Protein 3IV6 (pdb70)

Structure (mmCIF, N/CA/C/O backbone):
data_3IV6
#
_entry.id   3IV6
#
_cell.length_a   179.883
_cell.length_b   179.883
_cell.length_c   83.826
_cell.angle_alpha   90.00
_cell.angle_beta   90.00
_cell.angle_gamma   90.00
#
_symmetry.space_group_name_H-M   'P 41 21 2'
#
loop_
_entity.id
_entity.type
_entity.pdbx_description
1 polymer 'Putative Zn-dependent Alcohol Dehydrogenase'
2 non-polymer S-ADENOSYLMETHIONINE
3 non-polymer 'CHLORIDE ION'
4 water water
#
loop_
_atom_site.group_PDB
_atom_site.id
_atom_site.type_symbol
_atom_site.label_atom_id
_atom_site.label_alt_id
_atom_site.label_comp_id
_atom_site.label_asym_id
_atom_site.label_entity_id
_atom_site.label_seq_id
_atom_site.pdbx_PDB_ins_code
_atom_site.Cartn_x
_atom_site.Cartn_y
_atom_site.Cartn_z
_atom_site.occupancy
_atom_site.B_iso_or_equiv
_atom_site.auth_seq_id
_atom_site.auth_comp_id
_atom_site.auth_asym_id
_atom_site.auth_atom_id
_atom_site.pdbx_PDB_model_num
ATOM 1 N N . ALA A 1 3 ? 30.247 32.301 4.161 1.00 76.88 0 ALA A N 1
ATOM 2 C CA . ALA A 1 3 ? 30.496 33.227 5.264 1.00 86.61 0 ALA A CA 1
ATOM 3 C C . ALA A 1 3 ? 31.095 34.561 4.796 1.00 99.52 0 ALA A C 1
ATOM 4 O O . ALA A 1 3 ? 31.888 35.186 5.506 1.00 94.45 0 ALA A O 1
ATOM 14 N N . THR A 1 5 ? 28.785 36.513 4.025 1.00 90.78 2 THR A N 1
ATOM 15 C CA . THR A 1 5 ? 27.613 37.154 4.593 1.00 87.32 2 THR A CA 1
ATOM 16 C C . THR A 1 5 ? 27.964 37.843 5.934 1.00 85.32 2 THR A C 1
ATOM 17 O O . THR A 1 5 ? 27.151 38.572 6.522 1.00 79.84 2 THR A O 1
ATOM 21 N N . ILE A 1 6 ? 29.187 37.606 6.405 1.00 82.24 3 ILE A N 1
ATOM 22 C CA . ILE A 1 6 ? 29.712 38.270 7.599 1.00 88.17 3 ILE A CA 1
ATOM 23 C C . ILE A 1 6 ? 30.216 39.674 7.241 1.00 80.55 3 ILE A C 1
ATOM 24 O O . ILE A 1 6 ? 29.976 40.649 7.976 1.00 68.00 3 ILE A O 1
ATOM 29 N N . THR A 1 7 ? 30.908 39.756 6.102 1.00 73.40 4 THR A N 1
ATOM 30 C CA . THR A 1 7 ? 31.385 41.024 5.548 1.00 73.51 4 THR A CA 1
ATOM 31 C C . THR A 1 7 ? 30.271 41.851 4.850 1.00 64.77 4 THR A C 1
ATOM 32 O O . THR A 1 7 ? 30.355 43.086 4.766 1.00 55.76 4 THR A O 1
ATOM 36 N N . ASN A 1 8 ? 29.240 41.156 4.362 1.00 59.74 5 ASN A N 1
ATOM 37 C CA . ASN A 1 8 ? 28.112 41.790 3.687 1.00 52.06 5 ASN A CA 1
ATOM 38 C C . ASN A 1 8 ? 26.750 41.223 4.060 1.00 46.00 5 ASN A C 1
ATOM 39 O O . ASN A 1 8 ? 26.239 40.326 3.422 1.00 44.93 5 ASN A O 1
ATOM 44 N N . SER A 1 9 ? 26.149 41.791 5.087 1.00 49.74 6 SER A N 1
ATOM 45 C CA . SER A 1 9 ? 24.877 41.307 5.603 1.00 47.51 6 SER A CA 1
ATOM 46 C C . SER A 1 9 ? 23.704 41.579 4.678 1.00 40.55 6 SER A C 1
ATOM 47 O O . SER A 1 9 ? 22.581 41.159 4.971 1.00 42.16 6 SER A O 1
ATOM 50 N N . LYS A 1 10 ? 23.936 42.310 3.590 1.00 36.62 7 LYS A N 1
ATOM 51 C CA . LYS A 1 10 ? 22.868 42.528 2.611 1.00 33.13 7 LYS A CA 1
ATOM 52 C C . LYS A 1 10 ? 22.483 41.209 1.951 1.00 35.19 7 LYS A C 1
ATOM 53 O O . LYS A 1 10 ? 21.315 41.015 1.604 1.00 34.04 7 LYS A O 1
ATOM 59 N N . ALA A 1 11 ? 23.436 40.289 1.810 1.00 31.08 8 ALA A N 1
ATOM 60 C CA . ALA A 1 11 ? 23.098 39.007 1.213 1.00 37.04 8 ALA A CA 1
ATOM 61 C C . ALA A 1 11 ? 21.940 38.327 1.970 1.00 45.70 8 ALA A C 1
ATOM 62 O O . ALA A 1 11 ? 21.111 37.647 1.364 1.00 49.72 8 ALA A O 1
ATOM 64 N N . GLU A 1 12 ? 21.855 38.548 3.280 1.00 42.48 9 GLU A N 1
ATOM 65 C CA . GLU A 1 12 ? 20.716 38.055 4.066 1.00 48.30 9 GLU A CA 1
ATOM 66 C C . GLU A 1 12 ? 19.361 38.495 3.510 1.00 45.43 9 GLU A C 1
ATOM 67 O O . GLU A 1 12 ? 18.384 37.756 3.592 1.00 46.97 9 GLU A O 1
ATOM 73 N N . ALA A 1 13 ? 19.299 39.691 2.944 1.00 42.09 10 ALA A N 1
ATOM 74 C CA . ALA A 1 13 ? 18.056 40.175 2.371 1.00 40.96 10 ALA A CA 1
ATOM 75 C C . ALA A 1 13 ? 17.602 39.283 1.214 1.00 39.84 10 ALA A C 1
ATOM 76 O O . ALA A 1 13 ? 16.423 39.175 0.924 1.00 40.14 10 ALA A O 1
ATOM 78 N N . TRP A 1 14 ? 18.524 38.631 0.537 1.00 36.67 11 TRP A N 1
ATOM 79 C CA . TRP A 1 14 ? 18.079 37.909 -0.650 1.00 40.54 11 TRP A CA 1
ATOM 80 C C . TRP A 1 14 ? 17.856 36.393 -0.435 1.00 42.51 11 TRP A C 1
ATOM 81 O O . TRP A 1 14 ? 17.226 35.717 -1.255 1.00 45.93 11 TRP A O 1
ATOM 92 N N . GLU A 1 15 ? 18.351 35.894 0.692 1.00 42.47 12 GLU A N 1
ATOM 93 C CA . GLU A 1 15 ? 17.964 34.599 1.235 1.00 46.65 12 GLU A CA 1
ATOM 94 C C . GLU A 1 15 ? 16.465 34.529 1.473 1.00 44.14 12 GLU A C 1
ATOM 95 O O . GLU A 1 15 ? 15.857 33.462 1.381 1.00 47.08 12 GLU A O 1
ATOM 101 N N . LEU A 1 16 ? 15.890 35.686 1.773 1.00 43.00 13 LEU A N 1
ATOM 102 C CA . LEU A 1 16 ? 14.464 35.856 1.971 1.00 43.95 13 LEU A CA 1
ATOM 103 C C . LEU A 1 16 ? 13.624 35.722 0.709 1.00 45.93 13 LEU A C 1
ATOM 104 O O . LEU A 1 16 ? 12.461 35.314 0.786 1.00 50.49 13 LEU A O 1
ATOM 109 N N . ILE A 1 17 ? 14.202 36.085 -0.436 1.00 41.98 14 ILE A N 1
ATOM 110 C CA . ILE A 1 17 ? 13.426 36.267 -1.654 1.00 43.68 14 ILE A CA 1
ATOM 111 C C . ILE A 1 17 ? 13.536 35.093 -2.613 1.00 45.40 14 ILE A C 1
ATOM 112 O O . ILE A 1 17 ? 12.530 34.469 -2.967 1.00 47.35 14 ILE A O 1
ATOM 117 N N . GLY A 1 18 ? 14.750 34.765 -3.025 1.00 43.76 15 GLY A N 1
ATOM 118 C CA . GLY A 1 18 ? 14.917 33.687 -3.983 1.00 40.37 15 GLY A CA 1
ATOM 119 C C . GLY A 1 18 ? 14.058 33.882 -5.216 1.00 38.61 15 GLY A C 1
ATOM 120 O O . GLY A 1 18 ? 13.677 34.988 -5.568 1.00 34.83 15 GLY A O 1
ATOM 121 N N . ASN A 1 19 ? 13.750 32.785 -5.882 1.00 38.85 16 ASN A N 1
ATOM 122 C CA . ASN A 1 19 ? 12.952 32.836 -7.083 1.00 30.88 16 ASN A CA 1
ATOM 123 C C . ASN A 1 19 ? 11.656 33.667 -7.028 1.00 32.45 16 ASN A C 1
ATOM 124 O O . ASN A 1 19 ? 11.059 33.947 -8.050 1.00 36.07 16 ASN A O 1
ATOM 129 N N . GLN A 1 20 ? 11.207 34.068 -5.854 1.00 37.44 17 GLN A N 1
ATOM 130 C CA . GLN A 1 20 ? 10.007 34.896 -5.782 1.00 39.92 17 GLN A CA 1
ATOM 131 C C . GLN A 1 20 ? 10.182 36.180 -6.582 1.00 36.82 17 GLN A C 1
ATOM 132 O O . GLN A 1 20 ? 9.220 36.730 -7.123 1.00 37.71 17 GLN A O 1
ATOM 138 N N . PHE A 1 21 ? 11.415 36.656 -6.660 1.00 35.23 18 PHE A N 1
ATOM 139 C CA . PHE A 1 21 ? 11.664 37.896 -7.357 1.00 35.02 18 PHE A CA 1
ATOM 140 C C . PHE A 1 21 ? 11.201 37.908 -8.817 1.00 35.96 18 PHE A C 1
ATOM 141 O O . PHE A 1 21 ? 10.652 38.903 -9.302 1.00 38.39 18 PHE A O 1
ATOM 149 N N . TRP A 1 22 ? 11.409 36.812 -9.525 1.00 32.23 19 TRP A N 1
ATOM 150 C CA . TRP A 1 22 ? 10.985 36.778 -10.912 1.00 30.76 19 TRP A CA 1
ATOM 151 C C . TRP A 1 22 ? 9.712 35.961 -11.168 1.00 35.74 19 TRP A C 1
ATOM 152 O O . TRP A 1 22 ? 9.298 35.795 -12.322 1.00 42.80 19 TRP A O 1
ATOM 163 N N . THR A 1 23 ? 9.106 35.425 -10.114 1.00 34.24 20 THR A N 1
ATOM 164 C CA . THR A 1 23 ? 7.907 34.603 -10.266 1.00 36.51 20 THR A CA 1
ATOM 165 C C . THR A 1 23 ? 6.684 35.366 -9.823 1.00 37.19 20 THR A C 1
ATOM 166 O O . THR A 1 23 ? 5.606 35.210 -10.391 1.00 34.86 20 THR A O 1
ATOM 170 N N . ILE A 1 24 ? 6.844 36.167 -8.779 1.00 38.62 21 ILE A N 1
ATOM 171 C CA . ILE A 1 24 ? 5.706 36.890 -8.252 1.00 36.15 21 ILE A CA 1
ATOM 172 C C . ILE A 1 24 ? 6.090 38.311 -7.908 1.00 31.72 21 ILE A C 1
ATOM 173 O O . ILE A 1 24 ? 5.250 39.102 -7.500 1.00 35.02 21 ILE A O 1
ATOM 178 N N . GLY A 1 25 ? 7.357 38.645 -8.129 1.00 25.87 22 GLY A N 1
ATOM 179 C CA . GLY A 1 25 ? 7.809 40.023 -7.978 1.00 29.67 22 GLY A CA 1
ATOM 180 C C . GLY A 1 25 ? 7.194 41.046 -8.923 1.00 28.80 22 GLY A C 1
ATOM 181 O O . GLY A 1 25 ? 6.589 40.674 -9.930 1.00 25.92 22 GLY A O 1
ATOM 182 N N . ARG A 1 26 ? 7.349 42.337 -8.612 1.00 26.75 23 ARG A N 1
ATOM 183 C CA . ARG A 1 26 ? 6.862 43.410 -9.502 1.00 26.34 23 ARG A CA 1
ATOM 184 C C . ARG A 1 26 ? 7.415 43.215 -10.907 1.00 28.18 23 ARG A C 1
ATOM 185 O O . ARG A 1 26 ? 8.639 43.126 -11.095 1.00 31.13 23 ARG A O 1
ATOM 193 N N . VAL A 1 27 ? 6.530 43.141 -11.900 1.00 29.88 24 VAL A N 1
ATOM 194 C CA . VAL A 1 27 ? 6.953 42.813 -13.253 1.00 30.07 24 VAL A CA 1
ATOM 195 C C . VAL A 1 27 ? 7.955 43.851 -13.758 1.00 34.53 24 VAL A C 1
ATOM 196 O O . VAL A 1 27 ? 8.951 43.490 -14.406 1.00 35.91 24 VAL A O 1
ATOM 200 N N . ALA A 1 28 ? 7.729 45.128 -13.433 1.00 32.89 25 ALA A N 1
ATOM 201 C CA . ALA A 1 28 ? 8.585 46.206 -13.963 1.00 32.89 25 ALA A CA 1
ATOM 202 C C . ALA A 1 28 ? 9.933 46.299 -13.249 1.00 31.64 25 ALA A C 1
ATOM 203 O O . ALA A 1 28 ? 10.730 47.185 -13.517 1.00 33.77 25 ALA A O 1
ATOM 205 N N . ALA A 1 29 ? 10.187 45.400 -12.319 1.00 27.51 26 ALA A N 1
ATOM 206 C CA . ALA A 1 29 ? 11.405 45.508 -11.542 1.00 29.03 26 ALA A CA 1
ATOM 207 C C . ALA A 1 29 ? 12.494 44.670 -12.216 1.00 26.72 26 ALA A C 1
ATOM 208 O O . ALA A 1 29 ? 13.629 44.626 -11.763 1.00 29.02 26 ALA A O 1
ATOM 210 N N . ARG A 1 30 ? 12.127 43.986 -13.291 1.00 28.23 27 ARG A N 1
ATOM 211 C CA . ARG A 1 30 ? 13.105 43.290 -14.114 1.00 31.25 27 ARG A CA 1
ATOM 212 C C . ARG A 1 30 ? 13.050 43.822 -15.531 1.00 28.92 27 ARG A C 1
ATOM 213 O O . ARG A 1 30 ? 12.077 44.466 -15.908 1.00 32.01 27 ARG A O 1
ATOM 221 N N . PRO A 1 31 ? 14.088 43.558 -16.332 1.00 30.31 28 PRO A N 1
ATOM 222 C CA . PRO A 1 31 ? 13.965 44.051 -17.713 1.00 28.77 28 PRO A CA 1
ATOM 223 C C . PRO A 1 31 ? 12.818 43.387 -18.454 1.00 21.09 28 PRO A C 1
ATOM 224 O O . PRO A 1 31 ? 12.539 42.232 -18.243 1.00 26.08 28 PRO A O 1
ATOM 228 N N . SER A 1 32 ? 12.135 44.137 -19.301 1.00 24.46 29 SER A N 1
ATOM 229 C CA . SER A 1 32 ? 11.204 43.552 -20.292 1.00 30.11 29 SER A CA 1
ATOM 230 C C . SER A 1 32 ? 11.904 42.730 -21.416 1.00 28.67 29 SER A C 1
ATOM 231 O O . SER A 1 32 ? 13.145 42.681 -21.512 1.00 26.31 29 SER A O 1
ATOM 234 N N . ASP A 1 33 ? 11.124 42.093 -22.280 1.00 27.24 30 ASP A N 1
ATOM 235 C CA . ASP A 1 33 ? 11.736 41.434 -23.438 1.00 32.07 30 ASP A CA 1
ATOM 236 C C . ASP A 1 33 ? 12.626 42.418 -24.234 1.00 32.85 30 ASP A C 1
ATOM 237 O O . ASP A 1 33 ? 13.817 42.156 -24.454 1.00 26.81 30 ASP A O 1
ATOM 242 N N . ARG A 1 34 ? 12.062 43.560 -24.620 1.00 26.66 31 ARG A N 1
ATOM 243 C CA . ARG A 1 34 ? 12.804 44.524 -25.394 1.00 26.99 31 ARG A CA 1
ATOM 244 C C . ARG A 1 34 ? 14.129 44.896 -24.763 1.00 31.53 31 ARG A C 1
ATOM 245 O O . ARG A 1 34 ? 15.169 45.073 -25.469 1.00 29.86 31 ARG A O 1
ATOM 253 N N . GLU A 1 35 ? 14.073 45.062 -23.436 1.00 29.35 32 GLU A N 1
ATOM 254 C CA . GLU A 1 35 ? 15.230 45.517 -22.679 1.00 26.96 32 GLU A CA 1
ATOM 255 C C . GLU A 1 35 ? 16.312 44.433 -22.542 1.00 24.82 32 GLU A C 1
ATOM 256 O O . GLU A 1 35 ? 17.503 44.740 -22.583 1.00 21.75 32 GLU A O 1
ATOM 262 N N . ASN A 1 36 ? 15.892 43.177 -22.375 1.00 21.49 33 ASN A N 1
ATOM 263 C CA . ASN A 1 36 ? 16.814 42.061 -22.464 1.00 22.41 33 ASN A CA 1
ATOM 264 C C . ASN A 1 36 ? 17.611 42.153 -23.771 1.00 28.53 33 ASN A C 1
ATOM 265 O O . ASN A 1 36 ? 18.839 42.078 -23.773 1.00 25.67 33 ASN A O 1
ATOM 270 N N . ASP A 1 37 ? 16.896 42.366 -24.875 1.00 29.18 34 ASP A N 1
ATOM 271 C CA . ASP A 1 37 ? 17.498 42.577 -26.178 1.00 23.17 34 ASP A CA 1
ATOM 272 C C . ASP A 1 37 ? 18.500 43.749 -26.252 1.00 24.87 34 ASP A C 1
ATOM 273 O O . ASP A 1 37 ? 19.583 43.619 -26.826 1.00 28.47 34 ASP A O 1
ATOM 278 N N . ILE A 1 38 ? 18.155 44.889 -25.680 1.00 20.26 35 ILE A N 1
ATOM 279 C CA . ILE A 1 38 ? 19.072 46.015 -25.683 1.00 23.07 35 ILE A CA 1
ATOM 280 C C . ILE A 1 38 ? 20.358 45.743 -24.895 1.00 22.88 35 ILE A C 1
ATOM 281 O O . ILE A 1 38 ? 21.433 46.204 -25.264 1.00 25.44 35 ILE A O 1
ATOM 286 N N . PHE A 1 39 ? 20.226 45.002 -23.800 1.00 23.89 36 PHE A N 1
ATOM 287 C CA . PHE A 1 39 ? 21.335 44.590 -22.938 1.00 22.70 36 PHE A CA 1
ATOM 288 C C . PHE A 1 39 ? 22.308 43.715 -23.727 1.00 24.29 36 PHE A C 1
ATOM 289 O O . PHE A 1 39 ? 23.467 43.559 -23.363 1.00 24.65 36 PHE A O 1
ATOM 297 N N . LEU A 1 40 ? 21.822 43.159 -24.824 1.00 25.16 37 LEU A N 1
ATOM 298 C CA . LEU A 1 40 ? 22.509 42.077 -25.488 1.00 28.75 37 LEU A CA 1
ATOM 299 C C . LEU A 1 40 ? 22.940 42.415 -26.902 1.00 25.68 37 LEU A C 1
ATOM 300 O O . LEU A 1 40 ? 23.484 41.573 -27.591 1.00 27.11 37 LEU A O 1
ATOM 305 N N . GLU A 1 41 ? 22.684 43.634 -27.333 1.00 23.98 38 GLU A N 1
ATOM 306 C CA . GLU A 1 41 ? 23.008 44.012 -28.695 1.00 26.29 38 GLU A CA 1
ATOM 307 C C . GLU A 1 41 ? 24.483 43.912 -29.010 1.00 27.80 38 GLU A C 1
ATOM 308 O O . GLU A 1 41 ? 25.304 44.343 -28.230 1.00 29.99 38 GLU A O 1
ATOM 314 N N . ASN A 1 42 ? 24.802 43.374 -30.182 1.00 28.08 39 ASN A N 1
ATOM 315 C CA . ASN A 1 42 ? 26.182 43.278 -30.625 1.00 30.55 39 ASN A CA 1
ATOM 316 C C . ASN A 1 42 ? 26.935 42.250 -29.829 1.00 32.56 39 ASN A C 1
ATOM 317 O O . ASN A 1 42 ? 28.150 42.148 -29.972 1.00 33.57 39 ASN A O 1
ATOM 322 N N . ILE A 1 43 ? 26.226 41.525 -28.960 1.00 27.76 40 ILE A N 1
ATOM 323 C CA . ILE A 1 43 ? 26.793 40.350 -28.312 1.00 27.86 40 ILE A CA 1
ATOM 324 C C . ILE A 1 43 ? 26.452 39.109 -29.142 1.00 31.07 40 ILE A C 1
ATOM 325 O O . ILE A 1 43 ? 25.290 38.877 -29.506 1.00 29.64 40 ILE A O 1
ATOM 330 N N . VAL A 1 44 ? 27.482 38.321 -29.461 1.00 32.57 41 VAL A N 1
ATOM 331 C CA . VAL A 1 44 ? 27.363 37.313 -30.528 1.00 35.90 41 VAL A CA 1
ATOM 332 C C . VAL A 1 44 ? 27.697 35.938 -29.985 1.00 30.64 41 VAL A C 1
ATOM 333 O O . VAL A 1 44 ? 28.293 35.845 -28.928 1.00 30.72 41 VAL A O 1
ATOM 337 N N . PRO A 1 45 ? 27.291 34.867 -30.684 1.00 31.97 42 PRO A N 1
ATOM 338 C CA . PRO A 1 45 ? 27.603 33.554 -30.091 1.00 30.30 42 PRO A CA 1
ATOM 339 C C . PRO A 1 45 ? 29.105 33.370 -29.844 1.00 28.14 42 PRO A C 1
ATOM 340 O O . PRO A 1 45 ? 29.935 33.736 -30.632 1.00 26.20 42 PRO A O 1
ATOM 344 N N . GLY A 1 46 ? 29.464 32.839 -28.694 1.00 36.24 43 GLY A N 1
ATOM 345 C CA . GLY A 1 46 ? 30.869 32.666 -28.407 1.00 34.54 43 GLY A CA 1
ATOM 346 C C . GLY A 1 46 ? 31.420 33.701 -27.474 1.00 32.96 43 GLY A C 1
ATOM 347 O O . GLY A 1 46 ? 32.481 33.492 -26.899 1.00 40.98 43 GLY A O 1
ATOM 348 N N . SER A 1 47 ? 30.699 34.809 -27.327 1.00 32.32 44 SER A N 1
ATOM 349 C CA . SER A 1 47 ? 31.121 35.902 -26.455 1.00 37.81 44 SER A CA 1
ATOM 350 C C . SER A 1 47 ? 31.114 35.418 -25.017 1.00 33.15 44 SER A C 1
ATOM 351 O O . SER A 1 47 ? 30.251 34.609 -24.657 1.00 28.93 44 SER A O 1
ATOM 354 N N . THR A 1 48 ? 32.082 35.872 -24.214 1.00 27.37 45 THR A N 1
ATOM 355 C CA . THR A 1 48 ? 31.994 35.662 -22.759 1.00 28.33 45 THR A CA 1
ATOM 356 C C . THR A 1 48 ? 31.283 36.803 -22.028 1.00 28.08 45 THR A C 1
ATOM 357 O O . THR A 1 48 ? 31.724 37.966 -22.079 1.00 26.36 45 THR A O 1
ATOM 361 N N . VAL A 1 49 ? 30.200 36.440 -21.335 1.00 24.00 46 VAL A N 1
ATOM 362 C CA . VAL A 1 49 ? 29.323 37.397 -20.677 1.00 23.65 46 VAL A CA 1
ATOM 363 C C . VAL A 1 49 ? 29.200 37.076 -19.199 1.00 21.28 46 VAL A C 1
ATOM 364 O O . VAL A 1 49 ? 28.910 35.952 -18.833 1.00 19.94 46 VAL A O 1
ATOM 368 N N . ALA A 1 50 ? 29.381 38.072 -18.347 1.00 22.80 47 ALA A N 1
ATOM 369 C CA . ALA A 1 50 ? 29.116 37.910 -16.914 1.00 17.34 47 ALA A CA 1
ATOM 370 C C . ALA A 1 50 ? 27.883 38.704 -16.567 1.00 22.06 47 ALA A C 1
ATOM 371 O O . ALA A 1 50 ? 27.846 39.911 -16.807 1.00 22.30 47 ALA A O 1
ATOM 373 N N . VAL A 1 51 ? 26.879 38.038 -16.006 1.00 23.21 48 VAL A N 1
ATOM 374 C CA . VAL A 1 51 ? 25.758 38.729 -15.378 1.00 20.09 48 VAL A CA 1
ATOM 375 C C . VAL A 1 51 ? 25.924 38.785 -13.863 1.00 21.01 48 VAL A C 1
ATOM 376 O O . VAL A 1 51 ? 25.985 37.752 -13.197 1.00 21.74 48 VAL A O 1
ATOM 380 N N . ILE A 1 52 ? 25.997 39.998 -13.325 1.00 21.38 49 ILE A N 1
ATOM 381 C CA . ILE A 1 52 ? 25.894 40.206 -11.886 1.00 19.32 49 ILE A CA 1
ATOM 382 C C . ILE A 1 52 ? 24.438 40.323 -11.449 1.00 23.14 49 ILE A C 1
ATOM 383 O O . ILE A 1 52 ? 23.710 41.202 -11.910 1.00 23.43 49 ILE A O 1
ATOM 388 N N . GLY A 1 53 ? 24.020 39.432 -10.556 1.00 23.76 50 GLY A N 1
ATOM 389 C CA . GLY A 1 53 ? 22.634 39.371 -10.131 1.00 24.27 50 GLY A CA 1
ATOM 390 C C . GLY A 1 53 ? 21.918 38.143 -10.658 1.00 25.71 50 GLY A C 1
ATOM 391 O O . GLY A 1 53 ? 21.358 38.161 -11.754 1.00 30.63 50 GLY A O 1
ATOM 392 N N . ALA A 1 54 ? 21.938 37.070 -9.874 1.00 27.89 51 ALA A N 1
ATOM 393 C CA . ALA A 1 54 ? 21.315 35.815 -10.276 1.00 25.18 51 ALA A CA 1
ATOM 394 C C . ALA A 1 54 ? 19.797 35.948 -10.338 1.00 27.23 51 ALA A C 1
ATOM 395 O O . ALA A 1 54 ? 19.097 35.009 -10.717 1.00 26.94 51 ALA A O 1
ATOM 397 N N . SER A 1 55 ? 19.295 37.120 -9.964 1.00 28.20 52 SER A N 1
ATOM 398 C CA . SER A 1 55 ? 17.858 37.366 -9.943 1.00 27.91 52 SER A CA 1
ATOM 399 C C . SER A 1 55 ? 17.325 37.645 -11.344 1.00 26.44 52 SER A C 1
ATOM 400 O O . SER A 1 55 ? 16.139 37.464 -11.616 1.00 28.74 52 SER A O 1
ATOM 403 N N . THR A 1 56 ? 18.211 38.088 -12.231 1.00 24.56 53 THR A N 1
ATOM 404 C CA . THR A 1 56 ? 17.819 38.447 -13.600 1.00 25.58 53 THR A CA 1
ATOM 405 C C . THR A 1 56 ? 17.744 37.218 -14.517 1.00 26.54 53 THR A C 1
ATOM 406 O O . THR A 1 56 ? 18.460 37.095 -15.536 1.00 18.96 53 THR A O 1
ATOM 410 N N . ARG A 1 57 ? 16.803 36.348 -14.159 1.00 24.33 54 ARG A N 1
ATOM 411 C CA . ARG A 1 57 ? 16.673 35.042 -14.766 1.00 28.22 54 ARG A CA 1
ATOM 412 C C . ARG A 1 57 ? 16.362 35.029 -16.269 1.00 31.06 54 ARG A C 1
ATOM 413 O O . ARG A 1 57 ? 16.809 34.123 -16.970 1.00 31.40 54 ARG A O 1
ATOM 421 N N . PHE A 1 58 ? 15.610 36.014 -16.761 1.00 25.66 55 PHE A N 1
ATOM 422 C CA . PHE A 1 58 ? 15.197 35.993 -18.166 1.00 27.85 55 PHE A CA 1
ATOM 423 C C . PHE A 1 58 ? 16.251 36.630 -19.059 1.00 28.99 55 PHE A C 1
ATOM 424 O O . PHE A 1 58 ? 16.481 36.171 -20.174 1.00 25.98 55 PHE A O 1
ATOM 432 N N . LEU A 1 59 ? 16.918 37.660 -18.541 1.00 27.91 56 LEU A N 1
ATOM 433 C CA . LEU A 1 59 ? 18.103 38.193 -19.196 1.00 21.60 56 LEU A CA 1
ATOM 434 C C . LEU A 1 59 ? 19.179 37.117 -19.346 1.00 23.72 56 LEU A C 1
ATOM 435 O O . LEU A 1 59 ? 19.775 36.952 -20.392 1.00 24.09 56 LEU A O 1
ATOM 440 N N . ILE A 1 60 ? 19.418 36.358 -18.295 1.00 28.94 57 ILE A N 1
ATOM 441 C CA . ILE A 1 60 ? 20.435 35.333 -18.381 1.00 25.77 57 ILE A CA 1
ATOM 442 C C . ILE A 1 60 ? 20.043 34.300 -19.432 1.00 25.65 57 ILE A C 1
ATOM 443 O O . ILE A 1 60 ? 20.883 33.806 -20.171 1.00 29.08 57 ILE A O 1
ATOM 448 N N . GLU A 1 61 ? 18.753 34.006 -19.530 1.00 26.85 58 GLU A N 1
ATOM 449 C CA . GLU A 1 61 ? 18.278 32.943 -20.417 1.00 27.84 58 GLU A CA 1
ATOM 450 C C . GLU A 1 61 ? 18.352 33.351 -21.904 1.00 30.45 58 GLU A C 1
ATOM 451 O O . GLU A 1 61 ? 18.627 32.510 -22.756 1.00 33.49 58 GLU A O 1
ATOM 457 N N . LYS A 1 62 ? 18.121 34.631 -22.213 1.00 27.22 59 LYS A N 1
ATOM 458 C CA . LYS A 1 62 ? 18.314 35.141 -23.566 1.00 30.75 59 LYS A CA 1
ATOM 459 C C . LYS A 1 62 ? 19.798 35.172 -23.948 1.00 35.14 59 LYS A C 1
ATOM 460 O O . LYS A 1 62 ? 20.157 34.931 -25.104 1.00 33.99 59 LYS A O 1
ATOM 466 N N . ALA A 1 63 ? 20.654 35.458 -22.972 1.00 30.70 60 ALA A N 1
ATOM 467 C CA . ALA A 1 63 ? 22.097 35.403 -23.162 1.00 25.75 60 ALA A CA 1
ATOM 468 C C . ALA A 1 63 ? 22.537 34.035 -23.588 1.00 28.19 60 ALA A C 1
ATOM 469 O O . ALA A 1 63 ? 23.357 33.916 -24.495 1.00 26.57 60 ALA A O 1
ATOM 471 N N . LEU A 1 64 ? 22.059 33.000 -22.896 1.00 28.43 61 LEU A N 1
ATOM 472 C CA . LEU A 1 64 ? 22.436 31.632 -23.264 1.00 29.53 61 LEU A CA 1
ATOM 473 C C . LEU A 1 64 ? 21.855 31.274 -24.633 1.00 32.46 61 LEU A C 1
ATOM 474 O O . LEU A 1 64 ? 22.520 30.656 -25.452 1.00 35.71 61 LEU A O 1
ATOM 479 N N . GLU A 1 65 ? 20.623 31.681 -24.899 1.00 32.83 62 GLU A N 1
ATOM 480 C CA . GLU A 1 65 ? 19.987 31.336 -26.169 1.00 36.49 62 GLU A CA 1
ATOM 481 C C . GLU A 1 65 ? 20.723 31.991 -27.379 1.00 32.17 62 GLU A C 1
ATOM 482 O O . GLU A 1 65 ? 20.814 31.419 -28.438 1.00 28.58 62 GLU A O 1
ATOM 488 N N . ARG A 1 66 ? 21.263 33.187 -27.167 1.00 30.67 63 ARG A N 1
ATOM 489 C CA . ARG A 1 66 ? 22.074 33.932 -28.106 1.00 21.00 63 ARG A CA 1
ATOM 490 C C . ARG A 1 66 ? 23.402 33.235 -28.461 1.00 28.85 63 ARG A C 1
ATOM 491 O O . ARG A 1 66 ? 24.015 33.538 -29.498 1.00 30.16 63 ARG A O 1
ATOM 499 N N . GLY A 1 67 ? 23.843 32.307 -27.616 1.00 29.72 64 GLY A N 1
ATOM 500 C CA . GLY A 1 67 ? 25.064 31.550 -27.855 1.00 31.37 64 GLY A CA 1
ATOM 501 C C . GLY A 1 67 ? 26.293 32.002 -27.072 1.00 32.15 64 GLY A C 1
ATOM 502 O O . GLY A 1 67 ? 27.423 31.590 -27.360 1.00 30.57 64 GLY A O 1
ATOM 503 N N . ALA A 1 68 ? 26.079 32.868 -26.090 1.00 31.07 65 ALA A N 1
ATOM 504 C CA . ALA A 1 68 ? 27.163 33.426 -25.298 1.00 28.11 65 ALA A CA 1
ATOM 505 C C . ALA A 1 68 ? 27.485 32.431 -24.231 1.00 27.37 65 ALA A C 1
ATOM 506 O O . ALA A 1 68 ? 26.630 31.644 -23.871 1.00 28.97 65 ALA A O 1
ATOM 508 N N . SER A 1 69 ? 28.730 32.476 -23.752 1.00 29.32 66 SER A N 1
ATOM 509 C CA . SER A 1 69 ? 29.220 31.667 -22.645 1.00 29.46 66 SER A CA 1
ATOM 510 C C . SER A 1 69 ? 29.048 32.490 -21.388 1.00 29.56 66 SER A C 1
ATOM 511 O O . SER A 1 69 ? 29.855 33.383 -21.127 1.00 28.85 66 SER A O 1
ATOM 514 N N . VAL A 1 70 ? 27.983 32.192 -20.636 1.00 24.31 67 VAL A N 1
ATOM 515 C CA . VAL A 1 70 ? 27.539 33.001 -19.495 1.00 21.80 67 VAL A CA 1
ATOM 516 C C . VAL A 1 70 ? 27.948 32.484 -18.144 1.00 22.16 67 VAL A C 1
ATOM 517 O O . VAL A 1 70 ? 27.772 31.326 -17.829 1.00 22.99 67 VAL A O 1
ATOM 521 N N . THR A 1 71 ? 28.482 33.378 -17.341 1.00 23.89 68 THR A N 1
ATOM 522 C CA . THR A 1 71 ? 28.779 33.129 -15.941 1.00 26.32 68 THR A CA 1
ATOM 523 C C . THR A 1 71 ? 27.901 34.094 -15.144 1.00 24.76 68 THR A C 1
ATOM 524 O O . THR A 1 71 ? 27.843 35.271 -15.473 1.00 24.32 68 THR A O 1
ATOM 528 N N . VAL A 1 72 ? 27.223 33.611 -14.109 1.00 25.64 69 VAL A N 1
ATOM 529 C CA . VAL A 1 72 ? 26.454 34.490 -13.235 1.00 26.21 69 VAL A CA 1
ATOM 530 C C . VAL A 1 72 ? 27.134 34.627 -11.886 1.00 28.98 69 VAL A C 1
ATOM 531 O O . VAL A 1 72 ? 27.588 33.636 -11.327 1.00 29.82 69 VAL A O 1
ATOM 535 N N . PHE A 1 73 ? 27.194 35.855 -11.374 1.00 30.16 70 PHE A N 1
ATOM 536 C CA . PHE A 1 73 ? 27.728 36.147 -10.050 1.00 25.32 70 PHE A CA 1
ATOM 537 C C . PHE A 1 73 ? 26.632 36.686 -9.155 1.00 24.08 70 PHE A C 1
ATOM 538 O O . PHE A 1 73 ? 25.819 37.501 -9.574 1.00 21.93 70 PHE A O 1
ATOM 546 N N . ASP A 1 74 ? 26.608 36.228 -7.915 1.00 28.03 71 ASP A N 1
ATOM 547 C CA . ASP A 1 74 ? 25.642 36.717 -6.942 1.00 28.25 71 ASP A CA 1
ATOM 548 C C . ASP A 1 74 ? 26.170 36.483 -5.531 1.00 29.36 71 ASP A C 1
ATOM 549 O O . ASP A 1 74 ? 26.875 35.489 -5.274 1.00 27.35 71 ASP A O 1
ATOM 554 N N . PHE A 1 75 ? 25.840 37.391 -4.613 1.00 29.73 72 PHE A N 1
ATOM 555 C CA . PHE A 1 75 ? 26.356 37.258 -3.250 1.00 31.69 72 PHE A CA 1
ATOM 556 C C . PHE A 1 75 ? 25.449 36.485 -2.288 1.00 29.70 72 PHE A C 1
ATOM 557 O O . PHE A 1 75 ? 25.690 36.455 -1.088 1.00 41.68 72 PHE A O 1
ATOM 565 N N . SER A 1 76 ? 24.428 35.850 -2.832 1.00 26.48 73 SER A N 1
ATOM 566 C CA . SER A 1 76 ? 23.432 35.109 -2.055 1.00 34.48 73 SER A CA 1
ATOM 567 C C . SER A 1 76 ? 23.320 33.628 -2.456 1.00 35.60 73 SER A C 1
ATOM 568 O O . SER A 1 76 ? 23.204 33.295 -3.628 1.00 36.51 73 SER A O 1
ATOM 571 N N . GLN A 1 77 ? 23.357 32.727 -1.490 1.00 38.37 74 GLN A N 1
ATOM 572 C CA . GLN A 1 77 ? 23.357 31.323 -1.860 1.00 41.69 74 GLN A CA 1
ATOM 573 C C . GLN A 1 77 ? 22.021 30.841 -2.415 1.00 43.90 74 GLN A C 1
ATOM 574 O O . GLN A 1 77 ? 21.997 29.989 -3.296 1.00 38.08 74 GLN A O 1
ATOM 580 N N . ARG A 1 78 ? 20.916 31.365 -1.883 1.00 42.77 75 ARG A N 1
ATOM 581 C CA . ARG A 1 78 ? 19.598 30.916 -2.300 1.00 42.52 75 ARG A CA 1
ATOM 582 C C . ARG A 1 78 ? 19.317 31.349 -3.738 1.00 43.36 75 ARG A C 1
ATOM 583 O O . ARG A 1 78 ? 18.723 30.604 -4.537 1.00 39.94 75 ARG A O 1
ATOM 599 N N . CYS A 1 80 ? 21.603 31.973 -6.152 1.00 31.45 77 CYS A N 1
ATOM 600 C CA . CYS A 1 80 ? 22.320 30.989 -6.976 1.00 33.12 77 CYS A CA 1
ATOM 601 C C . CYS A 1 80 ? 21.595 29.656 -7.097 1.00 34.85 77 CYS A C 1
ATOM 602 O O . CYS A 1 80 ? 21.561 29.055 -8.170 1.00 35.79 77 CYS A O 1
ATOM 605 N N . ASP A 1 81 ? 21.006 29.196 -6.003 1.00 39.04 78 ASP A N 1
ATOM 606 C CA . ASP A 1 81 ? 20.480 27.836 -5.971 1.00 42.48 78 ASP A CA 1
ATOM 607 C C . ASP A 1 81 ? 19.189 27.745 -6.759 1.00 38.58 78 ASP A C 1
ATOM 608 O O . ASP A 1 81 ? 19.023 26.826 -7.570 1.00 39.27 78 ASP A O 1
ATOM 613 N N . ASP A 1 82 ? 18.307 28.720 -6.541 1.00 36.72 79 ASP A N 1
ATOM 614 C CA . ASP A 1 82 ? 17.019 28.803 -7.239 1.00 40.66 79 ASP A CA 1
ATOM 615 C C . ASP A 1 82 ? 17.199 29.037 -8.739 1.00 42.75 79 ASP A C 1
ATOM 616 O O . ASP A 1 82 ? 16.402 28.563 -9.574 1.00 35.21 79 ASP A O 1
ATOM 621 N N . LEU A 1 83 ? 18.263 29.771 -9.073 1.00 41.59 80 LEU A N 1
ATOM 622 C CA . LEU A 1 83 ? 18.585 30.060 -10.463 1.00 33.68 80 LEU A CA 1
ATOM 623 C C . LEU A 1 83 ? 19.090 28.781 -11.132 1.00 38.00 80 LEU A C 1
ATOM 624 O O . LEU A 1 83 ? 18.625 28.417 -12.215 1.00 41.25 80 LEU A O 1
ATOM 629 N N . ALA A 1 84 ? 20.031 28.096 -10.481 1.00 39.42 81 ALA A N 1
ATOM 630 C CA . ALA A 1 84 ? 20.551 26.820 -10.971 1.00 36.14 81 ALA A CA 1
ATOM 631 C C . ALA A 1 84 ? 19.447 25.785 -11.104 1.00 38.37 81 ALA A C 1
ATOM 632 O O . ALA A 1 84 ? 19.523 24.881 -11.926 1.00 39.56 81 ALA A O 1
ATOM 634 N N . GLU A 1 85 ? 18.420 25.901 -10.282 1.00 40.06 82 GLU A N 1
ATOM 635 C CA . GLU A 1 85 ? 17.273 25.015 -10.432 1.00 47.18 82 GLU A CA 1
ATOM 636 C C . GLU A 1 85 ? 16.457 25.308 -11.715 1.00 44.31 82 GLU A C 1
ATOM 637 O O . GLU A 1 85 ? 16.182 24.404 -12.506 1.00 38.35 82 GLU A O 1
ATOM 643 N N . ALA A 1 86 ? 16.095 26.575 -11.907 1.00 39.83 83 ALA A N 1
ATOM 644 C CA . ALA A 1 86 ? 15.389 27.028 -13.091 1.00 36.63 83 ALA A CA 1
ATOM 645 C C . ALA A 1 86 ? 16.152 26.785 -14.401 1.00 45.46 83 ALA A C 1
ATOM 646 O O . ALA A 1 86 ? 15.554 26.779 -15.479 1.00 46.17 83 ALA A O 1
ATOM 648 N N . LEU A 1 87 ? 17.463 26.586 -14.320 1.00 45.47 84 LEU A N 1
ATOM 649 C CA . LEU A 1 87 ? 18.279 26.357 -15.518 1.00 51.99 84 LEU A CA 1
ATOM 650 C C . LEU A 1 87 ? 19.045 25.044 -15.458 1.00 56.38 84 LEU A C 1
ATOM 651 O O . LEU A 1 87 ? 20.216 24.994 -15.828 1.00 57.04 84 LEU A O 1
ATOM 656 N N . ALA A 1 88 ? 18.402 23.986 -14.979 1.00 56.55 85 ALA A N 1
ATOM 657 C CA . ALA A 1 88 ? 19.147 22.779 -14.656 1.00 61.25 85 ALA A CA 1
ATOM 658 C C . ALA A 1 88 ? 19.568 22.051 -15.937 1.00 65.00 85 ALA A C 1
ATOM 659 O O . ALA A 1 88 ? 20.553 21.301 -15.972 1.00 69.43 85 ALA A O 1
ATOM 661 N N . ASP A 1 89 ? 18.830 22.305 -17.004 1.00 60.06 86 ASP A N 1
ATOM 662 C CA . ASP A 1 89 ? 19.115 21.655 -18.269 1.00 67.65 86 ASP A CA 1
ATOM 663 C C . ASP A 1 89 ? 20.143 22.434 -19.087 1.00 65.33 86 ASP A C 1
ATOM 664 O O . ASP A 1 89 ? 20.807 21.861 -19.956 1.00 67.72 86 ASP A O 1
ATOM 669 N N . ARG A 1 90 ? 20.281 23.731 -18.810 1.00 60.70 87 ARG A N 1
ATOM 670 C CA . ARG A 1 90 ? 21.237 24.558 -19.550 1.00 51.91 87 ARG A CA 1
ATOM 671 C C . ARG A 1 90 ? 22.673 24.460 -19.035 1.00 48.44 87 ARG A C 1
ATOM 672 O O . ARG A 1 90 ? 22.928 24.082 -17.890 1.00 55.74 87 ARG A O 1
ATOM 680 N N . CYS A 1 91 ? 23.611 24.780 -19.910 1.00 40.26 88 CYS A N 1
ATOM 681 C CA . CYS A 1 91 ? 25.020 24.841 -19.549 1.00 41.45 88 CYS A CA 1
ATOM 682 C C . CYS A 1 91 ? 25.449 26.285 -19.188 1.00 36.08 88 CYS A C 1
ATOM 683 O O . CYS A 1 91 ? 25.573 27.163 -20.046 1.00 37.86 88 CYS A O 1
ATOM 686 N N . VAL A 1 92 ? 25.671 26.526 -17.911 1.00 29.62 89 VAL A N 1
ATOM 687 C CA . VAL A 1 92 ? 25.938 27.863 -17.428 1.00 30.03 89 VAL A CA 1
ATOM 688 C C . VAL A 1 92 ? 26.659 27.744 -16.098 1.00 28.05 89 VAL A C 1
ATOM 689 O O . VAL A 1 92 ? 26.415 26.818 -15.338 1.00 32.86 89 VAL A O 1
ATOM 693 N N . THR A 1 93 ? 27.530 28.699 -15.827 1.00 25.86 90 THR A N 1
ATOM 694 C CA . THR A 1 93 ? 28.329 28.735 -14.622 1.00 28.42 90 THR A CA 1
ATOM 695 C C . THR A 1 93 ? 27.741 29.737 -13.651 1.00 31.50 90 THR A C 1
ATOM 696 O O . THR A 1 93 ? 27.508 30.897 -14.010 1.00 29.01 90 THR A O 1
ATOM 700 N N . ILE A 1 94 ? 27.521 29.306 -12.412 1.00 30.82 91 ILE A N 1
ATOM 701 C CA . ILE A 1 94 ? 26.910 30.182 -11.412 1.00 34.56 91 ILE A CA 1
ATOM 702 C C . ILE A 1 94 ? 27.777 30.208 -10.180 1.00 35.96 91 ILE A C 1
ATOM 703 O O . ILE A 1 94 ? 27.945 29.183 -9.538 1.00 41.57 91 ILE A O 1
ATOM 708 N N . ASP A 1 95 ? 28.325 31.367 -9.839 1.00 37.20 92 ASP A N 1
ATOM 709 C CA . ASP A 1 95 ? 29.290 31.443 -8.747 1.00 40.16 92 ASP A CA 1
ATOM 710 C C . ASP A 1 95 ? 28.843 32.363 -7.649 1.00 37.32 92 ASP A C 1
ATOM 711 O O . ASP A 1 95 ? 28.164 33.337 -7.887 1.00 37.55 92 ASP A O 1
ATOM 716 N N . LEU A 1 96 ? 29.249 32.059 -6.433 1.00 41.42 93 LEU A N 1
ATOM 717 C CA . LEU A 1 96 ? 28.962 32.938 -5.320 1.00 39.38 93 LEU A CA 1
ATOM 718 C C . LEU A 1 96 ? 30.042 34.029 -5.251 1.00 38.77 93 LEU A C 1
ATOM 719 O O . LEU A 1 96 ? 31.202 33.731 -5.006 1.00 45.03 93 LEU A O 1
ATOM 724 N N . LEU A 1 97 ? 29.673 35.290 -5.484 1.00 33.37 94 LEU A N 1
ATOM 725 C CA . LEU A 1 97 ? 30.663 36.374 -5.469 1.00 35.49 94 LEU A CA 1
ATOM 726 C C . LEU A 1 97 ? 30.051 37.719 -5.071 1.00 33.45 94 LEU A C 1
ATOM 727 O O . LEU A 1 97 ? 28.893 37.994 -5.359 1.00 30.11 94 LEU A O 1
ATOM 732 N N . ASP A 1 98 ? 30.835 38.559 -4.410 1.00 28.69 95 ASP A N 1
ATOM 733 C CA . ASP A 1 98 ? 30.329 39.852 -4.009 1.00 28.52 95 ASP A CA 1
ATOM 734 C C . ASP A 1 98 ? 31.003 40.973 -4.811 1.00 31.53 95 ASP A C 1
ATOM 735 O O . ASP A 1 98 ? 32.133 41.353 -4.528 1.00 29.63 95 ASP A O 1
ATOM 740 N N . ILE A 1 99 ? 30.293 41.520 -5.790 1.00 22.35 96 ILE A N 1
ATOM 741 C CA . ILE A 1 99 ? 30.890 42.510 -6.652 1.00 22.99 96 ILE A CA 1
ATOM 742 C C . ILE A 1 99 ? 31.503 43.735 -5.968 1.00 24.07 96 ILE A C 1
ATOM 743 O O . ILE A 1 99 ? 32.265 44.453 -6.597 1.00 28.72 96 ILE A O 1
ATOM 748 N N . THR A 1 100 ? 31.203 43.987 -4.698 1.00 28.50 97 THR A N 1
ATOM 749 C CA . THR A 1 100 ? 31.856 45.102 -3.978 1.00 31.05 97 THR A CA 1
ATOM 750 C C . THR A 1 100 ? 33.137 44.662 -3.253 1.00 36.14 97 THR A C 1
ATOM 751 O O . THR A 1 100 ? 33.843 45.468 -2.638 1.00 39.02 97 THR A O 1
ATOM 755 N N . ALA A 1 101 ? 33.397 43.363 -3.302 1.00 32.82 98 ALA A N 1
ATOM 756 C CA . ALA A 1 101 ? 34.620 42.798 -2.780 1.00 35.77 98 ALA A CA 1
ATOM 757 C C . ALA A 1 101 ? 35.647 42.765 -3.914 1.00 38.43 98 ALA A C 1
ATOM 758 O O . ALA A 1 101 ? 35.299 42.848 -5.104 1.00 29.40 98 ALA A O 1
ATOM 760 N N . GLU A 1 102 ? 36.914 42.644 -3.542 1.00 37.36 99 GLU A N 1
ATOM 761 C CA . GLU A 1 102 ? 37.945 42.660 -4.546 1.00 44.54 99 GLU A CA 1
ATOM 762 C C . GLU A 1 102 ? 37.846 41.396 -5.387 1.00 40.99 99 GLU A C 1
ATOM 763 O O . GLU A 1 102 ? 37.672 40.298 -4.862 1.00 39.21 99 GLU A O 1
ATOM 769 N N . ILE A 1 103 ? 37.955 41.575 -6.697 1.00 32.28 100 ILE A N 1
ATOM 770 C CA . ILE A 1 103 ? 37.848 40.468 -7.629 1.00 37.26 100 ILE A CA 1
ATOM 771 C C . ILE A 1 103 ? 39.003 39.419 -7.512 1.00 37.66 100 ILE A C 1
ATOM 772 O O . ILE A 1 103 ? 40.185 39.769 -7.424 1.00 37.98 100 ILE A O 1
ATOM 777 N N . PRO A 1 104 ? 38.666 38.127 -7.496 1.00 31.31 101 PRO A N 1
ATOM 778 C CA . PRO A 1 104 ? 39.740 37.125 -7.575 1.00 37.36 101 PRO A CA 1
ATOM 779 C C . PRO A 1 104 ? 40.575 37.290 -8.865 1.00 43.94 101 PRO A C 1
ATOM 780 O O . PRO A 1 104 ? 39.987 37.424 -9.951 1.00 43.60 101 PRO A O 1
ATOM 784 N N . LYS A 1 105 ? 41.906 37.278 -8.753 1.00 44.04 102 LYS A N 1
ATOM 785 C CA . LYS A 1 105 ? 42.789 37.500 -9.902 1.00 43.07 102 LYS A CA 1
ATOM 786 C C . LYS A 1 105 ? 42.500 36.555 -11.081 1.00 43.13 102 LYS A C 1
ATOM 787 O O . LYS A 1 105 ? 42.645 36.917 -12.253 1.00 38.37 102 LYS A O 1
ATOM 793 N N . GLU A 1 106 ? 42.075 35.342 -10.770 1.00 44.69 103 GLU A N 1
ATOM 794 C CA . GLU A 1 106 ? 41.801 34.362 -11.812 1.00 47.36 103 GLU A CA 1
ATOM 795 C C . GLU A 1 106 ? 40.645 34.782 -12.699 1.00 37.72 103 GLU A C 1
ATOM 796 O O . GLU A 1 106 ? 40.295 34.068 -13.611 1.00 45.85 103 GLU A O 1
ATOM 802 N N . LEU A 1 107 ? 40.073 35.956 -12.450 1.00 38.19 104 LEU A N 1
ATOM 803 C CA . LEU A 1 107 ? 38.907 36.439 -13.207 1.00 33.09 104 LEU A CA 1
ATOM 804 C C . LEU A 1 107 ? 39.104 37.803 -13.887 1.00 29.84 104 LEU A C 1
ATOM 805 O O . LEU A 1 107 ? 38.246 38.257 -14.637 1.00 28.07 104 LEU A O 1
ATOM 810 N N . ALA A 1 108 ? 40.210 38.469 -13.599 1.00 28.80 105 ALA A N 1
ATOM 811 C CA . ALA A 1 108 ? 40.489 39.762 -14.201 1.00 32.10 105 ALA A CA 1
ATOM 812 C C . ALA A 1 108 ? 40.519 39.652 -15.723 1.00 34.00 105 ALA A C 1
ATOM 813 O O . ALA A 1 108 ? 41.075 38.707 -16.248 1.00 38.68 105 ALA A O 1
ATOM 815 N N . GLY A 1 109 ? 39.898 40.604 -16.418 1.00 31.88 106 GLY A N 1
ATOM 816 C CA . GLY A 1 109 ? 39.872 40.628 -17.872 1.00 29.75 106 GLY A CA 1
ATOM 817 C C . GLY A 1 109 ? 39.384 39.354 -18.553 1.00 34.21 106 GLY A C 1
ATOM 818 O O . GLY A 1 109 ? 39.695 39.066 -19.721 1.00 37.02 106 GLY A O 1
ATOM 819 N N . HIS A 1 110 ? 38.576 38.597 -17.838 1.00 28.89 107 HIS A N 1
ATOM 820 C CA . HIS A 1 110 ? 38.140 37.306 -18.323 1.00 31.98 107 HIS A CA 1
ATOM 821 C C . HIS A 1 110 ? 36.852 37.363 -19.146 1.00 32.37 107 HIS A C 1
ATOM 822 O O . HIS A 1 110 ? 36.513 36.411 -19.837 1.00 38.05 107 HIS A O 1
ATOM 829 N N . PHE A 1 111 ? 36.118 38.468 -19.069 1.00 32.16 108 PHE A N 1
ATOM 830 C CA . PHE A 1 111 ? 34.837 38.563 -19.787 1.00 33.09 108 PHE A CA 1
ATOM 831 C C . PHE A 1 111 ? 34.814 39.645 -20.868 1.00 26.01 108 PHE A C 1
ATOM 832 O O . PHE A 1 111 ? 35.410 40.699 -20.680 1.00 24.17 108 PHE A O 1
ATOM 840 N N . ASP A 1 112 ? 34.142 39.383 -21.993 1.00 21.71 109 ASP A N 1
ATOM 841 C CA . ASP A 1 112 ? 33.941 40.439 -22.997 1.00 29.86 109 ASP A CA 1
ATOM 842 C C . ASP A 1 112 ? 32.904 41.486 -22.530 1.00 30.37 109 ASP A C 1
ATOM 843 O O . ASP A 1 112 ? 33.040 42.693 -22.811 1.00 27.06 109 ASP A O 1
ATOM 848 N N . PHE A 1 113 ? 31.871 41.001 -21.832 1.00 25.27 110 PHE A N 1
ATOM 849 C CA . PHE A 1 113 ? 30.779 41.836 -21.343 1.00 26.35 110 PHE A CA 1
ATOM 850 C C . PHE A 1 113 ? 30.395 41.551 -19.903 1.00 24.40 110 PHE A C 1
ATOM 851 O O . PHE A 1 113 ? 30.326 40.398 -19.478 1.00 22.43 110 PHE A O 1
ATOM 859 N N . VAL A 1 114 ? 30.153 42.621 -19.149 1.00 22.61 111 VAL A N 1
ATOM 860 C CA . VAL A 1 114 ? 29.541 42.476 -17.834 1.00 19.25 111 VAL A CA 1
ATOM 861 C C . VAL A 1 114 ? 28.229 43.231 -17.872 1.00 18.56 111 VAL A C 1
ATOM 862 O O . VAL A 1 114 ? 28.190 44.437 -18.151 1.00 22.84 111 VAL A O 1
ATOM 866 N N . LEU A 1 115 ? 27.147 42.507 -17.639 1.00 16.66 112 LEU A N 1
ATOM 867 C CA . LEU A 1 115 ? 25.807 43.100 -17.585 1.00 18.34 112 LEU A CA 1
ATOM 868 C C . LEU A 1 115 ? 25.210 43.108 -16.153 1.00 17.35 112 LEU A C 1
ATOM 869 O O . LEU A 1 115 ? 25.409 42.173 -15.369 1.00 14.34 112 LEU A O 1
ATOM 874 N N . ASN A 1 116 ? 24.507 44.183 -15.804 1.00 19.59 113 ASN A N 1
ATOM 875 C CA . ASN A 1 116 ? 23.582 44.128 -14.669 1.00 19.54 113 ASN A CA 1
ATOM 876 C C . ASN A 1 116 ? 22.454 45.143 -14.767 1.00 21.50 113 ASN A C 1
ATOM 877 O O . ASN A 1 116 ? 22.649 46.250 -15.303 1.00 24.59 113 ASN A O 1
ATOM 882 N N . ASP A 1 117 ? 21.276 44.748 -14.284 1.00 20.91 114 ASP A N 1
ATOM 883 C CA . ASP A 1 117 ? 20.096 45.604 -14.330 1.00 24.72 114 ASP A CA 1
ATOM 884 C C . ASP A 1 117 ? 19.707 46.153 -12.965 1.00 25.50 114 ASP A C 1
ATOM 885 O O . ASP A 1 117 ? 19.147 45.426 -12.150 1.00 28.45 114 ASP A O 1
ATOM 890 N N . ARG A 1 118 ? 19.984 47.434 -12.736 1.00 20.71 115 ARG A N 1
ATOM 891 C CA . ARG A 1 118 ? 19.538 48.137 -11.535 1.00 18.24 115 ARG A CA 1
ATOM 892 C C . ARG A 1 118 ? 20.162 47.592 -10.241 1.00 24.78 115 ARG A C 1
ATOM 893 O O . ARG A 1 118 ? 19.588 47.680 -9.142 1.00 31.57 115 ARG A O 1
ATOM 901 N N . LEU A 1 119 ? 21.371 47.067 -10.378 1.00 22.66 11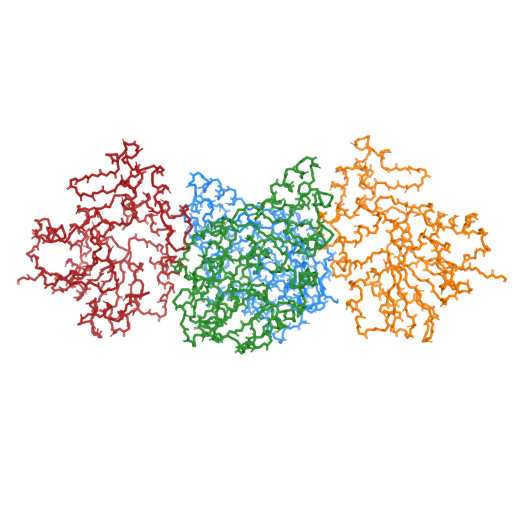6 LEU A N 1
ATOM 902 C CA . LEU A 1 119 ? 22.118 46.506 -9.264 1.00 17.84 116 LEU A CA 1
ATOM 903 C C . LEU A 1 119 ? 22.758 47.630 -8.458 1.00 22.18 116 LEU A C 1
ATOM 904 O O . LEU A 1 119 ? 22.957 47.531 -7.268 1.00 26.72 116 LEU A O 1
ATOM 909 N N . ILE A 1 120 ? 23.068 48.720 -9.134 1.00 22.75 117 ILE A N 1
ATOM 910 C CA . ILE A 1 120 ? 23.732 49.851 -8.524 1.00 20.75 117 ILE A CA 1
ATOM 911 C C . ILE A 1 120 ? 22.777 50.520 -7.543 1.00 20.68 117 ILE A C 1
ATOM 912 O O . ILE A 1 120 ? 23.197 51.204 -6.619 1.00 21.21 117 ILE A O 1
ATOM 917 N N . ASN A 1 121 ? 21.483 50.297 -7.742 1.00 20.38 118 ASN A N 1
ATOM 918 C CA . ASN A 1 121 ? 20.474 50.907 -6.901 1.00 22.15 118 ASN A CA 1
ATOM 919 C C . ASN A 1 121 ? 20.483 50.196 -5.524 1.00 28.95 118 ASN A C 1
ATOM 920 O O . ASN A 1 121 ? 19.956 50.711 -4.533 1.00 26.62 118 ASN A O 1
ATOM 925 N N . ARG A 1 122 ? 21.096 49.010 -5.484 1.00 23.08 119 ARG A N 1
ATOM 926 C CA . ARG A 1 122 ? 21.228 48.245 -4.269 1.00 20.84 119 ARG A CA 1
ATOM 927 C C . ARG A 1 122 ? 22.466 48.625 -3.486 1.00 22.79 119 ARG A C 1
ATOM 928 O O . ARG A 1 122 ? 22.806 47.947 -2.505 1.00 23.50 119 ARG A O 1
ATOM 936 N N . PHE A 1 123 ? 23.124 49.708 -3.908 1.00 20.48 120 PHE A N 1
ATOM 937 C CA . PHE A 1 123 ? 24.317 50.197 -3.231 1.00 21.25 120 PHE A CA 1
ATOM 938 C C . PHE A 1 123 ? 24.198 51.577 -2.597 1.00 23.71 120 PHE A C 1
ATOM 939 O O . PHE A 1 123 ? 23.352 52.407 -2.955 1.00 21.82 120 PHE A O 1
ATOM 947 N N . THR A 1 124 ? 25.078 51.804 -1.627 1.00 25.61 121 THR A N 1
ATOM 948 C CA . THR A 1 124 ? 25.426 53.147 -1.194 1.00 24.58 121 THR A CA 1
ATOM 949 C C . THR A 1 124 ? 26.426 53.665 -2.214 1.00 28.72 121 THR A C 1
ATOM 950 O O . THR A 1 124 ? 26.864 52.921 -3.094 1.00 28.95 121 THR A O 1
ATOM 954 N N . THR A 1 125 ? 26.795 54.931 -2.103 1.00 31.31 122 THR A N 1
ATOM 955 C CA . THR A 1 125 ? 27.732 55.514 -3.046 1.00 27.65 122 THR A CA 1
ATOM 956 C C . THR A 1 125 ? 29.131 54.872 -3.004 1.00 32.51 122 THR A C 1
ATOM 957 O O . THR A 1 125 ? 29.648 54.493 -4.044 1.00 34.99 122 THR A O 1
ATOM 961 N N . GLU A 1 126 ? 29.753 54.759 -1.832 1.00 30.37 123 GLU A N 1
ATOM 962 C CA . GLU A 1 126 ? 31.032 54.065 -1.756 1.00 30.97 123 GLU A CA 1
ATOM 963 C C . GLU A 1 126 ? 30.942 52.570 -2.121 1.00 30.84 123 GLU A C 1
ATOM 964 O O . GLU A 1 126 ? 31.901 51.989 -2.636 1.00 34.00 123 GLU A O 1
ATOM 970 N N . GLU A 1 127 ? 29.818 51.930 -1.841 1.00 25.14 124 GLU A N 1
ATOM 971 C CA . GLU A 1 127 ? 29.630 50.571 -2.301 1.00 28.03 124 GLU A CA 1
ATOM 972 C C . GLU A 1 127 ? 29.571 50.533 -3.861 1.00 29.33 124 GLU A C 1
ATOM 973 O O . GLU A 1 127 ? 30.227 49.707 -4.515 1.00 27.22 124 GLU A O 1
ATOM 979 N N . ALA A 1 128 ? 28.783 51.425 -4.452 1.00 24.44 125 ALA A N 1
ATOM 980 C CA . ALA A 1 128 ? 28.695 51.490 -5.906 1.00 24.33 125 ALA A CA 1
ATOM 981 C C . ALA A 1 128 ? 30.035 51.780 -6.570 1.00 27.95 125 ALA A C 1
ATOM 982 O O . ALA A 1 128 ? 30.327 51.225 -7.637 1.00 27.63 125 ALA A O 1
ATOM 984 N N . ARG A 1 129 ? 30.857 52.631 -5.960 1.00 26.47 126 ARG A N 1
ATOM 985 C CA . ARG A 1 129 ? 32.205 52.868 -6.499 1.00 29.04 126 ARG A CA 1
ATOM 986 C C . ARG A 1 129 ? 32.990 51.554 -6.550 1.00 28.94 126 ARG A C 1
ATOM 987 O O . ARG A 1 129 ? 33.429 51.141 -7.602 1.00 30.56 126 ARG A O 1
ATOM 995 N N . ARG A 1 130 ? 33.132 50.879 -5.413 1.00 27.94 127 ARG A N 1
ATOM 996 C CA . ARG A 1 130 ? 33.768 49.563 -5.395 1.00 28.97 127 ARG A CA 1
ATOM 997 C C . ARG A 1 130 ? 33.188 48.580 -6.442 1.00 28.48 127 ARG A C 1
ATOM 998 O O . ARG A 1 130 ? 33.925 47.854 -7.113 1.00 30.43 127 ARG A O 1
ATOM 1006 N N . ALA A 1 131 ? 31.868 48.551 -6.567 1.00 25.19 128 ALA A N 1
ATOM 1007 C CA . ALA A 1 131 ? 31.230 47.686 -7.548 1.00 26.84 128 ALA A CA 1
ATOM 1008 C C . ALA A 1 131 ? 31.712 47.975 -8.971 1.00 28.91 128 ALA A C 1
ATOM 1009 O O . ALA A 1 131 ? 32.132 47.060 -9.671 1.00 30.17 128 ALA A O 1
ATOM 1011 N N . CYS A 1 132 ? 31.661 49.236 -9.390 1.00 25.88 129 CYS A N 1
ATOM 1012 C CA . CYS A 1 132 ? 32.036 49.599 -10.764 1.00 26.20 129 CYS A CA 1
ATOM 1013 C C . CYS A 1 132 ? 33.447 49.173 -11.080 1.00 27.09 129 CYS A C 1
ATOM 1014 O O . CYS A 1 132 ? 33.672 48.557 -12.098 1.00 28.34 129 CYS A O 1
ATOM 1017 N N . LEU A 1 133 ? 34.387 49.474 -10.186 1.00 31.26 130 LEU A N 1
ATOM 1018 C CA . LEU A 1 133 ? 35.739 48.894 -10.219 1.00 32.38 130 LEU A CA 1
ATOM 1019 C C . LEU A 1 133 ? 35.739 47.353 -10.430 1.00 32.45 130 LEU A C 1
ATOM 1020 O O . LEU A 1 133 ? 36.440 46.841 -11.289 1.00 33.28 130 LEU A O 1
ATOM 1025 N N . GLY A 1 134 ? 34.936 46.629 -9.660 1.00 30.01 131 GLY A N 1
ATOM 1026 C CA . GLY A 1 134 ? 34.800 45.213 -9.860 1.00 27.02 131 GLY A CA 1
ATOM 1027 C C . GLY A 1 134 ? 34.330 44.832 -11.259 1.00 26.88 131 GLY A C 1
ATOM 1028 O O . GLY A 1 134 ? 34.792 43.854 -11.836 1.00 30.09 131 GLY A O 1
ATOM 1037 N N . LEU A 1 136 ? 34.683 46.532 -14.019 1.00 25.81 133 LEU A N 1
ATOM 1038 C CA . LEU A 1 136 ? 35.791 46.890 -14.879 1.00 26.53 133 LEU A CA 1
ATOM 1039 C C . LEU A 1 136 ? 36.924 45.875 -14.768 1.00 29.41 133 LEU A C 1
ATOM 1040 O O . LEU A 1 136 ? 37.567 45.497 -15.751 1.00 33.08 133 LEU A O 1
ATOM 1045 N N . SER A 1 137 ? 37.149 45.426 -13.549 1.00 29.92 134 SER A N 1
ATOM 1046 C CA . SER A 1 137 ? 38.143 44.422 -13.278 1.00 29.13 134 SER A CA 1
ATOM 1047 C C . SER A 1 137 ? 37.809 43.111 -13.992 1.00 28.49 134 SER A C 1
ATOM 1048 O O . SER A 1 137 ? 38.701 42.445 -14.507 1.00 29.40 134 SER A O 1
ATOM 1051 N N . LEU A 1 138 ? 36.529 42.756 -14.015 1.00 23.82 135 LEU A N 1
ATOM 1052 C CA . LEU A 1 138 ? 36.085 41.532 -14.672 1.00 25.08 135 LEU A CA 1
ATOM 1053 C C . LEU A 1 138 ? 36.335 41.592 -16.175 1.00 26.65 135 LEU A C 1
ATOM 1054 O O . LEU A 1 138 ? 36.811 40.627 -16.774 1.00 24.84 135 LEU A O 1
ATOM 1059 N N . VAL A 1 139 ? 36.011 42.731 -16.779 1.00 24.08 136 VAL A N 1
ATOM 1060 C CA . VAL A 1 139 ? 35.911 42.826 -18.231 1.00 28.27 136 VAL A CA 1
ATOM 1061 C C . VAL A 1 139 ? 37.275 43.087 -18.862 1.00 33.47 136 VAL A C 1
ATOM 1062 O O . VAL A 1 139 ? 37.446 42.946 -20.073 1.00 36.07 136 VAL A O 1
ATOM 1066 N N . GLY A 1 140 ? 38.241 43.467 -18.033 1.00 34.27 137 GLY A N 1
ATOM 1067 C CA . GLY A 1 140 ? 39.490 44.022 -18.522 1.00 32.78 137 GLY A CA 1
ATOM 1068 C C . GLY A 1 140 ? 39.275 45.133 -19.531 1.00 38.88 137 GLY A C 1
ATOM 1069 O O . GLY A 1 140 ? 39.004 46.275 -19.163 1.00 50.36 137 GLY A O 1
ATOM 1070 N N . SER A 1 141 ? 39.399 44.795 -20.810 1.00 31.36 138 SER A N 1
ATOM 1071 C CA . SER A 1 141 ? 39.215 45.767 -21.881 1.00 40.97 138 SER A CA 1
ATOM 1072 C C . SER A 1 141 ? 37.861 45.591 -22.560 1.00 40.10 138 SER A C 1
ATOM 1073 O O . SER A 1 141 ? 37.641 46.086 -23.665 1.00 40.00 138 SER A O 1
ATOM 1076 N N . GLY A 1 142 ? 36.957 44.882 -21.892 1.00 38.66 139 GLY A N 1
ATOM 1077 C CA . GLY A 1 142 ? 35.634 44.631 -22.431 1.00 34.82 139 GLY A CA 1
ATOM 1078 C C . GLY A 1 142 ? 34.667 45.764 -22.148 1.00 32.24 139 GLY A C 1
ATOM 1079 O O . GLY A 1 142 ? 35.078 46.869 -21.793 1.00 25.72 139 GLY A O 1
ATOM 1080 N N . THR A 1 143 ? 33.377 45.488 -22.305 1.00 33.63 140 THR A N 1
ATOM 1081 C CA . THR A 1 143 ? 32.344 46.495 -22.080 1.00 30.85 140 THR A CA 1
ATOM 1082 C C . THR A 1 143 ? 31.491 46.151 -20.860 1.00 24.23 140 THR A C 1
ATOM 1083 O O . THR A 1 143 ? 31.177 44.986 -20.621 1.00 23.82 140 THR A O 1
ATOM 1087 N N . VAL A 1 144 ? 31.154 47.158 -20.066 1.00 21.69 141 VAL A N 1
ATOM 1088 C CA . VAL A 1 144 ? 30.223 46.977 -18.955 1.00 21.54 141 VAL A CA 1
ATOM 1089 C C . VAL A 1 144 ? 28.949 47.675 -19.354 1.00 21.66 141 VAL A C 1
ATOM 1090 O O . VAL A 1 144 ? 28.980 48.824 -19.802 1.00 22.83 141 VAL A O 1
ATOM 1094 N N . ARG A 1 145 ? 27.830 46.971 -19.216 1.00 19.34 142 ARG A N 1
ATOM 1095 C CA . ARG A 1 145 ? 26.523 47.584 -19.410 1.00 19.79 142 ARG A CA 1
ATOM 1096 C C . ARG A 1 145 ? 25.748 47.494 -18.114 1.00 21.46 142 ARG A C 1
ATOM 1097 O O . ARG A 1 145 ? 25.425 46.407 -17.605 1.00 19.42 142 ARG A O 1
ATOM 1105 N N . ALA A 1 146 ? 25.493 48.657 -17.540 1.00 24.03 143 ALA A N 1
ATOM 1106 C CA . ALA A 1 146 ? 24.837 48.722 -16.218 1.00 24.56 143 ALA A CA 1
ATOM 1107 C C . ALA A 1 146 ? 23.680 49.726 -16.203 1.00 19.44 143 ALA A C 1
ATOM 1108 O O . ALA A 1 146 ? 23.886 50.909 -16.428 1.00 18.87 143 ALA A O 1
ATOM 1110 N N . SER A 1 147 ? 22.461 49.260 -15.974 1.00 17.56 144 SER A N 1
ATOM 1111 C CA . SER A 1 147 ? 21.343 50.191 -15.958 1.00 18.83 144 SER A CA 1
ATOM 1112 C C . SER A 1 147 ? 21.116 50.678 -14.535 1.00 24.27 144 SER A C 1
ATOM 1113 O O . SER A 1 147 ? 21.360 49.950 -13.598 1.00 23.66 144 SER A O 1
ATOM 1116 N N . VAL A 1 148 ? 20.661 51.911 -14.377 1.00 24.64 145 VAL A N 1
ATOM 1117 C CA . VAL A 1 148 ? 20.393 52.453 -13.074 1.00 19.78 145 VAL A CA 1
ATOM 1118 C C . VAL A 1 148 ? 19.041 53.140 -13.061 1.00 22.38 145 VAL A C 1
ATOM 1119 O O . VAL A 1 148 ? 18.754 53.925 -13.927 1.00 24.53 145 VAL A O 1
ATOM 1123 N N . LYS A 1 149 ? 18.200 52.836 -12.083 1.00 23.34 146 LYS A N 1
ATOM 1124 C CA . LYS A 1 149 ? 16.936 53.551 -11.916 1.00 27.33 146 LYS A CA 1
ATOM 1125 C C . LYS A 1 149 ? 17.204 54.933 -11.333 1.00 26.99 146 LYS A C 1
ATOM 1126 O O . LYS A 1 149 ? 17.896 55.026 -10.358 1.00 28.11 146 LYS A O 1
ATOM 1132 N N . LEU A 1 150 ? 16.626 55.990 -11.902 1.00 26.65 147 LEU A N 1
ATOM 1133 C CA . LEU A 1 150 ? 16.991 57.340 -11.515 1.00 24.27 147 LEU A CA 1
ATOM 1134 C C . LEU A 1 150 ? 15.878 58.082 -10.795 1.00 29.50 147 LEU A C 1
ATOM 1135 O O . LEU A 1 150 ? 14.693 57.916 -11.096 1.00 27.81 147 LEU A O 1
ATOM 1140 N N . GLY A 1 151 ? 16.295 58.889 -9.821 1.00 33.51 148 GLY A N 1
ATOM 1141 C CA . GLY A 1 151 ? 15.399 59.653 -8.975 1.00 36.63 148 GLY A CA 1
ATOM 1142 C C . GLY A 1 151 ? 14.830 58.765 -7.905 1.00 31.50 148 GLY A C 1
ATOM 1143 O O . GLY A 1 151 ? 15.377 57.714 -7.644 1.00 31.42 148 GLY A O 1
ATOM 1144 N N . PHE A 1 152 ? 13.708 59.158 -7.319 1.00 35.92 149 PHE A N 1
ATOM 1145 C CA . PHE A 1 152 ? 13.130 58.397 -6.200 1.00 34.16 149 PHE A CA 1
ATOM 1146 C C . PHE A 1 152 ? 12.250 57.264 -6.649 1.00 32.83 149 PHE A C 1
ATOM 1147 O O . PHE A 1 152 ? 11.602 57.338 -7.705 1.00 29.80 149 PHE A O 1
ATOM 1155 N N . TYR A 1 153 ? 12.228 56.222 -5.826 1.00 30.97 150 TYR A N 1
ATOM 1156 C CA . TYR A 1 153 ? 11.232 55.160 -5.937 1.00 32.74 150 TYR A CA 1
ATOM 1157 C C . TYR A 1 153 ? 9.857 55.621 -5.388 1.00 41.92 150 TYR A C 1
ATOM 1158 O O . TYR A 1 153 ? 9.773 56.580 -4.621 1.00 44.57 150 TYR A O 1
ATOM 1167 N N . ASP A 1 154 ? 8.773 54.963 -5.779 1.00 41.60 151 ASP A N 1
ATOM 1168 C CA . ASP A 1 154 ? 7.469 55.341 -5.245 1.00 36.50 151 ASP A CA 1
ATOM 1169 C C . ASP A 1 154 ? 7.503 55.270 -3.728 1.00 40.49 151 ASP A C 1
ATOM 1170 O O . ASP A 1 154 ? 7.065 56.190 -3.036 1.00 45.16 151 ASP A O 1
ATOM 1175 N N . ILE A 1 155 ? 8.056 54.187 -3.205 1.00 36.85 152 ILE A N 1
ATOM 1176 C CA . ILE A 1 155 ? 8.221 54.068 -1.773 1.00 39.73 152 ILE A CA 1
ATOM 1177 C C . ILE A 1 155 ? 9.017 55.220 -1.157 1.00 41.52 152 ILE A C 1
ATOM 1178 O O . ILE A 1 155 ? 8.891 55.501 0.032 1.00 41.15 152 ILE A O 1
ATOM 1183 N N . ASP A 1 156 ? 9.848 55.881 -1.940 1.00 37.69 153 ASP A N 1
ATOM 1184 C CA . ASP A 1 156 ? 10.675 56.924 -1.358 1.00 40.61 153 ASP A CA 1
ATOM 1185 C C . ASP A 1 156 ? 9.761 58.070 -1.013 1.00 44.85 153 ASP A C 1
ATOM 1186 O O . ASP A 1 156 ? 9.869 58.663 0.062 1.00 47.76 153 ASP A O 1
ATOM 1191 N N . LEU A 1 157 ? 8.863 58.378 -1.944 1.00 44.03 154 LEU A N 1
ATOM 1192 C CA . LEU A 1 157 ? 7.873 59.431 -1.760 1.00 45.27 154 LEU A CA 1
ATOM 1193 C C . LEU A 1 157 ? 6.981 59.202 -0.475 1.00 48.18 154 LEU A C 1
ATOM 1194 O O . LEU A 1 157 ? 6.737 60.118 0.300 1.00 46.96 154 LEU A O 1
ATOM 1199 N N . LYS A 1 158 ? 6.524 57.982 -0.229 1.00 43.31 155 LYS A N 1
ATOM 1200 C CA . LYS A 1 158 ? 5.863 57.711 1.027 1.00 48.66 155 LYS A CA 1
ATOM 1201 C C . LYS A 1 158 ? 6.844 57.871 2.200 1.00 49.23 155 LYS A C 1
ATOM 1202 O O . LYS A 1 158 ? 6.461 58.365 3.255 1.00 48.79 155 LYS A O 1
ATOM 1208 N N . LEU A 1 159 ? 8.100 57.465 2.021 1.00 43.92 156 LEU A N 1
ATOM 1209 C CA . LEU A 1 159 ? 9.097 57.596 3.085 1.00 44.84 156 LEU A CA 1
ATOM 1210 C C . LEU A 1 159 ? 9.341 59.052 3.515 1.00 52.06 156 LEU A C 1
ATOM 1211 O O . LEU A 1 159 ? 9.356 59.361 4.715 1.00 52.03 156 LEU A O 1
ATOM 1216 N N . ILE A 1 160 ? 9.559 59.934 2.546 1.00 49.02 157 ILE A N 1
ATOM 1217 C CA . ILE A 1 160 ? 9.671 61.361 2.835 1.00 55.65 157 ILE A CA 1
ATOM 1218 C C . ILE A 1 160 ? 8.414 61.862 3.593 1.00 60.66 157 ILE A C 1
ATOM 1219 O O . ILE A 1 160 ? 8.524 62.483 4.649 1.00 67.83 157 ILE A O 1
ATOM 1224 N N . GLU A 1 161 ? 7.230 61.581 3.052 1.00 57.84 158 GLU A N 1
ATOM 1225 C CA . GLU A 1 161 ? 5.973 62.105 3.587 1.00 62.93 158 GLU A CA 1
ATOM 1226 C C . GLU A 1 161 ? 5.785 61.662 5.027 1.00 65.52 158 GLU A C 1
ATOM 1227 O O . GLU A 1 161 ? 5.738 62.499 5.930 1.00 65.59 158 GLU A O 1
ATOM 1233 N N . TYR A 1 162 ? 5.708 60.344 5.225 1.00 63.64 159 TYR A N 1
ATOM 1234 C CA . TYR A 1 162 ? 5.358 59.723 6.507 1.00 65.52 159 TYR A CA 1
ATOM 1235 C C . TYR A 1 162 ? 6.477 59.810 7.571 1.00 67.59 159 TYR A C 1
ATOM 1236 O O . TYR A 1 162 ? 6.298 59.440 8.742 1.00 68.44 159 TYR A O 1
ATOM 1245 N N . GLY A 1 163 ? 7.629 60.309 7.150 1.00 63.93 160 GLY A N 1
ATOM 1246 C CA . GLY A 1 163 ? 8.760 60.476 8.037 1.00 65.26 160 GLY A CA 1
ATOM 1247 C C . GLY A 1 163 ? 8.967 61.932 8.398 1.00 65.33 160 GLY A C 1
ATOM 1248 O O . GLY A 1 163 ? 9.642 62.240 9.375 1.00 62.58 160 GLY A O 1
ATOM 1249 N N . GLU A 1 164 ? 8.395 62.814 7.584 1.00 66.11 161 GLU A N 1
ATOM 1250 C CA . GLU A 1 164 ? 8.311 64.236 7.862 1.00 69.78 161 GLU A CA 1
ATOM 1251 C C . GLU A 1 164 ? 7.248 64.490 8.946 1.00 73.97 161 GLU A C 1
ATOM 1252 O O . GLU A 1 164 ? 7.502 65.136 9.971 1.00 68.45 161 GLU A O 1
ATOM 1258 N N . GLN A 1 165 ? 6.048 63.979 8.700 1.00 71.51 162 GLN A N 1
ATOM 1259 C CA . GLN A 1 165 ? 4.957 64.089 9.648 1.00 77.99 162 GLN A CA 1
ATOM 1260 C C . GLN A 1 165 ? 5.386 63.556 11.004 1.00 72.95 162 GLN A C 1
ATOM 1261 O O . GLN A 1 165 ? 4.861 63.952 12.036 1.00 76.05 162 GLN A O 1
ATOM 1267 N N . SER A 1 166 ? 6.337 62.639 10.985 1.00 67.51 163 SER A N 1
ATOM 1268 C CA . SER A 1 166 ? 6.829 62.017 12.197 1.00 68.36 163 SER A CA 1
ATOM 1269 C C . SER A 1 166 ? 8.065 62.775 12.729 1.00 67.55 163 SER A C 1
ATOM 1270 O O . SER A 1 166 ? 8.494 62.614 13.873 1.00 62.44 163 SER A O 1
ATOM 1273 N N . GLY A 1 167 ? 8.629 63.618 11.878 1.00 64.91 164 GLY A N 1
ATOM 1274 C CA . GLY A 1 167 ? 9.845 64.331 12.199 1.00 64.80 164 GLY A CA 1
ATOM 1275 C C . GLY A 1 167 ? 11.044 63.429 12.412 1.00 64.42 164 GLY A C 1
ATOM 1276 O O . GLY A 1 167 ? 12.024 63.829 13.034 1.00 65.99 164 GLY A O 1
ATOM 1277 N N . THR A 1 168 ? 10.976 62.211 11.892 1.00 60.64 165 THR A N 1
ATOM 1278 C CA . THR A 1 168 ? 12.092 61.277 12.013 1.00 60.17 165 THR A CA 1
ATOM 1279 C C . THR A 1 168 ? 12.960 61.253 10.775 1.00 59.09 165 THR A C 1
ATOM 1280 O O . THR A 1 168 ? 13.952 60.527 10.744 1.00 60.09 165 THR A O 1
ATOM 1284 N N . LEU A 1 169 ? 12.580 62.034 9.760 1.00 61.06 166 LEU A N 1
ATOM 1285 C CA . LEU A 1 169 ? 13.130 61.878 8.418 1.00 50.50 166 LEU A CA 1
ATOM 1286 C C . LEU A 1 169 ? 14.648 61.920 8.400 1.00 54.30 166 LEU A C 1
ATOM 1287 O O . LEU A 1 169 ? 15.288 61.069 7.766 1.00 54.77 166 LEU A O 1
ATOM 1292 N N . ALA A 1 170 ? 15.230 62.895 9.096 1.00 50.36 167 ALA A N 1
ATOM 1293 C CA . ALA A 1 170 ? 16.690 62.999 9.176 1.00 47.10 167 ALA A CA 1
ATOM 1294 C C . ALA A 1 170 ? 17.380 61.771 9.778 1.00 46.90 167 ALA A C 1
ATOM 1295 O O . ALA A 1 170 ? 18.550 61.535 9.529 1.00 47.27 167 ALA A O 1
ATOM 1297 N N . LYS A 1 171 ? 16.652 60.993 10.565 1.00 46.26 168 LYS A N 1
ATOM 1298 C CA . LYS A 1 171 ? 17.217 59.815 11.228 1.00 53.38 168 LYS A CA 1
ATOM 1299 C C . LYS A 1 171 ? 17.563 58.658 10.264 1.00 50.18 168 LYS A C 1
ATOM 1300 O O . LYS A 1 171 ? 18.435 57.841 10.558 1.00 48.87 168 LYS A O 1
ATOM 1306 N N . PHE A 1 172 ? 16.875 58.597 9.125 1.00 47.61 169 PHE A N 1
ATOM 1307 C CA . PHE A 1 172 ? 17.046 57.509 8.164 1.00 43.20 169 PHE A CA 1
ATOM 1308 C C . PHE A 1 172 ? 17.221 57.977 6.706 1.00 48.13 169 PHE A C 1
ATOM 1309 O O . PHE A 1 172 ? 17.333 57.157 5.789 1.00 40.67 169 PHE A O 1
ATOM 1317 N N . PHE A 1 173 ? 17.242 59.286 6.486 1.00 46.29 170 PHE A N 1
ATOM 1318 C CA . PHE A 1 173 ? 17.516 59.781 5.157 1.00 40.53 170 PHE A CA 1
ATOM 1319 C C . PHE A 1 173 ? 18.507 60.952 5.137 1.00 45.43 170 PHE A C 1
ATOM 1320 O O . PHE A 1 173 ? 18.278 62.003 5.747 1.00 53.61 170 PHE A O 1
ATOM 1328 N N . ASP A 1 174 ? 19.614 60.757 4.429 1.00 42.41 171 ASP A N 1
ATOM 1329 C CA . ASP A 1 174 ? 20.701 61.731 4.354 1.00 43.31 171 ASP A CA 1
ATOM 1330 C C . ASP A 1 174 ? 20.607 62.460 3.022 1.00 43.59 171 ASP A C 1
ATOM 1331 O O . ASP A 1 174 ? 20.878 61.895 1.975 1.00 48.06 171 ASP A O 1
ATOM 1336 N N . PRO A 1 175 ? 20.206 63.723 3.057 1.00 44.74 172 PRO A N 1
ATOM 1337 C CA . PRO A 1 175 ? 19.949 64.489 1.834 1.00 44.54 172 PRO A CA 1
ATOM 1338 C C . PRO A 1 175 ? 21.219 64.873 1.098 1.00 47.11 172 PRO A C 1
ATOM 1339 O O . PRO A 1 175 ? 21.112 65.164 -0.088 1.00 56.24 172 PRO A O 1
ATOM 1343 N N . SER A 1 176 ? 22.372 64.871 1.772 1.00 46.90 173 SER A N 1
ATOM 1344 C CA . SER A 1 176 ? 23.662 65.179 1.147 1.00 49.71 173 SER A CA 1
ATOM 1345 C C . SER A 1 176 ? 23.885 64.391 -0.152 1.00 49.95 173 SER A C 1
ATOM 1346 O O . SER A 1 176 ? 24.273 64.979 -1.179 1.00 51.79 173 SER A O 1
ATOM 1349 N N . ASP A 1 177 ? 23.647 63.075 -0.094 1.00 40.66 174 ASP A N 1
ATOM 1350 C CA . ASP A 1 177 ? 23.708 62.220 -1.288 1.00 43.63 174 ASP A CA 1
ATOM 1351 C C . ASP A 1 177 ? 22.478 61.335 -1.485 1.00 43.63 174 ASP A C 1
ATOM 1352 O O . ASP A 1 177 ? 22.521 60.389 -2.284 1.00 39.58 174 ASP A O 1
ATOM 1357 N N . LYS A 1 178 ? 21.405 61.619 -0.749 1.00 36.50 175 LYS A N 1
ATOM 1358 C CA . LYS A 1 178 ? 20.159 60.886 -0.910 1.00 35.66 175 LYS A CA 1
ATOM 1359 C C . LYS A 1 178 ? 20.258 59.377 -0.561 1.00 35.97 175 LYS A C 1
ATOM 1360 O O . LYS A 1 178 ? 19.844 58.508 -1.334 1.00 29.19 175 LYS A O 1
ATOM 1366 N N . THR A 1 179 ? 20.781 59.076 0.618 1.00 31.68 176 THR A N 1
ATOM 1367 C CA . THR A 1 179 ? 20.829 57.695 1.044 1.00 32.67 176 THR A CA 1
ATOM 1368 C C . THR A 1 179 ? 19.750 57.410 2.063 1.00 34.23 176 THR A C 1
ATOM 1369 O O . THR A 1 179 ? 19.610 58.139 3.025 1.00 35.88 176 THR A O 1
ATOM 1373 N N . PHE A 1 180 ? 18.994 56.339 1.850 1.00 34.64 177 PHE A N 1
ATOM 1374 C CA . PHE A 1 180 ? 18.018 55.877 2.819 1.00 33.08 177 PHE A CA 1
ATOM 1375 C C . PHE A 1 180 ? 18.547 54.735 3.684 1.00 36.24 177 PHE A C 1
ATOM 1376 O O . PHE A 1 180 ? 19.243 53.849 3.187 1.00 34.64 177 PHE A O 1
ATOM 1384 N N . HIS A 1 181 ? 18.242 54.778 4.985 1.00 38.71 178 HIS A N 1
ATOM 1385 C CA . HIS A 1 181 ? 18.431 53.616 5.869 1.00 41.10 178 HIS A CA 1
ATOM 1386 C C . HIS A 1 181 ? 17.098 53.040 6.317 1.00 40.99 178 HIS A C 1
ATOM 1387 O O . HIS A 1 181 ? 16.470 53.584 7.216 1.00 47.65 178 HIS A O 1
ATOM 1394 N N . PHE A 1 182 ? 16.641 51.959 5.708 1.00 33.90 179 PHE A N 1
ATOM 1395 C CA . PHE A 1 182 ? 15.244 51.576 5.931 1.00 41.86 179 PHE A CA 1
ATOM 1396 C C . PHE A 1 182 ? 14.943 51.072 7.359 1.00 47.45 179 PHE A C 1
ATOM 1397 O O . PHE A 1 182 ? 13.948 51.457 7.988 1.00 50.64 179 PHE A O 1
ATOM 1405 N N . ARG A 1 183 ? 15.817 50.198 7.847 1.00 47.64 180 ARG A N 1
ATOM 1406 C CA . ARG A 1 183 ? 15.726 49.611 9.172 1.00 48.75 180 ARG A CA 1
ATOM 1407 C C . ARG A 1 183 ? 15.794 50.663 10.271 1.00 50.58 180 ARG A C 1
ATOM 1408 O O . ARG A 1 183 ? 15.826 50.321 11.442 1.00 63.23 180 ARG A O 1
ATOM 1416 N N . GLU A 1 184 ? 15.815 51.933 9.881 1.00 47.74 181 GLU A N 1
ATOM 1417 C CA . GLU A 1 184 ? 16.018 53.023 10.828 1.00 51.34 181 GLU A CA 1
ATOM 1418 C C . GLU A 1 184 ? 14.934 54.086 10.686 1.00 47.93 181 GLU A C 1
ATOM 1419 O O . GLU A 1 184 ? 14.890 55.048 11.452 1.00 55.11 181 GLU A O 1
ATOM 1425 N N . ALA A 1 185 ? 14.061 53.905 9.700 1.00 48.68 182 ALA A N 1
ATOM 1426 C CA . ALA A 1 185 ? 12.768 54.580 9.688 1.00 50.52 182 ALA A CA 1
ATOM 1427 C C . ALA A 1 185 ? 11.774 53.882 10.611 1.00 60.00 182 ALA A C 1
ATOM 1428 O O . ALA A 1 185 ? 10.711 54.424 10.916 1.00 53.49 182 ALA A O 1
ATOM 1430 N N . GLY A 1 186 ? 12.126 52.679 11.051 1.00 68.47 183 GLY A N 1
ATOM 1431 C CA . GLY A 1 186 ? 11.240 51.879 11.876 1.00 62.25 183 GLY A CA 1
ATOM 1432 C C . GLY A 1 186 ? 9.806 51.907 11.383 1.00 62.95 183 GLY A C 1
ATOM 1433 O O . GLY A 1 186 ? 9.498 51.384 10.312 1.00 66.32 183 GLY A O 1
ATOM 1434 N N . ASP A 1 187 ? 8.927 52.520 12.169 1.00 70.73 184 ASP A N 1
ATOM 1435 C CA . ASP A 1 187 ? 7.490 52.350 11.990 1.00 74.74 184 ASP A CA 1
ATOM 1436 C C . ASP A 1 187 ? 7.018 52.986 10.687 1.00 66.67 184 ASP A C 1
ATOM 1437 O O . ASP A 1 187 ? 5.976 52.615 10.146 1.00 66.54 184 ASP A O 1
ATOM 1442 N N . VAL A 1 188 ? 7.790 53.947 10.189 1.00 64.08 185 VAL A N 1
ATOM 1443 C CA . VAL A 1 188 ? 7.457 54.630 8.945 1.00 66.40 185 VAL A CA 1
ATOM 1444 C C . VAL A 1 188 ? 7.558 53.684 7.753 1.00 57.83 185 VAL A C 1
ATOM 1445 O O . VAL A 1 188 ? 6.776 53.777 6.806 1.00 60.33 185 VAL A O 1
ATOM 1449 N N . LEU A 1 189 ? 8.525 52.774 7.806 1.00 56.87 186 LEU A N 1
ATOM 1450 C CA . LEU A 1 189 ? 8.720 51.800 6.738 1.00 54.32 186 LEU A CA 1
ATOM 1451 C C . LEU A 1 189 ? 7.436 51.027 6.457 1.00 57.21 186 LEU A C 1
ATOM 1452 O O . LEU A 1 189 ? 6.953 50.999 5.325 1.00 53.27 186 LEU A O 1
ATOM 1457 N N . ASP A 1 190 ? 6.888 50.401 7.494 1.00 59.46 187 ASP A N 1
ATOM 1458 C CA . ASP A 1 190 ? 5.647 49.647 7.365 1.00 61.23 187 ASP A CA 1
ATOM 1459 C C . ASP A 1 190 ? 4.596 50.443 6.599 1.00 61.11 187 ASP A C 1
ATOM 1460 O O . ASP A 1 190 ? 3.912 49.908 5.727 1.00 61.80 187 ASP A O 1
ATOM 1465 N N . ARG A 1 191 ? 4.472 51.724 6.931 1.00 56.12 188 ARG A N 1
ATOM 1466 C CA . ARG A 1 191 ? 3.388 52.549 6.412 1.00 59.67 188 ARG A CA 1
ATOM 1467 C C . ARG A 1 191 ? 3.607 52.887 4.942 1.00 59.01 188 ARG A C 1
ATOM 1468 O O . ARG A 1 191 ? 2.660 53.198 4.218 1.00 58.71 188 ARG A O 1
ATOM 1476 N N . ALA A 1 192 ? 4.861 52.826 4.506 1.00 58.53 189 ALA A N 1
ATOM 1477 C CA . ALA A 1 192 ? 5.247 53.359 3.205 1.00 54.51 189 ALA A CA 1
ATOM 1478 C C . ALA A 1 192 ? 5.327 52.253 2.158 1.00 50.99 189 ALA A C 1
ATOM 1479 O O . ALA A 1 192 ? 5.347 52.523 0.957 1.00 50.60 189 ALA A O 1
ATOM 1481 N N . LEU A 1 193 ? 5.373 51.008 2.621 1.00 52.24 190 LEU A N 1
ATOM 1482 C CA . LEU A 1 193 ? 5.527 49.864 1.730 1.00 47.16 190 LEU A CA 1
ATOM 1483 C C . LEU A 1 193 ? 4.521 49.917 0.585 1.00 51.99 190 LEU A C 1
ATOM 1484 O O . LEU A 1 193 ? 3.335 50.169 0.799 1.00 52.16 190 LEU A O 1
ATOM 1489 N N . VAL A 1 194 ? 5.002 49.679 -0.631 1.00 54.85 191 VAL A N 1
ATOM 1490 C CA . VAL A 1 194 ? 4.137 49.640 -1.803 1.00 52.88 191 VAL A CA 1
ATOM 1491 C C . VAL A 1 194 ? 4.173 48.270 -2.471 1.00 51.73 191 VAL A C 1
ATOM 1492 O O . VAL A 1 194 ? 5.037 47.445 -2.171 1.00 46.61 191 VAL A O 1
ATOM 1496 N N . PRO A 1 195 ? 3.230 48.033 -3.377 1.00 52.97 192 PRO A N 1
ATOM 1497 C CA . PRO A 1 195 ? 3.063 46.710 -3.987 1.00 43.75 192 PRO A CA 1
ATOM 1498 C C . PRO A 1 195 ? 4.260 46.330 -4.852 1.00 42.30 192 PRO A C 1
ATOM 1499 O O . PRO A 1 195 ? 4.616 47.068 -5.771 1.00 43.54 192 PRO A O 1
ATOM 1503 N N . HIS A 1 196 ? 4.872 45.188 -4.555 1.00 40.26 193 HIS A N 1
ATOM 1504 C CA . HIS A 1 196 ? 5.935 44.658 -5.381 1.00 33.15 193 HIS A CA 1
ATOM 1505 C C . HIS A 1 196 ? 5.425 43.337 -5.927 1.00 38.55 193 HIS A C 1
ATOM 1506 O O . HIS A 1 196 ? 5.744 42.257 -5.416 1.00 35.66 193 HIS A O 1
ATOM 1513 N N . GLY A 1 197 ? 4.607 43.421 -6.967 1.00 37.94 194 GLY A N 1
ATOM 1514 C CA . GLY A 1 197 ? 3.994 42.217 -7.463 1.00 36.60 194 GLY A CA 1
ATOM 1515 C C . GLY A 1 197 ? 3.049 41.629 -6.437 1.00 39.60 194 GLY A C 1
ATOM 1516 O O . GLY A 1 197 ? 2.132 42.299 -5.997 1.00 43.46 194 GLY A O 1
ATOM 1517 N N . LEU A 1 198 ? 3.252 40.376 -6.073 1.00 35.13 195 LEU A N 1
ATOM 1518 C CA . LEU A 1 198 ? 2.360 39.737 -5.128 1.00 38.31 195 LEU A CA 1
ATOM 1519 C C . LEU A 1 198 ? 3.075 39.217 -3.881 1.00 42.91 195 LEU A C 1
ATOM 1520 O O . LEU A 1 198 ? 2.525 38.366 -3.156 1.00 48.35 195 LEU A O 1
ATOM 1525 N N . ILE A 1 199 ? 4.287 39.709 -3.629 1.00 41.27 196 ILE A N 1
ATOM 1526 C CA . ILE A 1 199 ? 4.974 39.382 -2.382 1.00 45.19 196 ILE A CA 1
ATOM 1527 C C . ILE A 1 199 ? 4.287 40.117 -1.213 1.00 47.15 196 ILE A C 1
ATOM 1528 O O . ILE A 1 199 ? 3.946 41.322 -1.320 1.00 37.72 196 ILE A O 1
ATOM 1533 N N . ASP A 1 200 ? 4.085 39.389 -0.109 1.00 49.42 197 ASP A N 1
ATOM 1534 C CA . ASP A 1 200 ? 3.320 39.909 1.049 1.00 57.47 197 ASP A CA 1
ATOM 1535 C C . ASP A 1 200 ? 4.082 40.897 1.949 1.00 56.30 197 ASP A C 1
ATOM 1536 O O . ASP A 1 200 ? 5.322 40.974 1.906 1.00 53.21 197 ASP A O 1
ATOM 1541 N N . LYS A 1 201 ? 3.343 41.634 2.779 1.00 54.23 198 LYS A N 1
ATOM 1542 C CA . LYS A 1 201 ? 3.961 42.687 3.592 1.00 54.48 198 LYS A CA 1
ATOM 1543 C C . LYS A 1 201 ? 5.055 42.190 4.528 1.00 52.35 198 LYS A C 1
ATOM 1544 O O . LYS A 1 201 ? 6.099 42.799 4.615 1.00 51.99 198 LYS A O 1
ATOM 1550 N N . PRO A 1 202 ? 4.827 41.076 5.231 1.00 60.09 199 PRO A N 1
ATOM 1551 C CA . PRO A 1 202 ? 5.910 40.603 6.114 1.00 59.67 199 PRO A CA 1
ATOM 1552 C C . PRO A 1 202 ? 7.228 40.396 5.378 1.00 52.11 199 PRO A C 1
ATOM 1553 O O . PRO A 1 202 ? 8.320 40.694 5.917 1.00 48.49 199 PRO A O 1
ATOM 1557 N N . THR A 1 203 ? 7.121 39.869 4.158 1.00 50.05 200 THR A N 1
ATOM 1558 C CA . THR A 1 203 ? 8.315 39.545 3.412 1.00 47.50 200 THR A CA 1
ATOM 1559 C C . THR A 1 203 ? 8.960 40.835 2.903 1.00 42.93 200 THR A C 1
ATOM 1560 O O . THR A 1 203 ? 10.186 40.964 2.920 1.00 43.67 200 THR A O 1
ATOM 1564 N N . LEU A 1 204 ? 8.154 41.822 2.545 1.00 40.35 201 LEU A N 1
ATOM 1565 C CA . LEU A 1 204 ? 8.726 43.066 2.055 1.00 45.89 201 LEU A CA 1
ATOM 1566 C C . LEU A 1 204 ? 9.513 43.767 3.146 1.00 45.20 201 LEU A C 1
ATOM 1567 O O . LEU A 1 204 ? 10.728 44.007 3.002 1.00 40.80 201 LEU A O 1
ATOM 1572 N N . LEU A 1 205 ? 8.803 44.072 4.232 1.00 48.18 202 LEU A N 1
ATOM 1573 C CA . LEU A 1 205 ? 9.340 44.748 5.397 1.00 42.90 202 LEU A CA 1
ATOM 1574 C C . LEU A 1 205 ? 10.673 44.167 5.741 1.00 40.27 202 LEU A C 1
ATOM 1575 O O . LEU A 1 205 ? 11.640 44.902 5.924 1.00 40.03 202 LEU A O 1
ATOM 1580 N N . GLU A 1 206 ? 10.747 42.844 5.831 1.00 38.70 203 GLU A N 1
ATOM 1581 C CA . GLU A 1 206 ? 11.998 42.226 6.253 1.00 37.70 203 GLU A CA 1
ATOM 1582 C C . GLU A 1 206 ? 13.108 42.411 5.221 1.00 42.67 203 GLU A C 1
ATOM 1583 O O . GLU A 1 206 ? 14.240 42.779 5.558 1.00 39.18 203 GLU A O 1
ATOM 1589 N N . TRP A 1 207 ? 12.770 42.165 3.955 1.00 44.23 204 TRP A N 1
ATOM 1590 C CA . TRP A 1 207 ? 13.646 42.453 2.826 1.00 36.83 204 TRP A CA 1
ATOM 1591 C C . TRP A 1 207 ? 14.199 43.882 2.865 1.00 36.28 204 TRP A C 1
ATOM 1592 O O . TRP A 1 207 ? 15.390 44.116 2.686 1.00 33.69 204 TRP A O 1
ATOM 1603 N N . TYR A 1 208 ? 13.319 44.845 3.091 1.00 33.34 205 TYR A N 1
ATOM 1604 C CA . TYR A 1 208 ? 13.759 46.227 3.199 1.00 36.21 205 TYR A CA 1
ATOM 1605 C C . TYR A 1 208 ? 14.708 46.447 4.377 1.00 40.16 205 TYR A C 1
ATOM 1606 O O . TYR A 1 208 ? 15.728 47.102 4.224 1.00 39.47 205 TYR A O 1
ATOM 1615 N N . ARG A 1 209 ? 14.360 45.897 5.536 1.00 39.79 206 ARG A N 1
ATOM 1616 C CA . ARG A 1 209 ? 15.154 46.089 6.744 1.00 42.48 206 ARG A CA 1
ATOM 1617 C C . ARG A 1 209 ? 16.537 45.464 6.599 1.00 38.66 206 ARG A C 1
ATOM 1618 O O . ARG A 1 209 ? 17.525 45.995 7.107 1.00 37.27 206 ARG A O 1
ATOM 1626 N N . ARG A 1 210 ? 16.600 44.334 5.903 1.00 38.06 207 ARG A N 1
ATOM 1627 C CA . ARG A 1 210 ? 17.857 43.617 5.717 1.00 38.79 207 ARG A CA 1
ATOM 1628 C C . ARG A 1 210 ? 18.698 44.256 4.617 1.00 36.83 207 ARG A C 1
ATOM 1629 O O . ARG A 1 210 ? 19.872 43.926 4.450 1.00 41.51 207 ARG A O 1
ATOM 1637 N N . ARG A 1 211 ? 18.090 45.171 3.870 1.00 33.24 208 ARG A N 1
ATOM 1638 C CA . ARG A 1 211 ? 18.706 45.706 2.662 1.00 40.42 208 ARG A CA 1
ATOM 1639 C C . ARG A 1 211 ? 19.698 46.816 2.993 1.00 37.58 208 ARG A C 1
ATOM 1640 O O . ARG A 1 211 ? 20.534 47.182 2.167 1.00 33.14 208 ARG A O 1
ATOM 1648 N N . GLY A 1 212 ? 19.599 47.348 4.207 1.00 34.00 209 GLY A N 1
ATOM 1649 C CA . GLY A 1 212 ? 20.601 48.263 4.723 1.00 29.98 209 GLY A CA 1
ATOM 1650 C C . GLY A 1 212 ? 20.392 49.684 4.239 1.00 31.73 209 GLY A C 1
ATOM 1651 O O . GLY A 1 212 ? 19.262 50.169 4.173 1.00 30.88 209 GLY A O 1
ATOM 1652 N N . LYS A 1 213 ? 21.488 50.355 3.898 1.00 35.52 210 LYS A N 1
ATOM 1653 C CA . LYS A 1 213 ? 21.418 51.665 3.262 1.00 33.44 210 LYS A CA 1
ATOM 1654 C C . LYS A 1 213 ? 21.347 51.537 1.744 1.00 26.94 210 LYS A C 1
ATOM 1655 O O . LYS A 1 213 ? 21.933 50.625 1.160 1.00 28.82 210 LYS A O 1
ATOM 1661 N N . GLU A 1 214 ? 20.625 52.456 1.111 1.00 25.98 211 GLU A N 1
ATOM 1662 C CA . GLU A 1 214 ? 20.615 52.556 -0.365 1.00 27.94 211 GLU A CA 1
ATOM 1663 C C . GLU A 1 214 ? 20.656 54.017 -0.836 1.00 29.23 211 GLU A C 1
ATOM 1664 O O . GLU A 1 214 ? 19.957 54.874 -0.307 1.00 30.95 211 GLU A O 1
ATOM 1670 N N . THR A 1 215 ? 21.511 54.304 -1.806 1.00 24.03 212 THR A N 1
ATOM 1671 C CA . THR A 1 215 ? 21.628 55.660 -2.320 1.00 26.07 212 THR A CA 1
ATOM 1672 C C . THR A 1 215 ? 20.761 55.874 -3.572 1.00 29.72 212 THR A C 1
ATOM 1673 O O . THR A 1 215 ? 20.636 54.977 -4.388 1.00 29.17 212 THR A O 1
ATOM 1677 N N . ARG A 1 216 ? 20.132 57.042 -3.714 1.00 29.19 213 ARG A N 1
ATOM 1678 C CA . ARG A 1 216 ? 19.357 57.305 -4.927 1.00 27.26 213 ARG A CA 1
ATOM 1679 C C . ARG A 1 216 ? 20.215 58.122 -5.866 1.00 30.11 213 ARG A C 1
ATOM 1680 O O . ARG A 1 216 ? 20.993 58.963 -5.427 1.00 31.92 213 ARG A O 1
ATOM 1688 N N . PHE A 1 217 ? 20.097 57.839 -7.159 1.00 31.95 214 PHE A N 1
ATOM 1689 C CA . PHE A 1 217 ? 20.945 58.499 -8.137 1.00 38.68 214 PHE A CA 1
ATOM 1690 C C . PHE A 1 217 ? 20.120 59.251 -9.144 1.00 34.97 214 PHE A C 1
ATOM 1691 O O . PHE A 1 217 ? 19.044 58.810 -9.526 1.00 30.70 214 PHE A O 1
ATOM 1699 N N . ASP A 1 218 ? 20.648 60.400 -9.543 1.00 41.88 215 ASP A N 1
ATOM 1700 C CA . ASP A 1 218 ? 20.218 61.136 -10.729 1.00 44.03 215 ASP A CA 1
ATOM 1701 C C . ASP A 1 218 ? 21.281 60.840 -11.763 1.00 39.89 215 ASP A C 1
ATOM 1702 O O . ASP A 1 218 ? 22.341 60.319 -11.429 1.00 35.99 215 ASP A O 1
ATOM 1707 N N . ASP A 1 219 ? 21.002 61.191 -13.011 1.00 39.17 216 ASP A N 1
ATOM 1708 C CA . ASP A 1 219 ? 21.970 61.050 -14.070 1.00 33.46 216 ASP A CA 1
ATOM 1709 C C . ASP A 1 219 ? 23.303 61.686 -13.695 1.00 33.70 216 ASP A C 1
ATOM 1710 O O . ASP A 1 219 ? 24.345 61.080 -13.879 1.00 37.84 216 ASP A O 1
ATOM 1715 N N . GLU A 1 220 ? 23.287 62.888 -13.144 1.00 38.94 217 GLU A N 1
ATOM 1716 C CA . GLU A 1 220 ? 24.542 63.501 -12.695 1.00 39.93 217 GLU A CA 1
ATOM 1717 C C . GLU A 1 220 ? 25.234 62.682 -11.627 1.00 38.58 217 GLU A C 1
ATOM 1718 O O . GLU A 1 220 ? 26.460 62.730 -11.490 1.00 37.19 217 GLU A O 1
ATOM 1724 N N . ASP A 1 221 ? 24.459 61.914 -10.875 1.00 37.56 218 ASP A N 1
ATOM 1725 C CA . ASP A 1 221 ? 25.050 61.139 -9.788 1.00 35.62 218 ASP A CA 1
ATOM 1726 C C . ASP A 1 221 ? 25.803 59.907 -10.324 1.00 30.92 218 ASP A C 1
ATOM 1727 O O . ASP A 1 221 ? 26.872 59.518 -9.806 1.00 26.16 218 ASP A O 1
ATOM 1732 N N . VAL A 1 222 ? 25.270 59.318 -11.392 1.00 29.99 219 VAL A N 1
ATOM 1733 C CA . VAL A 1 222 ? 25.909 58.163 -12.008 1.00 25.70 219 VAL A CA 1
ATOM 1734 C C . VAL A 1 222 ? 27.174 58.611 -12.730 1.00 26.97 219 VAL A C 1
ATOM 1735 O O . VAL A 1 222 ? 28.191 57.947 -12.705 1.00 26.04 219 VAL A O 1
ATOM 1739 N N . ARG A 1 223 ? 27.121 59.774 -13.349 1.00 28.33 220 ARG A N 1
ATOM 1740 C CA . ARG A 1 223 ? 28.294 60.290 -14.007 1.00 32.79 220 ARG A CA 1
ATOM 1741 C C . ARG A 1 223 ? 29.399 60.614 -13.015 1.00 35.15 220 ARG A C 1
ATOM 1742 O O . ARG A 1 223 ? 30.582 60.341 -13.276 1.00 34.52 220 ARG A O 1
ATOM 1750 N N . ALA A 1 224 ? 29.014 61.182 -11.873 1.00 36.95 221 ALA A N 1
ATOM 1751 C CA . ALA A 1 224 ? 29.975 61.517 -10.806 1.00 34.37 221 ALA A CA 1
ATOM 1752 C C . ALA A 1 224 ? 30.639 60.271 -10.223 1.00 34.51 221 ALA A C 1
ATOM 1753 O O . ALA A 1 224 ? 31.806 60.280 -9.849 1.00 35.56 221 ALA A O 1
ATOM 1755 N N . LEU A 1 225 ? 29.860 59.210 -10.127 1.00 32.13 222 LEU A N 1
ATOM 1756 C CA . LEU A 1 225 ? 30.347 57.934 -9.636 1.00 37.51 222 LEU A CA 1
ATOM 1757 C C . LEU A 1 225 ? 31.407 57.313 -10.546 1.00 37.71 222 LEU A C 1
ATOM 1758 O O . LEU A 1 225 ? 32.454 56.869 -10.077 1.00 43.51 222 LEU A O 1
ATOM 1763 N N . LEU A 1 226 ? 31.111 57.284 -11.839 1.00 32.38 223 LEU A N 1
ATOM 1764 C CA . LEU A 1 226 ? 31.990 56.739 -12.869 1.00 30.84 223 LEU A CA 1
ATOM 1765 C C . LEU A 1 226 ? 33.304 57.477 -13.048 1.00 33.77 223 LEU A C 1
ATOM 1766 O O . LEU A 1 226 ? 34.287 56.859 -13.458 1.00 33.52 223 LEU A O 1
ATOM 1771 N N . SER A 1 227 ? 33.313 58.779 -12.732 1.00 37.10 224 SER A N 1
ATOM 1772 C CA . SER A 1 227 ? 34.501 59.647 -12.831 1.00 32.36 224 SER A CA 1
ATOM 1773 C C . SER A 1 227 ? 35.241 59.803 -11.518 1.00 35.95 224 SER A C 1
ATOM 1774 O O . SER A 1 227 ? 36.236 60.524 -11.437 1.00 41.70 224 SER A O 1
ATOM 1777 N N . HIS A 1 228 ? 34.734 59.159 -10.477 1.00 38.86 225 HIS A N 1
ATOM 1778 C CA . HIS A 1 228 ? 35.322 59.247 -9.144 1.00 36.82 225 HIS A CA 1
ATOM 1779 C C . HIS A 1 228 ? 36.697 58.586 -9.103 1.00 38.66 225 HIS A C 1
ATOM 1780 O O . HIS A 1 228 ? 36.922 57.528 -9.716 1.00 37.08 225 HIS A O 1
ATOM 1787 N N . ASP A 1 229 ? 37.608 59.211 -8.364 1.00 44.58 226 ASP A N 1
ATOM 1788 C CA . ASP A 1 229 ? 38.975 58.696 -8.176 1.00 50.35 226 ASP A CA 1
ATOM 1789 C C . ASP A 1 229 ? 39.059 57.205 -7.824 1.00 45.68 226 ASP A C 1
ATOM 1790 O O . ASP A 1 229 ? 40.001 56.541 -8.225 1.00 45.94 226 ASP A O 1
ATOM 1795 N N . VAL A 1 230 ? 38.090 56.684 -7.076 1.00 41.47 227 VAL A N 1
ATOM 1796 C CA . VAL A 1 230 ? 38.138 55.286 -6.666 1.00 35.86 227 VAL A CA 1
ATOM 1797 C C . VAL A 1 230 ? 37.951 54.357 -7.861 1.00 41.35 227 VAL A C 1
ATOM 1798 O O . VAL A 1 230 ? 38.572 53.273 -7.937 1.00 38.06 227 VAL A O 1
ATOM 1802 N N . VAL A 1 231 ? 37.104 54.793 -8.797 1.00 41.15 228 VAL A N 1
ATOM 1803 C CA . VAL A 1 231 ? 36.796 53.992 -9.977 1.00 41.95 228 VAL A CA 1
ATOM 1804 C C . VAL A 1 231 ? 37.822 54.191 -11.087 1.00 41.93 228 VAL A C 1
ATOM 1805 O O . VAL A 1 231 ? 37.931 53.375 -11.995 1.00 41.60 228 VAL A O 1
ATOM 1809 N N . ASN A 1 232 ? 38.581 55.273 -11.011 1.00 43.10 229 ASN A N 1
ATOM 1810 C CA . ASN A 1 232 ? 39.604 55.522 -12.012 1.00 50.15 229 ASN A CA 1
ATOM 1811 C C . ASN A 1 232 ? 40.993 55.271 -11.465 1.00 53.09 229 ASN A C 1
ATOM 1812 O O . ASN A 1 232 ? 42.017 55.600 -12.087 1.00 50.91 229 ASN A O 1
ATOM 1817 N N . ALA A 1 233 ? 41.003 54.646 -10.299 1.00 50.62 230 ALA A N 1
ATOM 1818 C CA . ALA A 1 233 ? 42.233 54.397 -9.582 1.00 57.61 230 ALA A CA 1
ATOM 1819 C C . ALA A 1 233 ? 43.123 53.468 -10.390 1.00 63.48 230 ALA A C 1
ATOM 1820 O O . ALA A 1 233 ? 44.340 53.446 -10.187 1.00 66.47 230 ALA A O 1
ATOM 1822 N N . ARG A 1 234 ? 42.536 52.701 -11.306 1.00 55.49 231 ARG A N 1
ATOM 1823 C CA . ARG A 1 234 ? 43.343 51.746 -12.058 1.00 50.85 231 ARG A CA 1
ATOM 1824 C C . ARG A 1 234 ? 43.225 51.940 -13.568 1.00 49.70 231 ARG A C 1
ATOM 1825 O O . ARG A 1 234 ? 43.179 50.981 -14.324 1.00 50.53 231 ARG A O 1
ATOM 1833 N N . GLY A 1 235 ? 43.222 53.194 -14.008 1.00 49.07 232 GLY A N 1
ATOM 1834 C CA . GLY A 1 235 ? 43.083 53.485 -15.422 1.00 43.50 232 GLY A CA 1
ATOM 1835 C C . GLY A 1 235 ? 41.840 54.312 -15.609 1.00 52.04 232 GLY A C 1
ATOM 1836 O O . GLY A 1 235 ? 40.936 54.260 -14.781 1.00 53.03 232 GLY A O 1
ATOM 1837 N N . TYR A 1 236 ? 41.775 55.090 -16.676 1.00 51.68 233 TYR A N 1
ATOM 1838 C CA . TYR A 1 236 ? 40.656 56.003 -16.800 1.00 49.75 233 TYR A CA 1
ATOM 1839 C C . TYR A 1 236 ? 39.483 55.420 -17.573 1.00 47.66 233 TYR A C 1
ATOM 1840 O O . TYR A 1 236 ? 39.649 54.745 -18.606 1.00 49.00 233 TYR A O 1
ATOM 1849 N N . VAL A 1 237 ? 38.295 55.703 -17.045 1.00 40.52 234 VAL A N 1
ATOM 1850 C CA . VAL A 1 237 ? 37.025 55.152 -17.516 1.00 30.94 234 VAL A CA 1
ATOM 1851 C C . VAL A 1 237 ? 36.361 56.021 -18.568 1.00 31.83 234 VAL A C 1
ATOM 1852 O O . VAL A 1 237 ? 36.473 57.241 -18.545 1.00 33.32 234 VAL A O 1
ATOM 1856 N N . THR A 1 238 ? 35.643 55.393 -19.486 1.00 34.11 235 THR A N 1
ATOM 1857 C CA . THR A 1 238 ? 35.078 56.099 -20.626 1.00 32.52 235 THR A CA 1
ATOM 1858 C C . THR A 1 238 ? 33.596 55.786 -20.723 1.00 36.44 235 THR A C 1
ATOM 1859 O O . THR A 1 238 ? 33.211 54.642 -20.874 1.00 40.18 235 THR A O 1
ATOM 1863 N N . LEU A 1 239 ? 32.739 56.787 -20.662 1.00 35.46 236 LEU A N 1
ATOM 1864 C CA . LEU A 1 239 ? 31.335 56.481 -20.869 1.00 34.35 236 LEU A CA 1
ATOM 1865 C C . LEU A 1 239 ? 30.987 56.523 -22.374 1.00 39.92 236 LEU A C 1
ATOM 1866 O O . LEU A 1 239 ? 30.870 57.600 -22.977 1.00 40.58 236 LEU A O 1
ATOM 1871 N N . GLU A 1 240 ? 30.842 55.342 -22.962 1.00 33.36 237 GLU A N 1
ATOM 1872 C CA . GLU A 1 240 ? 30.574 55.195 -24.379 1.00 31.63 237 GLU A CA 1
ATOM 1873 C C . GLU A 1 240 ? 29.164 55.566 -24.750 1.00 37.03 237 GLU A C 1
ATOM 1874 O O . GLU A 1 240 ? 28.919 56.130 -25.818 1.00 44.23 237 GLU A O 1
ATOM 1880 N N . LYS A 1 241 ? 28.214 55.251 -23.888 1.00 35.86 238 LYS A N 1
ATOM 1881 C CA . LYS A 1 241 ? 26.850 55.703 -24.136 1.00 35.21 238 LYS A CA 1
ATOM 1882 C C . LYS A 1 241 ? 25.930 55.528 -22.963 1.00 32.87 238 LYS A C 1
ATOM 1883 O O . LYS A 1 241 ? 26.290 54.915 -21.957 1.00 36.61 238 LYS A O 1
ATOM 1889 N N . ALA A 1 242 ? 24.738 56.083 -23.106 1.00 33.96 239 ALA A N 1
ATOM 1890 C CA . ALA A 1 242 ? 23.778 56.124 -22.023 1.00 33.56 239 ALA A CA 1
ATOM 1891 C C . ALA A 1 242 ? 22.403 56.219 -22.638 1.00 30.40 239 ALA A C 1
ATOM 1892 O O . ALA A 1 242 ? 22.077 57.212 -23.243 1.00 37.12 239 ALA A O 1
ATOM 1894 N N . VAL A 1 243 ? 21.589 55.196 -22.479 1.00 25.05 240 VAL A N 1
ATOM 1895 C CA . VAL A 1 243 ? 20.297 55.213 -23.129 1.00 32.84 240 VAL A CA 1
ATOM 1896 C C . VAL A 1 243 ? 19.091 55.060 -22.178 1.00 34.63 240 VAL A C 1
ATOM 1897 O O . VAL A 1 243 ? 19.075 54.181 -21.335 1.00 32.15 240 VAL A O 1
ATOM 1901 N N . GLU A 1 244 ? 18.099 55.930 -22.339 1.00 32.95 241 GLU A N 1
ATOM 1902 C CA . GLU A 1 244 ? 16.877 55.853 -21.547 1.00 39.75 241 GLU A CA 1
ATOM 1903 C C . GLU A 1 244 ? 16.002 54.687 -21.995 1.00 37.24 241 GLU A C 1
ATOM 1904 O O . GLU A 1 244 ? 15.571 54.630 -23.147 1.00 35.56 241 GLU A O 1
ATOM 1910 N N . LEU A 1 245 ? 15.743 53.761 -21.078 1.00 33.76 242 LEU A N 1
ATOM 1911 C CA . LEU A 1 245 ? 15.130 52.486 -21.430 1.00 33.43 242 LEU A CA 1
ATOM 1912 C C . LEU A 1 245 ? 13.625 52.634 -21.630 1.00 35.15 242 LEU A C 1
ATOM 1913 O O . LEU A 1 245 ? 12.978 53.445 -20.969 1.00 37.68 242 LEU A O 1
ATOM 1918 N N . PRO A 1 246 ? 13.075 51.844 -22.547 1.00 32.47 243 PRO A N 1
ATOM 1919 C CA . PRO A 1 246 ? 11.694 52.037 -23.002 1.00 32.80 243 PRO A CA 1
ATOM 1920 C C . PRO A 1 246 ? 10.688 51.756 -21.891 1.00 30.03 243 PRO A C 1
ATOM 1921 O O . PRO A 1 246 ? 9.832 52.595 -21.608 1.00 35.40 243 PRO A O 1
ATOM 1925 N N . ASP A 1 247 ? 10.794 50.585 -21.272 1.00 30.45 244 ASP A N 1
ATOM 1926 C CA . ASP A 1 247 ? 9.734 50.074 -20.412 1.00 32.82 244 ASP A CA 1
ATOM 1927 C C . ASP A 1 247 ? 9.965 50.466 -18.957 1.00 39.71 244 ASP A C 1
ATOM 1928 O O . ASP A 1 247 ? 9.069 50.989 -18.295 1.00 45.42 244 ASP A O 1
ATOM 1933 N N . ALA A 1 248 ? 11.173 50.210 -18.465 1.00 39.13 245 ALA A N 1
ATOM 1934 C CA . ALA A 1 248 ? 11.483 50.405 -17.054 1.00 33.60 245 ALA A CA 1
ATOM 1935 C C . ALA A 1 248 ? 11.307 51.865 -16.648 1.00 32.67 245 ALA A C 1
ATOM 1936 O O . ALA A 1 248 ? 11.198 52.747 -17.499 1.00 32.05 245 ALA A O 1
ATOM 1938 N N . PRO A 1 249 ? 11.279 52.111 -15.342 1.00 43.08 246 PRO A N 1
ATOM 1939 C CA . PRO A 1 249 ? 10.854 53.411 -14.812 1.00 42.08 246 PRO A CA 1
ATOM 1940 C C . PRO A 1 249 ? 12.012 54.400 -14.740 1.00 38.04 246 PRO A C 1
ATOM 1941 O O . PRO A 1 249 ? 12.873 54.278 -13.868 1.00 42.71 246 PRO A O 1
ATOM 1945 N N . ASN A 1 250 ? 12.028 55.367 -15.652 1.00 34.01 247 ASN A N 1
ATOM 1946 C CA . ASN A 1 250 ? 13.093 56.362 -15.694 1.00 34.49 247 ASN A CA 1
ATOM 1947 C C . ASN A 1 250 ? 14.473 55.738 -15.518 1.00 33.25 247 ASN A C 1
ATOM 1948 O O . ASN A 1 250 ? 15.263 56.179 -14.683 1.00 30.73 247 ASN A O 1
ATOM 1953 N N . THR A 1 251 ? 14.757 54.708 -16.309 1.00 31.38 248 THR A N 1
ATOM 1954 C CA . THR A 1 251 ? 15.931 53.873 -16.088 1.00 28.66 248 THR A CA 1
ATOM 1955 C C . THR A 1 251 ? 16.941 54.030 -17.220 1.00 28.80 248 THR A C 1
ATOM 1956 O O . THR A 1 251 ? 16.666 53.670 -18.364 1.00 30.91 248 THR A O 1
ATOM 1968 N N . LEU A 1 253 ? 20.456 53.138 -19.091 1.00 29.82 250 LEU A N 1
ATOM 1969 C CA . LEU A 1 253 ? 21.480 52.113 -19.256 1.00 24.43 250 LEU A CA 1
ATOM 1970 C C . LEU A 1 253 ? 22.805 52.724 -19.700 1.00 23.30 250 LEU A C 1
ATOM 1971 O O . LEU A 1 253 ? 22.851 53.514 -20.642 1.00 26.18 250 LEU A O 1
ATOM 1976 N N . TYR A 1 254 ? 23.881 52.352 -19.014 1.00 24.14 251 TYR A N 1
ATOM 1977 C CA . TYR A 1 254 ? 25.181 53.002 -19.208 1.00 28.31 251 TYR A CA 1
ATOM 1978 C C . TYR A 1 254 ? 26.170 51.985 -19.651 1.00 28.28 251 TYR A C 1
ATOM 1979 O O . TYR A 1 254 ? 26.343 50.971 -18.967 1.00 29.50 251 TYR A O 1
ATOM 1988 N N . GLN A 1 255 ? 26.840 52.281 -20.765 1.00 29.34 252 GLN A N 1
ATOM 1989 C CA . GLN A 1 255 ? 27.859 51.406 -21.333 1.00 25.82 252 GLN A CA 1
ATOM 1990 C C . GLN A 1 255 ? 29.193 52.108 -21.170 1.00 25.92 252 GLN A C 1
ATOM 1991 O O . GLN A 1 255 ? 29.375 53.245 -21.607 1.00 28.06 252 GLN A O 1
ATOM 1997 N N . PHE A 1 256 ? 30.118 51.445 -20.498 1.00 22.82 253 PHE A N 1
ATOM 1998 C CA . PHE A 1 256 ? 31.412 52.047 -20.192 1.00 22.01 253 PHE A CA 1
ATOM 1999 C C . PHE A 1 256 ? 32.556 51.031 -20.163 1.00 26.80 253 PHE A C 1
ATOM 2000 O O . PHE A 1 256 ? 32.358 49.809 -20.125 1.00 27.43 253 PHE A O 1
ATOM 2008 N N . SER A 1 257 ? 33.768 51.548 -20.156 1.00 29.71 254 SER A N 1
ATOM 2009 C CA . SER A 1 257 ? 34.931 50.691 -20.268 1.00 34.05 254 SER A CA 1
ATOM 2010 C C . SER A 1 257 ? 36.133 51.497 -19.829 1.00 32.96 254 SER A C 1
ATOM 2011 O O . SER A 1 257 ? 35.995 52.706 -19.619 1.00 33.65 254 SER A O 1
ATOM 2014 N N . ARG A 1 258 ? 37.280 50.836 -19.647 1.00 27.56 255 ARG A N 1
ATOM 2015 C CA . ARG A 1 258 ? 38.521 51.554 -19.461 1.00 38.57 255 ARG A CA 1
ATOM 2016 C C . ARG A 1 258 ? 39.561 50.842 -20.285 1.00 45.17 255 ARG A C 1
ATOM 2017 O O . ARG A 1 258 ? 39.756 49.643 -20.119 1.00 51.07 255 ARG A O 1
ATOM 2025 N N . ARG A 1 259 ? 40.218 51.562 -21.186 1.00 47.71 256 ARG A N 1
ATOM 2026 C CA . ARG A 1 259 ? 41.262 50.939 -21.998 1.00 63.88 256 ARG A CA 1
ATOM 2027 C C . ARG A 1 259 ? 42.447 51.878 -22.112 1.00 66.99 256 ARG A C 1
ATOM 2028 O O . ARG A 1 259 ? 42.309 53.065 -21.822 1.00 69.19 256 ARG A O 1
ATOM 2036 N N . THR B 1 5 ? 52.405 87.829 -20.390 1.00 67.43 2 THR B N 1
ATOM 2037 C CA . THR B 1 5 ? 51.134 87.337 -19.816 1.00 81.53 2 THR B CA 1
ATOM 2038 C C . THR B 1 5 ? 50.036 87.021 -20.872 1.00 69.27 2 THR B C 1
ATOM 2039 O O . THR B 1 5 ? 49.943 87.657 -21.916 1.00 63.04 2 THR B O 1
ATOM 2043 N N . ILE B 1 6 ? 49.214 86.023 -20.565 1.00 66.50 3 ILE B N 1
ATOM 2044 C CA . ILE B 1 6 ? 48.116 85.637 -21.444 1.00 59.46 3 ILE B CA 1
ATOM 2045 C C . ILE B 1 6 ? 46.877 86.487 -21.184 1.00 60.67 3 ILE B C 1
ATOM 2046 O O . ILE B 1 6 ? 46.109 86.215 -20.261 1.00 59.77 3 ILE B O 1
ATOM 2051 N N . THR B 1 7 ? 46.688 87.516 -22.003 1.00 60.51 4 THR B N 1
ATOM 2052 C CA . THR B 1 7 ? 45.481 88.331 -21.944 1.00 59.80 4 THR B CA 1
ATOM 2053 C C . THR B 1 7 ? 44.421 87.818 -22.912 1.00 61.22 4 THR B C 1
ATOM 2054 O O . THR B 1 7 ? 44.151 88.441 -23.939 1.00 67.03 4 THR B O 1
ATOM 2058 N N . ASN B 1 8 ? 43.823 86.679 -22.578 1.00 55.74 5 ASN B N 1
ATOM 2059 C CA . ASN B 1 8 ? 42.846 86.041 -23.453 1.00 48.66 5 ASN B CA 1
ATOM 2060 C C . ASN B 1 8 ? 41.796 85.260 -22.670 1.00 44.83 5 ASN B C 1
ATOM 2061 O O . ASN B 1 8 ? 42.097 84.232 -22.064 1.00 53.80 5 ASN B O 1
ATOM 2066 N N . SER B 1 9 ? 40.563 85.755 -22.688 1.00 40.77 6 SER B N 1
ATOM 2067 C CA . SER B 1 9 ? 39.558 85.345 -21.714 1.00 50.35 6 SER B CA 1
ATOM 2068 C C . SER B 1 9 ? 39.139 83.895 -21.932 1.00 50.11 6 SER B C 1
ATOM 2069 O O . SER B 1 9 ? 38.484 83.294 -21.081 1.00 48.03 6 SER B O 1
ATOM 2072 N N . LYS B 1 10 ? 39.521 83.340 -23.077 1.00 45.43 7 LYS B N 1
ATOM 2073 C CA . LYS B 1 10 ? 39.158 81.971 -23.423 1.00 42.87 7 LYS B CA 1
ATOM 2074 C C . LYS B 1 10 ? 39.975 80.964 -22.622 1.00 38.46 7 LYS B C 1
ATOM 2075 O O . LYS B 1 10 ? 39.500 79.872 -22.310 1.00 33.07 7 LYS B O 1
ATOM 2081 N N . ALA B 1 11 ? 41.207 81.338 -22.291 1.00 35.19 8 ALA B N 1
ATOM 2082 C CA . ALA B 1 11 ? 42.098 80.462 -21.539 1.00 39.81 8 ALA B CA 1
ATOM 2083 C C . ALA B 1 11 ? 41.534 80.075 -20.155 1.00 48.87 8 ALA B C 1
ATOM 2084 O O . ALA B 1 11 ? 41.905 79.041 -19.583 1.00 47.29 8 ALA B O 1
ATOM 2086 N N . GLU B 1 12 ? 40.633 80.910 -19.639 1.00 48.32 9 GLU B N 1
ATOM 2087 C CA . GLU B 1 12 ? 40.031 80.702 -18.347 1.00 43.88 9 GLU B CA 1
ATOM 2088 C C . GLU B 1 12 ? 38.954 79.663 -18.455 1.00 47.15 9 GLU B C 1
ATOM 2089 O O . GLU B 1 12 ? 38.431 79.226 -17.444 1.00 54.36 9 GLU B O 1
ATOM 2095 N N . ALA B 1 13 ? 38.616 79.252 -19.670 1.00 43.57 10 ALA B N 1
ATOM 2096 C CA . ALA B 1 13 ? 37.692 78.134 -19.837 1.00 45.80 10 ALA B CA 1
ATOM 2097 C C . ALA B 1 13 ? 38.432 76.791 -19.658 1.00 47.76 10 ALA B C 1
ATOM 2098 O O . ALA B 1 13 ? 37.921 75.830 -19.068 1.00 43.69 10 ALA B O 1
ATOM 2100 N N . TRP B 1 14 ? 39.647 76.738 -20.178 1.00 40.09 11 TRP B N 1
ATOM 2101 C CA . TRP B 1 14 ? 40.432 75.532 -20.083 1.00 42.72 11 TRP B CA 1
ATOM 2102 C C . TRP B 1 14 ? 41.021 75.372 -18.691 1.00 44.58 11 TRP B C 1
ATOM 2103 O O . TRP B 1 14 ? 41.499 74.313 -18.344 1.00 48.53 11 TRP B O 1
ATOM 2114 N N . GLU B 1 15 ? 40.933 76.415 -17.877 1.00 47.26 12 GLU B N 1
ATOM 2115 C CA . GLU B 1 15 ? 41.325 76.321 -16.470 1.00 49.30 12 GLU B CA 1
ATOM 2116 C C . GLU B 1 15 ? 40.322 75.541 -15.616 1.00 50.31 12 GLU B C 1
ATOM 2117 O O . GLU B 1 15 ? 40.708 74.977 -14.598 1.00 54.19 12 GLU B O 1
ATOM 2123 N N . LEU B 1 16 ? 39.059 75.504 -16.045 1.00 44.03 13 LEU B N 1
ATOM 2124 C CA . LEU B 1 16 ? 38.034 74.682 -15.423 1.00 43.03 13 LEU B CA 1
ATOM 2125 C C . LEU B 1 16 ? 38.265 73.202 -15.636 1.00 51.38 13 LEU B C 1
ATOM 2126 O O . LEU B 1 16 ? 38.061 72.387 -14.745 1.00 56.15 13 LEU B O 1
ATOM 2131 N N . ILE B 1 17 ? 38.650 72.870 -16.860 1.00 53.34 14 ILE B N 1
ATOM 2132 C CA . ILE B 1 17 ? 38.700 71.510 -17.355 1.00 47.47 14 ILE B CA 1
ATOM 2133 C C . ILE B 1 17 ? 39.968 70.803 -16.920 1.00 49.30 14 ILE B C 1
ATOM 2134 O O . ILE B 1 17 ? 39.925 69.746 -16.290 1.00 54.26 14 ILE B O 1
ATOM 2139 N N . GLY B 1 18 ? 41.103 71.388 -17.267 1.00 44.68 15 GLY B N 1
ATOM 2140 C CA . GLY B 1 18 ? 42.368 70.763 -16.965 1.00 48.23 15 GLY B CA 1
ATOM 2141 C C . GLY B 1 18 ? 42.447 69.415 -17.655 1.00 52.76 15 GLY B C 1
ATOM 2142 O O . GLY B 1 18 ? 41.841 69.236 -18.702 1.00 54.27 15 GLY B O 1
ATOM 2143 N N . ASN B 1 19 ? 43.172 68.461 -17.066 1.00 57.32 16 ASN B N 1
ATOM 2144 C CA . ASN B 1 19 ? 43.346 67.120 -17.654 1.00 52.56 16 ASN B CA 1
ATOM 2145 C C . ASN B 1 19 ? 42.090 66.263 -17.803 1.00 54.10 16 ASN B C 1
ATOM 2146 O O . ASN B 1 19 ? 42.128 65.257 -18.523 1.00 54.96 16 ASN B O 1
ATOM 2151 N N . GLN B 1 20 ? 40.991 66.646 -17.151 1.00 48.65 17 GLN B N 1
ATOM 2152 C CA . GLN B 1 20 ? 39.723 65.955 -17.359 1.00 49.80 17 GLN B CA 1
ATOM 2153 C C . GLN B 1 20 ? 39.362 65.816 -18.844 1.00 54.94 17 GLN B C 1
ATOM 2154 O O . GLN B 1 20 ? 38.527 64.989 -19.216 1.00 51.92 17 GLN B O 1
ATOM 2160 N N . PHE B 1 21 ? 39.988 66.617 -19.703 1.00 54.01 18 PHE B N 1
ATOM 2161 C CA . PHE B 1 21 ? 39.648 66.571 -21.114 1.00 53.83 18 PHE B CA 1
ATOM 2162 C C . PHE B 1 21 ? 40.008 65.210 -21.735 1.00 58.91 18 PHE B C 1
ATOM 2163 O O . PHE B 1 21 ? 39.364 64.752 -22.694 1.00 58.99 18 PHE B O 1
ATOM 2171 N N . TRP B 1 22 ? 41.027 64.565 -21.167 1.00 57.69 19 TRP B N 1
ATOM 2172 C CA . TRP B 1 22 ? 41.626 63.369 -21.754 1.00 53.36 19 TRP B CA 1
ATOM 2173 C C . TRP B 1 22 ? 41.636 62.192 -20.759 1.00 60.57 19 TRP B C 1
ATOM 2174 O O . TRP B 1 22 ? 42.033 61.066 -21.094 1.00 63.36 19 TRP B O 1
ATOM 2185 N N . THR B 1 23 ? 41.180 62.460 -19.536 1.00 59.42 20 THR B N 1
ATOM 2186 C CA . THR B 1 23 ? 40.941 61.409 -18.545 1.00 55.64 20 THR B CA 1
ATOM 2187 C C . THR B 1 23 ? 39.491 60.901 -18.560 1.00 55.69 20 THR B C 1
ATOM 2188 O O . THR B 1 23 ? 39.265 59.702 -18.659 1.00 66.20 20 THR B O 1
ATOM 2192 N N . ILE B 1 24 ? 38.508 61.793 -18.491 1.00 55.58 21 ILE B N 1
ATOM 2193 C CA . ILE B 1 24 ? 37.112 61.359 -18.498 1.00 55.24 21 ILE B CA 1
ATOM 2194 C C . ILE B 1 24 ? 36.255 62.031 -19.587 1.00 57.42 21 ILE B C 1
ATOM 2195 O O . ILE B 1 24 ? 35.028 61.946 -19.538 1.00 61.38 21 ILE B O 1
ATOM 2200 N N . GLY B 1 25 ? 36.900 62.675 -20.565 1.00 53.73 22 GLY B N 1
ATOM 2201 C CA . GLY B 1 25 ? 36.214 63.339 -21.671 1.00 52.61 22 GLY B CA 1
ATOM 2202 C C . GLY B 1 25 ? 35.586 62.470 -22.763 1.00 62.34 22 GLY B C 1
ATOM 2203 O O . GLY B 1 25 ? 36.041 61.363 -23.103 1.00 55.19 22 GLY B O 1
ATOM 2204 N N . ARG B 1 30 ? 40.526 57.862 -28.619 1.00 89.87 27 ARG B N 1
ATOM 2205 C CA . ARG B 1 30 ? 41.102 56.771 -29.400 1.00 102.23 27 ARG B CA 1
ATOM 2206 C C . ARG B 1 30 ? 41.097 57.099 -30.892 1.00 111.64 27 ARG B C 1
ATOM 2207 O O . ARG B 1 30 ? 40.100 56.853 -31.573 1.00 113.78 27 ARG B O 1
ATOM 2215 N N . PRO B 1 31 ? 42.192 57.685 -31.407 1.00 103.56 28 PRO B N 1
ATOM 2216 C CA . PRO B 1 31 ? 42.284 57.754 -32.870 1.00 86.10 28 PRO B CA 1
ATOM 2217 C C . PRO B 1 31 ? 42.925 56.468 -33.405 1.00 85.42 28 PRO B C 1
ATOM 2218 O O . PRO B 1 31 ? 43.775 55.862 -32.734 1.00 77.62 28 PRO B O 1
ATOM 2222 N N . SER B 1 32 ? 42.503 56.033 -34.587 1.00 84.73 29 SER B N 1
ATOM 2223 C CA . SER B 1 32 ? 43.044 54.799 -35.164 1.00 83.83 29 SER B CA 1
ATOM 2224 C C . SER B 1 32 ? 44.486 54.974 -35.621 1.00 76.86 29 SER B C 1
ATOM 2225 O O . SER B 1 32 ? 44.967 56.102 -35.831 1.00 60.34 29 SER B O 1
ATOM 2228 N N . ASP B 1 33 ? 45.161 53.836 -35.759 1.00 84.21 30 ASP B N 1
ATOM 2229 C CA . ASP B 1 33 ? 46.557 5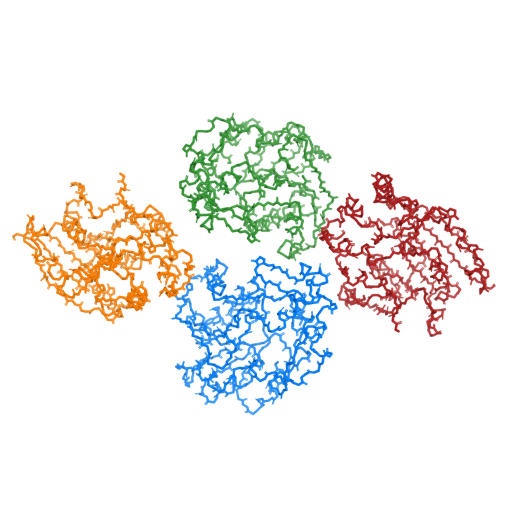3.786 -36.177 1.00 82.79 30 ASP B CA 1
ATOM 2230 C C . ASP B 1 33 ? 46.778 54.464 -37.534 1.00 74.51 30 ASP B C 1
ATOM 2231 O O . ASP B 1 33 ? 47.903 54.824 -37.875 1.00 72.27 30 ASP B O 1
ATOM 2236 N N . ARG B 1 34 ? 45.705 54.642 -38.301 1.00 70.11 31 ARG B N 1
ATOM 2237 C CA . ARG B 1 34 ? 45.790 55.410 -39.533 1.00 64.94 31 ARG B CA 1
ATOM 2238 C C . ARG B 1 34 ? 45.356 56.860 -39.344 1.00 64.09 31 ARG B C 1
ATOM 2239 O O . ARG B 1 34 ? 45.599 57.681 -40.226 1.00 60.05 31 ARG B O 1
ATOM 2247 N N . GLU B 1 35 ? 44.723 57.186 -38.211 1.00 65.56 32 GLU B N 1
ATOM 2248 C CA . GLU B 1 35 ? 44.326 58.576 -37.966 1.00 61.14 32 GLU B CA 1
ATOM 2249 C C . GLU B 1 35 ? 45.515 59.371 -37.434 1.00 57.56 32 GLU B C 1
ATOM 2250 O O . GLU B 1 35 ? 45.875 60.416 -37.979 1.00 53.28 32 GLU B O 1
ATOM 2256 N N A ASN B 1 36 ? 46.127 58.863 -36.368 0.63 58.17 33 ASN B N 1
ATOM 2257 N N B ASN B 1 36 ? 46.137 58.873 -36.376 0.37 58.13 33 ASN B N 1
ATOM 2258 C CA A ASN B 1 36 ? 47.309 59.505 -35.822 0.63 52.03 33 ASN B CA 1
ATOM 2259 C CA B ASN B 1 36 ? 47.321 59.522 -35.845 0.37 52.10 33 ASN B CA 1
ATOM 2260 C C A ASN B 1 36 ? 48.461 59.397 -36.840 0.63 50.97 33 ASN B C 1
ATOM 2261 C C B ASN B 1 36 ? 48.475 59.394 -36.840 0.37 50.92 33 ASN B C 1
ATOM 2262 O O A ASN B 1 36 ? 49.406 60.176 -36.803 0.63 49.50 33 ASN B O 1
ATOM 2263 O O B ASN B 1 36 ? 49.459 60.126 -36.761 0.37 49.45 33 ASN B O 1
ATOM 2272 N N . ASP B 1 37 ? 48.335 58.477 -37.790 1.00 46.50 34 ASP B N 1
ATOM 2273 C CA . ASP B 1 37 ? 49.313 58.324 -38.862 1.00 49.70 34 ASP B CA 1
ATOM 2274 C C . ASP B 1 37 ? 49.241 59.431 -39.913 1.00 51.41 34 ASP B C 1
ATOM 2275 O O . ASP B 1 37 ? 50.250 59.809 -40.519 1.00 50.45 34 ASP B O 1
ATOM 2280 N N . ILE B 1 38 ? 48.030 59.904 -40.180 1.00 47.51 35 ILE B N 1
ATOM 2281 C CA . ILE B 1 38 ? 47.841 60.981 -41.142 1.00 37.05 35 ILE B CA 1
ATOM 2282 C C . ILE B 1 38 ? 48.462 62.252 -40.584 1.00 33.87 35 ILE B C 1
ATOM 2283 O O . ILE B 1 38 ? 49.105 62.992 -41.335 1.00 27.65 35 ILE B O 1
ATOM 2288 N N . PHE B 1 39 ? 48.283 62.486 -39.272 1.00 29.40 36 PHE B N 1
ATOM 2289 C CA . PHE B 1 39 ? 48.882 63.642 -38.588 1.00 27.05 36 PHE B CA 1
ATOM 2290 C C . PHE B 1 39 ? 50.421 63.602 -38.518 1.00 29.53 36 PHE B C 1
ATOM 2291 O O . PHE B 1 39 ? 51.089 64.632 -38.514 1.00 27.10 36 PHE B O 1
ATOM 2299 N N . LEU B 1 40 ? 50.973 62.395 -38.454 1.00 30.68 37 LEU B N 1
ATOM 2300 C CA . LEU B 1 40 ? 52.381 62.210 -38.157 1.00 26.36 37 LEU B CA 1
ATOM 2301 C C . LEU B 1 40 ? 53.129 61.694 -39.375 1.00 31.65 37 LEU B C 1
ATOM 2302 O O . LEU B 1 40 ? 54.240 61.206 -39.269 1.00 30.77 37 LEU B O 1
ATOM 2307 N N . GLU B 1 41 ? 52.526 61.803 -40.551 1.00 34.16 38 GLU B N 1
ATOM 2308 C CA . GLU B 1 41 ? 53.217 61.358 -41.740 1.00 31.70 38 GLU B CA 1
ATOM 2309 C C . GLU B 1 41 ? 54.527 62.108 -41.941 1.00 27.08 38 GLU B C 1
ATOM 2310 O O . GLU B 1 41 ? 54.579 63.323 -41.840 1.00 30.93 38 GLU B O 1
ATOM 2316 N N . ASN B 1 42 ? 55.589 61.367 -42.220 1.00 25.96 39 ASN B N 1
ATOM 2317 C CA . ASN B 1 42 ? 56.890 61.956 -42.502 1.00 28.76 39 ASN B CA 1
ATOM 2318 C C . ASN B 1 42 ? 57.624 62.492 -41.298 1.00 28.06 39 ASN B C 1
ATOM 2319 O O . ASN B 1 42 ? 58.747 62.973 -41.411 1.00 29.07 39 ASN B O 1
ATOM 2324 N N . ILE B 1 43 ? 56.984 62.422 -40.142 1.00 29.39 40 ILE B N 1
ATOM 2325 C CA . ILE B 1 43 ? 57.626 62.808 -38.900 1.00 28.65 40 ILE B CA 1
ATOM 2326 C C . ILE B 1 43 ? 58.494 61.656 -38.365 1.00 29.84 40 ILE B C 1
ATOM 2327 O O . ILE B 1 43 ? 58.017 60.525 -38.190 1.00 34.77 40 ILE B O 1
ATOM 2332 N N . VAL B 1 44 ? 59.765 61.951 -38.112 1.00 23.67 41 VAL B N 1
ATOM 2333 C CA . VAL B 1 44 ? 60.724 60.909 -37.784 1.00 31.96 41 VAL B CA 1
ATOM 2334 C C . VAL B 1 44 ? 61.654 61.304 -36.636 1.00 35.48 41 VAL B C 1
ATOM 2335 O O . VAL B 1 44 ? 61.585 62.436 -36.155 1.00 36.79 41 VAL B O 1
ATOM 2339 N N . PRO B 1 45 ? 62.515 60.372 -36.178 1.00 33.52 42 PRO B N 1
ATOM 2340 C CA . PRO B 1 45 ? 63.413 60.831 -35.111 1.00 36.34 42 PRO B CA 1
ATOM 2341 C C . PRO B 1 45 ? 64.215 62.070 -35.570 1.00 42.04 42 PRO B C 1
ATOM 2342 O O . PRO B 1 45 ? 64.756 62.081 -36.693 1.00 42.66 42 PRO B O 1
ATOM 2346 N N . GLY B 1 46 ? 64.262 63.104 -34.727 1.00 40.26 43 GLY B N 1
ATOM 2347 C CA . GLY B 1 46 ? 64.949 64.333 -35.077 1.00 41.28 43 GLY B CA 1
ATOM 2348 C C . GLY B 1 46 ? 64.006 65.477 -35.424 1.00 47.60 43 GLY B C 1
ATOM 2349 O O . GLY B 1 46 ? 64.326 66.650 -35.159 1.00 47.97 43 GLY B O 1
ATOM 2350 N N . SER B 1 47 ? 62.850 65.141 -36.009 1.00 34.44 44 SER B N 1
ATOM 2351 C CA . SER B 1 47 ? 61.886 66.132 -36.477 1.00 32.64 44 SER B CA 1
ATOM 2352 C C . SER B 1 47 ? 61.502 67.061 -35.362 1.00 36.44 44 SER B C 1
ATOM 2353 O O . SER B 1 47 ? 61.182 66.601 -34.279 1.00 41.08 44 SER B O 1
ATOM 2356 N N . THR B 1 48 ? 61.521 68.366 -35.596 1.00 32.94 45 THR B N 1
ATOM 2357 C CA . THR B 1 48 ? 61.003 69.235 -34.564 1.00 32.49 45 THR B CA 1
ATOM 2358 C C . THR B 1 48 ? 59.520 69.416 -34.814 1.00 35.93 45 THR B C 1
ATOM 2359 O O . THR B 1 48 ? 59.101 69.753 -35.915 1.00 37.19 45 THR B O 1
ATOM 2363 N N . VAL B 1 49 ? 58.723 69.144 -33.793 1.00 30.42 46 VAL B N 1
ATOM 2364 C CA . VAL B 1 49 ? 57.292 69.146 -33.947 1.00 26.30 46 VAL B CA 1
ATOM 2365 C C . VAL B 1 49 ? 56.708 70.035 -32.861 1.00 31.65 46 VAL B C 1
ATOM 2366 O O . VAL B 1 49 ? 57.044 69.915 -31.693 1.00 33.25 46 VAL B O 1
ATOM 2370 N N . ALA B 1 50 ? 55.834 70.937 -33.256 1.00 24.72 47 ALA B N 1
ATOM 2371 C CA . ALA B 1 50 ? 55.168 71.767 -32.319 1.00 19.59 47 ALA B CA 1
ATOM 2372 C C . ALA B 1 50 ? 53.705 71.407 -32.308 1.00 22.50 47 ALA B C 1
ATOM 2373 O O . ALA B 1 50 ? 53.068 71.495 -33.329 1.00 27.75 47 ALA B O 1
ATOM 2375 N N . VAL B 1 51 ? 53.156 70.990 -31.168 1.00 23.15 48 VAL B N 1
ATOM 2376 C CA . VAL B 1 51 ? 51.725 70.747 -31.116 1.00 18.08 48 VAL B CA 1
ATOM 2377 C C . VAL B 1 51 ? 51.064 71.863 -30.350 1.00 24.59 48 VAL B C 1
ATOM 2378 O O . VAL B 1 51 ? 51.487 72.187 -29.265 1.00 27.83 48 VAL B O 1
ATOM 2382 N N . ILE B 1 52 ? 50.052 72.482 -30.951 1.00 27.23 49 ILE B N 1
ATOM 2383 C CA . ILE B 1 52 ? 49.307 73.563 -30.329 1.00 22.66 49 ILE B CA 1
ATOM 2384 C C . ILE B 1 52 ? 48.070 72.956 -29.719 1.00 22.59 49 ILE B C 1
ATOM 2385 O O . ILE B 1 52 ? 47.272 72.326 -30.407 1.00 20.05 49 ILE B O 1
ATOM 2390 N N . GLY B 1 53 ? 47.919 73.145 -28.420 1.00 23.98 50 GLY B N 1
ATOM 2391 C CA . GLY B 1 53 ? 46.799 72.556 -27.712 1.00 27.97 50 GLY B CA 1
ATOM 2392 C C . GLY B 1 53 ? 47.225 71.330 -26.935 1.00 28.99 50 GLY B C 1
ATOM 2393 O O . GLY B 1 53 ? 47.386 70.232 -27.502 1.00 27.13 50 GLY B O 1
ATOM 2394 N N . ALA B 1 54 ? 47.427 71.540 -25.629 1.00 34.25 51 ALA B N 1
ATOM 2395 C CA . ALA B 1 54 ? 47.895 70.485 -24.719 1.00 32.17 51 ALA B CA 1
ATOM 2396 C C . ALA B 1 54 ? 46.840 69.403 -24.470 1.00 32.25 51 ALA B C 1
ATOM 2397 O O . ALA B 1 54 ? 47.155 68.352 -23.972 1.00 36.29 51 ALA B O 1
ATOM 2399 N N . SER B 1 55 ? 45.594 69.657 -24.829 1.00 31.50 52 SER B N 1
ATOM 2400 C CA . SER B 1 55 ? 44.538 68.707 -24.551 1.00 31.50 52 SER B CA 1
ATOM 2401 C C . SER B 1 55 ? 44.625 67.497 -25.477 1.00 34.68 52 SER B C 1
ATOM 2402 O O . SER B 1 55 ? 43.980 66.474 -25.227 1.00 42.07 52 SER B O 1
ATOM 2405 N N . THR B 1 56 ? 45.413 67.620 -26.544 1.00 31.68 53 THR B N 1
ATOM 2406 C CA . THR B 1 56 ? 45.578 66.552 -27.522 1.00 28.61 53 THR B CA 1
ATOM 2407 C C . THR B 1 56 ? 46.637 65.602 -27.033 1.00 28.02 53 THR B C 1
ATOM 2408 O O . THR B 1 56 ? 47.591 65.331 -27.766 1.00 28.75 53 THR B O 1
ATOM 2412 N N . ARG B 1 57 ? 46.500 65.094 -25.814 1.00 29.96 54 ARG B N 1
ATOM 2413 C CA . ARG B 1 57 ? 47.645 64.423 -25.197 1.00 32.81 54 ARG B CA 1
ATOM 2414 C C . ARG B 1 57 ? 48.073 63.075 -25.867 1.00 31.00 54 ARG B C 1
ATOM 2415 O O . ARG B 1 57 ? 49.246 62.691 -25.841 1.00 26.64 54 ARG B O 1
ATOM 2423 N N . PHE B 1 58 ? 47.141 62.408 -26.535 1.00 27.07 55 PHE B N 1
ATOM 2424 C CA . PHE B 1 58 ? 47.467 61.146 -27.184 1.00 30.84 55 PHE B CA 1
ATOM 2425 C C . PHE B 1 58 ? 48.246 61.359 -28.456 1.00 28.81 55 PHE B C 1
ATOM 2426 O O . PHE B 1 58 ? 49.216 60.664 -28.716 1.00 29.62 55 PHE B O 1
ATOM 2434 N N . LEU B 1 59 ? 47.888 62.396 -29.191 1.00 24.42 56 LEU B N 1
ATOM 2435 C CA . LEU B 1 59 ? 48.623 62.728 -30.385 1.00 27.51 56 LEU B CA 1
ATOM 2436 C C . LEU B 1 59 ? 50.053 63.140 -30.052 1.00 29.72 56 LEU B C 1
ATOM 2437 O O . LEU B 1 59 ? 50.988 62.911 -30.846 1.00 28.34 56 LEU B O 1
ATOM 2442 N N . ILE B 1 60 ? 50.199 63.759 -28.877 1.00 25.63 57 ILE B N 1
ATOM 2443 C CA . ILE B 1 60 ? 51.483 64.207 -28.367 1.00 24.65 57 ILE B CA 1
ATOM 2444 C C . ILE B 1 60 ? 52.355 63.019 -27.952 1.00 26.02 57 ILE B C 1
ATOM 2445 O O . ILE B 1 60 ? 53.545 62.969 -28.250 1.00 22.49 57 ILE B O 1
ATOM 2450 N N . GLU B 1 61 ? 51.730 62.024 -27.328 1.00 31.04 58 GLU B N 1
ATOM 2451 C CA . GLU B 1 61 ? 52.426 60.792 -26.968 1.00 30.37 58 GLU B CA 1
ATOM 2452 C C . GLU B 1 61 ? 52.874 60.097 -28.240 1.00 33.35 58 GLU B C 1
ATOM 2453 O O . GLU B 1 61 ? 54.042 59.849 -28.427 1.00 37.42 58 GLU B O 1
ATOM 2459 N N . LYS B 1 62 ? 51.939 59.798 -29.128 1.00 36.85 59 LYS B N 1
ATOM 2460 C CA . LYS B 1 62 ? 52.248 59.258 -30.447 1.00 33.28 59 LYS B CA 1
ATOM 2461 C C . LYS B 1 62 ? 53.426 59.949 -31.176 1.00 33.35 59 LYS B C 1
ATOM 2462 O O . LYS B 1 62 ? 54.218 59.269 -31.822 1.00 32.63 59 LYS B O 1
ATOM 2468 N N . ALA B 1 63 ? 53.548 61.278 -31.086 1.00 28.78 60 ALA B N 1
ATOM 2469 C CA . ALA B 1 63 ? 54.659 61.980 -31.754 1.00 27.67 60 ALA B CA 1
ATOM 2470 C C . ALA B 1 63 ? 55.954 61.758 -31.020 1.00 31.25 60 ALA B C 1
ATOM 2471 O O . ALA B 1 63 ? 56.997 61.565 -31.622 1.00 35.28 60 ALA B O 1
ATOM 2473 N N . LEU B 1 64 ? 55.893 61.825 -29.703 1.00 30.30 61 LEU B N 1
ATOM 2474 C CA . LEU B 1 64 ? 57.045 61.504 -28.879 1.00 31.26 61 LEU B CA 1
ATOM 2475 C C . LEU B 1 64 ? 57.552 60.090 -29.120 1.00 39.97 61 LEU B C 1
ATOM 2476 O O . LEU B 1 64 ? 58.758 59.830 -28.982 1.00 45.10 61 LEU B O 1
ATOM 2481 N N . GLU B 1 65 ? 56.661 59.164 -29.468 1.00 35.80 62 GLU B N 1
ATOM 2482 C CA . GLU B 1 65 ? 57.133 57.813 -29.670 1.00 41.83 62 GLU B CA 1
ATOM 2483 C C . GLU B 1 65 ? 57.656 57.576 -31.103 1.00 41.84 62 GLU B C 1
ATOM 2484 O O . GLU B 1 65 ? 58.350 56.595 -31.391 1.00 42.80 62 GLU B O 1
ATOM 2490 N N . ARG B 1 66 ? 57.383 58.529 -31.976 1.00 36.63 63 ARG B N 1
ATOM 2491 C CA . ARG B 1 66 ? 58.003 58.537 -33.288 1.00 38.63 63 ARG B CA 1
ATOM 2492 C C . ARG B 1 66 ? 59.480 58.941 -33.161 1.00 40.16 63 ARG B C 1
ATOM 2493 O O . ARG B 1 66 ? 60.254 58.781 -34.100 1.00 42.41 63 ARG B O 1
ATOM 2501 N N . GLY B 1 67 ? 59.857 59.479 -32.002 1.00 38.60 64 GLY B N 1
ATOM 2502 C CA . GLY B 1 67 ? 61.213 59.940 -31.757 1.00 35.04 64 GLY B CA 1
ATOM 2503 C C . GLY B 1 67 ? 61.390 61.433 -32.002 1.00 37.34 64 GLY B C 1
ATOM 2504 O O . GLY B 1 67 ? 62.520 61.932 -32.080 1.00 37.47 64 GLY B O 1
ATOM 2505 N N . ALA B 1 68 ? 60.275 62.154 -32.120 1.00 34.00 65 ALA B N 1
ATOM 2506 C CA . ALA B 1 68 ? 60.315 63.561 -32.485 1.00 33.37 65 ALA B CA 1
ATOM 2507 C C . ALA B 1 68 ? 60.689 64.413 -31.286 1.00 42.08 65 ALA B C 1
ATOM 2508 O O . ALA B 1 68 ? 60.455 63.993 -30.156 1.00 44.41 65 ALA B O 1
ATOM 2510 N N . SER B 1 69 ? 61.248 65.604 -31.541 1.00 40.99 66 SER B N 1
ATOM 2511 C CA . SER B 1 69 ? 61.437 66.634 -30.520 1.00 33.76 66 SER B CA 1
ATOM 2512 C C . SER B 1 69 ? 60.212 67.506 -30.435 1.00 36.30 66 SER B C 1
ATOM 2513 O O . SER B 1 69 ? 60.036 68.458 -31.190 1.00 37.35 66 SER B O 1
ATOM 2516 N N . VAL B 1 70 ? 59.358 67.163 -29.490 1.00 37.58 67 VAL B N 1
ATOM 2517 C CA . VAL B 1 70 ? 58.087 67.811 -29.352 1.00 34.17 67 VAL B CA 1
ATOM 2518 C C . VAL B 1 70 ? 58.125 68.998 -28.382 1.00 36.49 67 VAL B C 1
ATOM 2519 O O . VAL B 1 70 ? 58.780 68.954 -27.363 1.00 39.40 67 VAL B O 1
ATOM 2523 N N . THR B 1 71 ? 57.442 70.076 -28.742 1.00 33.98 68 THR B N 1
ATOM 2524 C CA . THR B 1 71 ? 57.233 71.205 -27.863 1.00 31.04 68 THR B CA 1
ATOM 2525 C C . THR B 1 71 ? 55.751 71.406 -27.974 1.00 30.92 68 THR B C 1
ATOM 2526 O O . THR B 1 71 ? 55.177 71.237 -29.043 1.00 29.30 68 THR B O 1
ATOM 2530 N N . VAL B 1 72 ? 55.126 71.748 -26.862 1.00 28.82 69 VAL B N 1
ATOM 2531 C CA . VAL B 1 72 ? 53.708 71.949 -26.828 1.00 24.21 69 VAL B CA 1
ATOM 2532 C C . VAL B 1 72 ? 53.411 73.382 -26.377 1.00 33.27 69 VAL B C 1
ATOM 2533 O O . VAL B 1 72 ? 53.856 73.826 -25.332 1.00 33.21 69 VAL B O 1
ATOM 2537 N N . PHE B 1 73 ? 52.622 74.094 -27.172 1.00 32.17 70 PHE B N 1
ATOM 2538 C CA . PHE B 1 73 ? 52.144 75.421 -26.831 1.00 26.29 70 PHE B CA 1
ATOM 2539 C C . PHE B 1 73 ? 50.666 75.395 -26.458 1.00 27.88 70 PHE B C 1
ATOM 2540 O O . PHE B 1 73 ? 49.841 74.806 -27.165 1.00 29.14 70 PHE B O 1
ATOM 2548 N N . ASP B 1 74 ? 50.341 76.001 -25.327 1.00 25.81 71 ASP B N 1
ATOM 2549 C CA . ASP B 1 74 ? 48.973 76.119 -24.889 1.00 22.18 71 ASP B CA 1
ATOM 2550 C C . ASP B 1 74 ? 48.917 77.390 -24.081 1.00 27.44 71 ASP B C 1
ATOM 2551 O O . ASP B 1 74 ? 49.922 77.807 -23.512 1.00 31.06 71 ASP B O 1
ATOM 2556 N N . PHE B 1 75 ? 47.766 78.043 -24.066 1.00 24.71 72 PHE B N 1
ATOM 2557 C CA . PHE B 1 75 ? 47.654 79.327 -23.382 1.00 34.72 72 PHE B CA 1
ATOM 2558 C C . PHE B 1 75 ? 47.074 79.222 -21.940 1.00 35.66 72 PHE B C 1
ATOM 2559 O O . PHE B 1 75 ? 46.923 80.219 -21.251 1.00 33.11 72 PHE B O 1
ATOM 2567 N N . SER B 1 76 ? 46.722 78.001 -21.531 1.00 35.42 73 SER B N 1
ATOM 2568 C CA . SER B 1 76 ? 46.208 77.702 -20.200 1.00 31.64 73 SER B CA 1
ATOM 2569 C C . SER B 1 76 ? 47.305 77.078 -19.338 1.00 37.90 73 SER B C 1
ATOM 2570 O O . SER B 1 76 ? 47.954 76.068 -19.726 1.00 29.78 73 SER B O 1
ATOM 2573 N N . GLN B 1 77 ? 47.555 77.736 -18.204 1.00 39.92 74 GLN B N 1
ATOM 2574 C CA . GLN B 1 77 ? 48.576 77.293 -17.266 1.00 43.55 74 GLN B CA 1
ATOM 2575 C C . GLN B 1 77 ? 48.184 75.940 -16.659 1.00 38.10 74 GLN B C 1
ATOM 2576 O O . GLN B 1 77 ? 49.024 75.042 -16.588 1.00 33.52 74 GLN B O 1
ATOM 2582 N N . ARG B 1 78 ? 46.911 75.807 -16.267 1.00 31.41 75 ARG B N 1
ATOM 2583 C CA . ARG B 1 78 ? 46.358 74.517 -15.878 1.00 36.92 75 ARG B CA 1
ATOM 2584 C C . ARG B 1 78 ? 46.592 73.462 -16.958 1.00 37.91 75 ARG B C 1
ATOM 2585 O O . ARG B 1 78 ? 47.053 72.393 -16.645 1.00 40.16 75 ARG B O 1
ATOM 2601 N N . CYS B 1 80 ? 48.937 73.290 -19.197 1.00 33.64 77 CYS B N 1
ATOM 2602 C CA . CYS B 1 80 ? 50.386 73.011 -19.226 1.00 36.25 77 CYS B CA 1
ATOM 2603 C C . CYS B 1 80 ? 50.885 72.247 -18.020 1.00 41.46 77 CYS B C 1
ATOM 2604 O O . CYS B 1 80 ? 51.747 71.390 -18.165 1.00 42.11 77 CYS B O 1
ATOM 2607 N N . ASP B 1 81 ? 50.374 72.596 -16.833 1.00 43.31 78 ASP B N 1
ATOM 2608 C CA . ASP B 1 81 ? 50.728 71.927 -15.575 1.00 44.41 78 ASP B CA 1
ATOM 2609 C C . ASP B 1 81 ? 50.311 70.458 -15.622 1.00 43.35 78 ASP B C 1
ATOM 2610 O O . ASP B 1 81 ? 51.133 69.547 -15.432 1.00 40.47 78 ASP B O 1
ATOM 2615 N N . ASP B 1 82 ? 49.031 70.249 -15.910 1.00 39.06 79 ASP B N 1
ATOM 2616 C CA . ASP B 1 82 ? 48.467 68.913 -15.982 1.00 41.20 79 ASP B CA 1
ATOM 2617 C C . ASP B 1 82 ? 49.136 68.046 -17.030 1.00 38.86 79 ASP B C 1
ATOM 2618 O O . ASP B 1 82 ? 49.352 66.869 -16.778 1.00 41.47 79 ASP B O 1
ATOM 2623 N N . LEU B 1 83 ? 49.513 68.619 -18.175 1.00 37.50 80 LEU B N 1
ATOM 2624 C CA . LEU B 1 83 ? 50.226 67.849 -19.199 1.00 36.28 80 LEU B CA 1
ATOM 2625 C C . LEU B 1 83 ? 51.652 67.524 -18.761 1.00 38.79 80 LEU B C 1
ATOM 2626 O O . LEU B 1 83 ? 52.158 66.409 -18.964 1.00 38.77 80 LEU B O 1
ATOM 2631 N N . ALA B 1 84 ? 52.298 68.524 -18.181 1.00 39.66 81 ALA B N 1
ATOM 2632 C CA . ALA B 1 84 ? 53.607 68.365 -17.558 1.00 41.90 81 ALA B CA 1
ATOM 2633 C C . ALA B 1 84 ? 53.628 67.204 -16.556 1.00 44.36 81 ALA B C 1
ATOM 2634 O O . ALA B 1 84 ? 54.555 66.398 -16.560 1.00 44.96 81 ALA B O 1
ATOM 2636 N N . GLU B 1 85 ? 52.605 67.118 -15.707 1.00 45.69 82 GLU B N 1
ATOM 2637 C CA . GLU B 1 85 ? 52.469 65.989 -14.788 1.00 46.31 82 GLU B CA 1
ATOM 2638 C C . GLU B 1 85 ? 52.379 64.674 -15.538 1.00 41.31 82 GLU B C 1
ATOM 2639 O O . GLU B 1 85 ? 53.078 63.740 -15.227 1.00 47.19 82 GLU B O 1
ATOM 2645 N N . ALA B 1 86 ? 51.529 64.593 -16.542 1.00 40.05 83 ALA B N 1
ATOM 2646 C CA . ALA B 1 86 ? 51.282 63.316 -17.182 1.00 37.85 83 ALA B CA 1
ATOM 2647 C C . ALA B 1 86 ? 52.490 62.814 -17.974 1.00 41.55 83 ALA B C 1
ATOM 2648 O O . ALA B 1 86 ? 52.676 61.603 -18.147 1.00 42.59 83 ALA B O 1
ATOM 2650 N N . LEU B 1 87 ? 53.316 63.741 -18.441 1.00 39.57 84 LEU B N 1
ATOM 2651 C CA . LEU B 1 87 ? 54.495 63.380 -19.217 1.00 41.39 84 LEU B CA 1
ATOM 2652 C C . LEU B 1 87 ? 55.723 63.853 -18.515 1.00 44.49 84 LEU B C 1
ATOM 2653 O O . LEU B 1 87 ? 56.690 64.293 -19.155 1.00 40.59 84 LEU B O 1
ATOM 2658 N N . ALA B 1 88 ? 55.669 63.796 -17.189 1.00 47.78 85 ALA B N 1
ATOM 2659 C CA . ALA B 1 88 ? 56.788 64.231 -16.352 1.00 50.25 85 ALA B CA 1
ATOM 2660 C C . ALA B 1 88 ? 58.132 63.551 -16.698 1.00 50.64 85 ALA B C 1
ATOM 2661 O O . ALA B 1 88 ? 59.192 64.189 -16.633 1.00 47.67 85 ALA B O 1
ATOM 2663 N N . ASP B 1 89 ? 58.060 62.270 -17.080 1.00 52.84 86 ASP B N 1
ATOM 2664 C CA . ASP B 1 89 ? 59.222 61.435 -17.398 1.00 50.91 86 ASP B CA 1
ATOM 2665 C C . ASP B 1 89 ? 59.631 61.502 -18.875 1.00 52.95 86 ASP B C 1
ATOM 2666 O O . ASP B 1 89 ? 60.637 60.908 -19.274 1.00 54.86 86 ASP B O 1
ATOM 2671 N N . ARG B 1 90 ? 58.846 62.204 -19.690 1.00 51.69 87 ARG B N 1
ATOM 2672 C CA . ARG B 1 90 ? 59.184 62.377 -21.103 1.00 55.57 87 ARG B CA 1
ATOM 2673 C C . ARG B 1 90 ? 59.950 63.689 -21.369 1.00 61.34 87 ARG B C 1
ATOM 2674 O O . ARG B 1 90 ? 60.019 64.585 -20.505 1.00 61.13 87 ARG B O 1
ATOM 2682 N N . CYS B 1 91 ? 60.541 63.815 -22.549 1.00 53.75 88 CYS B N 1
ATOM 2683 C CA . CYS B 1 91 ? 61.466 64.929 -22.717 1.00 61.34 88 CYS B CA 1
ATOM 2684 C C . CYS B 1 91 ? 60.827 66.122 -23.414 1.00 56.92 88 CYS B C 1
ATOM 2685 O O . CYS B 1 91 ? 61.419 66.749 -24.280 1.00 71.98 88 CYS B O 1
ATOM 2688 N N . VAL B 1 92 ? 59.622 66.458 -22.997 1.00 47.49 89 VAL B N 1
ATOM 2689 C CA . VAL B 1 92 ? 58.795 67.389 -23.732 1.00 40.57 89 VAL B CA 1
ATOM 2690 C C . VAL B 1 92 ? 58.983 68.806 -23.221 1.00 39.05 89 VAL B C 1
ATOM 2691 O O . VAL B 1 92 ? 58.924 69.032 -22.034 1.00 48.25 89 VAL B O 1
ATOM 2695 N N . THR B 1 93 ? 59.194 69.773 -24.107 1.00 39.18 90 THR B N 1
ATOM 2696 C CA . THR B 1 93 ? 59.107 71.183 -23.719 1.00 34.23 90 THR B CA 1
ATOM 2697 C C . THR B 1 93 ? 57.673 71.665 -23.710 1.00 35.77 90 THR B C 1
ATOM 2698 O O . THR B 1 93 ? 56.896 71.343 -24.597 1.00 36.71 90 THR B O 1
ATOM 2702 N N . ILE B 1 94 ? 57.307 72.440 -22.704 1.00 39.03 91 ILE B N 1
ATOM 2703 C CA . ILE B 1 94 ? 55.931 72.897 -22.612 1.00 33.47 91 ILE B CA 1
ATOM 2704 C C . ILE B 1 94 ? 55.863 74.378 -22.257 1.00 40.43 91 ILE B C 1
ATOM 2705 O O . ILE B 1 94 ? 56.222 74.794 -21.156 1.00 45.11 91 ILE B O 1
ATOM 2710 N N . ASP B 1 95 ? 55.394 75.178 -23.209 1.00 38.79 92 ASP B N 1
ATOM 2711 C CA . ASP B 1 95 ? 55.435 76.630 -23.078 1.00 37.49 92 ASP B CA 1
ATOM 2712 C C . ASP B 1 95 ? 54.033 77.227 -23.124 1.00 35.64 92 ASP B C 1
ATOM 2713 O O . ASP B 1 95 ? 53.192 76.803 -23.917 1.00 32.63 92 ASP B O 1
ATOM 2718 N N . LEU B 1 96 ? 53.787 78.213 -22.267 1.00 42.99 93 LEU B N 1
ATOM 2719 C CA . LEU B 1 96 ? 52.623 79.080 -22.411 1.00 43.05 93 LEU B CA 1
ATOM 2720 C C . LEU B 1 96 ? 52.734 79.950 -23.658 1.00 42.21 93 LEU B C 1
ATOM 2721 O O . LEU B 1 96 ? 53.722 80.660 -23.845 1.00 39.72 93 LEU B O 1
ATOM 2726 N N . LEU B 1 97 ? 51.714 79.890 -24.508 1.00 34.49 94 LEU B N 1
ATOM 2727 C CA . LEU B 1 97 ? 51.708 80.651 -25.752 1.00 37.78 94 LEU B CA 1
ATOM 2728 C C . LEU B 1 97 ? 50.291 80.812 -26.292 1.00 33.17 94 LEU B C 1
ATOM 2729 O O . LEU B 1 97 ? 49.534 79.845 -26.374 1.00 37.49 94 LEU B O 1
ATOM 2734 N N . ASP B 1 98 ? 49.939 82.039 -26.660 1.00 32.78 95 ASP B N 1
ATOM 2735 C CA . ASP B 1 98 ? 48.751 82.286 -27.469 1.00 34.59 95 ASP B CA 1
ATOM 2736 C C . ASP B 1 98 ? 49.098 82.351 -28.952 1.00 40.83 95 ASP B C 1
ATOM 2737 O O . ASP B 1 98 ? 49.678 83.331 -29.422 1.00 49.73 95 ASP B O 1
ATOM 2742 N N . ILE B 1 99 ? 48.739 81.303 -29.686 1.00 37.86 96 ILE B N 1
ATOM 2743 C CA . ILE B 1 99 ? 48.945 81.271 -31.129 1.00 41.36 96 ILE B CA 1
ATOM 2744 C C . ILE B 1 99 ? 48.160 82.379 -31.823 1.00 43.56 96 ILE B C 1
ATOM 2745 O O . ILE B 1 99 ? 48.484 82.774 -32.943 1.00 42.94 96 ILE B O 1
ATOM 2750 N N . THR B 1 100 ? 47.128 82.877 -31.150 1.00 38.41 97 THR B N 1
ATOM 2751 C CA . THR B 1 100 ? 46.347 83.996 -31.663 1.00 35.83 97 THR B CA 1
ATOM 2752 C C . THR B 1 100 ? 47.101 85.312 -31.510 1.00 41.22 97 THR B C 1
ATOM 2753 O O . THR B 1 100 ? 46.625 86.365 -31.934 1.00 43.69 97 THR B O 1
ATOM 2757 N N . ALA B 1 101 ? 48.281 85.245 -30.902 1.00 38.62 98 ALA B N 1
ATOM 2758 C CA . ALA B 1 101 ? 49.082 86.419 -30.673 1.00 39.57 98 ALA B CA 1
ATOM 2759 C C . ALA B 1 101 ? 50.316 86.323 -31.502 1.00 51.27 98 ALA B C 1
ATOM 2760 O O . ALA B 1 101 ? 50.535 85.340 -32.188 1.00 54.49 98 ALA B O 1
ATOM 2762 N N . GLU B 1 102 ? 51.140 87.352 -31.443 1.00 62.02 99 GLU B N 1
ATOM 2763 C CA . GLU B 1 102 ? 52.368 87.318 -32.206 1.00 61.75 99 GLU B CA 1
ATOM 2764 C C . GLU B 1 102 ? 53.351 86.325 -31.616 1.00 62.00 99 GLU B C 1
ATOM 2765 O O . GLU B 1 102 ? 53.388 86.108 -30.408 1.00 65.73 99 GLU B O 1
ATOM 2771 N N . ILE B 1 103 ? 54.143 85.730 -32.494 1.00 51.38 100 ILE B N 1
ATOM 2772 C CA . ILE B 1 103 ? 55.101 84.713 -32.137 1.00 51.72 100 ILE B CA 1
ATOM 2773 C C . ILE B 1 103 ? 56.468 85.348 -31.918 1.00 57.46 100 ILE B C 1
ATOM 2774 O O . ILE B 1 103 ? 57.045 85.912 -32.828 1.00 64.76 100 ILE B O 1
ATOM 2779 N N . PRO B 1 104 ? 56.996 85.252 -30.699 1.00 64.28 101 PRO B N 1
ATOM 2780 C CA . PRO B 1 104 ? 58.342 85.680 -30.304 1.00 65.76 101 PRO B CA 1
ATOM 2781 C C . PRO B 1 104 ? 59.351 85.392 -31.391 1.00 74.18 101 PRO B C 1
ATOM 2782 O O . PRO B 1 104 ? 59.301 84.322 -31.967 1.00 75.91 101 PRO B O 1
ATOM 2786 N N . LYS B 1 105 ? 60.263 86.306 -31.672 1.00 78.47 102 LYS B N 1
ATOM 2787 C CA . LYS B 1 105 ? 61.102 86.112 -32.835 1.00 78.49 102 LYS B CA 1
ATOM 2788 C C . LYS B 1 105 ? 62.044 84.956 -32.545 1.00 77.78 102 LYS B C 1
ATOM 2789 O O . LYS B 1 105 ? 62.677 84.406 -33.443 1.00 85.40 102 LYS B O 1
ATOM 2795 N N . GLU B 1 106 ? 62.102 84.563 -31.283 1.00 76.96 103 GLU B N 1
ATOM 2796 C CA . GLU B 1 106 ? 62.986 83.477 -30.854 1.00 81.66 103 GLU B CA 1
ATOM 2797 C C . GLU B 1 106 ? 62.483 82.055 -31.194 1.00 74.52 103 GLU B C 1
ATOM 2798 O O . GLU B 1 106 ? 63.189 81.063 -31.002 1.00 70.38 103 GLU B O 1
ATOM 2804 N N . LEU B 1 107 ? 61.245 81.967 -31.672 1.00 73.48 104 LEU B N 1
ATOM 2805 C CA . LEU B 1 107 ? 60.617 80.696 -32.050 1.00 68.75 104 LEU B CA 1
ATOM 2806 C C . LEU B 1 107 ? 60.372 80.581 -33.553 1.00 60.02 104 LEU B C 1
ATOM 2807 O O . LEU B 1 107 ? 60.102 79.493 -34.053 1.00 56.00 104 LEU B O 1
ATOM 2812 N N . ALA B 1 108 ? 60.470 81.701 -34.261 1.00 62.72 105 ALA B N 1
ATOM 2813 C CA . ALA B 1 108 ? 60.127 81.746 -35.671 1.00 53.89 105 ALA B CA 1
ATOM 2814 C C . ALA B 1 108 ? 61.011 80.813 -36.487 1.00 52.03 105 A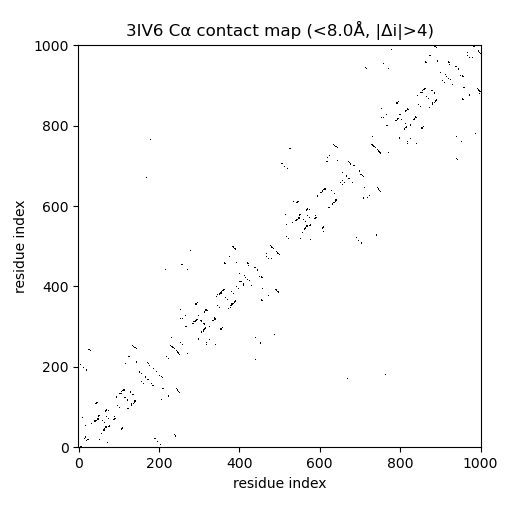LA B C 1
ATOM 2815 O O . ALA B 1 108 ? 62.241 80.912 -36.449 1.00 53.49 105 ALA B O 1
ATOM 2817 N N . GLY B 1 109 ? 60.372 79.889 -37.201 1.00 43.59 106 GLY B N 1
ATOM 2818 C CA . GLY B 1 109 ? 61.079 78.912 -38.011 1.00 46.80 106 GLY B CA 1
ATOM 2819 C C . GLY B 1 109 ? 61.949 77.920 -37.261 1.00 53.70 106 GLY B C 1
ATOM 2820 O O . GLY B 1 109 ? 63.009 77.544 -37.749 1.00 58.40 106 GLY B O 1
ATOM 2821 N N . HIS B 1 110 ? 61.507 77.491 -36.077 1.00 54.59 107 HIS B N 1
ATOM 2822 C CA . HIS B 1 110 ? 62.286 76.564 -35.233 1.00 52.85 107 HIS B CA 1
ATOM 2823 C C . HIS B 1 110 ? 61.714 75.147 -35.263 1.00 49.31 107 HIS B C 1
ATOM 2824 O O . HIS B 1 110 ? 62.263 74.244 -34.628 1.00 48.35 107 HIS B O 1
ATOM 2831 N N . PHE B 1 111 ? 60.638 74.966 -36.034 1.00 45.72 108 PHE B N 1
ATOM 2832 C CA . PHE B 1 111 ? 59.925 73.700 -36.143 1.00 39.98 108 PHE B CA 1
ATOM 2833 C C . PHE B 1 111 ? 59.765 73.190 -37.560 1.00 38.66 108 PHE B C 1
ATOM 2834 O O . PHE B 1 111 ? 59.493 73.957 -38.459 1.00 45.24 108 PHE B O 1
ATOM 2842 N N . ASP B 1 112 ? 59.917 71.887 -37.748 1.00 34.91 109 ASP B N 1
ATOM 2843 C CA . ASP B 1 112 ? 59.667 71.266 -39.036 1.00 33.18 109 ASP B CA 1
ATOM 2844 C C . ASP B 1 112 ? 58.175 71.051 -39.269 1.00 33.51 109 ASP B C 1
ATOM 2845 O O . ASP B 1 112 ? 57.745 70.972 -40.416 1.00 31.22 109 ASP B O 1
ATOM 2850 N N . PHE B 1 113 ? 57.401 70.958 -38.184 1.00 27.70 110 PHE B N 1
ATOM 2851 C CA . PHE B 1 113 ? 55.975 70.674 -38.259 1.00 19.48 110 PHE B CA 1
ATOM 2852 C C . PHE B 1 113 ? 55.219 71.446 -37.212 1.00 23.78 110 PHE B C 1
ATOM 2853 O O . PHE B 1 113 ? 55.683 71.595 -36.106 1.00 27.42 110 PHE B O 1
ATOM 2861 N N . VAL B 1 114 ? 54.036 71.931 -37.558 1.00 21.14 111 VAL B N 1
ATOM 2862 C CA . VAL B 1 114 ? 53.076 72.322 -36.551 1.00 18.70 111 VAL B CA 1
ATOM 2863 C C . VAL B 1 114 ? 51.812 71.495 -36.730 1.00 20.33 111 VAL B C 1
ATOM 2864 O O . VAL B 1 114 ? 51.278 71.383 -37.843 1.00 22.89 111 VAL B O 1
ATOM 2868 N N . LEU B 1 115 ? 51.365 70.898 -35.628 1.00 13.77 112 LEU B N 1
ATOM 2869 C CA . LEU B 1 115 ? 50.161 70.097 -35.587 1.00 13.63 112 LEU B CA 1
ATOM 2870 C C . LEU B 1 115 ? 49.121 70.653 -34.610 1.00 17.49 112 LEU B C 1
ATOM 2871 O O . LEU B 1 115 ? 49.473 71.226 -33.591 1.00 20.05 112 LEU B O 1
ATOM 2876 N N . ASN B 1 116 ? 47.845 70.493 -34.936 1.00 12.24 113 ASN B N 1
ATOM 2877 C CA . ASN B 1 116 ? 46.757 70.744 -34.004 1.00 14.50 113 ASN B CA 1
ATOM 2878 C C . ASN B 1 116 ? 45.496 70.063 -34.499 1.00 21.12 113 ASN B C 1
ATOM 2879 O O . ASN B 1 116 ? 45.277 69.971 -35.709 1.00 22.62 113 ASN B O 1
ATOM 2884 N N . ASP B 1 117 ? 44.686 69.568 -33.568 1.00 20.97 114 ASP B N 1
ATOM 2885 C CA . ASP B 1 117 ? 43.515 68.757 -33.883 1.00 25.45 114 ASP B CA 1
ATOM 2886 C C . ASP B 1 117 ? 42.244 69.468 -33.419 1.00 31.41 114 ASP B C 1
ATOM 2887 O O . ASP B 1 117 ? 41.934 69.485 -32.243 1.00 35.51 114 ASP B O 1
ATOM 2892 N N . ARG B 1 118 ? 41.510 70.055 -34.348 1.00 29.55 115 ARG B N 1
ATOM 2893 C CA . ARG B 1 118 ? 40.339 70.841 -34.004 1.00 26.21 115 ARG B CA 1
ATOM 2894 C C . ARG B 1 118 ? 40.600 72.007 -33.056 1.00 24.23 115 ARG B C 1
ATOM 2895 O O . ARG B 1 118 ? 39.701 72.463 -32.368 1.00 24.60 115 ARG B O 1
ATOM 2903 N N . LEU B 1 119 ? 41.825 72.517 -33.053 1.00 22.49 116 LEU B N 1
ATOM 2904 C CA . LEU B 1 119 ? 42.097 73.806 -32.433 1.00 21.30 116 LEU B CA 1
ATOM 2905 C C . LEU B 1 119 ? 41.305 74.939 -33.062 1.00 32.04 116 LEU B C 1
ATOM 2906 O O . LEU B 1 119 ? 40.700 75.742 -32.345 1.00 34.90 116 LEU B O 1
ATOM 2911 N N . ILE B 1 120 ? 41.325 74.998 -34.407 1.00 27.38 117 ILE B N 1
ATOM 2912 C CA . ILE B 1 120 ? 40.649 76.034 -35.182 1.00 24.64 117 ILE B CA 1
ATOM 2913 C C . ILE B 1 120 ? 39.129 76.156 -34.931 1.00 31.19 117 ILE B C 1
ATOM 2914 O O . ILE B 1 120 ? 38.570 77.221 -35.161 1.00 31.10 117 ILE B O 1
ATOM 2919 N N . ASN B 1 121 ? 38.456 75.097 -34.467 1.00 30.28 118 ASN B N 1
ATOM 2920 C CA . ASN B 1 121 ? 37.030 75.191 -34.104 1.00 29.87 118 ASN B CA 1
ATOM 2921 C C . ASN B 1 121 ? 36.806 76.022 -32.827 1.00 34.94 118 ASN B C 1
ATOM 2922 O O . ASN B 1 121 ? 35.718 76.511 -32.572 1.00 35.48 118 ASN B O 1
ATOM 2927 N N . ARG B 1 122 ? 37.861 76.166 -32.034 1.00 30.55 119 ARG B N 1
ATOM 2928 C CA . ARG B 1 122 ? 37.887 77.027 -30.860 1.00 34.89 119 ARG B CA 1
ATOM 2929 C C . ARG B 1 122 ? 38.146 78.518 -31.215 1.00 40.08 119 ARG B C 1
ATOM 2930 O O . ARG B 1 122 ? 38.452 79.350 -30.354 1.00 41.02 119 ARG B O 1
ATOM 2938 N N . PHE B 1 123 ? 38.056 78.847 -32.492 1.00 40.48 120 PHE B N 1
ATOM 2939 C CA . PHE B 1 123 ? 38.330 80.183 -32.946 1.00 34.85 120 PHE B CA 1
ATOM 2940 C C . PHE B 1 123 ? 37.127 80.882 -33.583 1.00 39.63 120 PHE B C 1
ATOM 2941 O O . PHE B 1 123 ? 36.129 80.280 -33.957 1.00 41.87 120 PHE B O 1
ATOM 2949 N N . THR B 1 124 ? 37.211 82.192 -33.689 1.00 46.84 121 THR B N 1
ATOM 2950 C CA . THR B 1 124 ? 36.332 82.873 -34.627 1.00 50.03 121 THR B CA 1
ATOM 2951 C C . THR B 1 124 ? 37.171 83.068 -35.864 1.00 48.98 121 THR B C 1
ATOM 2952 O O . THR B 1 124 ? 38.411 82.904 -35.847 1.00 43.89 121 THR B O 1
ATOM 2956 N N . THR B 1 125 ? 36.465 83.398 -36.935 1.00 45.43 122 THR B N 1
ATOM 2957 C CA . THR B 1 125 ? 37.075 83.729 -38.196 1.00 44.86 122 THR B CA 1
ATOM 2958 C C . THR B 1 125 ? 38.264 84.704 -38.000 1.00 47.73 122 THR B C 1
ATOM 2959 O O . THR B 1 125 ? 39.379 84.414 -38.458 1.00 45.90 122 THR B O 1
ATOM 2963 N N . GLU B 1 126 ? 38.066 85.827 -37.300 1.00 44.82 123 GLU B N 1
ATOM 2964 C CA . GLU B 1 126 ? 39.166 86.786 -37.182 1.00 46.20 123 GLU B CA 1
ATOM 2965 C C . GLU B 1 126 ? 40.363 86.142 -36.515 1.00 48.45 123 GLU B C 1
ATOM 2966 O O . GLU B 1 126 ? 41.499 86.393 -36.905 1.00 51.48 123 GLU B O 1
ATOM 2972 N N . GLU B 1 127 ? 40.128 85.295 -35.513 1.00 48.54 124 GLU B N 1
ATOM 2973 C CA . GLU B 1 127 ? 41.264 84.698 -34.809 1.00 45.54 124 GLU B CA 1
ATOM 2974 C C . GLU B 1 127 ? 41.887 83.530 -35.546 1.00 42.49 124 GLU B C 1
ATOM 2975 O O . GLU B 1 127 ? 43.117 83.382 -35.559 1.00 41.03 124 GLU B O 1
ATOM 2981 N N . ALA B 1 128 ? 41.045 82.729 -36.190 1.00 41.16 125 ALA B N 1
ATOM 2982 C CA . ALA B 1 128 ? 41.533 81.654 -37.050 1.00 37.94 125 ALA B CA 1
ATOM 2983 C C . ALA B 1 128 ? 42.636 82.173 -37.968 1.00 41.61 125 ALA B C 1
ATOM 2984 O O . ALA B 1 128 ? 43.718 81.558 -38.107 1.00 34.76 125 ALA B O 1
ATOM 2986 N N . ARG B 1 129 ? 42.385 83.337 -38.561 1.00 44.72 126 ARG B N 1
ATOM 2987 C CA . ARG B 1 129 ? 43.404 83.974 -39.380 1.00 43.41 126 ARG B CA 1
ATOM 2988 C C . ARG B 1 129 ? 44.692 84.243 -38.627 1.00 38.81 126 ARG B C 1
ATOM 2989 O O . ARG B 1 129 ? 45.751 83.825 -39.079 1.00 38.14 126 ARG B O 1
ATOM 2997 N N . ARG B 1 130 ? 44.619 84.959 -37.499 1.00 44.51 127 ARG B N 1
ATOM 2998 C CA . ARG B 1 130 ? 45.816 85.192 -36.659 1.00 47.17 127 ARG B CA 1
ATOM 2999 C C . ARG B 1 130 ? 46.514 83.860 -36.315 1.00 38.64 127 ARG B C 1
ATOM 3000 O O . ARG B 1 130 ? 47.729 83.709 -36.520 1.00 36.52 127 ARG B O 1
ATOM 3008 N N . ALA B 1 131 ? 45.723 82.881 -35.857 1.00 36.33 128 ALA B N 1
ATOM 3009 C CA . ALA B 1 131 ? 46.249 81.524 -35.571 1.00 38.39 128 ALA B CA 1
ATOM 3010 C C . ALA B 1 131 ? 47.110 80.957 -36.696 1.00 36.96 128 ALA B C 1
ATOM 3011 O O . ALA B 1 131 ? 48.306 80.724 -36.484 1.00 34.83 128 ALA B O 1
ATOM 3013 N N . CYS B 1 132 ? 46.508 80.750 -37.873 1.00 28.02 129 CYS B N 1
ATOM 3014 C CA . CYS B 1 132 ? 47.242 80.329 -39.060 1.00 26.83 129 CYS B CA 1
ATOM 3015 C C . CYS B 1 132 ? 48.541 81.082 -39.289 1.00 32.87 129 CYS B C 1
ATOM 3016 O O . CYS B 1 132 ? 49.577 80.484 -39.583 1.00 37.90 129 CYS B O 1
ATOM 3019 N N . LEU B 1 133 ? 48.513 82.397 -39.177 1.00 33.12 130 LEU B N 1
ATOM 3020 C CA . LEU B 1 133 ? 49.772 83.134 -39.233 1.00 39.86 130 LEU B CA 1
ATOM 3021 C C . LEU B 1 133 ? 50.779 82.744 -38.114 1.00 38.55 130 LEU B C 1
ATOM 3022 O O . LEU B 1 133 ? 52.005 82.718 -38.342 1.00 35.75 130 LEU B O 1
ATOM 3027 N N . GLY B 1 134 ? 50.270 82.457 -36.910 1.00 30.80 131 GLY B N 1
ATOM 3028 C CA . GLY B 1 134 ? 51.142 81.963 -35.861 1.00 32.44 131 GLY B CA 1
ATOM 3029 C C . GLY B 1 134 ? 51.849 80.677 -36.272 1.00 36.96 131 GLY B C 1
ATOM 3030 O O . GLY B 1 134 ? 53.081 80.525 -36.111 1.00 33.63 131 GLY B O 1
ATOM 3039 N N . LEU B 1 136 ? 52.325 79.366 -39.257 1.00 31.65 133 LEU B N 1
ATOM 3040 C CA . LEU B 1 136 ? 53.336 79.523 -40.311 1.00 31.77 133 LEU B CA 1
ATOM 3041 C C . LEU B 1 136 ? 54.618 80.145 -39.795 1.00 34.47 133 LEU B C 1
ATOM 3042 O O . LEU B 1 136 ? 55.720 79.735 -40.167 1.00 34.70 133 LEU B O 1
ATOM 3047 N N . SER B 1 137 ? 54.464 81.142 -38.928 1.00 40.14 134 SER B N 1
ATOM 3048 C CA . SER B 1 137 ? 55.604 81.795 -38.293 1.00 39.03 134 SER B CA 1
ATOM 3049 C C . SER B 1 137 ? 56.473 80.784 -37.567 1.00 41.33 134 SER B C 1
ATOM 3050 O O . SER B 1 137 ? 57.703 80.822 -37.690 1.00 45.10 134 SER B O 1
ATOM 3053 N N . LEU B 1 138 ? 55.823 79.878 -36.820 1.00 37.25 135 LEU B N 1
ATOM 3054 C CA . LEU B 1 138 ? 56.488 78.769 -36.103 1.00 34.75 135 LEU B CA 1
ATOM 3055 C C . LEU B 1 138 ? 57.314 77.803 -36.951 1.00 39.93 135 LEU B C 1
ATOM 3056 O O . LEU B 1 138 ? 58.408 77.408 -36.534 1.00 40.17 135 LEU B O 1
ATOM 3061 N N . VAL B 1 139 ? 56.776 77.412 -38.119 1.00 38.75 136 VAL B N 1
ATOM 3062 C CA . VAL B 1 139 ? 57.424 76.435 -38.997 1.00 34.75 136 VAL B CA 1
ATOM 3063 C C . VAL B 1 139 ? 58.461 77.002 -39.933 1.00 39.47 136 VAL B C 1
ATOM 3064 O O . VAL B 1 139 ? 59.398 76.291 -40.327 1.00 42.89 136 VAL B O 1
ATOM 3068 N N . GLY B 1 140 ? 58.298 78.265 -40.326 1.00 43.46 137 GLY B N 1
ATOM 3069 C CA . GLY B 1 140 ? 59.097 78.794 -41.433 1.00 41.93 137 GLY B CA 1
ATOM 3070 C C . GLY B 1 140 ? 58.790 78.077 -42.747 1.00 38.83 137 GLY B C 1
ATOM 3071 O O . GLY B 1 140 ? 57.716 78.250 -43.316 1.00 35.23 137 GLY B O 1
ATOM 3072 N N . SER B 1 141 ? 59.716 77.244 -43.200 1.00 36.77 138 SER B N 1
ATOM 3073 C CA . SER B 1 141 ? 59.558 76.543 -44.469 1.00 41.09 138 SER B CA 1
ATOM 3074 C C . SER B 1 141 ? 59.062 75.087 -44.284 1.00 45.12 138 SER B C 1
ATOM 3075 O O . SER B 1 141 ? 59.166 74.254 -45.188 1.00 40.41 138 SER B O 1
ATOM 3078 N N . GLY B 1 142 ? 58.532 74.773 -43.106 1.00 45.04 139 GLY B N 1
ATOM 3079 C CA . GLY B 1 142 ? 58.040 73.432 -42.852 1.00 36.35 139 GLY B CA 1
ATOM 3080 C C . GLY B 1 142 ? 56.544 73.317 -43.062 1.00 33.68 139 GLY B C 1
ATOM 3081 O O . GLY B 1 142 ? 55.910 74.189 -43.603 1.00 39.74 139 GLY B O 1
ATOM 3082 N N . THR B 1 143 ? 55.971 72.233 -42.583 1.00 35.05 140 THR B N 1
ATOM 3083 C CA . THR B 1 143 ? 54.576 71.889 -42.815 1.00 27.96 140 THR B CA 1
ATOM 3084 C C . THR B 1 143 ? 53.657 72.149 -41.626 1.00 26.55 140 THR B C 1
ATOM 3085 O O . THR B 1 143 ? 54.024 71.826 -40.509 1.00 27.65 140 THR B O 1
ATOM 3089 N N . VAL B 1 144 ? 52.476 72.726 -41.866 1.00 21.79 141 VAL B N 1
ATOM 3090 C CA . VAL B 1 144 ? 51.463 72.849 -40.846 1.00 15.63 141 VAL B CA 1
ATOM 3091 C C . VAL B 1 144 ? 50.372 71.843 -41.138 1.00 21.39 141 VAL B C 1
ATOM 3092 O O . VAL B 1 144 ? 49.922 71.768 -42.252 1.00 25.55 141 VAL B O 1
ATOM 3096 N N . ARG B 1 145 ? 49.919 71.084 -40.138 1.00 19.88 142 ARG B N 1
ATOM 3097 C CA . ARG B 1 145 ? 48.700 70.304 -40.289 1.00 13.80 142 ARG B CA 1
ATOM 3098 C C . ARG B 1 145 ? 47.637 70.636 -39.241 1.00 19.52 142 ARG B C 1
ATOM 3099 O O . ARG B 1 145 ? 47.869 70.470 -38.044 1.00 24.98 142 ARG B O 1
ATOM 3107 N N . ALA B 1 146 ? 46.448 71.025 -39.701 1.00 16.06 143 ALA B N 1
ATOM 3108 C CA . ALA B 1 146 ? 45.379 71.418 -38.824 1.00 18.39 143 ALA B CA 1
ATOM 3109 C C . ALA B 1 146 ? 44.059 70.769 -39.239 1.00 23.60 143 ALA B C 1
ATOM 3110 O O . ALA B 1 146 ? 43.697 70.768 -40.400 1.00 23.60 143 ALA B O 1
ATOM 3112 N N . SER B 1 147 ? 43.355 70.165 -38.295 1.00 24.25 144 SER B N 1
ATOM 3113 C CA . SER B 1 147 ? 42.086 69.546 -38.627 1.00 23.74 144 SER B CA 1
ATOM 3114 C C . SER B 1 147 ? 40.977 70.393 -38.129 1.00 24.70 144 SER B C 1
ATOM 3115 O O . SER B 1 147 ? 41.108 71.100 -37.121 1.00 23.60 144 SER B O 1
ATOM 3118 N N . VAL B 1 148 ? 39.867 70.299 -38.831 1.00 23.19 145 VAL B N 1
ATOM 3119 C CA . VAL B 1 148 ? 38.714 71.082 -38.503 1.00 23.52 145 VAL B CA 1
ATOM 3120 C C . VAL B 1 148 ? 37.504 70.203 -38.554 1.00 28.36 145 VAL B C 1
ATOM 3121 O O . VAL B 1 148 ? 37.334 69.443 -39.513 1.00 35.40 145 VAL B O 1
ATOM 3125 N N . LYS B 1 149 ? 36.689 70.268 -37.505 1.00 27.41 146 LYS B N 1
ATOM 3126 C CA . LYS B 1 149 ? 35.332 69.740 -37.587 1.00 34.47 146 LYS B CA 1
ATOM 3127 C C . LYS B 1 149 ? 34.552 70.655 -38.512 1.00 33.94 146 LYS B C 1
ATOM 3128 O O . LYS B 1 149 ? 34.605 71.870 -38.351 1.00 32.89 146 LYS B O 1
ATOM 3134 N N . LEU B 1 150 ? 33.844 70.074 -39.484 1.00 35.85 147 LEU B N 1
ATOM 3135 C CA . LEU B 1 150 ? 33.057 70.869 -40.432 1.00 34.40 147 LEU B CA 1
ATOM 3136 C C . LEU B 1 150 ? 31.556 70.812 -40.138 1.00 37.62 147 LEU B C 1
ATOM 3137 O O . LEU B 1 150 ? 31.005 69.789 -39.689 1.00 34.78 147 LEU B O 1
ATOM 3142 N N . GLY B 1 151 ? 30.902 71.927 -40.419 1.00 37.37 148 GLY B N 1
ATOM 3143 C CA . GLY B 1 151 ? 29.487 72.026 -40.188 1.00 43.74 148 GLY B CA 1
ATOM 3144 C C . GLY B 1 151 ? 29.153 72.342 -38.740 1.00 56.31 148 GLY B C 1
ATOM 3145 O O . GLY B 1 151 ? 29.960 72.885 -37.973 1.00 50.92 148 GLY B O 1
ATOM 3146 N N . PHE B 1 152 ? 27.925 71.995 -38.382 1.00 61.29 149 PHE B N 1
ATOM 3147 C CA . PHE B 1 152 ? 27.376 72.264 -37.083 1.00 52.70 149 PHE B CA 1
ATOM 3148 C C . PHE B 1 152 ? 27.588 71.060 -36.223 1.00 51.98 149 PHE B C 1
ATOM 3149 O O . PHE B 1 152 ? 27.461 69.929 -36.694 1.00 50.88 149 PHE B O 1
ATOM 3157 N N . TYR B 1 153 ? 27.890 71.320 -34.956 1.00 52.20 150 TYR B N 1
ATOM 3158 C CA . TYR B 1 153 ? 27.838 70.310 -33.901 1.00 53.43 150 TYR B CA 1
ATOM 3159 C C . TYR B 1 153 ? 26.390 69.945 -33.540 1.00 55.04 150 TYR B C 1
ATOM 3160 O O . TYR B 1 153 ? 25.458 70.717 -33.792 1.00 56.85 150 TYR B O 1
ATOM 3169 N N . ASP B 1 154 ? 26.207 68.778 -32.934 1.00 53.73 151 ASP B N 1
ATOM 3170 C CA . ASP B 1 154 ? 24.877 68.340 -32.560 1.00 57.06 151 ASP B CA 1
ATOM 3171 C C . ASP B 1 154 ? 24.194 69.354 -31.666 1.00 61.07 151 ASP B C 1
ATOM 3172 O O . ASP B 1 154 ? 23.000 69.625 -31.804 1.00 68.21 151 ASP B O 1
ATOM 3177 N N . ILE B 1 155 ? 24.955 69.923 -30.748 1.00 52.98 152 ILE B N 1
ATOM 3178 C CA . ILE B 1 155 ? 24.402 70.887 -29.834 1.00 52.68 152 ILE B CA 1
ATOM 3179 C C . ILE B 1 155 ? 24.006 72.168 -30.570 1.00 59.38 152 ILE B C 1
ATOM 3180 O O . ILE B 1 155 ? 23.119 72.906 -30.133 1.00 64.98 152 ILE B O 1
ATOM 3185 N N . ASP B 1 156 ? 24.673 72.453 -31.680 1.00 58.92 153 ASP B N 1
ATOM 3186 C CA . ASP B 1 156 ? 24.366 73.665 -32.427 1.00 56.75 153 ASP B CA 1
ATOM 3187 C C . ASP B 1 156 ? 22.969 73.559 -33.013 1.00 56.98 153 ASP B C 1
ATOM 3188 O O . ASP B 1 156 ? 22.293 74.553 -33.237 1.00 62.13 153 ASP B O 1
ATOM 3193 N N . LEU B 1 157 ? 22.536 72.346 -33.278 1.00 53.73 154 LEU B N 1
ATOM 3194 C CA . LEU B 1 157 ? 21.215 72.184 -33.821 1.00 61.78 154 LEU B CA 1
ATOM 3195 C C . LEU B 1 157 ? 20.188 72.556 -32.755 1.00 65.04 154 LEU B C 1
ATOM 3196 O O . LEU B 1 157 ? 19.272 73.335 -32.999 1.00 60.38 154 LEU B O 1
ATOM 3201 N N . LYS B 1 158 ? 20.353 71.987 -31.565 1.00 70.37 155 LYS B N 1
ATOM 3202 C CA . LYS B 1 158 ? 19.487 72.302 -30.435 1.00 68.86 155 LYS B CA 1
ATOM 3203 C C . LYS B 1 158 ? 19.507 73.810 -30.124 1.00 69.22 155 LYS B C 1
ATOM 3204 O O . LYS B 1 158 ? 18.466 74.434 -30.011 1.00 71.60 155 LYS B O 1
ATOM 3210 N N . LEU B 1 159 ? 20.690 74.400 -30.025 1.00 67.16 156 LEU B N 1
ATOM 3211 C CA . LEU B 1 159 ? 20.824 75.844 -29.826 1.00 66.25 156 LEU B CA 1
ATOM 3212 C C . LEU B 1 159 ? 20.017 76.709 -30.792 1.00 75.39 156 LEU B C 1
ATOM 3213 O O . LEU B 1 159 ? 19.749 77.890 -30.508 1.00 80.42 156 LEU B O 1
ATOM 3218 N N . ILE B 1 160 ? 19.688 76.153 -31.956 1.00 73.71 157 ILE B N 1
ATOM 3219 C CA . ILE B 1 160 ? 18.928 76.898 -32.952 1.00 76.86 157 ILE B CA 1
ATOM 3220 C C . ILE B 1 160 ? 17.447 76.469 -32.892 1.00 79.47 157 ILE B C 1
ATOM 3221 O O . ILE B 1 160 ? 16.538 77.280 -33.087 1.00 82.54 157 ILE B O 1
ATOM 3226 N N . GLU B 1 161 ? 17.211 75.200 -32.580 1.00 75.89 158 GLU B N 1
ATOM 3227 C CA . GLU B 1 161 ? 15.853 74.720 -32.400 1.00 74.78 158 GLU B CA 1
ATOM 3228 C C . GLU B 1 161 ? 15.170 75.427 -31.239 1.00 86.64 158 GLU B C 1
ATOM 3229 O O . GLU B 1 161 ? 13.941 75.544 -31.227 1.00 88.91 158 GLU B O 1
ATOM 3235 N N . TYR B 1 162 ? 15.956 75.885 -30.259 1.00 86.29 159 TYR B N 1
ATOM 3236 C CA . TYR B 1 162 ? 15.403 76.548 -29.078 1.00 79.89 159 TYR B CA 1
ATOM 3237 C C . TYR B 1 162 ? 15.714 78.027 -29.115 1.00 82.75 159 TYR B C 1
ATOM 3238 O O . TYR B 1 162 ? 15.334 78.767 -28.219 1.00 89.76 159 TYR B O 1
ATOM 3247 N N . GLY B 1 163 ? 16.397 78.462 -30.164 1.00 89.18 160 GLY B N 1
ATOM 3248 C CA . GLY B 1 163 ? 16.716 79.874 -30.335 1.00 97.47 160 GLY B CA 1
ATOM 3249 C C . GLY B 1 163 ? 15.696 80.579 -31.214 1.00 98.65 160 GLY B C 1
ATOM 3250 O O . GLY B 1 163 ? 15.419 81.767 -31.048 1.00 92.15 160 GLY B O 1
ATOM 3251 N N . GLU B 1 164 ? 15.133 79.834 -32.160 1.00 98.47 161 GLU B N 1
ATOM 3252 C CA . GLU B 1 164 ? 13.987 80.307 -32.926 1.00 101.05 161 GLU B CA 1
ATOM 3253 C C . GLU B 1 164 ? 12.678 79.999 -32.207 1.00 106.35 161 GLU B C 1
ATOM 3254 O O . GLU B 1 164 ? 11.633 80.564 -32.529 1.00 107.84 161 GLU B O 1
ATOM 3260 N N . GLN B 1 165 ? 12.743 79.100 -31.231 1.00 102.94 162 GLN B N 1
ATOM 3261 C CA . GLN B 1 165 ? 11.570 78.736 -30.445 1.00 102.14 162 GLN B CA 1
ATOM 3262 C C . GLN B 1 165 ? 11.348 79.717 -29.299 1.00 103.68 162 GLN B C 1
ATOM 3263 O O . GLN B 1 165 ? 10.435 79.547 -28.491 1.00 110.30 162 GLN B O 1
ATOM 3269 N N . SER B 1 166 ? 12.189 80.744 -29.234 1.00 91.71 163 SER B N 1
ATOM 3270 C CA . SER B 1 166 ? 12.086 81.755 -28.188 1.00 91.88 163 SER B CA 1
ATOM 3271 C C . SER B 1 166 ? 12.550 83.117 -28.691 1.00 95.05 163 SER B C 1
ATOM 3272 O O . SER B 1 166 ? 12.950 83.976 -27.904 1.00 80.80 163 SER B O 1
ATOM 3275 N N . GLY B 1 167 ? 12.495 83.309 -30.005 1.00 97.88 164 GLY B N 1
ATOM 3276 C CA . GLY B 1 167 ? 12.911 84.559 -30.611 1.00 94.20 164 GLY B CA 1
ATOM 3277 C C . GLY B 1 167 ? 14.184 85.106 -29.998 1.00 100.29 164 GLY B C 1
ATOM 3278 O O . GLY B 1 167 ? 14.320 86.314 -29.799 1.00 87.55 164 GLY B O 1
ATOM 3279 N N . THR B 1 168 ? 15.121 84.213 -29.696 1.00 107.15 165 THR B N 1
ATOM 3280 C CA . THR B 1 168 ? 16.378 84.603 -29.061 1.00 101.42 165 THR B CA 1
ATOM 3281 C C . THR B 1 168 ? 17.543 84.474 -30.047 1.00 91.70 165 THR B C 1
ATOM 3282 O O . THR B 1 168 ? 18.551 85.178 -29.919 1.00 78.98 165 THR B O 1
ATOM 3286 N N . LEU B 1 169 ? 17.379 83.592 -31.038 1.00 90.88 166 LEU B N 1
ATOM 3287 C CA . LEU B 1 169 ? 18.486 83.165 -31.901 1.00 87.04 166 LEU B CA 1
ATOM 3288 C C . LEU B 1 169 ? 19.456 84.245 -32.354 1.00 79.64 166 LEU B C 1
ATOM 3289 O O . LEU B 1 169 ? 20.650 83.983 -32.474 1.00 80.84 166 LEU B O 1
ATOM 3294 N N . ALA B 1 170 ? 18.955 85.444 -32.618 1.00 81.38 167 ALA B N 1
ATOM 3295 C CA . ALA B 1 170 ? 19.818 86.506 -33.137 1.00 79.84 167 ALA B CA 1
ATOM 3296 C C . ALA B 1 170 ? 20.711 87.030 -32.052 1.00 76.93 167 ALA B C 1
ATOM 3297 O O . ALA B 1 170 ? 21.694 87.713 -32.329 1.00 73.06 167 ALA B O 1
ATOM 3299 N N . LYS B 1 171 ? 20.354 86.722 -30.808 1.00 83.35 168 LYS B N 1
ATOM 3300 C CA . LYS B 1 171 ? 21.033 87.320 -29.650 1.00 91.71 168 LYS B CA 1
ATOM 3301 C C . LYS B 1 171 ? 22.494 86.833 -29.544 1.00 85.97 168 LYS B C 1
ATOM 3302 O O . LYS B 1 171 ? 23.407 87.583 -29.155 1.00 64.16 168 LYS B O 1
ATOM 3308 N N . PHE B 1 172 ? 22.684 85.574 -29.942 1.00 84.75 169 PHE B N 1
ATOM 3309 C CA . PHE B 1 172 ? 23.965 84.881 -29.857 1.00 76.42 169 PHE B CA 1
ATOM 3310 C C . PHE B 1 172 ? 24.505 84.311 -31.187 1.00 73.02 169 PHE B C 1
ATOM 3311 O O . PHE B 1 172 ? 25.706 84.351 -31.441 1.00 60.26 169 PHE B O 1
ATOM 3319 N N . PHE B 1 173 ? 23.607 83.773 -32.014 1.00 76.70 170 PHE B N 1
ATOM 3320 C CA . PHE B 1 173 ? 23.954 83.220 -33.333 1.00 73.71 170 PHE B CA 1
ATOM 3321 C C . PHE B 1 173 ? 23.972 84.219 -34.495 1.00 69.35 170 PHE B C 1
ATOM 3322 O O . PHE B 1 173 ? 22.921 84.663 -34.915 1.00 74.28 170 PHE B O 1
ATOM 3330 N N . ASP B 1 174 ? 25.145 84.534 -35.035 1.00 63.13 171 ASP B N 1
ATOM 3331 C CA . ASP B 1 174 ? 25.259 85.397 -36.224 1.00 70.49 171 ASP B CA 1
ATOM 3332 C C . ASP B 1 174 ? 25.299 84.659 -37.585 1.00 68.63 171 ASP B C 1
ATOM 3333 O O . ASP B 1 174 ? 26.361 84.197 -37.964 1.00 66.53 171 ASP B O 1
ATOM 3338 N N . PRO B 1 175 ? 24.180 84.595 -38.350 1.00 76.25 172 PRO B N 1
ATOM 3339 C CA . PRO B 1 175 ? 24.160 83.681 -39.519 1.00 75.50 172 PRO B CA 1
ATOM 3340 C C . PRO B 1 175 ? 25.097 84.056 -40.689 1.00 67.47 172 PRO B C 1
ATOM 3341 O O . PRO B 1 175 ? 25.274 83.265 -41.618 1.00 64.51 172 PRO B O 1
ATOM 3345 N N . SER B 1 176 ? 25.710 85.231 -40.610 1.00 65.16 173 SER B N 1
ATOM 3346 C CA . SER B 1 176 ? 26.594 85.755 -41.646 1.00 63.57 173 SER B CA 1
ATOM 3347 C C . SER B 1 176 ? 27.977 85.140 -41.604 1.00 64.23 173 SER B C 1
ATOM 3348 O O . SER B 1 176 ? 28.828 85.394 -42.455 1.00 65.48 173 SER B O 1
ATOM 3351 N N . ASP B 1 177 ? 28.212 84.351 -40.573 1.00 67.87 174 ASP B N 1
ATOM 3352 C CA . ASP B 1 177 ? 29.550 83.884 -40.247 1.00 61.87 174 ASP B CA 1
ATOM 3353 C C . ASP B 1 177 ? 29.416 82.481 -39.693 1.00 60.00 174 ASP B C 1
ATOM 3354 O O . ASP B 1 177 ? 30.387 81.767 -39.559 1.00 62.70 174 ASP B O 1
ATOM 3359 N N . LYS B 1 178 ? 28.182 82.084 -39.423 1.00 58.09 175 LYS B N 1
ATOM 3360 C CA . LYS B 1 178 ? 27.898 80.947 -38.568 1.00 56.59 175 LYS B CA 1
ATOM 3361 C C . LYS B 1 178 ? 28.661 81.037 -37.221 1.00 55.74 175 LYS B C 1
ATOM 3362 O O . LYS B 1 178 ? 29.227 80.052 -36.773 1.00 53.02 175 LYS B O 1
ATOM 3368 N N . THR B 1 179 ? 28.682 82.210 -36.584 1.00 54.60 176 THR B N 1
ATOM 3369 C CA . THR B 1 179 ? 29.333 82.354 -35.284 1.00 54.55 176 THR B CA 1
ATOM 3370 C C . THR B 1 179 ? 28.376 82.254 -34.079 1.00 58.60 176 THR B C 1
ATOM 3371 O O . THR B 1 179 ? 27.313 82.870 -34.078 1.00 64.54 176 THR B O 1
ATOM 3375 N N . PHE B 1 180 ? 28.769 81.479 -33.073 1.00 52.59 177 PHE B N 1
ATOM 3376 C CA . PHE B 1 180 ? 28.008 81.390 -31.833 1.00 51.48 177 PHE B CA 1
ATOM 3377 C C . PHE B 1 180 ? 28.664 82.206 -30.723 1.00 53.51 177 PHE B C 1
ATOM 3378 O O . PHE B 1 180 ? 29.884 82.183 -30.563 1.00 44.23 177 PHE B O 1
ATOM 3386 N N . HIS B 1 181 ? 27.847 82.924 -29.961 1.00 64.41 178 HIS B N 1
ATOM 3387 C CA . HIS B 1 181 ? 28.258 83.423 -28.654 1.00 68.20 178 HIS B CA 1
ATOM 3388 C C . HIS B 1 181 ? 27.495 82.727 -27.533 1.00 55.42 178 HIS B C 1
ATOM 3389 O O . HIS B 1 181 ? 26.341 83.056 -27.257 1.00 57.96 178 HIS B O 1
ATOM 3396 N N . PHE B 1 182 ? 28.147 81.764 -26.889 1.00 57.67 179 PHE B N 1
ATOM 3397 C CA . PHE B 1 182 ? 27.460 80.841 -25.994 1.00 60.72 179 PHE B CA 1
ATOM 3398 C C . PHE B 1 182 ? 26.955 81.556 -24.745 1.00 60.76 179 PHE B C 1
ATOM 3399 O O . PHE B 1 182 ? 25.839 81.312 -24.287 1.00 54.49 179 PHE B O 1
ATOM 3407 N N . ARG B 1 183 ? 27.783 82.441 -24.200 1.00 62.21 180 ARG B N 1
ATOM 3408 C CA . ARG B 1 183 ? 27.389 83.258 -23.059 1.00 61.66 180 ARG B CA 1
ATOM 3409 C C . ARG B 1 183 ? 26.002 83.858 -23.263 1.00 69.07 180 ARG B C 1
ATOM 3410 O O . ARG B 1 183 ? 25.132 83.743 -22.400 1.00 67.91 180 ARG B O 1
ATOM 3418 N N . GLU B 1 184 ? 25.803 84.499 -24.410 1.00 69.00 181 GLU B N 1
ATOM 3419 C CA . GLU B 1 184 ? 24.670 85.398 -24.599 1.00 60.06 181 GLU B CA 1
ATOM 3420 C C . GLU B 1 184 ? 23.418 84.629 -25.007 1.00 53.39 181 GLU B C 1
ATOM 3421 O O . GLU B 1 184 ? 22.432 85.219 -25.448 1.00 60.04 181 GLU B O 1
ATOM 3427 N N . ALA B 1 185 ? 23.465 83.309 -24.857 1.00 49.85 182 ALA B N 1
ATOM 3428 C CA . ALA B 1 185 ? 22.355 82.452 -25.257 1.00 54.75 182 ALA B CA 1
ATOM 3429 C C . ALA B 1 185 ? 21.437 82.151 -24.077 1.00 64.48 182 ALA B C 1
ATOM 3430 O O . ALA B 1 185 ? 20.248 81.887 -24.255 1.00 71.20 182 ALA B O 1
ATOM 3432 N N . GLY B 1 186 ? 21.997 82.192 -22.873 1.00 64.75 183 GLY B N 1
ATOM 3433 C CA . GLY B 1 186 ? 21.204 82.114 -21.660 1.00 68.15 183 GLY B CA 1
ATOM 3434 C C . GLY B 1 186 ? 20.838 80.688 -21.297 1.00 72.30 183 GLY B C 1
ATOM 3435 O O . GLY B 1 186 ? 21.697 79.807 -21.262 1.00 75.25 183 GLY B O 1
ATOM 3436 N N . ASP B 1 187 ? 19.557 80.462 -21.026 1.00 73.51 184 ASP B N 1
ATOM 3437 C CA . ASP B 1 187 ? 19.093 79.165 -20.527 1.00 78.25 184 ASP B CA 1
ATOM 3438 C C . ASP B 1 187 ? 18.821 78.220 -21.672 1.00 83.41 184 ASP B C 1
ATOM 3439 O O . ASP B 1 187 ? 18.346 77.074 -21.475 1.00 71.77 184 ASP B O 1
ATOM 3444 N N . VAL B 1 188 ? 19.077 78.721 -22.880 1.00 86.24 185 VAL B N 1
ATOM 3445 C CA . VAL B 1 188 ? 18.860 77.912 -24.069 1.00 88.46 185 VAL B CA 1
ATOM 3446 C C . VAL B 1 188 ? 19.967 76.901 -23.999 1.00 75.78 185 VAL B C 1
ATOM 3447 O O . VAL B 1 188 ? 19.737 75.689 -24.071 1.00 72.22 185 VAL B O 1
ATOM 3451 N N . LEU B 1 189 ? 21.161 77.445 -23.785 1.00 71.90 186 LEU B N 1
ATOM 3452 C CA . LEU B 1 189 ? 22.338 76.677 -23.422 1.00 73.29 186 LEU B CA 1
ATOM 3453 C C . LEU B 1 189 ? 22.056 75.543 -22.425 1.00 69.98 186 LEU B C 1
ATOM 3454 O O . LEU B 1 189 ? 22.370 74.390 -22.692 1.00 72.01 186 LEU B O 1
ATOM 3459 N N . ASP B 1 190 ? 21.447 75.861 -21.292 1.00 69.01 187 ASP B N 1
ATOM 3460 C CA . ASP B 1 190 ? 21.167 74.849 -20.279 1.00 73.38 187 ASP B CA 1
ATOM 3461 C C . ASP B 1 190 ? 20.309 73.722 -20.821 1.00 74.44 187 ASP B C 1
ATOM 3462 O O . ASP B 1 190 ? 20.589 72.552 -20.568 1.00 69.89 187 ASP B O 1
ATOM 3467 N N . ARG B 1 191 ? 19.266 74.076 -21.565 1.00 81.43 188 ARG B N 1
ATOM 3468 C CA . ARG B 1 191 ? 18.357 73.086 -22.130 1.00 90.45 188 ARG B CA 1
ATOM 3469 C C . ARG B 1 191 ? 18.998 72.357 -23.306 1.00 81.72 188 ARG B C 1
ATOM 3470 O O . ARG B 1 191 ? 18.725 71.180 -23.542 1.00 70.48 188 ARG B O 1
ATOM 3478 N N . ALA B 1 192 ? 19.850 73.064 -24.041 1.00 73.90 189 ALA B N 1
ATOM 3479 C CA . ALA B 1 192 ? 20.361 72.567 -25.313 1.00 71.85 189 ALA B CA 1
ATOM 3480 C C . ALA B 1 192 ? 21.420 71.490 -25.099 1.00 75.69 189 ALA B C 1
ATOM 3481 O O . ALA B 1 192 ? 21.619 70.624 -25.951 1.00 69.87 189 ALA B O 1
ATOM 3483 N N . LEU B 1 193 ? 22.095 71.551 -23.956 1.00 78.08 190 LEU B N 1
ATOM 3484 C CA . LEU B 1 193 ? 23.336 70.810 -23.759 1.00 73.23 190 LEU B CA 1
ATOM 3485 C C . LEU B 1 193 ? 23.067 69.318 -23.601 1.00 80.96 190 LEU B C 1
ATOM 3486 O O . LEU B 1 193 ? 22.033 68.916 -23.069 1.00 84.21 190 LEU B O 1
ATOM 3491 N N . VAL B 1 194 ? 24.006 68.500 -24.068 1.00 85.99 191 VAL B N 1
ATOM 3492 C CA . VAL B 1 194 ? 23.983 67.069 -23.790 1.00 88.20 191 VAL B CA 1
ATOM 3493 C C . VAL B 1 194 ? 25.311 66.599 -23.206 1.00 94.72 191 VAL B C 1
ATOM 3494 O O . VAL B 1 194 ? 26.359 67.189 -23.469 1.00 93.24 191 VAL B O 1
ATOM 3498 N N . PRO B 1 195 ? 25.259 65.534 -22.413 1.00 92.87 192 PRO B N 1
ATOM 3499 C CA . PRO B 1 195 ? 26.372 65.178 -21.527 1.00 82.27 192 PRO B CA 1
ATOM 3500 C C . PRO B 1 195 ? 27.638 64.852 -22.312 1.00 80.15 192 PRO B C 1
ATOM 3501 O O . PRO B 1 195 ? 27.651 63.904 -23.096 1.00 73.33 192 PRO B O 1
ATOM 3505 N N . HIS B 1 196 ? 28.690 65.636 -22.098 1.00 91.34 193 HIS B N 1
ATOM 3506 C CA . HIS B 1 196 ? 29.973 65.391 -22.746 1.00 86.58 193 HIS B CA 1
ATOM 3507 C C . HIS B 1 196 ? 30.819 64.410 -21.941 1.00 83.68 193 HIS B C 1
ATOM 3508 O O . HIS B 1 196 ? 31.759 64.807 -21.252 1.00 76.32 193 HIS B O 1
ATOM 3515 N N . GLY B 1 197 ? 30.480 63.129 -22.033 1.00 75.06 194 GLY B N 1
ATOM 3516 C CA . GLY B 1 197 ? 31.180 62.099 -21.289 1.00 59.20 194 GLY B CA 1
ATOM 3517 C C . GLY B 1 197 ? 30.861 62.135 -19.807 1.00 60.37 194 GLY B C 1
ATOM 3518 O O . GLY B 1 197 ? 29.695 62.091 -19.412 1.00 59.63 194 GLY B O 1
ATOM 3519 N N . LEU B 1 198 ? 31.901 62.215 -18.984 1.00 53.74 195 LEU B N 1
ATOM 3520 C CA . LEU B 1 198 ? 31.741 62.136 -17.537 1.00 53.94 195 LEU B CA 1
ATOM 3521 C C . LEU B 1 198 ? 31.972 63.441 -16.770 1.00 54.92 195 LEU B C 1
ATOM 3522 O O . LEU B 1 198 ? 31.828 63.475 -15.540 1.00 58.59 195 LEU B O 1
ATOM 3527 N N . ILE B 1 199 ? 32.344 64.499 -17.482 1.00 53.59 196 ILE B N 1
ATOM 3528 C CA . ILE B 1 199 ? 32.516 65.814 -16.878 1.00 51.47 196 ILE B CA 1
ATOM 3529 C C . ILE B 1 199 ? 31.173 66.381 -16.469 1.00 48.08 196 ILE B C 1
ATOM 3530 O O . ILE B 1 199 ? 30.188 66.245 -17.205 1.00 45.37 196 ILE B O 1
ATOM 3535 N N . ASP B 1 200 ? 31.120 66.987 -15.281 1.00 46.35 197 ASP B N 1
ATOM 3536 C CA . ASP B 1 200 ? 29.823 67.405 -14.731 1.00 47.41 197 ASP B CA 1
ATOM 3537 C C . ASP B 1 200 ? 29.199 68.574 -15.511 1.00 48.53 197 ASP B C 1
ATOM 3538 O O . ASP B 1 200 ? 29.917 69.426 -16.059 1.00 44.77 197 ASP B O 1
ATOM 3543 N N . LYS B 1 201 ? 27.866 68.579 -15.579 1.00 49.42 198 LYS B N 1
ATOM 3544 C CA . LYS B 1 201 ? 27.116 69.547 -16.380 1.00 51.34 198 LYS B CA 1
ATOM 3545 C C . LYS B 1 201 ? 27.478 70.984 -16.015 1.00 48.81 198 LYS B C 1
ATOM 3546 O O . LYS B 1 201 ? 27.885 71.763 -16.874 1.00 48.42 198 LYS B O 1
ATOM 3552 N N . PRO B 1 202 ? 27.366 71.326 -14.732 1.00 48.15 199 PRO B N 1
ATOM 3553 C CA . PRO B 1 202 ? 27.775 72.653 -14.275 1.00 49.18 199 PRO B CA 1
ATOM 3554 C C . PRO B 1 202 ? 29.135 73.066 -14.833 1.00 45.69 199 PRO B C 1
ATOM 3555 O O . PRO B 1 202 ? 29.263 74.204 -15.264 1.00 44.53 199 PRO B O 1
ATOM 3559 N N . THR B 1 203 ? 30.133 72.184 -14.827 1.00 45.03 200 THR B N 1
ATOM 3560 C CA . THR B 1 203 ? 31.420 72.552 -15.416 1.00 42.14 200 THR B CA 1
ATOM 3561 C C . THR B 1 203 ? 31.401 72.668 -16.949 1.00 40.56 200 THR B C 1
ATOM 3562 O O . THR B 1 203 ? 32.129 73.466 -17.508 1.00 38.87 200 THR B O 1
ATOM 3566 N N . LEU B 1 204 ? 30.574 71.875 -17.619 1.00 40.59 201 LEU B N 1
ATOM 3567 C CA . LEU B 1 204 ? 30.421 71.998 -19.061 1.00 40.73 201 LEU B CA 1
ATOM 3568 C C . LEU B 1 204 ? 29.815 73.335 -19.402 1.00 44.34 201 LEU B C 1
ATOM 3569 O O . LEU B 1 204 ? 30.378 74.072 -20.207 1.00 40.10 201 LEU B O 1
ATOM 3574 N N . LEU B 1 205 ? 28.668 73.634 -18.783 1.00 46.57 202 LEU B N 1
ATOM 3575 C CA . LEU B 1 205 ? 28.004 74.922 -18.937 1.00 42.20 202 LEU B CA 1
ATOM 3576 C C . LEU B 1 205 ? 28.940 76.081 -18.708 1.00 38.95 202 LEU B C 1
ATOM 3577 O O . LEU B 1 205 ? 29.060 76.954 -19.536 1.00 44.03 202 LEU B O 1
ATOM 3582 N N . GLU B 1 206 ? 29.644 76.096 -17.603 1.00 37.82 203 GLU B N 1
ATOM 3583 C CA . GLU B 1 206 ? 30.572 77.188 -17.410 1.00 40.63 203 GLU B CA 1
ATOM 3584 C C . GLU B 1 206 ? 31.679 77.218 -18.475 1.00 39.24 203 GLU B C 1
ATOM 3585 O O . GLU B 1 206 ? 32.230 78.266 -18.785 1.00 39.94 203 GLU B O 1
ATOM 3591 N N . TRP B 1 207 ? 32.026 76.055 -19.010 1.00 39.89 204 TRP B N 1
ATOM 3592 C CA . TRP B 1 207 ? 33.144 75.917 -19.949 1.00 37.19 204 TRP B CA 1
ATOM 3593 C C . TRP B 1 207 ? 32.799 76.585 -21.284 1.00 40.03 204 TRP B C 1
ATOM 3594 O O . TRP B 1 207 ? 33.562 77.406 -21.823 1.00 36.13 204 TRP B O 1
ATOM 3605 N N . TYR B 1 208 ? 31.631 76.210 -21.783 1.00 34.24 205 TYR B N 1
ATOM 3606 C CA . TYR B 1 208 ? 31.015 76.851 -22.907 1.00 40.99 205 TYR B CA 1
ATOM 3607 C C . TYR B 1 208 ? 31.042 78.367 -22.811 1.00 46.44 205 TYR B C 1
ATOM 3608 O O . TYR B 1 208 ? 31.604 79.045 -23.681 1.00 46.53 205 TYR B O 1
ATOM 3617 N N . ARG B 1 209 ? 30.436 78.896 -21.755 1.00 48.12 206 ARG B N 1
ATOM 3618 C CA . ARG B 1 209 ? 30.289 80.337 -21.581 1.00 47.35 206 ARG B CA 1
ATOM 3619 C C . ARG B 1 209 ? 31.633 81.065 -21.601 1.00 44.22 206 ARG B C 1
ATOM 3620 O O . ARG B 1 209 ? 31.723 82.186 -22.079 1.00 53.48 206 ARG B O 1
ATOM 3628 N N . ARG B 1 210 ? 32.679 80.438 -21.081 1.00 42.80 207 ARG B N 1
ATOM 3629 C CA . ARG B 1 210 ? 33.981 81.092 -21.016 1.00 44.11 207 ARG B CA 1
ATOM 3630 C C . ARG B 1 210 ? 34.727 80.917 -22.329 1.00 42.30 207 ARG B C 1
ATOM 3631 O O . ARG B 1 210 ? 35.742 81.580 -22.589 1.00 44.26 207 ARG B O 1
ATOM 3639 N N . ARG B 1 211 ? 34.217 80.006 -23.148 1.00 42.07 208 ARG B N 1
ATOM 3640 C CA . ARG B 1 211 ? 34.753 79.795 -24.490 1.00 48.08 208 ARG B CA 1
ATOM 3641 C C . ARG B 1 211 ? 34.424 80.987 -25.383 1.00 55.98 208 ARG B C 1
ATOM 3642 O O . ARG B 1 211 ? 35.148 81.278 -26.347 1.00 50.66 208 ARG B O 1
ATOM 3650 N N . GLY B 1 212 ? 33.354 81.689 -25.009 1.00 55.15 209 GLY B N 1
ATOM 3651 C CA . GLY B 1 212 ? 32.956 82.914 -25.660 1.00 49.35 209 GLY B CA 1
ATOM 3652 C C . GLY B 1 212 ? 32.441 82.669 -27.060 1.00 53.01 209 GLY B C 1
ATOM 3653 O O . GLY B 1 212 ? 31.431 81.984 -27.293 1.00 46.95 209 GLY B O 1
ATOM 3654 N N . LYS B 1 213 ? 33.171 83.246 -28.001 1.00 53.95 210 LYS B N 1
ATOM 3655 C CA . LYS B 1 213 ? 32.764 83.281 -29.398 1.00 54.27 210 LYS B CA 1
ATOM 3656 C C . LYS B 1 213 ? 33.414 82.153 -30.228 1.00 44.02 210 LYS B C 1
ATOM 3657 O O . LYS B 1 213 ? 34.637 82.072 -30.309 1.00 41.79 210 LYS B O 1
ATOM 3663 N N . GLU B 1 214 ? 32.596 81.305 -30.855 1.00 46.24 211 GLU B N 1
ATOM 3664 C CA . GLU B 1 214 ? 33.099 80.295 -31.821 1.00 47.76 211 GLU B CA 1
ATOM 3665 C C . GLU B 1 214 ? 32.459 80.282 -33.226 1.00 46.86 211 GLU B C 1
ATOM 3666 O O . GLU B 1 214 ? 31.232 80.246 -33.371 1.00 44.55 211 GLU B O 1
ATOM 3672 N N . THR B 1 215 ? 33.311 80.294 -34.250 1.00 48.06 212 THR B N 1
ATOM 3673 C CA . THR B 1 215 ? 32.870 80.246 -35.651 1.00 46.72 212 THR B CA 1
ATOM 3674 C C . THR B 1 215 ? 32.736 78.799 -36.137 1.00 43.82 212 THR B C 1
ATOM 3675 O O . THR B 1 215 ? 33.683 78.032 -36.009 1.00 39.10 212 THR B O 1
ATOM 3679 N N . ARG B 1 216 ? 31.565 78.414 -36.638 1.00 38.63 213 ARG B N 1
ATOM 3680 C CA . ARG B 1 216 ? 31.426 77.143 -37.342 1.00 42.05 213 ARG B CA 1
ATOM 3681 C C . ARG B 1 216 ? 31.993 77.210 -38.792 1.00 43.26 213 ARG B C 1
ATOM 3682 O O . ARG B 1 216 ? 31.952 78.264 -39.437 1.00 50.54 213 ARG B O 1
ATOM 3690 N N . PHE B 1 217 ? 32.547 76.101 -39.290 1.00 43.70 214 PHE B N 1
ATOM 3691 C CA . PHE B 1 217 ? 33.211 76.080 -40.606 1.00 40.66 214 PHE B CA 1
ATOM 3692 C C . PHE B 1 217 ? 32.738 74.968 -41.519 1.00 41.74 214 PHE B C 1
ATOM 3693 O O . PHE B 1 217 ? 32.393 73.863 -41.061 1.00 36.86 214 PHE B O 1
ATOM 3701 N N . ASP B 1 218 ? 32.783 75.277 -42.816 1.00 41.13 215 ASP B N 1
ATOM 3702 C CA . ASP B 1 218 ? 32.558 74.319 -43.889 1.00 40.36 215 ASP B CA 1
ATOM 3703 C C . ASP B 1 218 ? 33.833 74.218 -44.672 1.00 39.54 215 ASP B C 1
ATOM 3704 O O . ASP B 1 218 ? 34.676 75.111 -44.605 1.00 40.50 215 ASP B O 1
ATOM 3709 N N . ASP B 1 219 ? 33.976 73.145 -45.441 1.00 38.77 216 ASP B N 1
ATOM 3710 C CA . ASP B 1 219 ? 35.142 73.015 -46.299 1.00 34.46 216 ASP B CA 1
ATOM 3711 C C . ASP B 1 219 ? 35.488 74.337 -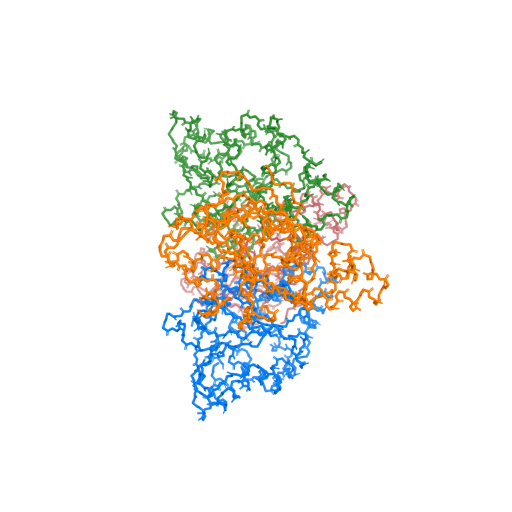47.004 1.00 35.19 216 ASP B C 1
ATOM 3712 O O . ASP B 1 219 ? 36.639 74.741 -47.029 1.00 38.18 216 ASP B O 1
ATOM 3717 N N . GLU B 1 220 ? 34.498 75.026 -47.560 1.00 37.69 217 GLU B N 1
ATOM 3718 C CA . GLU B 1 220 ? 34.766 76.257 -48.323 1.00 46.15 217 GLU B CA 1
ATOM 3719 C C . GLU B 1 220 ? 35.261 77.401 -47.414 1.00 36.14 217 GLU B C 1
ATOM 3720 O O . GLU B 1 220 ? 36.124 78.209 -47.787 1.00 32.54 217 GLU B O 1
ATOM 3726 N N . ASP B 1 221 ? 34.720 77.428 -46.202 1.00 37.52 218 ASP B N 1
ATOM 3727 C CA . ASP B 1 221 ? 35.103 78.397 -45.168 1.00 35.99 218 ASP B CA 1
ATOM 3728 C C . ASP B 1 221 ? 36.549 78.238 -44.739 1.00 31.78 218 ASP B C 1
ATOM 3729 O O . ASP B 1 221 ? 37.285 79.217 -44.617 1.00 29.17 218 ASP B O 1
ATOM 3734 N N . VAL B 1 222 ? 36.945 76.986 -44.522 1.00 27.86 219 VAL B N 1
ATOM 3735 C CA . VAL B 1 222 ? 38.329 76.684 -44.230 1.00 30.00 219 VAL B CA 1
ATOM 3736 C C . VAL B 1 222 ? 39.273 77.002 -45.385 1.00 33.18 219 VAL B C 1
ATOM 3737 O O . VAL B 1 222 ? 40.356 77.535 -45.156 1.00 35.28 219 VAL B O 1
ATOM 3741 N N . ARG B 1 223 ? 38.873 76.686 -46.621 1.00 32.75 220 ARG B N 1
ATOM 3742 C CA . ARG B 1 223 ? 39.705 77.009 -47.802 1.00 35.49 220 ARG B CA 1
ATOM 3743 C C . ARG B 1 223 ? 39.793 78.503 -48.007 1.00 34.90 220 ARG B C 1
ATOM 3744 O O . ARG B 1 223 ? 40.860 79.023 -48.343 1.00 35.52 220 ARG B O 1
ATOM 3752 N N . ALA B 1 224 ? 38.666 79.175 -47.787 1.00 35.01 221 ALA B N 1
ATOM 3753 C CA . ALA B 1 224 ? 38.571 80.634 -47.845 1.00 37.94 221 ALA B CA 1
ATOM 3754 C C . ALA B 1 224 ? 39.523 81.327 -46.846 1.00 45.76 221 ALA B C 1
ATOM 3755 O O . ALA B 1 224 ? 40.112 82.383 -47.133 1.00 46.00 221 ALA B O 1
ATOM 3757 N N . LEU B 1 225 ? 39.667 80.700 -45.680 1.00 42.11 222 LEU B N 1
ATOM 3758 C CA . LEU B 1 225 ? 40.566 81.128 -44.631 1.00 32.41 222 LEU B CA 1
ATOM 3759 C C . LEU B 1 225 ? 42.013 81.042 -45.045 1.00 34.52 222 LEU B C 1
ATOM 3760 O O . LEU B 1 225 ? 42.801 81.928 -44.774 1.00 38.08 222 LEU B O 1
ATOM 3765 N N . LEU B 1 226 ? 42.396 79.950 -45.683 1.00 37.37 223 LEU B N 1
ATOM 3766 C CA . LEU B 1 226 ? 43.785 79.807 -46.100 1.00 35.02 223 LEU B CA 1
ATOM 3767 C C . LEU B 1 226 ? 44.088 80.609 -47.344 1.00 40.44 223 LEU B C 1
ATOM 3768 O O . LEU B 1 226 ? 45.260 80.905 -47.651 1.00 41.60 223 LEU B O 1
ATOM 3773 N N . SER B 1 227 ? 43.036 80.950 -48.082 1.00 40.70 224 SER B N 1
ATOM 3774 C CA . SER B 1 227 ? 43.239 81.778 -49.268 1.00 47.40 224 SER B CA 1
ATOM 3775 C C . SER B 1 227 ? 43.090 83.251 -48.920 1.00 46.06 224 SER B C 1
ATOM 3776 O O . SER B 1 227 ? 43.490 84.107 -49.703 1.00 47.13 224 SER B O 1
ATOM 3779 N N . HIS B 1 228 ? 42.559 83.527 -47.724 1.00 45.12 225 HIS B N 1
ATOM 3780 C CA . HIS B 1 228 ? 42.371 84.898 -47.255 1.00 46.87 225 HIS B CA 1
ATOM 3781 C C . HIS B 1 228 ? 43.615 85.760 -47.305 1.00 46.89 225 HIS B C 1
ATOM 3782 O O . HIS B 1 228 ? 44.726 85.262 -47.157 1.00 45.28 225 HIS B O 1
ATOM 3789 N N . ASP B 1 229 ? 43.398 87.063 -47.495 1.00 49.23 226 ASP B N 1
ATOM 3790 C CA . ASP B 1 229 ? 44.470 88.037 -47.758 1.00 57.34 226 ASP B CA 1
ATOM 3791 C C . ASP B 1 229 ? 45.328 88.334 -46.544 1.00 57.39 226 ASP B C 1
ATOM 3792 O O . ASP B 1 229 ? 46.537 88.594 -46.672 1.00 55.75 226 ASP B O 1
ATOM 3797 N N . VAL B 1 230 ? 44.691 88.311 -45.375 1.00 49.20 227 VAL B N 1
ATOM 3798 C CA . VAL B 1 230 ? 45.415 88.452 -44.130 1.00 51.72 227 VAL B CA 1
ATOM 3799 C C . VAL B 1 230 ? 46.474 87.355 -43.976 1.00 53.68 227 VAL B C 1
ATOM 3800 O O . VAL B 1 230 ? 47.639 87.637 -43.684 1.00 55.89 227 VAL B O 1
ATOM 3804 N N . VAL B 1 231 ? 46.042 86.113 -44.191 1.00 44.83 228 VAL B N 1
ATOM 3805 C CA . VAL B 1 231 ? 46.851 84.917 -44.075 1.00 35.17 228 VAL B CA 1
ATOM 3806 C C . VAL B 1 231 ? 47.991 84.903 -45.078 1.00 42.52 228 VAL B C 1
ATOM 3807 O O . VAL B 1 231 ? 49.092 84.355 -44.846 1.00 42.03 228 VAL B O 1
ATOM 3811 N N . ASN B 1 232 ? 47.729 85.524 -46.218 1.00 49.83 229 ASN B N 1
ATOM 3812 C CA . ASN B 1 232 ? 48.707 85.555 -47.294 1.00 46.51 229 ASN B CA 1
ATOM 3813 C C . ASN B 1 232 ? 49.579 86.803 -47.257 1.00 49.29 229 ASN B C 1
ATOM 3814 O O . ASN B 1 232 ? 50.552 86.951 -48.007 1.00 44.20 229 ASN B O 1
ATOM 3819 N N . ALA B 1 233 ? 49.240 87.678 -46.320 1.00 51.58 230 ALA B N 1
ATOM 3820 C CA . ALA B 1 233 ? 49.917 88.950 -46.181 1.00 50.20 230 ALA B CA 1
ATOM 3821 C C . ALA B 1 233 ? 51.426 88.860 -46.017 1.00 46.16 230 ALA B C 1
ATOM 3822 O O . ALA B 1 233 ? 52.098 89.812 -46.322 1.00 57.37 230 ALA B O 1
ATOM 3824 N N . ARG B 1 234 ? 51.971 87.729 -45.583 1.00 48.56 231 ARG B N 1
ATOM 3825 C CA . ARG B 1 234 ? 53.408 87.673 -45.277 1.00 55.90 231 ARG B CA 1
ATOM 3826 C C . ARG B 1 234 ? 54.126 86.613 -46.090 1.00 54.79 231 ARG B C 1
ATOM 3827 O O . ARG B 1 234 ? 55.212 86.148 -45.748 1.00 58.00 231 ARG B O 1
ATOM 3835 N N . GLY B 1 235 ? 53.512 86.238 -47.191 1.00 55.63 232 GLY B N 1
ATOM 3836 C CA . GLY B 1 235 ? 54.018 85.154 -48.008 1.00 49.85 232 GLY B CA 1
ATOM 3837 C C . GLY B 1 235 ? 52.817 84.437 -48.590 1.00 50.14 232 GLY B C 1
ATOM 3838 O O . GLY B 1 235 ? 51.716 84.485 -48.029 1.00 47.81 232 GLY B O 1
ATOM 3839 N N . TYR B 1 236 ? 53.015 83.787 -49.726 1.00 43.54 233 TYR B N 1
ATOM 3840 C CA . TYR B 1 236 ? 51.932 83.043 -50.336 1.00 42.77 233 TYR B CA 1
ATOM 3841 C C . TYR B 1 236 ? 51.743 81.655 -49.664 1.00 42.36 233 TYR B C 1
ATOM 3842 O O . TYR B 1 236 ? 52.682 80.854 -49.534 1.00 41.85 233 TYR B O 1
ATOM 3851 N N . VAL B 1 237 ? 50.516 81.361 -49.276 1.00 36.63 234 VAL B N 1
ATOM 3852 C CA . VAL B 1 237 ? 50.242 80.132 -48.567 1.00 41.73 234 VAL B CA 1
ATOM 3853 C C . VAL B 1 237 ? 49.705 79.022 -49.497 1.00 38.51 234 VAL B C 1
ATOM 3854 O O . VAL B 1 237 ? 48.667 79.202 -50.137 1.00 42.02 234 VAL B O 1
ATOM 3858 N N . THR B 1 238 ? 50.405 77.885 -49.569 1.00 30.28 235 THR B N 1
ATOM 3859 C CA . THR B 1 238 ? 49.927 76.785 -50.390 1.00 30.92 235 THR B CA 1
ATOM 3860 C C . THR B 1 238 ? 49.110 75.767 -49.602 1.00 29.28 235 THR B C 1
ATOM 3861 O O . THR B 1 238 ? 49.617 75.150 -48.672 1.00 30.55 235 THR B O 1
ATOM 3865 N N . LEU B 1 239 ? 47.857 75.564 -49.988 1.00 25.40 236 LEU B N 1
ATOM 3866 C CA . LEU B 1 239 ? 47.105 74.391 -49.537 1.00 22.59 236 LEU B CA 1
ATOM 3867 C C . LEU B 1 239 ? 47.566 73.077 -50.255 1.00 28.20 236 LEU B C 1
ATOM 3868 O O . LEU B 1 239 ? 47.286 72.834 -51.434 1.00 33.02 236 LEU B O 1
ATOM 3873 N N . GLU B 1 240 ? 48.299 72.232 -49.557 1.00 27.58 237 GLU B N 1
ATOM 3874 C CA . GLU B 1 240 ? 48.842 71.032 -50.165 1.00 24.35 237 GLU B CA 1
ATOM 3875 C C . GLU B 1 240 ? 47.945 69.783 -50.053 1.00 21.99 237 GLU B C 1
ATOM 3876 O O . GLU B 1 240 ? 47.931 68.938 -50.948 1.00 23.79 237 GLU B O 1
ATOM 3882 N N . LYS B 1 241 ? 47.236 69.646 -48.937 1.00 25.28 238 LYS B N 1
ATOM 3883 C CA . LYS B 1 241 ? 46.310 68.520 -48.711 1.00 28.29 238 LYS B CA 1
ATOM 3884 C C . LYS B 1 241 ? 44.998 68.901 -48.023 1.00 23.37 238 LYS B C 1
ATOM 3885 O O . LYS B 1 241 ? 44.940 69.762 -47.150 1.00 23.13 238 LYS B O 1
ATOM 3891 N N . ALA B 1 242 ? 43.963 68.181 -48.398 1.00 20.76 239 ALA B N 1
ATOM 3892 C CA . ALA B 1 242 ? 42.699 68.192 -47.691 1.00 25.94 239 ALA B CA 1
ATOM 3893 C C . ALA B 1 242 ? 42.210 66.740 -47.721 1.00 30.16 239 ALA B C 1
ATOM 3894 O O . ALA B 1 242 ? 41.573 66.308 -48.696 1.00 30.07 239 ALA B O 1
ATOM 3896 N N . VAL B 1 243 ? 42.518 66.016 -46.644 1.00 26.17 240 VAL B N 1
ATOM 3897 C CA . VAL B 1 243 ? 42.197 64.611 -46.459 1.00 26.56 240 VAL B CA 1
ATOM 3898 C C . VAL B 1 243 ? 41.065 64.447 -45.468 1.00 30.39 240 VAL B C 1
ATOM 3899 O O . VAL B 1 243 ? 41.037 65.080 -44.414 1.00 33.64 240 VAL B O 1
ATOM 3903 N N . GLU B 1 244 ? 40.119 63.584 -45.778 1.00 31.67 241 GLU B N 1
ATOM 3904 C CA . GLU B 1 244 ? 39.062 63.365 -44.828 1.00 39.63 241 GLU B CA 1
ATOM 3905 C C . GLU B 1 244 ? 39.516 62.345 -43.797 1.00 41.17 241 GLU B C 1
ATOM 3906 O O . GLU B 1 244 ? 40.058 61.295 -44.154 1.00 45.45 241 GLU B O 1
ATOM 3912 N N . LEU B 1 245 ? 39.313 62.657 -42.519 1.00 42.88 242 LEU B N 1
ATOM 3913 C CA . LEU B 1 245 ? 39.681 61.743 -41.433 1.00 42.61 242 LEU B CA 1
ATOM 3914 C C . LEU B 1 245 ? 38.615 60.681 -41.170 1.00 47.40 242 LEU B C 1
ATOM 3915 O O . LEU B 1 245 ? 37.403 60.988 -41.133 1.00 48.58 242 LEU B O 1
ATOM 3920 N N . PRO B 1 246 ? 39.073 59.429 -40.957 1.00 55.21 243 PRO B N 1
ATOM 3921 C CA . PRO B 1 246 ? 38.313 58.161 -40.866 1.00 64.23 243 PRO B CA 1
ATOM 3922 C C . PRO B 1 246 ? 37.304 58.093 -39.719 1.00 61.72 243 PRO B C 1
ATOM 3923 O O . PRO B 1 246 ? 36.104 57.858 -39.917 1.00 63.17 243 PRO B O 1
ATOM 3927 N N . ASP B 1 247 ? 37.815 58.293 -38.514 1.00 62.80 244 ASP B N 1
ATOM 3928 C CA . ASP B 1 247 ? 37.034 58.062 -37.309 1.00 75.81 244 ASP B CA 1
ATOM 3929 C C . ASP B 1 247 ? 36.240 59.291 -36.925 1.00 72.90 244 ASP B C 1
ATOM 3930 O O . ASP B 1 247 ? 35.015 59.237 -36.809 1.00 73.02 244 ASP B O 1
ATOM 3935 N N . ALA B 1 248 ? 36.944 60.402 -36.743 1.00 72.65 245 ALA B N 1
ATOM 3936 C CA . ALA B 1 248 ? 36.276 61.673 -36.501 1.00 80.36 245 ALA B CA 1
ATOM 3937 C C . ALA B 1 248 ? 35.146 61.923 -37.518 1.00 76.06 245 ALA B C 1
ATOM 3938 O O . ALA B 1 248 ? 35.327 61.793 -38.740 1.00 73.34 245 ALA B O 1
ATOM 3940 N N . PRO B 1 249 ? 33.968 62.277 -36.999 1.00 77.66 246 PRO B N 1
ATOM 3941 C CA . PRO B 1 249 ? 32.729 62.483 -37.759 1.00 79.00 246 PRO B CA 1
ATOM 3942 C C . PRO B 1 249 ? 32.749 63.811 -38.532 1.00 71.73 246 PRO B C 1
ATOM 3943 O O . PRO B 1 249 ? 32.712 64.904 -37.930 1.00 64.03 246 PRO B O 1
ATOM 3947 N N . ASN B 1 250 ? 32.799 63.711 -39.857 1.00 63.39 247 ASN B N 1
ATOM 3948 C CA . ASN B 1 250 ? 32.833 64.903 -40.682 1.00 58.84 247 ASN B CA 1
ATOM 3949 C C . ASN B 1 250 ? 33.954 65.873 -40.252 1.00 53.96 247 ASN B C 1
ATOM 3950 O O . ASN B 1 250 ? 33.694 67.045 -39.963 1.00 46.76 247 ASN B O 1
ATOM 3955 N N . THR B 1 251 ? 35.195 65.362 -40.212 1.00 55.83 248 THR B N 1
ATOM 3956 C CA . THR B 1 251 ? 36.417 66.151 -39.935 1.00 46.24 248 THR B CA 1
ATOM 3957 C C . THR B 1 251 ? 37.465 66.095 -41.063 1.00 40.37 248 THR B C 1
ATOM 3958 O O . THR B 1 251 ? 37.766 65.036 -41.601 1.00 43.14 248 THR B O 1
ATOM 3970 N N . LEU B 1 253 ? 41.420 67.128 -42.514 1.00 31.97 250 LEU B N 1
ATOM 3971 C CA . LEU B 1 253 ? 42.753 67.568 -42.132 1.00 28.23 250 LEU B CA 1
ATOM 3972 C C . LEU B 1 253 ? 43.373 68.449 -43.237 1.00 28.46 250 LEU B C 1
ATOM 3973 O O . LEU B 1 253 ? 43.416 68.057 -44.399 1.00 24.29 250 LEU B O 1
ATOM 3978 N N . TYR B 1 254 ? 43.833 69.647 -42.880 1.00 27.90 251 TYR B N 1
ATOM 3979 C CA . TYR B 1 254 ? 44.421 70.557 -43.867 1.00 24.09 251 TYR B CA 1
ATOM 3980 C C . TYR B 1 254 ? 45.932 70.707 -43.751 1.00 21.69 251 TYR B C 1
ATOM 3981 O O . TYR B 1 254 ? 46.435 71.121 -42.722 1.00 21.82 251 TYR B O 1
ATOM 3990 N N . GLN B 1 255 ? 46.667 70.377 -44.804 1.00 16.67 252 GLN B N 1
ATOM 3991 C CA . GLN B 1 255 ? 48.098 70.623 -44.760 1.00 15.68 252 GLN B CA 1
ATOM 3992 C C . GLN B 1 255 ? 48.481 71.845 -45.607 1.00 23.22 252 GLN B C 1
ATOM 3993 O O . GLN B 1 255 ? 48.146 71.952 -46.778 1.00 23.27 252 GLN B O 1
ATOM 3999 N N . PHE B 1 256 ? 49.156 72.802 -44.997 1.00 23.28 253 PHE B N 1
ATOM 4000 C CA . PHE B 1 256 ? 49.527 73.978 -45.755 1.00 27.10 253 PHE B CA 1
ATOM 4001 C C . PHE B 1 256 ? 50.934 74.445 -45.455 1.00 30.11 253 PHE B C 1
ATOM 4002 O O . PHE B 1 256 ? 51.519 74.036 -44.451 1.00 28.82 253 PHE B O 1
ATOM 4010 N N . SER B 1 257 ? 51.496 75.264 -46.347 1.00 29.73 254 SER B N 1
ATOM 4011 C CA . SER B 1 257 ? 52.854 75.771 -46.150 1.00 32.51 254 SER B CA 1
ATOM 4012 C C . SER B 1 257 ? 53.056 77.194 -46.659 1.00 37.91 254 SER B C 1
ATOM 4013 O O . SER B 1 257 ? 52.107 77.861 -47.086 1.00 37.15 254 SER B O 1
ATOM 4016 N N . ARG B 1 258 ? 54.299 77.655 -46.579 1.00 42.33 255 ARG B N 1
ATOM 4017 C CA . ARG B 1 258 ? 54.667 78.972 -47.058 1.00 37.45 255 ARG B CA 1
ATOM 4018 C C . ARG B 1 258 ? 56.148 79.031 -47.400 1.00 44.14 255 ARG B C 1
ATOM 4019 O O . ARG B 1 258 ? 56.978 79.481 -46.611 1.00 43.77 255 ARG B O 1
ATOM 4027 N N . ARG B 1 259 ? 56.488 78.534 -48.579 1.00 51.11 256 ARG B N 1
ATOM 4028 C CA . ARG B 1 259 ? 57.843 78.672 -49.058 1.00 54.36 256 ARG B CA 1
ATOM 4029 C C . ARG B 1 259 ? 57.928 79.832 -50.048 1.00 61.63 256 ARG B C 1
ATOM 4030 O O . ARG B 1 259 ? 56.920 80.545 -50.268 1.00 56.93 256 ARG B O 1
ATOM 4038 N N . ALA B 1 260 ? 59.129 80.029 -50.608 1.00 68.26 257 ALA B N 1
ATOM 4039 C CA . ALA B 1 260 ? 59.373 81.042 -51.641 1.00 72.28 257 ALA B CA 1
ATOM 4040 C C . ALA B 1 260 ? 60.059 80.412 -52.847 1.00 73.22 257 ALA B C 1
ATOM 4041 O O . ALA B 1 260 ? 60.048 79.190 -53.013 1.00 71.24 257 ALA B O 1
ATOM 4043 N N . ILE C 1 6 ? 52.825 62.432 -1.725 1.00 80.06 3 ILE C N 1
ATOM 4044 C CA . ILE C 1 6 ? 52.093 63.701 -1.619 1.00 94.45 3 ILE C CA 1
ATOM 4045 C C . ILE C 1 6 ? 51.472 64.242 -2.957 1.00 88.99 3 ILE C C 1
ATOM 4046 O O . ILE C 1 6 ? 51.876 65.301 -3.465 1.00 86.07 3 ILE C O 1
ATOM 4051 N N . THR C 1 7 ? 50.494 63.508 -3.512 1.00 88.06 4 THR C N 1
ATOM 4052 C CA . THR C 1 7 ? 49.670 63.979 -4.647 1.00 83.13 4 THR C CA 1
ATOM 4053 C C . THR C 1 7 ? 48.381 64.632 -4.124 1.00 75.10 4 THR C C 1
ATOM 4054 O O . THR C 1 7 ? 47.274 64.087 -4.277 1.00 73.91 4 THR C O 1
ATOM 4058 N N . ASN C 1 8 ? 48.539 65.792 -3.495 1.00 59.40 5 ASN C N 1
ATOM 4059 C CA . ASN C 1 8 ? 47.421 66.525 -2.905 1.00 44.56 5 ASN C CA 1
ATOM 4060 C C . ASN C 1 8 ? 47.690 67.974 -3.229 1.00 39.68 5 ASN C C 1
ATOM 4061 O O . ASN C 1 8 ? 48.683 68.561 -2.774 1.00 35.55 5 ASN C O 1
ATOM 4066 N N . SER C 1 9 ? 46.806 68.548 -4.036 1.00 38.24 6 SER C N 1
ATOM 4067 C CA . SER C 1 9 ? 47.044 69.869 -4.592 1.00 36.79 6 SER C CA 1
ATOM 4068 C C . SER C 1 9 ? 46.950 70.991 -3.543 1.00 34.02 6 SER C C 1
ATOM 4069 O O . SER C 1 9 ? 47.546 72.047 -3.717 1.00 32.57 6 SER C O 1
ATOM 4072 N N . LYS C 1 10 ? 46.217 70.742 -2.453 1.00 31.25 7 LYS C N 1
ATOM 4073 C CA . LYS C 1 10 ? 46.088 71.715 -1.353 1.00 29.73 7 LYS C CA 1
ATOM 4074 C C . LYS C 1 10 ? 47.404 72.021 -0.696 1.00 31.54 7 LYS C C 1
ATOM 4075 O O . LYS C 1 10 ? 47.541 73.078 -0.102 1.00 31.64 7 LYS C O 1
ATOM 4081 N N . ALA C 1 11 ? 48.367 71.102 -0.802 1.00 32.17 8 ALA C N 1
ATOM 4082 C CA . ALA C 1 11 ? 49.678 71.291 -0.192 1.00 28.06 8 ALA C CA 1
ATOM 4083 C C . ALA C 1 11 ? 50.347 72.485 -0.834 1.00 33.04 8 ALA C C 1
ATOM 4084 O O . ALA C 1 11 ? 51.101 73.213 -0.198 1.00 33.25 8 ALA C O 1
ATOM 4086 N N . GLU C 1 12 ? 50.061 72.669 -2.118 1.00 37.03 9 GLU C N 1
ATOM 4087 C CA . GLU C 1 12 ? 50.492 73.843 -2.874 1.00 37.49 9 GLU C CA 1
ATOM 4088 C C . GLU C 1 12 ? 50.007 75.177 -2.260 1.00 38.50 9 GLU C C 1
ATOM 4089 O O . GLU C 1 12 ? 50.736 76.171 -2.316 1.00 40.69 9 GLU C O 1
ATOM 4095 N N . ALA C 1 13 ? 48.812 75.205 -1.656 1.00 30.52 10 ALA C N 1
ATOM 4096 C CA . ALA C 1 13 ? 48.382 76.402 -0.925 1.00 33.60 10 ALA C CA 1
ATOM 4097 C C . ALA C 1 13 ? 49.413 76.860 0.124 1.00 36.73 10 ALA C C 1
ATOM 4098 O O . ALA C 1 13 ? 49.750 78.057 0.221 1.00 36.63 10 ALA C O 1
ATOM 4100 N N . TRP C 1 14 ? 49.943 75.897 0.877 1.00 33.78 11 TRP C N 1
ATOM 4101 C CA . TRP C 1 14 ? 50.781 76.208 2.031 1.00 31.32 11 TRP C CA 1
ATOM 4102 C C . TRP C 1 14 ? 52.245 76.516 1.718 1.00 37.06 11 TRP C C 1
ATOM 4103 O O . TRP C 1 14 ? 52.953 77.063 2.551 1.00 40.52 11 TRP C O 1
ATOM 4114 N N . GLU C 1 15 ? 52.683 76.202 0.503 1.00 39.02 12 GLU C N 1
ATOM 4115 C CA . GLU C 1 15 ? 54.012 76.588 0.052 1.00 40.03 12 GLU C CA 1
ATOM 4116 C C . GLU C 1 15 ? 54.135 78.099 -0.020 1.00 38.15 12 GLU C C 1
ATOM 4117 O O . GLU C 1 15 ? 55.230 78.637 0.060 1.00 42.07 12 GLU C O 1
ATOM 4123 N N . LEU C 1 16 ? 53.005 78.782 -0.141 1.00 35.98 13 LEU C N 1
ATOM 4124 C CA . LEU C 1 16 ? 52.977 80.242 -0.112 1.00 34.01 13 LEU C CA 1
ATOM 4125 C C . LEU C 1 16 ? 53.181 80.850 1.258 1.00 38.12 13 LEU C C 1
ATOM 4126 O O . LEU C 1 16 ? 53.598 81.989 1.373 1.00 45.83 13 LEU C O 1
ATOM 4131 N N . ILE C 1 17 ? 52.864 80.097 2.298 1.00 34.59 14 ILE C N 1
ATOM 4132 C CA . ILE C 1 17 ? 52.708 80.668 3.604 1.00 32.76 14 ILE C CA 1
ATOM 4133 C C . ILE C 1 17 ? 53.935 80.448 4.461 1.00 37.20 14 ILE C C 1
ATOM 4134 O O . ILE C 1 17 ? 54.595 81.399 4.898 1.00 37.75 14 ILE C O 1
ATOM 4139 N N . GLY C 1 18 ? 54.259 79.189 4.697 1.00 33.72 15 GLY C N 1
ATOM 4140 C CA . GLY C 1 18 ? 55.417 78.870 5.515 1.00 36.54 15 GLY C CA 1
ATOM 4141 C C . GLY C 1 18 ? 55.335 79.525 6.883 1.00 34.97 15 GLY C C 1
ATOM 4142 O O . GLY C 1 18 ? 54.255 79.634 7.473 1.00 32.30 15 GLY C O 1
ATOM 4143 N N . ASN C 1 19 ? 56.481 79.975 7.382 1.00 36.05 16 ASN C N 1
ATOM 4144 C CA . ASN C 1 19 ? 56.538 80.600 8.695 1.00 36.18 16 ASN C CA 1
ATOM 4145 C C . ASN C 1 19 ? 55.683 81.840 8.843 1.00 36.55 16 ASN C C 1
ATOM 4146 O O . ASN C 1 19 ? 55.499 82.335 9.938 1.00 38.43 16 ASN C O 1
ATOM 4151 N N . GLN C 1 20 ? 55.122 82.323 7.753 1.00 33.59 17 GLN C N 1
ATOM 4152 C CA . GLN C 1 20 ? 54.373 83.544 7.849 1.00 32.07 17 GLN C CA 1
ATOM 4153 C C . GLN C 1 20 ? 53.184 83.331 8.725 1.00 33.09 17 GLN C C 1
ATOM 4154 O O . GLN C 1 20 ? 52.680 84.282 9.321 1.00 38.75 17 GLN C O 1
ATOM 4160 N N . PHE C 1 21 ? 52.714 82.090 8.795 1.00 30.30 18 PHE C N 1
ATOM 4161 C CA . PHE C 1 21 ? 51.456 81.805 9.485 1.00 27.37 18 PHE C CA 1
ATOM 4162 C C . PHE C 1 21 ? 51.480 82.158 10.959 1.00 34.25 18 PHE C C 1
ATOM 4163 O O . PHE C 1 21 ? 50.523 82.712 11.495 1.00 32.88 18 PHE C O 1
ATOM 4171 N N . TRP C 1 22 ? 52.564 81.786 11.623 1.00 35.33 19 TRP C N 1
ATOM 4172 C CA . TRP C 1 22 ? 52.660 82.021 13.043 1.00 37.87 19 TRP C CA 1
ATOM 4173 C C . TRP C 1 22 ? 53.484 83.244 13.356 1.00 38.78 19 TRP C C 1
ATOM 4174 O O . TRP C 1 22 ? 53.574 83.656 14.505 1.00 46.43 19 TRP C O 1
ATOM 4185 N N . THR C 1 23 ? 54.082 83.816 12.322 1.00 37.77 20 THR C N 1
ATOM 4186 C CA . THR C 1 23 ? 54.960 84.974 12.459 1.00 42.71 20 THR C CA 1
ATOM 4187 C C . THR C 1 23 ? 54.204 86.299 12.245 1.00 42.76 20 THR C C 1
ATOM 4188 O O . THR C 1 23 ? 54.359 87.251 13.032 1.00 32.92 20 THR C O 1
ATOM 4192 N N . ILE C 1 24 ? 53.370 86.335 11.202 1.00 38.53 21 ILE C N 1
ATOM 4193 C CA . ILE C 1 24 ? 52.654 87.550 10.862 1.00 34.46 21 ILE C CA 1
ATOM 4194 C C . ILE C 1 24 ? 51.166 87.320 10.604 1.00 34.74 21 ILE C C 1
ATOM 4195 O O . ILE C 1 24 ? 50.462 88.250 10.241 1.00 33.21 21 ILE C O 1
ATOM 4200 N N . GLY C 1 25 ? 50.691 86.084 10.792 1.00 32.81 22 GLY C N 1
ATOM 4201 C CA . GLY C 1 25 ? 49.298 85.746 10.564 1.00 27.27 22 GLY C CA 1
ATOM 4202 C C . GLY C 1 25 ? 48.379 86.241 11.665 1.00 29.54 22 GLY C C 1
ATOM 4203 O O . GLY C 1 25 ? 48.834 86.636 12.740 1.00 28.82 22 GLY C O 1
ATOM 4204 N N . ARG C 1 26 ? 47.074 86.193 11.405 1.00 32.02 23 ARG C N 1
ATOM 4205 C CA . ARG C 1 26 ? 46.063 86.572 12.396 1.00 31.51 23 ARG C CA 1
ATOM 4206 C C . ARG C 1 26 ? 46.340 85.813 13.645 1.00 31.15 23 ARG C C 1
ATOM 4207 O O . ARG C 1 26 ? 46.452 84.598 13.646 1.00 34.53 23 ARG C O 1
ATOM 4215 N N . VAL C 1 27 ? 46.431 86.528 14.733 1.00 32.17 24 VAL C N 1
ATOM 4216 C CA . VAL C 1 27 ? 46.758 85.903 15.989 1.00 30.49 24 VAL C CA 1
ATOM 4217 C C . VAL C 1 27 ? 45.656 85.012 16.530 1.00 27.11 24 VAL C C 1
ATOM 4218 O O . VAL C 1 27 ? 45.934 84.005 17.150 1.00 32.18 24 VAL C O 1
ATOM 4222 N N . ALA C 1 28 ? 44.407 85.363 16.263 1.00 31.53 25 ALA C N 1
ATOM 4223 C CA . ALA C 1 28 ? 43.260 84.525 16.637 1.00 33.81 25 ALA C CA 1
ATOM 4224 C C . ALA C 1 28 ? 43.162 83.232 15.827 1.00 30.36 25 ALA C C 1
ATOM 4225 O O . ALA C 1 28 ? 42.343 82.371 16.113 1.00 29.91 25 ALA C O 1
ATOM 4227 N N . ALA C 1 29 ? 43.980 83.117 14.798 1.00 31.86 26 ALA C N 1
ATOM 4228 C CA . ALA C 1 29 ? 43.904 82.003 13.885 1.00 31.62 26 ALA C CA 1
ATOM 4229 C C . ALA C 1 29 ? 44.712 80.817 14.416 1.00 30.79 26 ALA C C 1
ATOM 4230 O O . ALA C 1 29 ? 44.630 79.715 13.892 1.00 31.97 26 ALA C O 1
ATOM 4232 N N . ARG C 1 30 ? 45.499 81.051 15.457 1.00 27.47 27 ARG C N 1
ATOM 4233 C CA . ARG C 1 30 ? 46.165 79.959 16.164 1.00 28.33 27 ARG C CA 1
ATOM 4234 C C . ARG C 1 30 ? 45.704 79.869 17.618 1.00 27.68 27 ARG C C 1
ATOM 4235 O O . ARG C 1 30 ? 45.098 80.795 18.151 1.00 28.22 27 ARG C O 1
ATOM 4243 N N . PRO C 1 31 ? 45.965 78.725 18.263 1.00 26.99 28 PRO C N 1
ATOM 4244 C CA . PRO C 1 31 ? 45.559 78.641 19.674 1.00 28.99 28 PRO C CA 1
ATOM 4245 C C . PRO C 1 31 ? 46.345 79.636 20.553 1.00 24.68 28 PRO C C 1
ATOM 4246 O O . PRO C 1 31 ? 47.543 79.809 20.387 1.00 23.10 28 PRO C O 1
ATOM 4250 N N . SER C 1 32 ? 45.673 80.288 21.484 1.00 24.11 29 SER C N 1
ATOM 4251 C CA . SER C 1 32 ? 46.391 81.079 22.499 1.00 29.21 29 SER C CA 1
ATOM 4252 C C . SER C 1 32 ? 47.159 80.232 23.540 1.00 31.96 29 SER C C 1
ATOM 4253 O O . SER C 1 32 ? 47.053 79.004 23.577 1.00 32.40 29 SER C O 1
ATOM 4256 N N . ASP C 1 33 ? 47.903 80.889 24.413 1.00 34.88 30 ASP C N 1
ATOM 4257 C CA . ASP C 1 33 ? 48.641 80.161 25.440 1.00 37.22 30 ASP C CA 1
ATOM 4258 C C . ASP C 1 33 ? 47.716 79.322 26.299 1.00 34.03 30 ASP C C 1
ATOM 4259 O O . ASP C 1 33 ? 48.084 78.185 26.596 1.00 34.28 30 ASP C O 1
ATOM 4264 N N . ARG C 1 34 ? 46.544 79.857 26.688 1.00 29.93 31 ARG C N 1
ATOM 4265 C CA . ARG C 1 34 ? 45.582 79.086 27.482 1.00 26.71 31 ARG C CA 1
ATOM 4266 C C . ARG C 1 34 ? 45.141 77.847 26.725 1.00 31.87 31 ARG C C 1
ATOM 4267 O O . ARG C 1 34 ? 45.026 76.753 27.312 1.00 28.62 31 ARG C O 1
ATOM 4275 N N . GLU C 1 35 ? 44.887 78.014 25.421 1.00 30.23 32 GLU C N 1
ATOM 4276 C CA . GLU C 1 35 ? 44.420 76.890 24.639 1.00 24.92 32 GLU C CA 1
ATOM 4277 C C . GLU C 1 35 ? 45.539 75.860 24.397 1.00 25.83 32 GLU C C 1
ATOM 4278 O O . GLU C 1 35 ? 45.291 74.658 24.274 1.00 21.67 32 GLU C O 1
ATOM 4284 N N . ASN C 1 36 ? 46.782 76.302 24.367 1.00 26.04 33 ASN C N 1
ATOM 4285 C CA . ASN C 1 36 ? 47.862 75.323 24.324 1.00 24.76 33 ASN C CA 1
ATOM 4286 C C . ASN C 1 36 ? 47.829 74.434 25.565 1.00 28.81 33 ASN C C 1
ATOM 4287 O O . ASN C 1 36 ? 48.010 73.216 25.494 1.00 27.04 33 ASN C O 1
ATOM 4292 N N . ASP C 1 37 ? 47.568 75.038 26.715 1.00 29.99 34 ASP C N 1
ATOM 4293 C CA . ASP C 1 37 ? 47.578 74.280 27.953 1.00 29.66 34 ASP C CA 1
ATOM 4294 C C . ASP C 1 37 ? 46.414 73.281 27.964 1.00 24.87 34 ASP C C 1
ATOM 4295 O O . ASP C 1 37 ? 46.593 72.095 28.252 1.00 27.73 34 ASP C O 1
ATOM 4300 N N . ILE C 1 38 ? 45.245 73.751 27.571 1.00 21.73 35 ILE C N 1
ATOM 4301 C CA . ILE C 1 38 ? 44.072 72.884 27.420 1.00 24.13 35 ILE C CA 1
ATOM 4302 C C . ILE C 1 38 ? 44.279 71.682 26.480 1.00 23.11 35 ILE C C 1
ATOM 4303 O O . ILE C 1 38 ? 43.865 70.566 26.783 1.00 22.17 35 ILE C O 1
ATOM 4308 N N . PHE C 1 39 ? 44.928 71.917 25.343 1.00 20.69 36 PHE C N 1
ATOM 4309 C CA . PHE C 1 39 ? 45.230 70.849 24.403 1.00 20.20 36 PHE C CA 1
ATOM 4310 C C . PHE C 1 39 ? 46.128 69.832 25.075 1.00 24.97 36 PHE C C 1
ATOM 4311 O O . PHE C 1 39 ? 46.103 68.632 24.729 1.00 24.04 36 PHE C O 1
ATOM 4319 N N . LEU C 1 40 ? 46.950 70.327 26.002 1.00 25.25 37 LEU C N 1
ATOM 4320 C CA . LEU C 1 40 ? 47.936 69.512 26.696 1.00 25.85 37 LEU C CA 1
ATOM 4321 C C . LEU C 1 40 ? 47.561 69.004 28.118 1.00 25.41 37 LEU C C 1
ATOM 4322 O O . LEU C 1 40 ? 48.395 68.405 28.796 1.00 27.22 37 LEU C O 1
ATOM 4327 N N . GLU C 1 41 ? 46.324 69.228 28.552 1.00 23.16 38 GLU C N 1
ATOM 4328 C CA . GLU C 1 41 ? 45.887 68.779 29.882 1.00 25.03 38 GLU C CA 1
ATOM 4329 C C . GLU C 1 41 ? 46.015 67.276 30.087 1.00 26.32 38 GLU C C 1
ATOM 4330 O O . GLU C 1 41 ? 45.441 66.502 29.345 1.00 30.20 38 GLU C O 1
ATOM 4336 N N . ASN C 1 42 ? 46.752 66.871 31.116 1.00 25.05 39 ASN C N 1
ATOM 4337 C CA . ASN C 1 42 ? 46.850 65.468 31.504 1.00 27.37 39 ASN C CA 1
ATOM 4338 C C . ASN C 1 42 ? 47.837 64.740 30.651 1.00 28.85 39 ASN C C 1
ATOM 4339 O O . ASN C 1 42 ? 47.912 63.529 30.656 1.00 32.91 39 ASN C O 1
ATOM 4344 N N . ILE C 1 43 ? 48.622 65.497 29.915 1.00 30.59 40 ILE C N 1
ATOM 4345 C CA . ILE C 1 43 ? 49.693 64.903 29.135 1.00 34.47 40 ILE C CA 1
ATOM 4346 C C . ILE C 1 43 ? 50.989 65.156 29.869 1.00 30.91 40 ILE C C 1
ATOM 4347 O O . ILE C 1 43 ? 51.386 66.299 30.110 1.00 27.99 40 ILE C O 1
ATOM 4352 N N . VAL C 1 44 ? 51.655 64.069 30.200 1.00 30.31 41 VAL C N 1
ATOM 4353 C CA . VAL C 1 44 ? 52.726 64.140 31.164 1.00 31.71 41 VAL C CA 1
ATOM 4354 C C . VAL C 1 44 ? 54.022 63.928 30.436 1.00 29.55 41 VAL C C 1
ATOM 4355 O O . VAL C 1 44 ? 53.994 63.485 29.286 1.00 26.64 41 VAL C O 1
ATOM 4359 N N . PRO C 1 45 ? 55.156 64.284 31.073 1.00 32.57 42 PRO C N 1
ATOM 4360 C CA . PRO C 1 45 ? 56.468 64.057 30.459 1.00 31.99 42 PRO C CA 1
ATOM 4361 C C . PRO C 1 45 ? 56.547 62.607 30.052 1.00 32.80 42 PRO C C 1
ATOM 4362 O O . PRO C 1 45 ? 56.117 61.746 30.817 1.00 33.77 42 PRO C O 1
ATOM 4366 N N . GLY C 1 46 ? 57.038 62.354 28.844 1.00 35.33 43 GLY C N 1
ATOM 4367 C CA . GLY C 1 46 ? 57.263 61.009 28.360 1.00 33.04 43 GLY C CA 1
ATOM 4368 C C . GLY C 1 46 ? 56.136 60.437 27.539 1.00 33.73 43 GLY C C 1
ATOM 4369 O O . GLY C 1 46 ? 56.310 59.392 26.948 1.00 46.17 43 GLY C O 1
ATOM 4370 N N . SER C 1 47 ? 54.978 61.092 27.509 1.00 29.53 44 SER C N 1
ATOM 4371 C CA . SER C 1 47 ? 53.919 60.722 26.579 1.00 26.38 44 SER C CA 1
ATOM 4372 C C . SER C 1 47 ? 54.381 60.972 25.148 1.00 26.50 44 SER C C 1
ATOM 4373 O O . SER C 1 47 ? 55.145 61.881 24.878 1.00 28.01 44 SER C O 1
ATOM 4376 N N . THR C 1 48 ? 53.943 60.150 24.216 1.00 26.68 45 THR C N 1
ATOM 4377 C CA . THR C 1 48 ? 54.267 60.389 22.814 1.00 27.15 45 THR C CA 1
ATOM 4378 C C . THR C 1 48 ? 53.117 61.169 22.227 1.00 25.92 45 THR C C 1
ATOM 4379 O O . THR C 1 48 ? 51.944 60.793 22.370 1.00 24.68 45 THR C O 1
ATOM 4383 N N . VAL C 1 49 ? 53.441 62.248 21.548 1.00 25.95 46 VAL C N 1
ATOM 4384 C CA . VAL C 1 49 ? 52.403 63.078 20.972 1.00 26.27 46 VAL C CA 1
ATOM 4385 C C . VAL C 1 49 ? 52.668 63.332 19.482 1.00 26.15 46 VAL C C 1
ATOM 4386 O O . VAL C 1 49 ? 53.777 63.685 19.096 1.00 30.01 46 VAL C O 1
ATOM 4390 N N . ALA C 1 50 ? 51.653 63.173 18.647 1.00 23.23 47 ALA C N 1
ATOM 4391 C CA . ALA C 1 50 ? 51.769 63.604 17.258 1.00 22.41 47 ALA C CA 1
ATOM 4392 C C . ALA C 1 50 ? 50.938 64.869 17.043 1.00 23.41 47 ALA C C 1
ATOM 4393 O O . ALA C 1 50 ? 49.784 64.947 17.458 1.00 26.49 47 ALA C O 1
ATOM 4395 N N . VAL C 1 51 ? 51.530 65.882 16.425 1.00 21.05 48 VAL C N 1
ATOM 4396 C CA . VAL C 1 51 ? 50.736 67.038 16.026 1.00 21.83 48 VAL C CA 1
ATOM 4397 C C . VAL C 1 51 ? 50.560 67.085 14.520 1.00 24.89 48 VAL C C 1
ATOM 4398 O O . VAL C 1 51 ? 51.535 67.015 13.777 1.00 24.42 48 VAL C O 1
ATOM 4402 N N . ILE C 1 52 ? 49.314 67.123 14.065 1.00 20.39 49 ILE C N 1
ATOM 4403 C CA . ILE C 1 52 ? 49.099 67.271 12.647 1.00 21.32 49 ILE C CA 1
ATOM 4404 C C . ILE C 1 52 ? 49.027 68.761 12.387 1.00 25.55 49 ILE C C 1
ATOM 4405 O O . ILE C 1 52 ? 48.107 69.429 12.854 1.00 26.10 49 ILE C O 1
ATOM 4410 N N . GLY C 1 53 ? 50.015 69.285 11.668 1.00 21.22 50 GLY C N 1
ATOM 4411 C CA . GLY C 1 53 ? 50.027 70.692 11.332 1.00 24.61 50 GLY C CA 1
ATOM 4412 C C . GLY C 1 53 ? 51.270 71.370 11.853 1.00 28.76 50 GLY C C 1
ATOM 4413 O O . GLY C 1 53 ? 51.331 71.766 13.018 1.00 29.54 50 GLY C O 1
ATOM 4414 N N . ALA C 1 54 ? 52.269 71.492 10.988 1.00 26.83 51 ALA C N 1
ATOM 4415 C CA . ALA C 1 54 ? 53.508 72.094 11.389 1.00 24.88 51 ALA C CA 1
ATOM 4416 C C . ALA C 1 54 ? 53.352 73.599 11.528 1.00 29.64 51 ALA C C 1
ATOM 4417 O O . ALA C 1 54 ? 54.272 74.292 11.936 1.00 32.24 51 ALA C O 1
ATOM 4419 N N . SER C 1 55 ? 52.176 74.104 11.204 1.00 28.11 52 SER C N 1
ATOM 4420 C CA . SER C 1 55 ? 51.905 75.517 11.341 1.00 26.98 52 SER C CA 1
ATOM 4421 C C . SER C 1 55 ? 51.654 75.902 12.797 1.00 31.05 52 SER C C 1
ATOM 4422 O O . SER C 1 55 ? 51.856 77.050 13.186 1.00 35.82 52 SER C O 1
ATOM 4425 N N . THR C 1 56 ? 51.195 74.952 13.604 1.00 30.08 53 THR C N 1
ATOM 4426 C CA . THR C 1 56 ? 50.946 75.207 15.035 1.00 29.29 53 THR C CA 1
ATOM 4427 C C . THR C 1 56 ? 52.223 75.236 15.890 1.00 26.05 53 THR C C 1
ATOM 4428 O O . THR C 1 56 ? 52.321 74.556 16.892 1.00 26.18 53 THR C O 1
ATOM 4432 N N . ARG C 1 57 ? 53.172 76.066 15.494 1.00 25.07 54 ARG C N 1
ATOM 4433 C CA . ARG C 1 57 ? 54.500 76.135 16.084 1.00 29.19 54 ARG C CA 1
ATOM 4434 C C . ARG C 1 57 ? 54.564 76.218 17.628 1.00 29.98 54 ARG C C 1
ATOM 4435 O O . ARG C 1 57 ? 55.410 75.589 18.231 1.00 28.11 54 ARG C O 1
ATOM 4443 N N . PHE C 1 58 ? 53.685 77.004 18.246 1.00 28.21 55 PHE C N 1
ATOM 4444 C CA . PHE C 1 58 ? 53.767 77.281 19.676 1.00 26.61 55 PHE C CA 1
ATOM 4445 C C . PHE C 1 58 ? 53.154 76.196 20.497 1.00 31.86 55 PHE C C 1
ATOM 4446 O O . PHE C 1 58 ? 53.617 75.919 21.611 1.00 35.49 55 PHE C O 1
ATOM 4454 N N . LEU C 1 59 ? 52.096 75.596 19.968 1.00 28.39 56 LEU C N 1
ATOM 4455 C CA . LEU C 1 59 ? 51.601 74.363 20.535 1.00 26.86 56 LEU C CA 1
ATOM 4456 C C . LEU C 1 59 ? 52.693 73.268 20.548 1.00 28.26 56 LEU C C 1
ATOM 4457 O O . LEU C 1 59 ? 52.891 72.543 21.532 1.00 29.28 56 LEU C O 1
ATOM 4462 N N . ILE C 1 60 ? 53.413 73.153 19.450 1.00 25.37 57 ILE C N 1
ATOM 4463 C CA . ILE C 1 60 ? 54.464 72.157 19.379 1.00 28.80 57 ILE C CA 1
ATOM 4464 C C . ILE C 1 60 ? 55.524 72.446 20.469 1.00 28.75 57 ILE C C 1
ATOM 4465 O O . ILE C 1 60 ? 56.032 71.534 21.130 1.00 27.38 57 ILE C O 1
ATOM 4470 N N . GLU C 1 61 ? 55.834 73.722 20.663 1.00 26.39 58 GLU C N 1
ATOM 4471 C CA . GLU C 1 61 ? 56.854 74.099 21.621 1.00 32.16 58 GLU C CA 1
ATOM 4472 C C . GLU C 1 61 ? 56.385 73.770 23.044 1.00 34.96 58 GLU C C 1
ATOM 4473 O O . GLU C 1 61 ? 57.134 73.188 23.834 1.00 34.81 58 GLU C O 1
ATOM 4479 N N . LYS C 1 62 ? 55.141 74.143 23.347 1.00 28.62 59 LYS C N 1
ATOM 4480 C CA . LYS C 1 62 ? 54.550 73.851 24.631 1.00 32.34 59 LYS C CA 1
ATOM 4481 C C . LYS C 1 62 ? 54.541 72.326 24.942 1.00 36.40 59 LYS C C 1
ATOM 4482 O O . LYS C 1 62 ? 54.902 71.924 26.050 1.00 39.89 59 LYS C O 1
ATOM 4488 N N . ALA C 1 63 ? 54.169 71.477 23.981 1.00 32.51 60 ALA C N 1
ATOM 4489 C CA . ALA C 1 63 ? 54.340 70.027 24.157 1.00 28.20 60 ALA C CA 1
ATOM 4490 C C . ALA C 1 63 ? 55.821 69.548 24.317 1.00 32.39 60 ALA C C 1
ATOM 4491 O O . ALA C 1 63 ? 56.093 68.525 24.992 1.00 31.26 60 ALA C O 1
ATOM 4493 N N . LEU C 1 64 ? 56.775 70.259 23.703 1.00 27.37 61 LEU C N 1
ATOM 4494 C CA . LEU C 1 64 ? 58.174 69.908 23.919 1.00 27.64 61 LEU C CA 1
ATOM 4495 C C . LEU C 1 64 ? 58.553 70.310 25.320 1.00 33.71 61 LEU C C 1
ATOM 4496 O O . LEU C 1 64 ? 59.131 69.519 26.033 1.00 35.16 61 LEU C O 1
ATOM 4501 N N . GLU C 1 65 ? 58.211 71.526 25.735 1.00 37.09 62 GLU C N 1
ATOM 4502 C CA . GLU C 1 65 ? 58.587 71.960 27.074 1.00 43.88 62 GLU C CA 1
ATOM 4503 C C . GLU C 1 65 ? 57.986 71.040 28.154 1.00 38.39 62 GLU C C 1
ATOM 4504 O O . GLU C 1 65 ? 58.513 70.949 29.244 1.00 41.67 62 GLU C O 1
ATOM 4510 N N . ARG C 1 66 ? 56.896 70.351 27.846 1.00 34.61 63 ARG C N 1
ATOM 4511 C CA . ARG C 1 66 ? 56.188 69.547 28.830 1.00 35.66 63 ARG C CA 1
ATOM 4512 C C . ARG C 1 66 ? 56.906 68.235 29.059 1.00 33.98 63 ARG C C 1
ATOM 4513 O O . ARG C 1 66 ? 56.663 67.550 30.054 1.00 34.22 63 ARG C O 1
ATOM 4521 N N . GLY C 1 67 ? 57.768 67.881 28.115 1.00 32.80 64 GLY C N 1
ATOM 4522 C CA . GLY C 1 67 ? 58.485 66.623 28.161 1.00 28.99 64 GLY C CA 1
ATOM 4523 C C . GLY C 1 67 ? 57.911 65.488 27.333 1.00 30.71 64 GLY C C 1
ATOM 4524 O O . GLY C 1 67 ? 58.363 64.351 27.470 1.00 31.34 64 GLY C O 1
ATOM 4525 N N . ALA C 1 68 ? 56.933 65.768 26.479 1.00 26.94 65 ALA C N 1
ATOM 4526 C CA . ALA C 1 68 ? 56.449 64.750 25.559 1.00 27.08 65 ALA C CA 1
ATOM 4527 C C . ALA C 1 68 ? 57.471 64.496 24.447 1.00 28.49 65 ALA C C 1
ATOM 4528 O O . ALA C 1 68 ? 58.284 65.360 24.146 1.00 27.86 65 ALA C O 1
ATOM 4530 N N . SER C 1 69 ? 57.454 63.288 23.885 1.00 28.51 66 SER C N 1
ATOM 4531 C CA . SER C 1 69 ? 58.163 62.986 22.649 1.00 28.46 66 SER C CA 1
ATOM 4532 C C . SER C 1 69 ? 57.236 63.341 21.502 1.00 31.82 66 SER C C 1
ATOM 4533 O O . SER C 1 69 ? 56.193 62.688 21.337 1.00 32.68 66 SER C O 1
ATOM 4536 N N . VAL C 1 70 ? 57.601 64.364 20.732 1.00 25.08 67 VAL C N 1
ATOM 4537 C CA . VAL C 1 70 ? 56.734 64.918 19.721 1.00 26.47 67 VAL C CA 1
ATOM 4538 C C . VAL C 1 70 ? 57.142 64.579 18.271 1.00 32.79 67 VAL C C 1
ATOM 4539 O O . VAL C 1 70 ? 58.293 64.733 17.865 1.00 34.47 67 VAL C O 1
ATOM 4543 N N . THR C 1 71 ? 56.171 64.121 17.493 1.00 27.95 68 THR C N 1
ATOM 4544 C CA . THR C 1 71 ? 56.319 64.020 16.059 1.00 27.59 68 THR C CA 1
ATOM 4545 C C . THR C 1 71 ? 55.323 65.011 15.429 1.00 27.48 68 THR C C 1
ATOM 4546 O O . THR C 1 71 ? 54.159 65.089 15.843 1.00 26.16 68 THR C O 1
ATOM 4550 N N . VAL C 1 72 ? 55.771 65.770 14.438 1.00 25.85 69 VAL C N 1
ATOM 4551 C CA . VAL C 1 72 ? 54.894 66.685 13.725 1.00 24.93 69 VAL C CA 1
ATOM 4552 C C . VAL C 1 72 ? 54.673 66.211 12.296 1.00 27.55 69 VAL C C 1
ATOM 4553 O O . VAL C 1 72 ? 55.618 65.915 11.582 1.00 29.54 69 VAL C O 1
ATOM 4557 N N . PHE C 1 73 ? 53.412 66.131 11.889 1.00 28.06 70 PHE C N 1
ATOM 4558 C CA . PHE C 1 73 ? 53.045 65.658 10.557 1.00 27.75 70 PHE C CA 1
ATOM 4559 C C . PHE C 1 73 ? 52.428 66.786 9.712 1.00 25.91 70 PHE C C 1
ATOM 4560 O O . PHE C 1 73 ? 51.546 67.502 10.165 1.00 23.28 70 PHE C O 1
ATOM 4568 N N . ASP C 1 74 ? 52.930 66.948 8.490 1.00 28.43 71 ASP C N 1
ATOM 4569 C CA . ASP C 1 74 ? 52.418 67.960 7.583 1.00 26.50 71 ASP C CA 1
ATOM 4570 C C . ASP C 1 74 ? 52.608 67.534 6.152 1.00 24.17 71 ASP C C 1
ATOM 4571 O O . ASP C 1 74 ? 53.623 66.942 5.827 1.00 25.62 71 ASP C O 1
ATOM 4576 N N . PHE C 1 75 ? 51.643 67.826 5.285 1.00 25.13 72 PHE C N 1
ATOM 4577 C CA . PHE C 1 75 ? 51.816 67.446 3.872 1.00 27.76 72 PHE C CA 1
ATOM 4578 C C . PHE C 1 75 ? 52.616 68.444 3.044 1.00 30.74 72 PHE C C 1
ATOM 4579 O O . PHE C 1 75 ? 53.038 68.121 1.952 1.00 41.56 72 PHE C O 1
ATOM 4587 N N . SER C 1 76 ? 52.844 69.643 3.580 1.00 27.52 73 SER C N 1
ATOM 4588 C CA . SER C 1 76 ? 53.630 70.659 2.897 1.00 29.94 73 SER C CA 1
ATOM 4589 C C . SER C 1 76 ? 55.125 70.666 3.286 1.00 33.52 73 SER C C 1
ATOM 4590 O O . SER C 1 76 ? 55.480 70.984 4.408 1.00 29.35 73 SER C O 1
ATOM 4593 N N . GLN C 1 77 ? 55.980 70.381 2.306 1.00 40.66 74 GLN C N 1
ATOM 4594 C CA . GLN C 1 77 ? 57.429 70.426 2.446 1.00 36.34 74 GLN C CA 1
ATOM 4595 C C . GLN C 1 77 ? 57.978 71.771 3.015 1.00 36.38 74 GLN C C 1
ATOM 4596 O O . GLN C 1 77 ? 58.873 71.761 3.861 1.00 36.56 74 GLN C O 1
ATOM 4602 N N . ARG C 1 78 ? 57.441 72.913 2.589 1.00 31.22 75 ARG C N 1
ATOM 4603 C CA . ARG C 1 78 ? 57.897 74.191 3.148 1.00 35.12 75 ARG C CA 1
ATOM 4604 C C . ARG C 1 78 ? 57.524 74.405 4.638 1.00 38.67 75 ARG C C 1
ATOM 4605 O O . ARG C 1 78 ? 58.290 75.040 5.379 1.00 35.49 75 ARG C O 1
ATOM 4621 N N . CYS C 1 80 ? 57.105 71.885 6.829 1.00 29.90 77 CYS C N 1
ATOM 4622 C CA . CYS C 1 80 ? 58.044 71.016 7.487 1.00 32.57 77 CYS C CA 1
ATOM 4623 C C . CYS C 1 80 ? 59.394 71.698 7.703 1.00 39.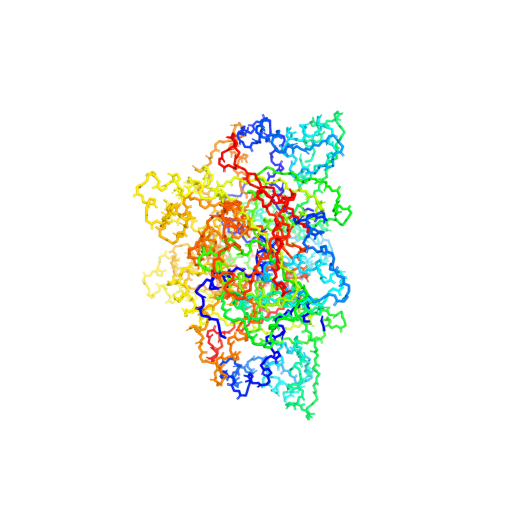06 77 CYS C C 1
ATOM 4624 O O . CYS C 1 80 ? 59.930 71.732 8.817 1.00 34.85 77 CYS C O 1
ATOM 4627 N N . ASP C 1 81 ? 59.934 72.243 6.618 1.00 41.84 78 ASP C N 1
ATOM 4628 C CA . ASP C 1 81 ? 61.207 72.968 6.653 1.00 42.71 78 ASP C CA 1
ATOM 4629 C C . ASP C 1 81 ? 61.210 74.274 7.460 1.00 41.56 78 ASP C C 1
ATOM 4630 O O . ASP C 1 81 ? 62.152 74.540 8.184 1.00 39.23 78 ASP C O 1
ATOM 4635 N N . ASP C 1 82 ? 60.182 75.103 7.329 1.00 40.06 79 ASP C N 1
ATOM 4636 C CA . ASP C 1 82 ? 60.161 76.361 8.078 1.00 45.05 79 ASP C CA 1
ATOM 4637 C C . ASP C 1 82 ? 60.085 76.077 9.597 1.00 39.95 79 ASP C C 1
ATOM 4638 O O . ASP C 1 82 ? 60.599 76.821 10.435 1.00 37.49 79 ASP C O 1
ATOM 4643 N N . LEU C 1 83 ? 59.437 74.975 9.940 1.00 39.75 80 LEU C N 1
ATOM 4644 C CA . LEU C 1 83 ? 59.258 74.629 11.330 1.00 34.90 80 LEU C CA 1
ATOM 4645 C C . LEU C 1 83 ? 60.530 74.012 11.859 1.00 40.68 80 LEU C C 1
ATOM 4646 O O . LEU C 1 83 ? 60.960 74.353 12.976 1.00 36.34 80 LEU C O 1
ATOM 4651 N N . ALA C 1 84 ? 61.122 73.097 11.075 1.00 35.11 81 ALA C N 1
ATOM 4652 C CA . ALA C 1 84 ? 62.434 72.544 11.435 1.00 33.15 81 ALA C CA 1
ATOM 4653 C C . ALA C 1 84 ? 63.455 73.653 11.812 1.00 39.54 81 ALA C C 1
ATOM 4654 O O . ALA C 1 84 ? 64.185 73.546 12.800 1.00 40.18 81 ALA C O 1
ATOM 4656 N N . GLU C 1 85 ? 63.478 74.724 11.030 1.00 40.06 82 GLU C N 1
ATOM 4657 C CA . GLU C 1 85 ? 64.364 75.840 11.276 1.00 40.76 82 GLU C CA 1
ATOM 4658 C C . GLU C 1 85 ? 64.066 76.473 12.626 1.00 44.23 82 GLU C C 1
ATOM 4659 O O . GLU C 1 85 ? 64.974 76.693 13.446 1.00 42.47 82 GLU C O 1
ATOM 4665 N N . ALA C 1 86 ? 62.787 76.746 12.876 1.00 40.31 83 ALA C N 1
ATOM 4666 C CA . ALA C 1 86 ? 62.406 77.455 14.094 1.00 37.41 83 ALA C CA 1
ATOM 4667 C C . ALA C 1 86 ? 62.670 76.671 15.372 1.00 38.18 83 ALA C C 1
ATOM 4668 O O . ALA C 1 86 ? 62.774 77.244 16.432 1.00 43.60 83 ALA C O 1
ATOM 4670 N N . LEU C 1 87 ? 62.751 75.354 15.254 1.00 39.01 84 LEU C N 1
ATOM 4671 C CA . LEU C 1 87 ? 62.959 74.466 16.385 1.00 41.72 84 LEU C CA 1
ATOM 4672 C C . LEU C 1 87 ? 64.293 73.739 16.279 1.00 47.27 84 LEU C C 1
ATOM 4673 O O . LEU C 1 87 ? 64.367 72.545 16.569 1.00 46.65 84 LEU C O 1
ATOM 4678 N N . ALA C 1 88 ? 65.345 74.439 15.860 1.00 53.40 85 ALA C N 1
ATOM 4679 C CA . ALA C 1 88 ? 66.558 73.740 15.411 1.00 55.72 85 ALA C CA 1
ATOM 4680 C C . ALA C 1 88 ? 67.341 73.222 16.605 1.00 50.47 85 ALA C C 1
ATOM 4681 O O . ALA C 1 88 ? 67.972 72.166 16.560 1.00 48.31 85 ALA C O 1
ATOM 4683 N N . ASP C 1 89 ? 67.256 73.976 17.686 1.00 54.43 86 ASP C N 1
ATOM 4684 C CA . ASP C 1 89 ? 67.888 73.597 18.935 1.00 62.54 86 ASP C CA 1
ATOM 4685 C C . ASP C 1 89 ? 67.175 72.427 19.662 1.00 58.65 86 ASP C C 1
ATOM 4686 O O . ASP C 1 89 ? 67.749 71.788 20.546 1.00 60.49 86 ASP C O 1
ATOM 4691 N N . ARG C 1 90 ? 65.943 72.125 19.267 1.00 54.82 87 ARG C N 1
ATOM 4692 C CA . ARG C 1 90 ? 65.117 71.195 20.031 1.00 46.57 87 ARG C CA 1
ATOM 4693 C C . ARG C 1 90 ? 65.127 69.784 19.457 1.00 43.89 87 ARG C C 1
ATOM 4694 O O . ARG C 1 90 ? 65.495 69.571 18.295 1.00 47.86 87 ARG C O 1
ATOM 4702 N N . CYS C 1 91 ? 64.778 68.802 20.284 1.00 43.74 88 CYS C N 1
ATOM 4703 C CA . CYS C 1 91 ? 64.722 67.415 19.797 1.00 41.89 88 CYS C CA 1
ATOM 4704 C C . CYS C 1 91 ? 63.280 66.989 19.456 1.00 40.35 88 CYS C C 1
ATOM 4705 O O . CYS C 1 91 ? 62.472 66.698 20.331 1.00 46.12 88 CYS C O 1
ATOM 4708 N N . VAL C 1 92 ? 62.965 66.981 18.168 1.00 41.70 89 VAL C N 1
ATOM 4709 C CA . VAL C 1 92 ? 61.598 66.782 17.696 1.00 36.04 89 VAL C CA 1
ATOM 4710 C C . VAL C 1 92 ? 61.668 66.109 16.334 1.00 33.32 89 VAL C C 1
ATOM 4711 O O . VAL C 1 92 ? 62.629 66.302 15.605 1.00 37.84 89 VAL C O 1
ATOM 4715 N N . THR C 1 93 ? 60.663 65.316 15.992 1.00 29.51 90 THR C N 1
ATOM 4716 C CA . THR C 1 93 ? 60.608 64.682 14.679 1.00 30.05 90 THR C CA 1
ATOM 4717 C C . THR C 1 93 ? 59.535 65.331 13.826 1.00 30.93 90 THR C C 1
ATOM 4718 O O . THR C 1 93 ? 58.454 65.642 14.311 1.00 34.01 90 THR C O 1
ATOM 4722 N N . ILE C 1 94 ? 59.835 65.534 12.554 1.00 32.11 91 ILE C N 1
ATOM 4723 C CA . ILE C 1 94 ? 58.935 66.257 11.659 1.00 33.83 91 ILE C CA 1
ATOM 4724 C C . ILE C 1 94 ? 58.917 65.527 10.358 1.00 34.67 91 ILE C C 1
ATOM 4725 O O . ILE C 1 94 ? 59.944 65.444 9.712 1.00 37.65 91 ILE C O 1
ATOM 4730 N N . ASP C 1 95 ? 57.768 64.984 9.969 1.00 32.85 92 ASP C N 1
ATOM 4731 C CA . ASP C 1 95 ? 57.711 64.188 8.762 1.00 34.04 92 ASP C CA 1
ATOM 4732 C C . ASP C 1 95 ? 56.653 64.682 7.845 1.00 38.14 92 ASP C C 1
ATOM 4733 O O . ASP C 1 95 ? 55.601 65.191 8.288 1.00 36.86 92 ASP C O 1
ATOM 4738 N N . LEU C 1 96 ? 56.944 64.515 6.561 1.00 37.24 93 LEU C N 1
ATOM 4739 C CA . LEU C 1 96 ? 56.003 64.812 5.507 1.00 32.77 93 LEU C CA 1
ATOM 4740 C C . LEU C 1 96 ? 54.967 63.690 5.372 1.00 28.68 93 LEU C C 1
ATOM 4741 O O . LEU C 1 96 ? 55.317 62.555 5.065 1.00 29.75 93 LEU C O 1
ATOM 4746 N N . LEU C 1 97 ? 53.703 64.010 5.647 1.00 25.66 94 LEU C N 1
ATOM 4747 C CA . LEU C 1 97 ? 52.616 63.022 5.709 1.00 24.94 94 LEU C CA 1
ATOM 4748 C C . LEU C 1 97 ? 51.275 63.669 5.437 1.00 26.45 94 LEU C C 1
ATOM 4749 O O . LEU C 1 97 ? 51.021 64.787 5.889 1.00 25.86 94 LEU C O 1
ATOM 4754 N N . ASP C 1 98 ? 50.389 62.963 4.741 1.00 26.77 95 ASP C N 1
ATOM 4755 C CA . ASP C 1 98 ? 49.065 63.518 4.465 1.00 22.22 95 ASP C CA 1
ATOM 4756 C C . ASP C 1 98 ? 47.990 62.732 5.225 1.00 23.07 95 ASP C C 1
ATOM 4757 O O . ASP C 1 98 ? 47.827 61.561 4.969 1.00 28.41 95 ASP C O 1
ATOM 4762 N N . ILE C 1 99 ? 47.275 63.336 6.182 1.00 22.42 96 ILE C N 1
ATOM 4763 C CA . ILE C 1 99 ? 46.275 62.541 6.972 1.00 28.79 96 ILE C CA 1
ATOM 4764 C C . ILE C 1 99 ? 44.997 62.114 6.217 1.00 27.94 96 ILE C C 1
ATOM 4765 O O . ILE C 1 99 ? 44.173 61.425 6.787 1.00 32.48 96 ILE C O 1
ATOM 4770 N N . THR C 1 100 ? 44.801 62.538 4.975 1.00 25.35 97 THR C N 1
ATOM 4771 C CA . THR C 1 100 ? 43.645 62.073 4.219 1.00 24.84 97 THR C CA 1
ATOM 4772 C C . THR C 1 100 ? 43.997 60.814 3.437 1.00 27.35 97 THR C C 1
ATOM 4773 O O . THR C 1 100 ? 43.113 60.101 2.936 1.00 26.03 97 THR C O 1
ATOM 4777 N N . ALA C 1 101 ? 45.303 60.542 3.393 1.00 27.92 98 ALA C N 1
ATOM 4778 C CA . ALA C 1 101 ? 45.876 59.303 2.849 1.00 28.50 98 ALA C CA 1
ATOM 4779 C C . ALA C 1 101 ? 45.973 58.212 3.889 1.00 32.52 98 ALA C C 1
ATOM 4780 O O . ALA C 1 101 ? 46.013 58.462 5.120 1.00 34.19 98 ALA C O 1
ATOM 4782 N N . GLU C 1 102 ? 46.047 56.992 3.398 1.00 32.82 99 GLU C N 1
ATOM 4783 C CA . GLU C 1 102 ? 46.230 55.870 4.287 1.00 42.94 99 GLU C CA 1
ATOM 4784 C C . GLU C 1 102 ? 47.451 56.114 5.172 1.00 44.86 99 GLU C C 1
ATOM 4785 O O . GLU C 1 102 ? 48.477 56.656 4.722 1.00 43.74 99 GLU C O 1
ATOM 4791 N N . ILE C 1 103 ? 47.321 55.719 6.435 1.00 39.17 100 ILE C N 1
ATOM 4792 C CA . ILE C 1 103 ? 48.433 55.757 7.377 1.00 35.36 100 ILE C CA 1
ATOM 4793 C C . ILE C 1 103 ? 49.425 54.601 7.169 1.00 38.78 100 ILE C C 1
ATOM 4794 O O . ILE C 1 103 ? 49.033 53.429 7.115 1.00 37.74 100 ILE C O 1
ATOM 4799 N N . PRO C 1 104 ? 50.724 54.927 7.048 1.00 36.82 101 PRO C N 1
ATOM 4800 C CA . PRO C 1 104 ? 51.724 53.855 6.990 1.00 36.93 101 PRO C CA 1
ATOM 4801 C C . PRO C 1 104 ? 51.552 52.905 8.182 1.00 42.77 101 PRO C C 1
ATOM 4802 O O . PRO C 1 104 ? 51.310 53.400 9.281 1.00 35.72 101 PRO C O 1
ATOM 4806 N N . LYS C 1 105 ? 51.655 51.592 7.975 1.00 45.03 102 LYS C N 1
ATOM 4807 C CA . LYS C 1 105 ? 51.500 50.622 9.068 1.00 49.03 102 LYS C CA 1
ATOM 4808 C C . LYS C 1 105 ? 52.495 50.785 10.238 1.00 48.13 102 LYS C C 1
ATOM 4809 O O . LYS C 1 105 ? 52.163 50.531 11.394 1.00 43.54 102 LYS C O 1
ATOM 4815 N N . GLU C 1 106 ? 53.713 51.211 9.937 1.00 44.70 103 GLU C N 1
ATOM 4816 C CA . GLU C 1 106 ? 54.727 51.442 10.961 1.00 42.42 103 GLU C CA 1
ATOM 4817 C C . GLU C 1 106 ? 54.276 52.426 12.059 1.00 45.38 103 GLU C C 1
ATOM 4818 O O . GLU C 1 106 ? 54.758 52.382 13.212 1.00 49.41 103 GLU C O 1
ATOM 4824 N N . LEU C 1 107 ? 53.355 53.316 11.690 1.00 43.87 104 LEU C N 1
ATOM 4825 C CA . LEU C 1 107 ? 52.868 54.377 12.571 1.00 38.34 104 LEU C CA 1
ATOM 4826 C C . LEU C 1 107 ? 51.595 53.990 13.315 1.00 34.50 104 LEU C C 1
ATOM 4827 O O . LEU C 1 107 ? 51.240 54.595 14.312 1.00 35.58 104 LEU C O 1
ATOM 4832 N N . ALA C 1 108 ? 50.908 52.976 12.811 1.00 32.07 105 ALA C N 1
ATOM 4833 C CA . ALA C 1 108 ? 49.703 52.496 13.449 1.00 32.12 105 ALA C CA 1
ATOM 4834 C C . ALA C 1 108 ? 49.957 52.313 14.935 1.00 25.44 105 ALA C C 1
ATOM 4835 O O . ALA C 1 108 ? 50.914 51.668 15.303 1.00 29.40 105 ALA C O 1
ATOM 4837 N N . GLY C 1 109 ? 49.132 52.935 15.769 1.00 25.86 106 GLY C N 1
ATOM 4838 C CA . GLY C 1 109 ? 49.152 52.768 17.221 1.00 26.77 106 GLY C CA 1
ATOM 4839 C C . GLY C 1 109 ? 50.389 53.287 17.923 1.00 30.95 106 GLY C C 1
ATOM 4840 O O . GLY C 1 109 ? 50.679 52.929 19.050 1.00 34.44 106 GLY C O 1
ATOM 4841 N N . HIS C 1 110 ? 51.108 54.175 17.262 1.00 26.80 107 HIS C N 1
ATOM 4842 C CA . HIS C 1 110 ? 52.411 54.594 17.736 1.00 31.34 107 HIS C CA 1
ATOM 4843 C C . HIS C 1 110 ? 52.398 55.760 18.734 1.00 35.28 107 HIS C C 1
ATOM 4844 O O . HIS C 1 110 ? 53.437 56.043 19.353 1.00 41.04 107 HIS C O 1
ATOM 4851 N N . PHE C 1 111 ? 51.243 56.426 18.885 1.00 29.83 108 PHE C N 1
ATOM 4852 C CA . PHE C 1 111 ? 51.116 57.646 19.696 1.00 25.07 108 PHE C CA 1
ATOM 4853 C C . PHE C 1 111 ? 50.009 57.598 20.732 1.00 23.91 108 PHE C C 1
ATOM 4854 O O . PHE C 1 111 ? 48.917 57.106 20.458 1.00 26.13 108 PHE C O 1
ATOM 4862 N N . ASP C 1 112 ? 50.282 58.170 21.899 1.00 20.33 109 ASP C N 1
ATOM 4863 C CA . ASP C 1 112 ? 49.307 58.216 22.979 1.00 26.23 109 ASP C CA 1
ATOM 4864 C C . ASP C 1 112 ? 48.243 59.228 22.725 1.00 25.21 109 ASP C C 1
ATOM 4865 O O . ASP C 1 112 ? 47.105 59.051 23.153 1.00 25.21 109 ASP C O 1
ATOM 4870 N N . PHE C 1 113 ? 48.653 60.314 22.085 1.00 21.20 110 PHE C N 1
ATOM 4871 C CA . PHE C 1 113 ? 47.776 61.402 21.746 1.00 19.76 110 PHE C CA 1
ATOM 4872 C C . PHE C 1 113 ? 48.068 61.873 20.339 1.00 20.63 110 PHE C C 1
ATOM 4873 O O . PHE C 1 113 ? 49.202 61.833 19.867 1.00 24.51 110 PHE C O 1
ATOM 4881 N N . VAL C 1 114 ? 47.030 62.338 19.677 1.00 16.62 111 VAL C N 1
ATOM 4882 C CA . VAL C 1 114 ? 47.183 63.072 18.441 1.00 17.77 111 VAL C CA 1
ATOM 4883 C C . VAL C 1 114 ? 46.497 64.435 18.656 1.00 18.86 111 VAL C C 1
ATOM 4884 O O . VAL C 1 114 ? 45.341 64.494 19.111 1.00 16.29 111 VAL C O 1
ATOM 4888 N N . LEU C 1 115 ? 47.215 65.523 18.368 1.00 20.14 112 LEU C N 1
ATOM 4889 C CA . LEU C 1 115 ? 46.658 66.871 18.494 1.00 18.60 112 LEU C CA 1
ATOM 4890 C C . LEU C 1 115 ? 46.527 67.594 17.144 1.00 21.34 112 LEU C C 1
ATOM 4891 O O . LEU C 1 115 ? 47.377 67.422 16.256 1.00 25.74 112 LEU C O 1
ATOM 4896 N N . ASN C 1 116 ? 45.456 68.373 16.973 1.00 18.61 113 ASN C N 1
ATOM 4897 C CA . ASN C 1 116 ? 45.408 69.397 15.906 1.00 17.47 113 ASN C CA 1
ATOM 4898 C C . ASN C 1 116 ? 44.374 70.474 16.146 1.00 19.57 113 ASN C C 1
ATOM 4899 O O . ASN C 1 116 ? 43.328 70.189 16.720 1.00 22.34 113 ASN C O 1
ATOM 4904 N N . ASP C 1 117 ? 44.679 71.701 15.707 1.00 21.83 114 ASP C N 1
ATOM 4905 C CA . ASP C 1 117 ? 43.831 72.867 15.905 1.00 17.35 114 ASP C CA 1
ATOM 4906 C C . ASP C 1 117 ? 43.265 73.364 14.591 1.00 20.90 114 ASP C C 1
ATOM 4907 O O . ASP C 1 117 ? 44.016 73.811 13.707 1.00 22.51 114 ASP C O 1
ATOM 4912 N N . ARG C 1 118 ? 41.941 73.280 14.459 1.00 22.60 115 ARG C N 1
ATOM 4913 C CA . ARG C 1 118 ? 41.220 73.747 13.262 1.00 19.99 115 ARG C CA 1
ATOM 4914 C C . ARG C 1 118 ? 41.758 73.193 11.924 1.00 23.86 115 ARG C C 1
ATOM 4915 O O . ARG C 1 118 ? 41.764 73.848 10.885 1.00 26.31 115 ARG C O 1
ATOM 4923 N N . LEU C 1 119 ? 42.193 71.948 11.963 1.00 20.08 116 LEU C N 1
ATOM 4924 C CA . LEU C 1 119 ? 42.758 71.340 10.791 1.00 22.42 116 LEU C CA 1
ATOM 4925 C C . LEU C 1 119 ? 41.577 70.756 10.004 1.00 26.97 116 LEU C C 1
ATOM 4926 O O . LEU C 1 119 ? 41.511 70.812 8.777 1.00 21.67 116 LEU C O 1
ATOM 4931 N N . ILE C 1 120 ? 40.618 70.207 10.733 1.00 23.39 117 ILE C N 1
ATOM 4932 C CA . ILE C 1 120 ? 39.415 69.726 10.090 1.00 22.05 117 ILE C CA 1
ATOM 4933 C C . ILE C 1 120 ? 38.741 70.804 9.239 1.00 22.00 117 ILE C C 1
ATOM 4934 O O . ILE C 1 120 ? 38.037 70.481 8.291 1.00 24.80 117 ILE C O 1
ATOM 4939 N N . ASN C 1 121 ? 38.984 72.071 9.543 1.00 20.22 118 ASN C N 1
ATOM 4940 C CA . ASN C 1 121 ? 38.341 73.138 8.791 1.00 25.59 118 ASN C CA 1
ATOM 4941 C C . ASN C 1 121 ? 38.895 73.285 7.392 1.00 24.62 118 ASN C C 1
ATOM 4942 O O . ASN C 1 121 ? 38.406 74.061 6.618 1.00 24.06 118 ASN C O 1
ATOM 4947 N N . ARG C 1 122 ? 39.923 72.515 7.091 1.00 24.21 119 ARG C N 1
ATOM 4948 C CA . ARG C 1 122 ? 40.760 72.711 5.924 1.00 21.33 119 ARG C CA 1
ATOM 4949 C C . ARG C 1 122 ? 40.452 71.565 4.960 1.00 24.10 119 ARG C C 1
ATOM 4950 O O . ARG C 1 122 ? 41.246 71.229 4.084 1.00 23.16 119 ARG C O 1
ATOM 4958 N N . PHE C 1 123 ? 39.288 70.959 5.168 1.00 21.66 120 PHE C N 1
ATOM 4959 C CA . PHE C 1 123 ? 38.911 69.733 4.519 1.00 22.13 120 PHE C CA 1
ATOM 4960 C C . PHE C 1 123 ? 37.501 69.815 3.927 1.00 24.50 120 PHE C C 1
ATOM 4961 O O . PHE C 1 123 ? 36.669 70.583 4.403 1.00 24.46 120 PHE C O 1
ATOM 4969 N N . THR C 1 124 ? 37.199 68.980 2.931 1.00 23.54 121 THR C N 1
ATOM 4970 C CA . THR C 1 124 ? 35.788 68.665 2.626 1.00 24.05 121 THR C CA 1
ATOM 4971 C C . THR C 1 124 ? 35.265 67.628 3.613 1.00 24.48 121 THR C C 1
ATOM 4972 O O . THR C 1 124 ? 36.021 67.086 4.375 1.00 23.37 121 THR C O 1
ATOM 4976 N N . THR C 1 125 ? 33.966 67.368 3.592 1.00 28.07 122 THR C N 1
ATOM 4977 C CA . THR C 1 125 ? 33.357 66.347 4.407 1.00 24.87 122 THR C CA 1
ATOM 4978 C C . THR C 1 125 ? 34.005 64.989 4.226 1.00 30.10 122 THR C C 1
ATOM 4979 O O . THR C 1 125 ? 34.428 64.370 5.206 1.00 30.09 122 THR C O 1
ATOM 4983 N N . GLU C 1 126 ? 34.099 64.537 2.978 1.00 30.88 123 GLU C N 1
ATOM 4984 C CA . GLU C 1 126 ? 34.699 63.242 2.681 1.00 34.30 123 GLU C CA 1
ATOM 4985 C C . GLU C 1 126 ? 36.178 63.193 3.034 1.00 32.09 123 GLU C C 1
ATOM 4986 O O . GLU C 1 126 ? 36.712 62.133 3.342 1.00 32.86 123 GLU C O 1
ATOM 4992 N N . GLU C 1 127 ? 36.838 64.341 2.969 1.00 27.10 124 GLU C N 1
ATOM 4993 C CA . GLU C 1 127 ? 38.229 64.451 3.376 1.00 26.94 124 GLU C CA 1
ATOM 4994 C C . GLU C 1 127 ? 38.370 64.411 4.922 1.00 25.61 124 GLU C C 1
ATOM 4995 O O . GLU C 1 127 ? 39.299 63.850 5.501 1.00 20.67 124 GLU C O 1
ATOM 5001 N N . ALA C 1 128 ? 37.436 65.044 5.596 1.00 25.24 125 ALA C N 1
ATOM 5002 C CA . ALA C 1 128 ? 37.452 65.060 7.037 1.00 25.27 125 ALA C CA 1
ATOM 5003 C C . ALA C 1 128 ? 37.250 63.662 7.598 1.00 27.99 125 ALA C C 1
ATOM 5004 O O . ALA C 1 128 ? 37.795 63.354 8.651 1.00 28.40 125 ALA C O 1
ATOM 5006 N N . ARG C 1 129 ? 36.509 62.810 6.881 1.00 27.03 126 ARG C N 1
ATOM 5007 C CA . ARG C 1 129 ? 36.254 61.455 7.354 1.00 20.82 126 ARG C CA 1
ATOM 5008 C C . ARG C 1 129 ? 37.522 60.633 7.227 1.00 25.86 126 ARG C C 1
ATOM 5009 O O . ARG C 1 129 ? 37.893 59.944 8.194 1.00 30.92 126 ARG C O 1
ATOM 5017 N N . ARG C 1 130 ? 38.205 60.735 6.080 1.00 25.05 127 ARG C N 1
ATOM 5018 C CA . ARG C 1 130 ? 39.512 60.098 5.905 1.00 26.06 127 ARG C CA 1
ATOM 5019 C C . ARG C 1 130 ? 40.504 60.569 6.975 1.00 28.17 127 ARG C C 1
ATOM 5020 O O . ARG C 1 130 ? 41.198 59.775 7.622 1.00 26.82 127 ARG C O 1
ATOM 5028 N N . ALA C 1 131 ? 40.529 61.874 7.184 1.00 29.40 128 ALA C N 1
ATOM 5029 C CA . ALA C 1 131 ? 41.382 62.472 8.202 1.00 33.52 128 ALA C CA 1
ATOM 5030 C C . ALA C 1 131 ? 41.135 61.910 9.627 1.00 31.97 128 ALA C C 1
ATOM 5031 O O . ALA C 1 131 ? 42.082 61.497 10.313 1.00 28.07 128 ALA C O 1
ATOM 5033 N N . CYS C 1 132 ? 39.873 61.892 10.057 1.00 26.77 129 CYS C N 1
ATOM 5034 C CA . CYS C 1 132 ? 39.538 61.367 11.377 1.00 28.81 129 CYS C CA 1
ATOM 5035 C C . CYS C 1 132 ? 39.938 59.900 11.518 1.00 30.28 129 CYS C C 1
ATOM 5036 O O . CYS C 1 132 ? 40.455 59.460 12.575 1.00 29.95 129 CYS C O 1
ATOM 5039 N N . LEU C 1 133 ? 39.714 59.157 10.439 1.00 29.06 130 LEU C N 1
ATOM 5040 C CA . LEU C 1 133 ? 40.141 57.767 10.374 1.00 32.12 130 LEU C CA 1
ATOM 5041 C C . LEU C 1 133 ? 41.636 57.655 10.600 1.00 29.11 130 LEU C C 1
ATOM 5042 O O . LEU C 1 133 ? 42.094 56.736 11.257 1.00 30.57 130 LEU C O 1
ATOM 5047 N N . GLY C 1 134 ? 42.386 58.600 10.035 1.00 29.26 131 GLY C N 1
ATOM 5048 C CA . GLY C 1 134 ? 43.822 58.631 10.165 1.00 26.50 131 GLY C CA 1
ATOM 5049 C C . GLY C 1 134 ? 44.272 58.938 11.576 1.00 27.89 131 GLY C C 1
ATOM 5050 O O . GLY C 1 134 ? 45.232 58.340 12.077 1.00 30.46 131 GLY C O 1
ATOM 5059 N N . LEU C 1 136 ? 42.665 58.371 14.358 1.00 28.33 133 LEU C N 1
ATOM 5060 C CA . LEU C 1 136 ? 42.443 57.169 15.142 1.00 29.47 133 LEU C CA 1
ATOM 5061 C C . LEU C 1 136 ? 43.498 56.094 14.845 1.00 30.60 133 LEU C C 1
ATOM 5062 O O . LEU C 1 136 ? 44.029 55.467 15.742 1.00 28.12 133 LEU C O 1
ATOM 5067 N N . SER C 1 137 ? 43.785 55.900 13.562 1.00 34.28 134 SER C N 1
ATOM 5068 C CA . SER C 1 137 ? 44.833 54.977 13.143 1.00 32.40 134 SER C CA 1
ATOM 5069 C C . SER C 1 137 ? 46.115 55.199 13.939 1.00 32.57 134 SER C C 1
ATOM 5070 O O . SER C 1 137 ? 46.680 54.259 14.498 1.00 30.84 134 SER C O 1
ATOM 5073 N N . LEU C 1 138 ? 46.568 56.448 13.986 1.00 30.82 135 LEU C N 1
ATOM 5074 C CA . LEU C 1 138 ? 47.821 56.784 14.651 1.00 26.99 135 LEU C CA 1
ATOM 5075 C C . LEU C 1 138 ? 47.776 56.415 16.130 1.00 28.80 135 LEU C C 1
ATOM 5076 O O . LEU C 1 138 ? 48.728 55.850 16.668 1.00 28.89 135 LEU C O 1
ATOM 5081 N N . VAL C 1 139 ? 46.664 56.739 16.782 1.00 22.70 136 VAL C N 1
ATOM 5082 C CA . VAL C 1 139 ? 46.630 56.841 18.236 1.00 25.42 136 VAL C CA 1
ATOM 5083 C C . VAL C 1 139 ? 46.482 55.468 18.882 1.00 30.53 136 VAL C C 1
ATOM 5084 O O . VAL C 1 139 ? 46.702 55.309 20.083 1.00 35.67 136 VAL C O 1
ATOM 5088 N N . GLY C 1 140 ? 46.109 54.478 18.078 1.00 29.92 137 GLY C N 1
ATOM 5089 C CA . GLY C 1 140 ? 45.728 53.177 18.595 1.00 29.35 137 GLY C CA 1
ATOM 5090 C C . GLY C 1 140 ? 44.666 53.269 19.672 1.00 38.22 137 GLY C C 1
ATOM 5091 O O . GLY C 1 140 ? 43.534 53.677 19.408 1.00 41.90 137 GLY C O 1
ATOM 5092 N N . SER C 1 141 ? 45.032 52.889 20.892 1.00 34.49 138 SER C N 1
ATOM 5093 C CA . SER C 1 141 ? 44.129 52.997 22.032 1.00 41.14 138 SER C CA 1
ATOM 5094 C C . SER C 1 141 ? 44.160 54.400 22.628 1.00 35.49 138 SER C C 1
ATOM 5095 O O . SER C 1 141 ? 43.585 54.647 23.688 1.00 33.51 138 SER C O 1
ATOM 5098 N N . GLY C 1 142 ? 44.836 55.315 21.941 1.00 35.00 139 GLY C N 1
ATOM 5099 C CA . GLY C 1 142 ? 45.128 56.623 22.496 1.00 27.67 139 GLY C CA 1
ATOM 5100 C C . GLY C 1 142 ? 43.953 57.575 22.391 1.00 29.16 139 GLY C C 1
ATOM 5101 O O . GLY C 1 142 ? 42.827 57.158 22.117 1.00 29.46 139 GLY C O 1
ATOM 5102 N N . THR C 1 143 ? 44.215 58.859 22.610 1.00 26.29 140 THR C N 1
ATOM 5103 C CA . THR C 1 143 ? 43.194 59.887 22.455 1.00 25.70 140 THR C CA 1
ATOM 5104 C C . THR C 1 143 ? 43.521 60.818 21.292 1.00 22.58 140 THR C C 1
ATOM 5105 O O . THR C 1 143 ? 44.685 61.126 21.039 1.00 24.65 140 THR C O 1
ATOM 5109 N N . VAL C 1 144 ? 42.485 61.264 20.588 1.00 18.67 141 VAL C N 1
ATOM 5110 C CA . VAL C 1 144 ? 42.626 62.340 19.616 1.00 18.41 141 VAL C CA 1
ATOM 5111 C C . VAL C 1 144 ? 42.002 63.546 20.263 1.00 19.49 141 VAL C C 1
ATOM 5112 O O . VAL C 1 144 ? 40.915 63.458 20.846 1.00 19.92 141 VAL C O 1
ATOM 5116 N N . ARG C 1 145 ? 42.697 64.668 20.138 1.00 18.45 142 ARG C N 1
ATOM 5117 C CA . ARG C 1 145 ? 42.185 65.996 20.487 1.00 16.24 142 ARG C CA 1
ATOM 5118 C C . ARG C 1 145 ? 42.209 66.929 19.242 1.00 19.16 142 ARG C C 1
ATOM 5119 O O . ARG C 1 145 ? 43.258 67.358 18.807 1.00 21.60 142 ARG C O 1
ATOM 5127 N N . ALA C 1 146 ? 41.049 67.201 18.658 1.00 17.20 143 ALA C N 1
ATOM 5128 C CA . ALA C 1 146 ? 40.915 67.988 17.443 1.00 14.77 143 ALA C CA 1
ATOM 5129 C C . ALA C 1 146 ? 39.922 69.112 17.638 1.00 18.91 143 ALA C C 1
ATOM 5130 O O . ALA C 1 146 ? 38.751 68.871 17.978 1.00 17.04 143 ALA C O 1
ATOM 5132 N N . SER C 1 147 ? 40.348 70.345 17.404 1.00 17.47 144 SER C N 1
ATOM 5133 C CA . SER C 1 147 ? 39.391 71.452 17.514 1.00 19.95 144 SER C CA 1
ATOM 5134 C C . SER C 1 147 ? 38.843 71.806 16.145 1.00 24.03 144 SER C C 1
ATOM 5135 O O . SER C 1 147 ? 39.527 71.685 15.140 1.00 22.89 144 SER C O 1
ATOM 5138 N N . VAL C 1 148 ? 37.600 72.251 16.112 1.00 24.48 145 VAL C N 1
ATOM 5139 C CA . VAL C 1 148 ? 36.984 72.721 14.879 1.00 21.93 145 VAL C CA 1
ATOM 5140 C C . VAL C 1 148 ? 36.335 74.104 15.110 1.00 25.88 145 VAL C C 1
ATOM 5141 O O . VAL C 1 148 ? 35.560 74.299 16.069 1.00 23.66 145 VAL C O 1
ATOM 5145 N N . LYS C 1 149 ? 36.642 75.066 14.246 1.00 24.53 146 LYS C N 1
ATOM 5146 C CA . LYS C 1 149 ? 35.906 76.328 14.262 1.00 25.69 146 LYS C CA 1
ATOM 5147 C C . LYS C 1 149 ? 34.500 76.018 13.716 1.00 27.27 146 LYS C C 1
ATOM 5148 O O . LYS C 1 149 ? 34.362 75.360 12.709 1.00 27.08 146 LYS C O 1
ATOM 5154 N N . LEU C 1 150 ? 33.453 76.405 14.437 1.00 29.69 147 LEU C N 1
ATOM 5155 C CA . LEU C 1 150 ? 32.085 76.034 14.065 1.00 25.88 147 LEU C CA 1
ATOM 5156 C C . LEU C 1 150 ? 31.432 77.227 13.389 1.00 34.83 147 LEU C C 1
ATOM 5157 O O . LEU C 1 150 ? 31.784 78.377 13.696 1.00 37.90 147 LEU C O 1
ATOM 5162 N N . GLY C 1 151 ? 30.514 76.959 12.450 1.00 38.59 148 GLY C N 1
ATOM 5163 C CA . GLY C 1 151 ? 29.712 77.988 11.797 1.00 37.08 148 GLY C CA 1
ATOM 5164 C C . GLY C 1 151 ? 30.461 78.700 10.695 1.00 33.17 148 GLY C C 1
ATOM 5165 O O . GLY C 1 151 ? 31.472 78.203 10.240 1.00 36.75 148 GLY C O 1
ATOM 5166 N N . PHE C 1 152 ? 29.982 79.859 10.265 1.00 39.20 149 PHE C N 1
ATOM 5167 C CA . PHE C 1 152 ? 30.606 80.560 9.144 1.00 32.83 149 PHE C CA 1
ATOM 5168 C C . PHE C 1 152 ? 31.747 81.430 9.613 1.00 34.66 149 PHE C C 1
ATOM 5169 O O . PHE C 1 152 ? 31.668 82.061 10.687 1.00 39.75 149 PHE C O 1
ATOM 5177 N N . TYR C 1 153 ? 32.803 81.462 8.807 1.00 25.16 150 TYR C N 1
ATOM 5178 C CA . TYR C 1 153 ? 33.898 82.391 9.016 1.00 31.13 150 TYR C CA 1
ATOM 5179 C C . TYR C 1 153 ? 33.449 83.794 8.599 1.00 38.85 150 TYR C C 1
ATOM 5180 O O . TYR C 1 153 ? 32.430 83.960 7.917 1.00 33.86 150 TYR C O 1
ATOM 5189 N N . ASP C 1 154 ? 34.216 84.804 9.005 1.00 42.78 151 ASP C N 1
ATOM 5190 C CA . ASP C 1 154 ? 33.927 86.173 8.593 1.00 39.03 151 ASP C CA 1
ATOM 5191 C C . ASP C 1 154 ? 33.844 86.271 7.071 1.00 40.27 151 ASP C C 1
ATOM 5192 O O . ASP C 1 154 ? 32.835 86.734 6.519 1.00 46.15 151 ASP C O 1
ATOM 5197 N N . ILE C 1 155 ? 34.888 85.806 6.390 1.00 31.33 152 ILE C N 1
ATOM 5198 C CA . ILE C 1 155 ? 34.921 85.851 4.940 1.00 33.68 152 ILE C CA 1
ATOM 5199 C C . ILE C 1 155 ? 33.715 85.178 4.281 1.00 39.13 152 ILE C C 1
ATOM 5200 O O . ILE C 1 155 ? 33.325 85.524 3.178 1.00 38.72 152 ILE C O 1
ATOM 5205 N N . ASP C 1 156 ? 33.152 84.185 4.956 1.00 39.57 153 ASP C N 1
ATOM 5206 C CA . ASP C 1 156 ? 31.982 83.491 4.469 1.00 34.65 153 ASP C CA 1
ATOM 5207 C C . ASP C 1 156 ? 30.789 84.419 4.444 1.00 40.00 153 ASP C C 1
ATOM 5208 O O . ASP C 1 156 ? 29.980 84.390 3.549 1.00 41.87 153 ASP C O 1
ATOM 5213 N N . LEU C 1 157 ? 30.640 85.236 5.462 1.00 48.21 154 LEU C N 1
ATOM 5214 C CA . LEU C 1 157 ? 29.465 86.071 5.516 1.00 44.65 154 LEU C CA 1
ATOM 5215 C C . LEU C 1 157 ? 29.467 87.001 4.317 1.00 44.46 154 LEU C C 1
ATOM 5216 O O . LEU C 1 157 ? 28.408 87.335 3.808 1.00 46.84 154 LEU C O 1
ATOM 5221 N N . LYS C 1 158 ? 30.667 87.400 3.887 1.00 42.65 155 LYS C N 1
ATOM 5222 C CA . LYS C 1 158 ? 30.868 88.336 2.778 1.00 46.42 155 LYS C CA 1
ATOM 5223 C C . LYS C 1 158 ? 30.821 87.656 1.408 1.00 49.12 155 LYS C C 1
ATOM 5224 O O . LYS C 1 158 ? 30.300 88.200 0.425 1.00 51.32 155 LYS C O 1
ATOM 5230 N N . LEU C 1 159 ? 31.365 86.454 1.342 1.00 46.02 156 LEU C N 1
ATOM 5231 C CA . LEU C 1 159 ? 31.205 85.647 0.160 1.00 38.60 156 LEU C CA 1
ATOM 5232 C C . LEU C 1 159 ? 29.727 85.455 -0.082 1.00 44.19 156 LEU C C 1
ATOM 5233 O O . LEU C 1 159 ? 29.271 85.602 -1.206 1.00 52.25 156 LEU C O 1
ATOM 5238 N N . ILE C 1 160 ? 28.972 85.101 0.953 1.00 40.77 157 ILE C N 1
ATOM 5239 C CA . ILE C 1 160 ? 27.537 84.881 0.785 1.00 42.24 157 ILE C CA 1
ATOM 5240 C C . ILE C 1 160 ?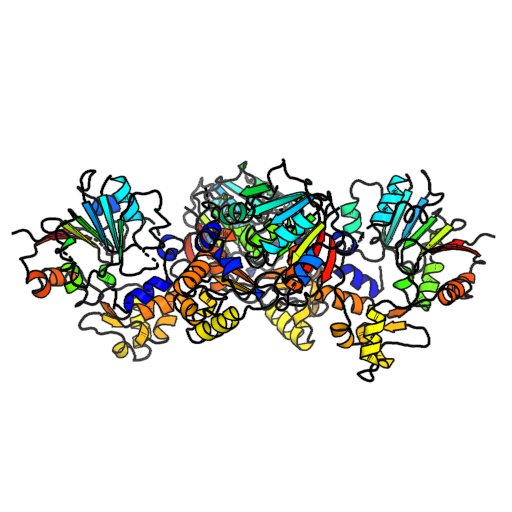 26.792 86.184 0.420 1.00 51.25 157 ILE C C 1
ATOM 5241 O O . ILE C 1 160 ? 25.978 86.193 -0.487 1.00 53.47 157 ILE C O 1
ATOM 5246 N N . GLU C 1 161 ? 27.072 87.287 1.111 1.00 51.72 158 GLU C N 1
ATOM 5247 C CA . GLU C 1 161 ? 26.479 88.585 0.773 1.00 53.71 158 GLU C CA 1
ATOM 5248 C C . GLU C 1 161 ? 26.807 89.027 -0.660 1.00 58.04 158 GLU C C 1
ATOM 5249 O O . GLU C 1 161 ? 25.927 89.041 -1.515 1.00 58.77 158 GLU C O 1
ATOM 5255 N N . TYR C 1 162 ? 28.060 89.322 -0.938 1.00 54.33 159 TYR C N 1
ATOM 5256 C CA . TYR C 1 162 ? 28.487 89.665 -2.280 1.00 52.34 159 TYR C CA 1
ATOM 5257 C C . TYR C 1 162 ? 28.108 88.673 -3.327 1.00 54.06 159 TYR C C 1
ATOM 5258 O O . TYR C 1 162 ? 27.983 88.991 -4.469 1.00 59.22 159 TYR C O 1
ATOM 5267 N N . GLY C 1 163 ? 27.976 87.445 -2.926 1.00 48.97 160 GLY C N 1
ATOM 5268 C CA . GLY C 1 163 ? 27.627 86.377 -3.847 1.00 55.65 160 GLY C CA 1
ATOM 5269 C C . GLY C 1 163 ? 26.177 86.375 -4.323 1.00 62.00 160 GLY C C 1
ATOM 5270 O O . GLY C 1 163 ? 25.920 86.178 -5.515 1.00 63.35 160 GLY C O 1
ATOM 5271 N N . GLU C 1 164 ? 25.234 86.576 -3.400 1.00 59.77 161 GLU C N 1
ATOM 5272 C CA . GLU C 1 164 ? 23.831 86.733 -3.753 1.00 61.77 161 GLU C CA 1
ATOM 5273 C C . GLU C 1 164 ? 23.623 87.987 -4.590 1.00 72.58 161 GLU C C 1
ATOM 5274 O O . GLU C 1 164 ? 22.779 87.999 -5.483 1.00 73.25 161 GLU C O 1
ATOM 5280 N N . GLN C 1 165 ? 24.396 89.036 -4.302 1.00 71.02 162 GLN C N 1
ATOM 5281 C CA . GLN C 1 165 ? 24.339 90.285 -5.064 1.00 67.76 162 GLN C CA 1
ATOM 5282 C C . GLN C 1 165 ? 24.953 90.151 -6.440 1.00 66.93 162 GLN C C 1
ATOM 5283 O O . GLN C 1 165 ? 25.223 91.156 -7.079 1.00 73.15 162 GLN C O 1
ATOM 5289 N N . SER C 1 166 ? 25.203 88.927 -6.887 1.00 62.35 163 SER C N 1
ATOM 5290 C CA . SER C 1 166 ? 25.636 88.696 -8.263 1.00 58.90 163 SER C CA 1
ATOM 5291 C C . SER C 1 166 ? 24.919 87.491 -8.806 1.00 61.42 163 SER C C 1
ATOM 5292 O O . SER C 1 166 ? 25.242 87.024 -9.883 1.00 60.40 163 SER C O 1
ATOM 5295 N N . GLY C 1 167 ? 23.964 86.956 -8.052 1.00 66.30 164 GLY C N 1
ATOM 5296 C CA . GLY C 1 167 ? 23.331 85.705 -8.434 1.00 66.07 164 GLY C CA 1
ATOM 5297 C C . GLY C 1 167 ? 24.402 84.706 -8.847 1.00 65.73 164 GLY C C 1
ATOM 5298 O O . GLY C 1 167 ? 24.178 83.806 -9.661 1.00 66.83 164 GLY C O 1
ATOM 5299 N N . THR C 1 168 ? 25.580 84.864 -8.261 1.00 58.88 165 THR C N 1
ATOM 5300 C CA . THR C 1 168 ? 26.711 84.049 -8.620 1.00 53.85 165 THR C CA 1
ATOM 5301 C C . THR C 1 168 ? 26.982 82.984 -7.562 1.00 51.26 165 THR C C 1
ATOM 5302 O O . THR C 1 168 ? 27.878 82.182 -7.730 1.00 50.44 165 THR C O 1
ATOM 5306 N N . LEU C 1 169 ? 26.178 82.943 -6.500 1.00 53.45 166 LEU C N 1
ATOM 5307 C CA . LEU C 1 169 ? 26.491 82.120 -5.325 1.00 48.03 166 LEU C CA 1
ATOM 5308 C C . LEU C 1 169 ? 26.630 80.629 -5.629 1.00 50.34 166 LEU C C 1
ATOM 5309 O O . LEU C 1 169 ? 27.606 79.985 -5.211 1.00 44.30 166 LEU C O 1
ATOM 5314 N N . ALA C 1 170 ? 25.645 80.095 -6.355 1.00 53.79 167 ALA C N 1
ATOM 5315 C CA . ALA C 1 170 ? 25.566 78.666 -6.681 1.00 47.36 167 ALA C CA 1
ATOM 5316 C C . ALA C 1 170 ? 26.753 78.172 -7.503 1.00 41.27 167 ALA C C 1
ATOM 5317 O O . ALA C 1 170 ? 26.961 76.977 -7.645 1.00 47.09 167 ALA C O 1
ATOM 5319 N N . LYS C 1 171 ? 27.534 79.088 -8.042 1.00 34.32 168 LYS C N 1
ATOM 5320 C CA . LYS C 1 171 ? 28.747 78.696 -8.731 1.00 37.56 168 LYS C CA 1
ATOM 5321 C C . LYS C 1 171 ? 29.848 78.165 -7.804 1.00 46.66 168 LYS C C 1
ATOM 5322 O O . LYS C 1 171 ? 30.696 77.375 -8.249 1.00 37.72 168 LYS C O 1
ATOM 5328 N N . PHE C 1 172 ? 29.828 78.583 -6.525 1.00 43.54 169 PHE C N 1
ATOM 5329 C CA . PHE C 1 172 ? 30.935 78.302 -5.613 1.00 40.20 169 PHE C CA 1
ATOM 5330 C C . PHE C 1 172 ? 30.518 77.928 -4.179 1.00 43.55 169 PHE C C 1
ATOM 5331 O O . PHE C 1 172 ? 31.354 77.820 -3.289 1.00 35.96 169 PHE C O 1
ATOM 5339 N N . PHE C 1 173 ? 29.228 77.738 -3.960 1.00 43.44 170 PHE C N 1
ATOM 5340 C CA . PHE C 1 173 ? 28.746 77.350 -2.648 1.00 38.21 170 PHE C CA 1
ATOM 5341 C C . PHE C 1 173 ? 27.613 76.329 -2.727 1.00 43.09 170 PHE C C 1
ATOM 5342 O O . PHE C 1 173 ? 26.508 76.633 -3.166 1.00 49.83 170 PHE C O 1
ATOM 5350 N N . ASP C 1 174 ? 27.915 75.111 -2.306 1.00 43.84 171 ASP C N 1
ATOM 5351 C CA . ASP C 1 174 ? 26.939 74.047 -2.248 1.00 44.38 171 ASP C CA 1
ATOM 5352 C C . ASP C 1 174 ? 26.290 73.976 -0.868 1.00 46.46 171 ASP C C 1
ATOM 5353 O O . ASP C 1 174 ? 26.958 73.680 0.118 1.00 47.82 171 ASP C O 1
ATOM 5358 N N . PRO C 1 175 ? 24.975 74.225 -0.786 1.00 53.54 172 PRO C N 1
ATOM 5359 C CA . PRO C 1 175 ? 24.286 74.218 0.522 1.00 50.34 172 PRO C CA 1
ATOM 5360 C C . PRO C 1 175 ? 24.060 72.821 1.115 1.00 48.33 172 PRO C C 1
ATOM 5361 O O . PRO C 1 175 ? 23.618 72.731 2.261 1.00 52.01 172 PRO C O 1
ATOM 5365 N N . SER C 1 176 ? 24.362 71.765 0.361 1.00 44.12 173 SER C N 1
ATOM 5366 C CA . SER C 1 176 ? 24.043 70.390 0.784 1.00 50.77 173 SER C CA 1
ATOM 5367 C C . SER C 1 176 ? 24.852 69.964 2.000 1.00 51.66 173 SER C C 1
ATOM 5368 O O . SER C 1 176 ? 24.399 69.140 2.788 1.00 52.80 173 SER C O 1
ATOM 5371 N N . ASP C 1 177 ? 26.060 70.511 2.113 1.00 45.24 174 ASP C N 1
ATOM 5372 C CA . ASP C 1 177 ? 26.894 70.349 3.288 1.00 45.13 174 ASP C CA 1
ATOM 5373 C C . ASP C 1 177 ? 27.675 71.624 3.541 1.00 45.21 174 ASP C C 1
ATOM 5374 O O . ASP C 1 177 ? 28.575 71.633 4.345 1.00 40.16 174 ASP C O 1
ATOM 5379 N N . LYS C 1 178 ? 27.339 72.689 2.827 1.00 41.62 175 LYS C N 1
ATOM 5380 C CA . LYS C 1 178 ? 27.906 74.002 3.082 1.00 38.27 175 LYS C CA 1
ATOM 5381 C C . LYS C 1 178 ? 29.391 74.085 2.762 1.00 33.01 175 LYS C C 1
ATOM 5382 O O . LYS C 1 178 ? 30.174 74.494 3.586 1.00 31.87 175 LYS C O 1
ATOM 5388 N N . THR C 1 179 ? 29.767 73.730 1.544 1.00 36.62 176 THR C N 1
ATOM 5389 C CA . THR C 1 179 ? 31.170 73.676 1.136 1.00 32.05 176 THR C CA 1
ATOM 5390 C C . THR C 1 179 ? 31.449 74.840 0.228 1.00 35.48 176 THR C C 1
ATOM 5391 O O . THR C 1 179 ? 30.695 75.078 -0.692 1.00 35.68 176 THR C O 1
ATOM 5395 N N . PHE C 1 180 ? 32.537 75.555 0.473 1.00 30.32 177 PHE C N 1
ATOM 5396 C CA . PHE C 1 180 ? 32.896 76.658 -0.372 1.00 29.01 177 PHE C CA 1
ATOM 5397 C C . PHE C 1 180 ? 33.960 76.242 -1.395 1.00 38.90 177 PHE C C 1
ATOM 5398 O O . PHE C 1 180 ? 34.888 75.504 -1.066 1.00 36.76 177 PHE C O 1
ATOM 5406 N N . HIS C 1 181 ? 33.817 76.694 -2.643 1.00 38.93 178 HIS C N 1
ATOM 5407 C CA . HIS C 1 181 ? 34.887 76.510 -3.599 1.00 35.70 178 HIS C CA 1
ATOM 5408 C C . HIS C 1 181 ? 35.471 77.847 -3.969 1.00 37.26 178 HIS C C 1
ATOM 5409 O O . HIS C 1 181 ? 35.003 78.509 -4.886 1.00 43.06 178 HIS C O 1
ATOM 5416 N N . PHE C 1 182 ? 36.506 78.238 -3.254 1.00 34.72 179 PHE C N 1
ATOM 5417 C CA . PHE C 1 182 ? 36.904 79.628 -3.248 1.00 36.37 179 PHE C CA 1
ATOM 5418 C C . PHE C 1 182 ? 37.277 80.121 -4.621 1.00 38.75 179 PHE C C 1
ATOM 5419 O O . PHE C 1 182 ? 36.726 81.121 -5.061 1.00 44.07 179 PHE C O 1
ATOM 5427 N N . ARG C 1 183 ? 38.210 79.436 -5.287 1.00 40.55 180 ARG C N 1
ATOM 5428 C CA . ARG C 1 183 ? 38.698 79.835 -6.620 1.00 41.34 180 ARG C CA 1
ATOM 5429 C C . ARG C 1 183 ? 37.543 80.185 -7.583 1.00 45.99 180 ARG C C 1
ATOM 5430 O O . ARG C 1 183 ? 37.641 81.094 -8.408 1.00 38.77 180 ARG C O 1
ATOM 5438 N N . GLU C 1 184 ? 36.429 79.488 -7.415 1.00 39.83 181 GLU C N 1
ATOM 5439 C CA . GLU C 1 184 ? 35.312 79.652 -8.296 1.00 38.17 181 GLU C CA 1
ATOM 5440 C C . GLU C 1 184 ? 34.290 80.718 -7.907 1.00 43.16 181 GLU C C 1
ATOM 5441 O O . GLU C 1 184 ? 33.174 80.730 -8.412 1.00 45.00 181 GLU C O 1
ATOM 5447 N N . ALA C 1 185 ? 34.686 81.658 -7.065 1.00 43.84 182 ALA C N 1
ATOM 5448 C CA . ALA C 1 185 ? 33.792 82.754 -6.721 1.00 41.00 182 ALA C CA 1
ATOM 5449 C C . ALA C 1 185 ? 34.293 83.987 -7.450 1.00 42.74 182 ALA C C 1
ATOM 5450 O O . ALA C 1 185 ? 33.739 85.080 -7.321 1.00 41.39 182 ALA C O 1
ATOM 5452 N N . GLY C 1 186 ? 35.349 83.785 -8.230 1.00 40.89 183 GLY C N 1
ATOM 5453 C CA . GLY C 1 186 ? 35.899 84.838 -9.059 1.00 47.37 183 GLY C CA 1
ATOM 5454 C C . GLY C 1 186 ? 36.113 86.147 -8.314 1.00 58.54 183 GLY C C 1
ATOM 5455 O O . GLY C 1 186 ? 36.796 86.185 -7.283 1.00 51.87 183 GLY C O 1
ATOM 5456 N N . ASP C 1 187 ? 35.538 87.223 -8.849 1.00 60.48 184 ASP C N 1
ATOM 5457 C CA . ASP C 1 187 ? 35.717 88.551 -8.279 1.00 61.97 184 ASP C CA 1
ATOM 5458 C C . ASP C 1 187 ? 35.157 88.602 -6.869 1.00 56.59 184 ASP C C 1
ATOM 5459 O O . ASP C 1 187 ? 35.614 89.414 -6.057 1.00 53.16 184 ASP C O 1
ATOM 5464 N N . VAL C 1 188 ? 34.155 87.773 -6.582 1.00 41.07 185 VAL C N 1
ATOM 5465 C CA . VAL C 1 188 ? 33.562 87.843 -5.268 1.00 46.89 185 VAL C CA 1
ATOM 5466 C C . VAL C 1 188 ? 34.629 87.541 -4.192 1.00 48.72 185 VAL C C 1
ATOM 5467 O O . VAL C 1 188 ? 34.667 88.171 -3.136 1.00 48.86 185 VAL C O 1
ATOM 5471 N N . LEU C 1 189 ? 35.531 86.616 -4.484 1.00 44.36 186 LEU C N 1
ATOM 5472 C CA . LEU C 1 189 ? 36.610 86.326 -3.559 1.00 42.66 186 LEU C CA 1
ATOM 5473 C C . LEU C 1 189 ? 37.415 87.569 -3.189 1.00 41.07 186 LEU C C 1
ATOM 5474 O O . LEU C 1 189 ? 37.462 87.938 -2.025 1.00 45.66 186 LEU C O 1
ATOM 5479 N N . ASP C 1 190 ? 38.055 88.208 -4.157 1.00 44.30 187 ASP C N 1
ATOM 5480 C CA . ASP C 1 190 ? 38.841 89.413 -3.880 1.00 49.48 187 ASP C CA 1
ATOM 5481 C C . ASP C 1 190 ? 38.057 90.432 -3.034 1.00 43.00 187 ASP C C 1
ATOM 5482 O O . ASP C 1 190 ? 38.635 91.073 -2.169 1.00 46.38 187 ASP C O 1
ATOM 5487 N N . ARG C 1 191 ? 36.756 90.574 -3.288 1.00 40.26 188 ARG C N 1
ATOM 5488 C CA . ARG C 1 191 ? 35.950 91.610 -2.652 1.00 43.22 188 ARG C CA 1
ATOM 5489 C C . ARG C 1 191 ? 35.636 91.243 -1.205 1.00 47.75 188 ARG C C 1
ATOM 5490 O O . ARG C 1 191 ? 35.246 92.092 -0.406 1.00 49.79 188 ARG C O 1
ATOM 5498 N N . ALA C 1 192 ? 35.845 89.973 -0.875 1.00 48.13 189 ALA C N 1
ATOM 5499 C CA . ALA C 1 192 ? 35.372 89.386 0.369 1.00 39.81 189 ALA C CA 1
ATOM 5500 C C . ALA C 1 192 ? 36.525 89.062 1.302 1.00 41.85 189 ALA C C 1
ATOM 5501 O O . ALA C 1 192 ? 36.315 88.704 2.469 1.00 42.21 189 ALA C O 1
ATOM 5503 N N . LEU C 1 193 ? 37.750 89.196 0.801 1.00 39.19 190 LEU C N 1
ATOM 5504 C CA . LEU C 1 193 ? 38.904 88.937 1.650 1.00 38.38 190 LEU C CA 1
ATOM 5505 C C . LEU C 1 193 ? 38.836 89.697 2.982 1.00 38.32 190 LEU C C 1
ATOM 5506 O O . LEU C 1 193 ? 38.555 90.889 3.036 1.00 38.75 190 LEU C O 1
ATOM 5511 N N . VAL C 1 194 ? 39.081 88.991 4.067 1.00 38.37 191 VAL C N 1
ATOM 5512 C CA . VAL C 1 194 ? 39.283 89.655 5.346 1.00 41.28 191 VAL C CA 1
ATOM 5513 C C . VAL C 1 194 ? 40.775 89.583 5.659 1.00 41.39 191 VAL C C 1
ATOM 5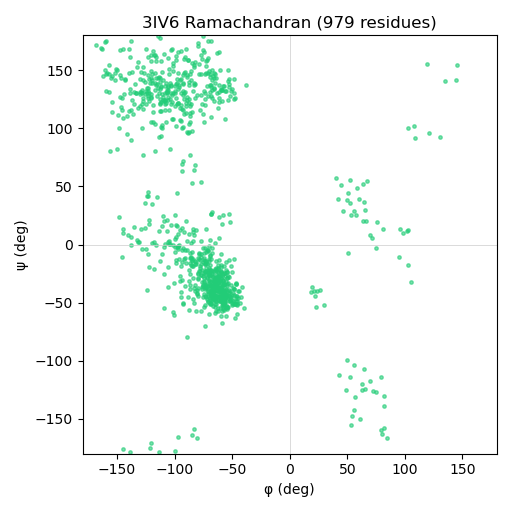514 O O . VAL C 1 194 ? 41.499 88.766 5.069 1.00 41.04 191 VAL C O 1
ATOM 5518 N N . PRO C 1 195 ? 41.245 90.451 6.563 1.00 38.20 192 PRO C N 1
ATOM 5519 C CA . PRO C 1 195 ? 42.674 90.517 6.867 1.00 37.71 192 PRO C CA 1
ATOM 5520 C C . PRO C 1 195 ? 43.150 89.271 7.625 1.00 41.88 192 PRO C C 1
ATOM 5521 O O . PRO C 1 195 ? 42.409 88.647 8.412 1.00 40.81 192 PRO C O 1
ATOM 5525 N N . HIS C 1 196 ? 44.402 88.918 7.399 1.00 33.17 193 HIS C N 1
ATOM 5526 C CA . HIS C 1 196 ? 45.019 87.880 8.191 1.00 33.17 193 HIS C CA 1
ATOM 5527 C C . HIS C 1 196 ? 46.339 88.401 8.763 1.00 35.27 193 HIS C C 1
ATOM 5528 O O . HIS C 1 196 ? 47.427 88.086 8.267 1.00 31.20 193 HIS C O 1
ATOM 5535 N N . GLY C 1 197 ? 46.242 89.226 9.802 1.00 33.03 194 GLY C N 1
ATOM 5536 C CA . GLY C 1 197 ? 47.425 89.865 10.334 1.00 30.33 194 GLY C CA 1
ATOM 5537 C C . GLY C 1 197 ? 48.036 90.769 9.286 1.00 34.92 194 GLY C C 1
ATOM 5538 O O . GLY C 1 197 ? 47.388 91.696 8.811 1.00 33.85 194 GLY C O 1
ATOM 5539 N N . LEU C 1 198 ? 49.281 90.487 8.923 1.00 34.99 195 LEU C N 1
ATOM 5540 C CA . LEU C 1 198 ? 50.010 91.287 7.950 1.00 30.36 195 LEU C CA 1
ATOM 5541 C C . LEU C 1 198 ? 50.320 90.539 6.641 1.00 35.81 195 LEU C C 1
ATOM 5542 O O . LEU C 1 198 ? 51.113 90.992 5.826 1.00 42.11 195 LEU C O 1
ATOM 5547 N N . ILE C 1 199 ? 49.713 89.381 6.436 1.00 35.72 196 ILE C N 1
ATOM 5548 C CA . ILE C 1 199 ? 49.877 88.657 5.175 1.00 37.55 196 ILE C CA 1
ATOM 5549 C C . ILE C 1 199 ? 49.176 89.500 4.086 1.00 39.58 196 ILE C C 1
ATOM 5550 O O . ILE C 1 199 ? 47.991 89.877 4.275 1.00 34.60 196 ILE C O 1
ATOM 5555 N N . ASP C 1 200 ? 49.899 89.801 2.992 1.00 37.89 197 ASP C N 1
ATOM 5556 C CA . ASP C 1 200 ? 49.411 90.694 1.914 1.00 43.12 197 ASP C CA 1
ATOM 5557 C C . ASP C 1 200 ? 48.321 90.064 1.006 1.00 47.23 197 ASP C C 1
ATOM 5558 O O . ASP C 1 200 ? 48.336 88.851 0.767 1.00 50.02 197 ASP C O 1
ATOM 5563 N N . LYS C 1 201 ? 47.381 90.871 0.506 1.00 41.08 198 LYS C N 1
ATOM 5564 C CA . LYS C 1 201 ? 46.245 90.348 -0.275 1.00 43.82 198 LYS C CA 1
ATOM 5565 C C . LYS C 1 201 ? 46.560 89.392 -1.460 1.00 45.67 198 LYS C C 1
ATOM 5566 O O . LYS C 1 201 ? 45.764 88.511 -1.748 1.00 49.15 198 LYS C O 1
ATOM 5572 N N . PRO C 1 202 ? 47.676 89.589 -2.182 1.00 41.45 199 PRO C N 1
ATOM 5573 C CA . PRO C 1 202 ? 48.010 88.647 -3.265 1.00 48.69 199 PRO C CA 1
ATOM 5574 C C . PRO C 1 202 ? 48.275 87.226 -2.742 1.00 48.35 199 PRO C C 1
ATOM 5575 O O . PRO C 1 202 ? 47.797 86.231 -3.319 1.00 42.13 199 PRO C O 1
ATOM 5579 N N . THR C 1 203 ? 49.052 87.155 -1.663 1.00 44.20 200 THR C N 1
ATOM 5580 C CA . THR C 1 203 ? 49.239 85.931 -0.920 1.00 38.92 200 THR C CA 1
ATOM 5581 C C . THR C 1 203 ? 47.891 85.350 -0.412 1.00 35.02 200 THR C C 1
ATOM 5582 O O . THR C 1 203 ? 47.597 84.189 -0.642 1.00 34.92 200 THR C O 1
ATOM 5586 N N . LEU C 1 204 ? 47.049 86.134 0.246 1.00 36.72 201 LEU C N 1
ATOM 5587 C CA . LEU C 1 204 ? 45.804 85.573 0.790 1.00 36.37 201 LEU C CA 1
ATOM 5588 C C . LEU C 1 204 ? 44.989 84.967 -0.324 1.00 36.81 201 LEU C C 1
ATOM 5589 O O . LEU C 1 204 ? 44.390 83.908 -0.186 1.00 33.28 201 LEU C O 1
ATOM 5594 N N . LEU C 1 205 ? 44.970 85.686 -1.435 1.00 44.51 202 LEU C N 1
ATOM 5595 C CA . LEU C 1 205 ? 44.159 85.385 -2.599 1.00 34.17 202 LEU C CA 1
ATOM 5596 C C . LEU C 1 205 ? 44.634 84.108 -3.284 1.00 32.62 202 LEU C C 1
ATOM 5597 O O . LEU C 1 205 ? 43.848 83.198 -3.539 1.00 33.36 202 LEU C O 1
ATOM 5602 N N . GLU C 1 206 ? 45.924 84.008 -3.574 1.00 33.54 203 GLU C N 1
ATOM 5603 C CA . GLU C 1 206 ? 46.415 82.742 -4.128 1.00 34.75 203 GLU C CA 1
ATOM 5604 C C . GLU C 1 206 ? 46.264 81.546 -3.151 1.00 38.87 203 GLU C C 1
ATOM 5605 O O . GLU C 1 206 ? 45.994 80.413 -3.588 1.00 36.90 203 GLU C O 1
ATOM 5611 N N . TRP C 1 207 ? 46.442 81.810 -1.848 1.00 33.31 204 TRP C N 1
ATOM 5612 C CA . TRP C 1 207 ? 46.218 80.837 -0.789 1.00 26.56 204 TRP C CA 1
ATOM 5613 C C . TRP C 1 207 ? 44.792 80.309 -0.800 1.00 31.90 204 TRP C C 1
ATOM 5614 O O . TRP C 1 207 ? 44.604 79.105 -0.719 1.00 35.34 204 TRP C O 1
ATOM 5625 N N . TYR C 1 208 ? 43.782 81.181 -0.888 1.00 31.60 205 TYR C N 1
ATOM 5626 C CA . TYR C 1 208 ? 42.394 80.706 -0.920 1.00 29.78 205 TYR C CA 1
ATOM 5627 C C . TYR C 1 208 ? 42.115 79.941 -2.210 1.00 31.53 205 TYR C C 1
ATOM 5628 O O . TYR C 1 208 ? 41.405 78.939 -2.212 1.00 34.59 205 TYR C O 1
ATOM 5637 N N A ARG C 1 209 ? 42.675 80.411 -3.310 0.61 32.33 206 ARG C N 1
ATOM 5638 N N B ARG C 1 209 ? 42.677 80.422 -3.307 0.39 31.42 206 ARG C N 1
ATOM 5639 C CA A ARG C 1 209 ? 42.463 79.732 -4.583 0.61 35.73 206 ARG C CA 1
ATOM 5640 C CA B ARG C 1 209 ? 42.476 79.762 -4.589 0.39 35.59 206 ARG C CA 1
ATOM 5641 C C A ARG C 1 209 ? 43.031 78.316 -4.530 0.61 34.97 206 ARG C C 1
ATOM 5642 C C B ARG C 1 209 ? 43.031 78.338 -4.535 0.39 34.99 206 ARG C C 1
ATOM 5643 O O A ARG C 1 209 ? 42.390 77.340 -4.931 0.61 34.25 206 ARG C O 1
ATOM 5644 O O B ARG C 1 209 ? 42.374 77.374 -4.937 0.39 34.38 206 ARG C O 1
ATOM 5659 N N . ARG C 1 210 ? 44.265 78.209 -4.031 1.00 33.42 207 ARG C N 1
ATOM 5660 C CA . ARG C 1 210 ? 44.951 76.924 -3.980 1.00 31.67 207 ARG C CA 1
ATOM 5661 C C . ARG C 1 210 ? 44.325 76.004 -2.937 1.00 32.56 207 ARG C C 1
ATOM 5662 O O . ARG C 1 210 ? 44.531 74.791 -2.963 1.00 31.31 207 ARG C O 1
ATOM 5670 N N . ARG C 1 211 ? 43.560 76.590 -2.022 1.00 30.28 208 ARG C N 1
ATOM 5671 C CA . ARG C 1 211 ? 43.002 75.844 -0.899 1.00 28.38 208 ARG C CA 1
ATOM 5672 C C . ARG C 1 211 ? 41.856 74.945 -1.350 1.00 33.80 208 ARG C C 1
ATOM 5673 O O . ARG C 1 211 ? 41.536 73.955 -0.692 1.00 35.68 208 ARG C O 1
ATOM 5681 N N . GLY C 1 212 ? 41.241 75.297 -2.474 1.00 35.72 209 GLY C N 1
ATOM 5682 C CA . GLY C 1 212 ? 40.221 74.461 -3.079 1.00 31.01 209 GLY C CA 1
ATOM 5683 C C . GLY C 1 212 ? 38.902 74.524 -2.334 1.00 31.46 209 GLY C C 1
ATOM 5684 O O . GLY C 1 212 ? 38.367 75.606 -2.089 1.00 29.72 209 GLY C O 1
ATOM 5685 N N . LYS C 1 213 ? 38.376 73.358 -1.973 1.00 30.85 210 LYS C N 1
ATOM 5686 C CA . LYS C 1 213 ? 37.057 73.270 -1.358 1.00 26.41 210 LYS C CA 1
ATOM 5687 C C . LYS C 1 213 ? 37.163 73.028 0.144 1.00 27.35 210 LYS C C 1
ATOM 5688 O O . LYS C 1 213 ? 38.002 72.251 0.599 1.00 25.07 210 LYS C O 1
ATOM 5694 N N . GLU C 1 214 ? 36.308 73.700 0.909 1.00 25.33 211 GLU C N 1
ATOM 5695 C CA . GLU C 1 214 ? 36.269 73.520 2.355 1.00 24.08 211 GLU C CA 1
ATOM 5696 C C . GLU C 1 214 ? 34.833 73.492 2.867 1.00 25.64 211 GLU C C 1
ATOM 5697 O O . GLU C 1 214 ? 34.029 74.364 2.536 1.00 29.24 211 GLU C O 1
ATOM 5703 N N . THR C 1 215 ? 34.517 72.486 3.676 1.00 24.55 212 THR C N 1
ATOM 5704 C CA . THR C 1 215 ? 33.184 72.358 4.254 1.00 25.72 212 THR C CA 1
ATOM 5705 C C . THR C 1 215 ? 33.121 73.147 5.565 1.00 26.20 212 THR C C 1
ATOM 5706 O O . THR C 1 215 ? 34.105 73.139 6.313 1.00 21.32 212 THR C O 1
ATOM 5710 N N . ARG C 1 216 ? 32.010 73.850 5.832 1.00 26.84 213 ARG C N 1
ATOM 5711 C CA . ARG C 1 216 ? 31.808 74.465 7.165 1.00 26.95 213 ARG C CA 1
ATOM 5712 C C . ARG C 1 216 ? 31.034 73.527 8.089 1.00 29.57 213 ARG C C 1
ATOM 5713 O O . ARG C 1 216 ? 30.183 72.759 7.620 1.00 31.57 213 ARG C O 1
ATOM 5721 N N . PHE C 1 217 ? 31.358 73.561 9.387 1.00 28.79 214 PHE C N 1
ATOM 5722 C CA . PHE C 1 217 ? 30.723 72.664 10.354 1.00 29.21 214 PHE C CA 1
ATOM 5723 C C . PHE C 1 217 ? 30.026 73.385 11.478 1.00 32.36 214 PHE C C 1
ATOM 5724 O O . PHE C 1 217 ? 30.518 74.378 11.982 1.00 35.28 214 PHE C O 1
ATOM 5732 N N . ASP C 1 218 ? 28.889 72.846 11.883 1.00 37.78 215 ASP C N 1
ATOM 5733 C CA . ASP C 1 218 ? 28.254 73.177 13.144 1.00 33.90 215 ASP C CA 1
ATOM 5734 C C . ASP C 1 218 ? 28.569 71.995 14.060 1.00 36.52 215 ASP C C 1
ATOM 5735 O O . ASP C 1 218 ? 29.039 70.961 13.586 1.00 31.25 215 ASP C O 1
ATOM 5740 N N . ASP C 1 219 ? 28.328 72.150 15.365 1.00 34.24 216 ASP C N 1
ATOM 5741 C CA . ASP C 1 219 ? 28.528 71.065 16.298 1.00 31.29 216 ASP C CA 1
ATOM 5742 C C . ASP C 1 219 ? 27.897 69.754 15.818 1.00 33.85 216 ASP C C 1
ATOM 5743 O O . ASP C 1 219 ? 28.541 68.724 15.792 1.00 31.40 216 ASP C O 1
ATOM 5748 N N . GLU C 1 220 ? 26.628 69.801 15.445 1.00 39.54 217 GLU C N 1
ATOM 5749 C CA . GLU C 1 220 ? 25.939 68.639 14.925 1.00 40.41 217 GLU C CA 1
ATOM 5750 C C . GLU C 1 220 ? 26.623 68.033 13.690 1.00 35.40 217 GLU C C 1
ATOM 5751 O O . GLU C 1 220 ? 26.605 66.815 13.512 1.00 33.72 217 GLU C O 1
ATOM 5757 N N . ASP C 1 221 ? 27.225 68.855 12.842 1.00 31.46 218 ASP C N 1
ATOM 5758 C CA . ASP C 1 221 ? 28.005 68.303 11.725 1.00 32.54 218 ASP C CA 1
ATOM 5759 C C . ASP C 1 221 ? 29.267 67.543 12.146 1.00 32.06 218 ASP C C 1
ATOM 5760 O O . ASP C 1 221 ? 29.638 66.532 11.516 1.00 33.56 218 ASP C O 1
ATOM 5765 N N . VAL C 1 222 ? 29.953 68.045 13.175 1.00 30.42 219 VAL C N 1
ATOM 5766 C CA . VAL C 1 222 ? 31.167 67.390 13.631 1.00 30.12 219 VAL C CA 1
ATOM 5767 C C . VAL C 1 222 ? 30.871 66.025 14.248 1.00 30.25 219 VAL C C 1
ATOM 5768 O O . VAL C 1 222 ? 31.615 65.055 14.008 1.00 27.77 219 VAL C O 1
ATOM 5772 N N . ARG C 1 223 ? 29.788 65.953 15.020 1.00 27.69 220 ARG C N 1
ATOM 5773 C CA . ARG C 1 223 ? 29.345 64.697 15.615 1.00 30.16 220 ARG C CA 1
ATOM 5774 C C . ARG C 1 223 ? 28.868 63.654 14.591 1.00 32.83 220 ARG C C 1
ATOM 5775 O O . ARG C 1 223 ? 28.989 62.448 14.815 1.00 32.73 220 ARG C O 1
ATOM 5783 N N . ALA C 1 224 ? 28.295 64.128 13.490 1.00 27.73 221 ALA C N 1
ATOM 5784 C CA . ALA C 1 224 ? 27.826 63.259 12.437 1.00 27.39 221 ALA C CA 1
ATOM 5785 C C . ALA C 1 224 ? 29.034 62.674 11.729 1.00 33.24 221 ALA C C 1
ATOM 5786 O O . ALA C 1 224 ? 29.049 61.492 11.374 1.00 32.86 221 ALA C O 1
ATOM 5788 N N . LEU C 1 225 ? 30.038 63.521 11.522 1.00 29.68 222 LEU C N 1
ATOM 5789 C CA . LEU C 1 225 ? 31.293 63.088 10.944 1.00 31.42 222 LEU C CA 1
ATOM 5790 C C . LEU C 1 225 ? 31.954 61.970 11.802 1.00 32.77 222 LEU C C 1
ATOM 5791 O O . LEU C 1 225 ? 32.455 60.975 11.248 1.00 34.10 222 LEU C O 1
ATOM 5796 N N . LEU C 1 226 ? 31.915 62.112 13.131 1.00 27.12 223 LEU C N 1
ATOM 5797 C CA . LEU C 1 226 ? 32.524 61.133 14.033 1.00 25.91 223 LEU C CA 1
ATOM 5798 C C . LEU C 1 226 ? 31.714 59.850 14.180 1.00 31.01 223 LEU C C 1
ATOM 5799 O O . LEU C 1 226 ? 32.248 58.792 14.528 1.00 29.53 223 LEU C O 1
ATOM 5804 N N . SER C 1 227 ? 30.423 59.932 13.886 1.00 30.92 224 SER C N 1
ATOM 5805 C CA . SER C 1 227 ? 29.591 58.733 13.917 1.00 33.72 224 SER C CA 1
ATOM 5806 C C . SER C 1 227 ? 29.320 58.101 12.544 1.00 35.33 224 SER C C 1
ATOM 5807 O O . SER C 1 227 ? 28.601 57.112 12.434 1.00 38.78 224 SER C O 1
ATOM 5810 N N . HIS C 1 228 ? 29.947 58.660 11.518 1.00 31.31 225 HIS C N 1
ATOM 5811 C CA . HIS C 1 228 ? 29.806 58.189 10.160 1.00 31.79 225 HIS C CA 1
ATOM 5812 C C . HIS C 1 228 ? 30.452 56.838 9.914 1.00 34.32 225 HIS C C 1
ATOM 5813 O O . HIS C 1 228 ? 31.524 56.540 10.428 1.00 35.75 225 HIS C O 1
ATOM 5820 N N . ASP C 1 229 ? 29.804 56.048 9.072 1.00 33.84 226 ASP C N 1
ATOM 5821 C CA . ASP C 1 229 ? 30.339 54.776 8.610 1.00 36.16 226 ASP C CA 1
ATOM 5822 C C . ASP C 1 229 ? 31.820 54.756 8.175 1.00 32.83 226 ASP C C 1
ATOM 5823 O O . ASP C 1 229 ? 32.533 53.795 8.483 1.00 29.63 226 ASP C O 1
ATOM 5828 N N . VAL C 1 230 ? 32.292 55.799 7.488 1.00 30.70 227 VAL C N 1
ATOM 5829 C CA . VAL C 1 230 ? 33.668 55.785 6.987 1.00 27.51 227 VAL C CA 1
ATOM 5830 C C . VAL C 1 230 ? 34.634 55.862 8.156 1.00 27.98 227 VAL C C 1
ATOM 5831 O O . VAL C 1 230 ? 35.639 55.156 8.202 1.00 28.86 227 VAL C O 1
ATOM 5835 N N . VAL C 1 231 ? 34.269 56.656 9.151 1.00 34.72 228 VAL C N 1
ATOM 5836 C CA . VAL C 1 231 ? 35.077 56.829 10.355 1.00 30.75 228 VAL C CA 1
ATOM 5837 C C . VAL C 1 231 ? 34.914 55.672 11.293 1.00 29.24 228 VAL C C 1
ATOM 5838 O O . VAL C 1 231 ? 35.790 55.432 12.098 1.00 30.81 228 VAL C O 1
ATOM 5842 N N . ASN C 1 232 ? 33.810 54.939 11.196 1.00 31.67 229 ASN C N 1
ATOM 5843 C CA . ASN C 1 232 ? 33.550 53.842 12.153 1.00 35.74 229 ASN C CA 1
ATOM 5844 C C . ASN C 1 232 ? 33.847 52.429 11.647 1.00 35.39 229 ASN C C 1
ATOM 5845 O O . ASN C 1 232 ? 33.673 51.447 12.369 1.00 38.33 229 ASN C O 1
ATOM 5850 N N . ALA C 1 233 ? 34.289 52.329 10.403 1.00 34.55 230 ALA C N 1
ATOM 5851 C CA . ALA C 1 233 ? 34.549 51.034 9.793 1.00 38.34 230 ALA C CA 1
ATOM 5852 C C . ALA C 1 233 ? 35.534 50.183 10.541 1.00 38.34 230 ALA C C 1
ATOM 5853 O O . ALA C 1 233 ? 35.333 49.000 10.618 1.00 47.86 230 ALA C O 1
ATOM 5855 N N . ARG C 1 234 ? 36.606 50.754 11.072 1.00 36.94 231 ARG C N 1
ATOM 5856 C CA . ARG C 1 234 ? 37.629 49.929 11.715 1.00 40.02 231 ARG C CA 1
ATOM 5857 C C . ARG C 1 234 ? 37.483 49.928 13.245 1.00 39.93 231 ARG C C 1
ATOM 5858 O O . ARG C 1 234 ? 38.469 49.724 14.004 1.00 33.38 231 ARG C O 1
ATOM 5866 N N . GLY C 1 235 ? 36.249 50.174 13.688 1.00 35.66 232 GLY C N 1
ATOM 5867 C CA . GLY C 1 235 ? 35.936 50.233 15.107 1.00 31.34 232 GLY C CA 1
ATOM 5868 C C . GLY C 1 235 ? 35.061 51.439 15.410 1.00 36.42 232 GLY C C 1
ATOM 5869 O O . GLY C 1 235 ? 35.261 52.518 14.848 1.00 35.50 232 GLY C O 1
ATOM 5870 N N . TYR C 1 236 ? 34.090 51.262 16.301 1.00 38.67 233 TYR C N 1
ATOM 5871 C CA . TYR C 1 236 ? 33.214 52.352 16.742 1.00 35.55 233 TYR C CA 1
ATOM 5872 C C . TYR C 1 236 ? 33.952 53.387 17.564 1.00 36.16 233 TYR C C 1
ATOM 5873 O O . TYR C 1 236 ? 34.768 53.035 18.434 1.00 30.62 233 TYR C O 1
ATOM 5882 N N . VAL C 1 237 ? 33.634 54.654 17.271 1.00 30.18 234 VAL C N 1
ATOM 5883 C CA . VAL C 1 237 ? 34.255 55.816 17.895 1.00 26.78 234 VAL C CA 1
ATOM 5884 C C . VAL C 1 237 ? 33.528 56.262 19.167 1.00 30.87 234 VAL C C 1
ATOM 5885 O O . VAL C 1 237 ? 32.300 56.203 19.247 1.00 39.05 234 VAL C O 1
ATOM 5889 N N . THR C 1 238 ? 34.283 56.727 20.154 1.00 26.04 235 THR C N 1
ATOM 5890 C CA . THR C 1 238 ? 33.714 57.305 21.374 1.00 28.69 235 THR C CA 1
ATOM 5891 C C . THR C 1 238 ? 34.063 58.795 21.485 1.00 29.10 235 THR C C 1
ATOM 5892 O O . THR C 1 238 ? 35.226 59.168 21.393 1.00 29.64 235 THR C O 1
ATOM 5896 N N . LEU C 1 239 ? 33.061 59.645 21.681 1.00 32.09 236 LEU C N 1
ATOM 5897 C CA . LEU C 1 239 ? 33.303 61.051 22.006 1.00 31.13 236 LEU C CA 1
ATOM 5898 C C . LEU C 1 239 ? 33.396 61.201 23.526 1.00 33.31 236 LEU C C 1
ATOM 5899 O O . LEU C 1 239 ? 32.378 61.296 24.193 1.00 34.78 236 LEU C O 1
ATOM 5904 N N . GLU C 1 240 ? 34.614 61.213 24.062 1.00 32.60 237 GLU C N 1
ATOM 5905 C CA . GLU C 1 240 ? 34.841 61.321 25.502 1.00 30.92 237 GLU C CA 1
ATOM 5906 C C . GLU C 1 240 ? 34.417 62.703 26.029 1.00 42.62 237 GLU C C 1
ATOM 5907 O O . GLU C 1 240 ? 33.763 62.805 27.087 1.00 39.45 237 GLU C O 1
ATOM 5913 N N . LYS C 1 241 ? 34.772 63.757 25.284 1.00 37.16 238 LYS C N 1
ATOM 5914 C CA . LYS C 1 241 ? 34.287 65.095 25.595 1.00 33.03 238 LYS C CA 1
ATOM 5915 C C . LYS C 1 241 ? 34.428 66.108 24.480 1.00 34.44 238 LYS C C 1
ATOM 5916 O O . LYS C 1 241 ? 35.091 65.866 23.475 1.00 33.58 238 LYS C O 1
ATOM 5922 N N . ALA C 1 242 ? 33.766 67.244 24.684 1.00 32.32 239 ALA C N 1
ATOM 5923 C CA . ALA C 1 242 ? 33.776 68.367 23.767 1.00 26.39 239 ALA C CA 1
ATOM 5924 C C . ALA C 1 242 ? 33.699 69.659 24.579 1.00 31.43 239 ALA C C 1
ATOM 5925 O O . ALA C 1 242 ? 32.716 69.937 25.240 1.00 32.92 239 ALA C O 1
ATOM 5927 N N . VAL C 1 243 ? 34.739 70.467 24.518 1.00 29.77 240 VAL C N 1
ATOM 5928 C CA . VAL C 1 243 ? 34.732 71.685 25.298 1.00 40.15 240 VAL C CA 1
ATOM 5929 C C . VAL C 1 243 ? 34.851 72.836 24.360 1.00 35.88 240 VAL C C 1
ATOM 5930 O O . VAL C 1 243 ? 35.583 72.745 23.398 1.00 32.79 240 VAL C O 1
ATOM 5934 N N . GLU C 1 244 ? 34.133 73.919 24.637 1.00 37.24 241 GLU C N 1
ATOM 5935 C CA . GLU C 1 244 ? 34.197 75.115 23.805 1.00 40.50 241 GLU C CA 1
ATOM 5936 C C . GLU C 1 244 ? 35.253 76.088 24.318 1.00 36.70 241 GLU C C 1
ATOM 5937 O O . GLU C 1 244 ? 35.289 76.410 25.506 1.00 43.70 241 GLU C O 1
ATOM 5943 N N . LEU C 1 245 ? 36.110 76.554 23.415 1.00 28.73 242 LEU C N 1
ATOM 5944 C CA . LEU C 1 245 ? 37.387 77.140 23.803 1.00 28.66 242 LEU C CA 1
ATOM 5945 C C . LEU C 1 245 ? 37.227 78.607 24.187 1.00 37.95 242 LEU C C 1
ATOM 5946 O O . LEU C 1 245 ? 36.320 79.289 23.710 1.00 35.67 242 LEU C O 1
ATOM 5951 N N . PRO C 1 246 ? 38.114 79.087 25.053 1.00 36.19 243 PRO C N 1
ATOM 5952 C CA . PRO C 1 246 ? 37.968 80.420 25.646 1.00 42.01 243 PRO C CA 1
ATOM 5953 C C . PRO C 1 246 ? 38.200 81.525 24.620 1.00 35.67 243 PRO C C 1
ATOM 5954 O O . PRO C 1 246 ? 37.307 82.337 24.377 1.00 37.20 243 PRO C O 1
ATOM 5958 N N . ASP C 1 247 ? 39.389 81.548 24.027 1.00 37.17 244 ASP C N 1
ATOM 5959 C CA . ASP C 1 247 ? 39.841 82.704 23.263 1.00 42.35 244 ASP C CA 1
ATOM 5960 C C . ASP C 1 247 ? 39.393 82.613 21.808 1.00 38.45 244 ASP C C 1
ATOM 5961 O O . ASP C 1 247 ? 38.901 83.587 21.238 1.00 43.06 244 ASP C O 1
ATOM 5966 N N . ALA C 1 248 ? 39.567 81.437 21.213 1.00 36.55 245 ALA C N 1
ATOM 5967 C CA . ALA C 1 248 ? 39.415 81.278 19.772 1.00 35.67 245 ALA C CA 1
ATOM 5968 C C . ALA C 1 248 ? 37.965 81.477 19.344 1.00 35.59 245 ALA C C 1
ATOM 5969 O O . ALA C 1 248 ? 37.039 81.195 20.105 1.00 37.05 245 ALA C O 1
ATOM 5971 N N . PRO C 1 249 ? 37.775 81.964 18.122 1.00 38.36 246 PRO C N 1
ATOM 5972 C CA . PRO C 1 249 ? 36.446 82.371 17.653 1.00 41.90 246 PRO C CA 1
ATOM 5973 C C . PRO C 1 249 ? 35.514 81.176 17.487 1.00 37.34 246 PRO C C 1
ATOM 5974 O O . PRO C 1 249 ? 35.706 80.367 16.579 1.00 39.33 246 PRO C O 1
ATOM 5978 N N . ASN C 1 250 ? 34.516 81.072 18.358 1.00 33.59 247 ASN C N 1
ATOM 5979 C CA . ASN C 1 250 ? 33.544 79.994 18.281 1.00 29.49 247 ASN C CA 1
ATOM 5980 C C . ASN C 1 250 ? 34.105 78.594 17.917 1.00 30.92 247 ASN C C 1
ATOM 5981 O O . ASN C 1 250 ? 33.685 77.970 16.952 1.00 31.94 247 ASN C O 1
ATOM 5986 N N . THR C 1 251 ? 35.050 78.093 18.700 1.00 29.14 248 THR C N 1
ATOM 5987 C CA . THR C 1 251 ? 35.742 76.836 18.384 1.00 27.33 248 THR C CA 1
ATOM 5988 C C . THR C 1 251 ? 35.570 75.777 19.485 1.00 32.01 248 THR C C 1
ATOM 5989 O O . THR C 1 251 ? 35.588 76.075 20.676 1.00 33.07 248 THR C O 1
ATOM 6001 N N . LEU C 1 253 ? 36.629 71.962 21.145 1.00 23.47 250 LEU C N 1
ATOM 6002 C CA . LEU C 1 253 ? 37.704 70.992 21.230 1.00 22.75 250 LEU C CA 1
ATOM 6003 C C . LEU C 1 253 ? 37.108 69.614 21.483 1.00 25.88 250 LEU C C 1
ATOM 6004 O O . LEU C 1 253 ? 36.349 69.433 22.436 1.00 26.03 250 LEU C O 1
ATOM 6009 N N . TYR C 1 254 ? 37.412 68.659 20.591 1.00 25.44 251 TYR C N 1
ATOM 6010 C CA . TYR C 1 254 ? 36.761 67.344 20.640 1.00 23.15 251 TYR C CA 1
ATOM 6011 C C . TYR C 1 254 ? 37.764 66.318 20.998 1.00 28.40 251 TYR C C 1
ATOM 6012 O O . TYR C 1 254 ? 38.768 66.164 20.274 1.00 26.31 251 TYR C O 1
ATOM 6021 N N . GLN C 1 255 ? 37.486 65.622 22.105 1.00 24.53 252 GLN C N 1
ATOM 6022 C CA . GLN C 1 255 ? 38.307 64.530 22.560 1.00 22.69 252 GLN C CA 1
ATOM 6023 C C . GLN C 1 255 ? 37.600 63.216 22.260 1.00 25.41 252 GLN C C 1
ATOM 6024 O O . GLN C 1 255 ? 36.527 62.921 22.794 1.00 29.93 252 GLN C O 1
ATOM 6030 N N . PHE C 1 256 ? 38.197 62.414 21.398 1.00 22.29 253 PHE C N 1
ATOM 6031 C CA . PHE C 1 256 ? 37.570 61.140 21.067 1.00 25.04 253 PHE C CA 1
ATOM 6032 C C . PHE C 1 256 ? 38.579 60.013 20.956 1.00 23.48 253 PHE C C 1
ATOM 6033 O O . PHE C 1 256 ? 39.788 60.261 20.918 1.00 23.72 253 PHE C O 1
ATOM 6041 N N . SER C 1 257 ? 38.083 58.780 20.890 1.00 26.89 254 SER C N 1
ATOM 6042 C CA . SER C 1 257 ? 38.942 57.585 20.838 1.00 27.13 254 SER C CA 1
ATOM 6043 C C . SER C 1 257 ? 38.167 56.424 20.272 1.00 27.76 254 SER C C 1
ATOM 6044 O O . SER C 1 257 ? 36.980 56.519 20.025 1.00 28.32 254 SER C O 1
ATOM 6047 N N . ARG C 1 258 ? 38.851 55.314 20.082 1.00 30.29 255 ARG C N 1
ATOM 6048 C CA . ARG C 1 258 ? 38.271 54.151 19.427 1.00 34.31 255 ARG C CA 1
ATOM 6049 C C . ARG C 1 258 ? 38.855 52.883 20.106 1.00 47.59 255 ARG C C 1
ATOM 6050 O O . ARG C 1 258 ? 40.061 52.564 20.005 1.00 44.69 255 ARG C O 1
ATOM 6058 N N . ARG C 1 259 ? 37.993 52.211 20.869 1.00 49.31 256 ARG C N 1
ATOM 6059 C CA . ARG C 1 259 ? 38.419 51.137 21.750 1.00 54.69 256 ARG C CA 1
ATOM 6060 C C . ARG C 1 259 ? 37.315 50.104 21.811 1.00 59.92 256 ARG C C 1
ATOM 6061 O O . ARG C 1 259 ? 37.383 49.173 22.604 1.00 73.46 256 ARG C O 1
ATOM 6077 N N . THR D 1 5 ? 2.831 39.523 23.802 1.00 73.33 2 THR D N 1
ATOM 6078 C CA . THR D 1 5 ? 2.560 40.800 23.151 1.00 66.23 2 THR D CA 1
ATOM 6079 C C . THR D 1 5 ? 3.011 41.968 24.056 1.00 57.90 2 THR D C 1
ATOM 6080 O O . THR D 1 5 ? 2.757 41.979 25.263 1.00 55.34 2 THR D O 1
ATOM 6084 N N . ILE D 1 6 ? 3.687 42.951 23.477 1.00 51.86 3 ILE D N 1
ATOM 6085 C CA . ILE D 1 6 ? 4.088 44.126 24.250 1.00 44.89 3 ILE D CA 1
ATOM 6086 C C . ILE D 1 6 ? 3.117 45.306 24.023 1.00 39.49 3 ILE D C 1
ATOM 6087 O O . ILE D 1 6 ? 2.886 45.721 22.893 1.00 41.47 3 ILE D O 1
ATOM 6092 N N . THR D 1 7 ? 2.566 45.865 25.091 1.00 37.98 4 THR D N 1
ATOM 6093 C CA . THR D 1 7 ? 1.622 46.987 24.957 1.00 41.64 4 THR D CA 1
ATOM 6094 C C . THR D 1 7 ? 2.064 48.212 25.728 1.00 40.91 4 THR D C 1
ATOM 6095 O O . THR D 1 7 ? 1.266 48.849 26.412 1.00 57.00 4 THR D O 1
ATOM 6099 N N . ASN D 1 8 ? 3.329 48.550 25.606 1.00 36.49 5 ASN D N 1
ATOM 6100 C CA . ASN D 1 8 ? 3.961 49.484 26.520 1.00 34.29 5 ASN D CA 1
ATOM 6101 C C . ASN D 1 8 ? 4.540 50.571 25.629 1.00 32.28 5 ASN D C 1
ATOM 6102 O O . ASN D 1 8 ? 5.336 50.304 24.742 1.00 39.05 5 ASN D O 1
ATOM 6107 N N . SER D 1 9 ? 4.109 51.795 25.831 1.00 28.77 6 SER D N 1
ATOM 6108 C CA . SER D 1 9 ? 4.412 52.825 24.871 1.00 37.82 6 SER D CA 1
ATOM 6109 C C . SER D 1 9 ? 5.881 53.204 24.943 1.00 39.84 6 SER D C 1
ATOM 6110 O O . SER D 1 9 ? 6.411 53.849 24.024 1.00 44.33 6 SER D O 1
ATOM 6113 N N . LYS D 1 10 ? 6.517 52.821 26.054 1.00 34.45 7 LYS D N 1
ATOM 6114 C CA . LYS D 1 10 ? 7.912 53.181 26.363 1.00 32.14 7 LYS D CA 1
ATOM 6115 C C . LYS D 1 10 ? 8.899 52.429 25.471 1.00 31.67 7 LYS D C 1
ATOM 6116 O O . LYS D 1 10 ? 9.996 52.925 25.182 1.00 29.05 7 LYS D O 1
ATOM 6122 N N . ALA D 1 11 ? 8.491 51.247 25.024 1.00 25.25 8 ALA D N 1
ATOM 6123 C CA . ALA D 1 11 ? 9.331 50.461 24.169 1.00 25.87 8 ALA D CA 1
ATOM 6124 C C . ALA D 1 11 ? 9.596 51.179 22.816 1.00 32.03 8 ALA D C 1
ATOM 6125 O O . ALA D 1 11 ? 10.680 51.047 22.199 1.00 29.68 8 ALA D O 1
ATOM 6127 N N . GLU D 1 12 ? 8.632 51.978 22.376 1.00 31.56 9 GLU D N 1
ATOM 6128 C CA . GLU D 1 12 ? 8.846 52.761 21.166 1.00 35.97 9 GLU D CA 1
ATOM 6129 C C . GLU D 1 12 ? 10.039 53.710 21.296 1.00 31.05 9 GLU D C 1
ATOM 6130 O O . GLU D 1 12 ? 10.544 54.213 20.309 1.00 33.11 9 GLU D O 1
ATOM 6136 N N . ALA D 1 13 ? 10.487 53.974 22.510 1.00 29.92 10 ALA D N 1
ATOM 6137 C CA . ALA D 1 13 ? 11.587 54.902 22.685 1.00 28.40 10 ALA D CA 1
ATOM 6138 C C . ALA D 1 13 ? 12.899 54.178 22.384 1.00 26.71 10 ALA D C 1
ATOM 6139 O O . ALA D 1 13 ? 13.866 54.765 21.924 1.00 29.04 10 ALA D O 1
ATOM 6141 N N . TRP D 1 14 ? 12.895 52.874 22.616 1.00 27.14 11 TRP D N 1
ATOM 6142 C CA . TRP D 1 14 ? 14.100 52.067 22.511 1.00 28.15 11 TRP D CA 1
ATOM 6143 C C . TRP D 1 14 ? 14.268 51.615 21.069 1.00 28.24 11 TRP D C 1
ATOM 6144 O O . TRP D 1 14 ? 15.362 51.412 20.591 1.00 27.74 11 TRP D O 1
ATOM 6155 N N . GLU D 1 15 ? 13.161 51.551 20.357 1.00 26.54 12 GLU D N 1
ATOM 6156 C CA . GLU D 1 15 ? 13.217 51.324 18.939 1.00 33.43 12 GLU D CA 1
ATOM 6157 C C . GLU D 1 15 ? 13.968 52.416 18.179 1.00 37.77 12 GLU D C 1
ATOM 6158 O O . GLU D 1 15 ? 14.490 52.153 17.085 1.00 38.26 12 GLU D O 1
ATOM 6164 N N . LEU D 1 16 ? 14.038 53.626 18.740 1.00 31.23 13 LEU D N 1
ATOM 6165 C CA . LEU D 1 16 ? 14.807 54.682 18.096 1.00 30.41 13 LEU D CA 1
ATOM 6166 C C . LEU D 1 16 ? 16.293 54.529 18.311 1.00 37.83 13 LEU D C 1
ATOM 6167 O O . LEU D 1 16 ? 17.087 55.222 17.686 1.00 41.95 13 LEU D O 1
ATOM 6172 N N . ILE D 1 17 ? 16.677 53.675 19.243 1.00 34.23 14 ILE D N 1
ATOM 6173 C CA . ILE D 1 17 ? 18.039 53.723 19.731 1.00 38.12 14 ILE D CA 1
ATOM 6174 C C . ILE D 1 17 ? 18.839 52.519 19.265 1.00 39.78 14 ILE D C 1
ATOM 6175 O O . ILE D 1 17 ? 19.883 52.653 18.649 1.00 44.66 14 ILE D O 1
ATOM 6180 N N . GLY D 1 18 ? 18.333 51.333 19.543 1.00 39.01 15 GLY D N 1
ATOM 6181 C CA . GLY D 1 18 ? 19.018 50.116 19.167 1.00 40.20 15 GLY D CA 1
ATOM 6182 C C . GLY D 1 18 ? 20.446 50.041 19.666 1.00 39.57 15 GLY D C 1
ATOM 6183 O O . GLY D 1 18 ? 20.800 50.555 20.737 1.00 38.83 15 GLY D O 1
ATOM 6184 N N . ASN D 1 19 ? 21.273 49.390 18.861 1.00 42.10 16 ASN D N 1
ATOM 6185 C CA . ASN D 1 19 ? 22.702 49.261 19.124 1.00 40.78 16 ASN D CA 1
ATOM 6186 C C . ASN D 1 19 ? 23.474 50.569 19.341 1.00 45.70 16 ASN D C 1
ATOM 6187 O O . ASN D 1 19 ? 24.516 50.535 19.977 1.00 50.66 16 ASN D O 1
ATOM 6192 N N . GLN D 1 20 ? 22.997 51.714 18.845 1.00 41.13 17 GLN D N 1
ATOM 6193 C CA . GLN D 1 20 ? 23.715 52.973 19.104 1.00 46.79 17 GLN D CA 1
ATOM 6194 C C . GLN D 1 20 ? 23.995 53.237 20.602 1.00 47.37 17 GLN D C 1
ATOM 6195 O O . GLN D 1 20 ? 24.774 54.122 20.951 1.00 48.69 17 GLN D O 1
ATOM 6201 N N . PHE D 1 21 ? 23.354 52.485 21.486 1.00 45.83 18 PHE D N 1
ATOM 6202 C CA . PHE D 1 21 ? 23.510 52.700 22.930 1.00 50.23 18 PHE D CA 1
ATOM 6203 C C . PHE D 1 21 ? 24.880 52.208 23.494 1.00 53.81 18 PHE D C 1
ATOM 6204 O O . PHE D 1 21 ? 25.410 52.742 24.498 1.00 43.58 18 PHE D O 1
ATOM 6212 N N . TRP D 1 22 ? 25.440 51.194 22.842 1.00 53.34 19 TRP D N 1
ATOM 6213 C CA . TRP D 1 22 ? 26.744 50.665 23.223 1.00 54.05 19 TRP D CA 1
ATOM 6214 C C . TRP D 1 22 ? 27.745 50.790 22.079 1.00 54.20 19 TRP D C 1
ATOM 6215 O O . TRP D 1 22 ? 28.897 50.373 22.201 1.00 62.46 19 TRP D O 1
ATOM 6226 N N . THR D 1 23 ? 27.297 51.366 20.968 1.00 53.45 20 THR D N 1
ATOM 6227 C CA . THR D 1 23 ? 28.182 51.661 19.848 1.00 54.35 20 THR D CA 1
ATOM 6228 C C . THR D 1 23 ? 28.797 53.050 19.981 1.00 57.90 20 THR D C 1
ATOM 6229 O O . THR D 1 23 ? 29.948 53.194 20.392 1.00 58.38 20 THR D O 1
ATOM 6233 N N . ILE D 1 24 ? 28.021 54.071 19.631 1.00 51.10 21 ILE D N 1
ATOM 6234 C CA . ILE D 1 24 ? 28.519 55.441 19.614 1.00 46.88 21 ILE D CA 1
ATOM 6235 C C . ILE D 1 24 ? 27.897 56.268 20.734 1.00 47.08 21 ILE D C 1
ATOM 6236 O O . ILE D 1 24 ? 27.811 57.493 20.640 1.00 49.77 21 ILE D O 1
ATOM 6241 N N . GLY D 1 25 ? 27.465 55.591 21.793 1.00 46.18 22 GLY D N 1
ATOM 6242 C CA . GLY D 1 25 ? 26.778 56.247 22.889 1.00 44.75 22 GLY D CA 1
ATOM 6243 C C . GLY D 1 25 ? 27.523 56.117 24.203 1.00 44.23 22 GLY D C 1
ATOM 6244 O O . GLY D 1 25 ? 28.753 56.085 24.229 1.00 44.68 22 GLY D O 1
ATOM 6245 N N . ARG D 1 30 ? 33.703 51.898 29.728 1.00 78.71 27 ARG D N 1
ATOM 6246 C CA . ARG D 1 30 ? 33.056 50.643 30.120 1.00 91.34 27 ARG D CA 1
ATOM 6247 C C . ARG D 1 30 ? 33.468 50.257 31.547 1.00 91.89 27 ARG D C 1
ATOM 6248 O O . ARG D 1 30 ? 34.622 50.509 31.936 1.00 83.83 27 ARG D O 1
ATOM 6256 N N . PRO D 1 31 ? 32.517 49.668 32.335 1.00 88.32 28 PRO D N 1
ATOM 6257 C CA . PRO D 1 31 ? 32.746 49.422 33.768 1.00 73.81 28 PRO D CA 1
ATOM 6258 C C . PRO D 1 31 ? 33.936 48.485 34.083 1.00 79.05 28 PRO D C 1
ATOM 6259 O O . PRO D 1 31 ? 34.305 47.593 33.297 1.00 70.26 28 PRO D O 1
ATOM 6263 N N . SER D 1 32 ? 34.544 48.729 35.242 1.00 76.04 29 SER D N 1
ATOM 6264 C CA . SER D 1 32 ? 35.759 48.043 35.664 1.00 75.16 29 SER D CA 1
ATOM 6265 C C . SER D 1 32 ? 35.497 46.612 36.136 1.00 72.21 29 SER D C 1
ATOM 6266 O O . SER D 1 32 ? 34.369 46.130 36.141 1.00 58.22 29 SER D O 1
ATOM 6269 N N . ASP D 1 33 ? 36.569 45.933 36.522 1.00 84.06 30 ASP D N 1
ATOM 6270 C CA . ASP D 1 33 ? 36.468 44.566 36.995 1.00 80.73 30 ASP D CA 1
ATOM 6271 C C . ASP D 1 33 ? 35.719 44.550 38.315 1.00 77.49 30 ASP D C 1
ATOM 6272 O O . ASP D 1 33 ? 34.785 43.765 38.480 1.00 70.22 30 ASP D O 1
ATOM 6277 N N . ARG D 1 34 ? 36.106 45.441 39.231 1.00 77.76 31 ARG D N 1
ATOM 6278 C CA . ARG D 1 34 ? 35.440 45.563 40.531 1.00 73.94 31 ARG D CA 1
ATOM 6279 C C . ARG D 1 34 ? 33.942 45.864 40.427 1.00 70.23 31 ARG D C 1
ATOM 6280 O O . ARG D 1 34 ? 33.174 45.548 41.339 1.00 55.54 31 ARG D O 1
ATOM 6288 N N . GLU D 1 35 ? 33.521 46.475 39.323 1.00 65.78 32 GLU D N 1
ATOM 6289 C CA . GLU D 1 35 ? 32.112 46.806 39.174 1.00 59.80 32 GLU D CA 1
ATOM 6290 C C . GLU D 1 35 ? 31.324 45.599 38.667 1.00 59.35 32 GLU D C 1
ATOM 6291 O O . GLU D 1 35 ? 30.321 45.199 39.255 1.00 56.09 32 GLU D O 1
ATOM 6297 N N . ASN D 1 36 ? 31.810 44.996 37.594 1.00 62.16 33 ASN D N 1
ATOM 6298 C CA . ASN D 1 36 ? 31.270 43.736 37.124 1.00 55.84 33 ASN D CA 1
ATOM 6299 C C . ASN D 1 36 ? 31.334 42.591 38.142 1.00 53.25 33 ASN D C 1
ATOM 6300 O O . ASN D 1 36 ? 30.384 41.828 38.265 1.00 51.32 33 ASN D O 1
ATOM 6305 N N . ASP D 1 37 ? 32.428 42.461 38.876 1.00 47.85 34 ASP D N 1
ATOM 6306 C CA . ASP D 1 37 ? 32.455 41.476 39.954 1.00 50.15 34 ASP D CA 1
ATOM 6307 C C . ASP D 1 37 ? 31.308 41.640 40.961 1.00 52.49 34 ASP D C 1
ATOM 6308 O O . ASP D 1 37 ? 30.904 40.646 41.607 1.00 52.06 34 ASP D O 1
ATOM 6313 N N . ILE D 1 38 ? 30.809 42.873 41.144 1.00 49.02 35 ILE D N 1
ATOM 6314 C CA . ILE D 1 38 ? 29.785 43.086 42.178 1.00 40.15 35 ILE D CA 1
ATOM 6315 C C . ILE D 1 38 ? 28.543 42.379 41.678 1.00 34.22 35 ILE D C 1
ATOM 6316 O O . ILE D 1 38 ? 27.937 41.597 42.409 1.00 32.66 35 ILE D O 1
ATOM 6321 N N . PHE D 1 39 ? 28.222 42.646 40.404 1.00 30.73 36 PHE D N 1
ATOM 6322 C CA . PHE D 1 39 ? 27.027 42.156 39.700 1.00 27.62 36 PHE D CA 1
ATOM 6323 C C . PHE D 1 39 ? 27.067 40.655 39.451 1.00 28.27 36 PHE D C 1
ATOM 6324 O O . PHE D 1 39 ? 26.039 39.968 39.480 1.00 26.87 36 PHE D O 1
ATOM 6332 N N . LEU D 1 40 ? 28.268 40.167 39.156 1.00 31.74 37 LEU D N 1
ATOM 6333 C CA . LEU D 1 40 ? 28.497 38.762 38.836 1.00 28.42 37 LEU D CA 1
ATOM 6334 C C . LEU D 1 40 ? 28.996 37.869 39.994 1.00 33.61 37 LEU D C 1
ATOM 6335 O O . LEU D 1 40 ? 29.367 36.704 39.750 1.00 32.92 37 LEU D O 1
ATOM 6340 N N . GLU D 1 41 ? 29.005 38.385 41.229 1.00 29.88 38 GLU D N 1
ATOM 6341 C CA . GLU D 1 41 ? 29.503 37.593 42.323 1.00 28.81 38 GLU D CA 1
ATOM 6342 C C . GLU D 1 41 ? 28.687 36.303 42.465 1.00 27.40 38 GLU D C 1
ATOM 6343 O O . GLU D 1 41 ? 27.462 36.315 42.406 1.00 24.36 38 GLU D O 1
ATOM 6349 N N . ASN D 1 42 ? 29.382 35.189 42.625 1.00 26.23 39 ASN D N 1
ATOM 6350 C CA . ASN D 1 42 ? 28.768 33.861 42.800 1.00 29.13 39 ASN D CA 1
ATOM 6351 C C . ASN D 1 42 ? 28.082 33.274 41.581 1.00 27.86 39 ASN D C 1
ATOM 6352 O O . ASN D 1 42 ? 27.423 32.215 41.680 1.00 28.20 39 ASN D O 1
ATOM 6357 N N . ILE D 1 43 ? 28.258 33.948 40.439 1.00 28.14 40 ILE D N 1
ATOM 6358 C CA . ILE D 1 43 ? 27.796 33.419 39.171 1.00 24.68 40 ILE D CA 1
ATOM 6359 C C . ILE D 1 43 ? 28.904 32.616 38.497 1.00 29.63 40 ILE D C 1
ATOM 6360 O O . ILE D 1 43 ? 30.024 33.099 38.276 1.00 26.87 40 ILE D O 1
ATOM 6365 N N . VAL D 1 44 ? 28.561 31.373 38.172 1.00 29.10 41 VAL D N 1
ATOM 6366 C CA . VAL D 1 44 ? 29.542 30.374 37.765 1.00 30.52 41 VAL D CA 1
ATOM 6367 C C . VAL D 1 44 ? 29.031 29.537 36.584 1.00 35.58 41 VAL D C 1
ATOM 6368 O O . VAL D 1 44 ? 27.948 29.778 36.072 1.00 33.33 41 VAL D O 1
ATOM 6372 N N . PRO D 1 45 ? 29.826 28.561 36.129 1.00 35.83 42 PRO D N 1
ATOM 6373 C CA . PRO D 1 45 ? 29.354 27.742 35.016 1.00 28.15 42 PRO D CA 1
ATOM 6374 C C . PRO D 1 45 ? 27.943 27.168 35.134 1.00 34.85 42 PRO D C 1
ATOM 6375 O O . PRO D 1 45 ? 27.120 27.339 34.221 1.00 40.42 42 PRO D O 1
ATOM 6379 N N . GLY D 1 46 ? 27.599 26.513 36.218 1.00 38.05 43 GLY D N 1
ATOM 6380 C CA . GLY D 1 46 ? 26.188 26.133 36.316 1.00 49.79 43 GLY D CA 1
ATOM 6381 C C . GLY D 1 46 ? 25.119 27.230 36.050 1.00 43.74 43 GLY D C 1
ATOM 6382 O O . GLY D 1 46 ? 24.083 26.973 35.431 1.00 39.72 43 GLY D O 1
ATOM 6383 N N . SER D 1 47 ? 25.396 28.456 36.500 1.00 39.06 44 SER D N 1
ATOM 6384 C CA . SER D 1 47 ? 24.362 29.424 36.867 1.00 32.37 44 SER D CA 1
ATOM 6385 C C . SER D 1 47 ? 23.453 29.877 35.728 1.00 29.72 44 SER D C 1
ATOM 6386 O O . SER D 1 47 ? 23.918 30.259 34.670 1.00 32.41 44 SER D O 1
ATOM 6389 N N . THR D 1 48 ? 22.148 29.826 35.956 1.00 27.07 45 THR D N 1
ATOM 6390 C CA . THR D 1 48 ? 21.195 30.456 35.053 1.00 26.37 45 THR D CA 1
ATOM 6391 C C . THR D 1 48 ? 20.963 31.928 35.417 1.00 25.30 45 THR D C 1
ATOM 6392 O O . THR D 1 48 ? 20.556 32.266 36.506 1.00 27.54 45 THR D O 1
ATOM 6396 N N . VAL D 1 49 ? 21.227 32.806 34.484 1.00 22.78 46 VAL D N 1
ATOM 6397 C CA . VAL D 1 49 ? 21.159 34.220 34.743 1.00 18.47 46 VAL D CA 1
ATOM 6398 C C . VAL D 1 49 ? 20.225 34.836 33.725 1.00 23.83 46 VAL D C 1
ATOM 6399 O O . VAL D 1 49 ? 20.293 34.535 32.534 1.00 21.36 46 VAL D O 1
ATOM 6403 N N . ALA D 1 50 ? 19.308 35.661 34.213 1.00 24.10 47 ALA D N 1
ATOM 6404 C CA . ALA D 1 50 ? 18.438 36.442 33.349 1.00 20.24 47 ALA D CA 1
ATOM 6405 C C . ALA D 1 50 ? 18.799 37.914 33.514 1.00 21.11 47 ALA D C 1
ATOM 6406 O O . ALA D 1 50 ? 18.837 38.444 34.616 1.00 23.63 47 ALA D O 1
ATOM 6408 N N . VAL D 1 51 ? 19.089 38.567 32.409 1.00 17.81 48 VAL D N 1
ATOM 6409 C CA . VAL D 1 51 ? 19.412 39.969 32.449 1.00 19.06 48 VAL D CA 1
ATOM 6410 C C . VAL D 1 51 ? 18.211 40.687 31.838 1.00 20.14 48 VAL D C 1
ATOM 6411 O O . VAL D 1 51 ? 17.817 40.357 30.728 1.00 23.51 48 VAL D O 1
ATOM 6415 N N . ILE D 1 52 ? 17.619 41.636 32.561 1.00 16.47 49 ILE D N 1
ATOM 6416 C CA . ILE D 1 52 ? 16.616 42.514 31.997 1.00 14.78 49 ILE D CA 1
ATOM 6417 C C . ILE D 1 52 ? 17.261 43.768 31.403 1.00 17.61 49 ILE D C 1
ATOM 6418 O O . ILE D 1 52 ? 17.881 44.538 32.099 1.00 16.08 49 ILE D O 1
ATOM 6423 N N . GLY D 1 53 ? 17.072 43.969 30.099 1.00 20.50 50 GLY D N 1
ATOM 6424 C CA . GLY D 1 53 ? 17.648 45.082 29.369 1.00 19.92 50 GLY D CA 1
ATOM 6425 C C . GLY D 1 53 ? 18.784 44.662 28.428 1.00 28.36 50 GLY D C 1
ATOM 6426 O O . GLY D 1 53 ? 19.949 44.448 28.851 1.00 25.16 50 GLY D O 1
ATOM 6427 N N . ALA D 1 54 ? 18.458 44.580 27.136 1.00 25.93 51 ALA D N 1
ATOM 6428 C CA . ALA D 1 54 ? 19.449 44.242 26.121 1.00 22.16 51 ALA D CA 1
ATOM 6429 C C . ALA D 1 54 ? 20.498 45.341 25.958 1.00 24.91 51 ALA D C 1
ATOM 6430 O O . ALA D 1 54 ? 21.600 45.078 25.534 1.00 31.02 51 ALA D O 1
ATOM 6432 N N . SER D 1 55 ? 20.179 46.572 26.303 1.00 26.31 52 SER D N 1
ATOM 6433 C CA . SER D 1 55 ? 21.181 47.628 26.229 1.00 27.41 52 SER D CA 1
ATOM 6434 C C . SER D 1 55 ? 22.442 47.361 27.097 1.00 28.02 52 SER D C 1
ATOM 6435 O O . SER D 1 55 ? 23.506 47.860 26.810 1.00 28.78 52 SER D O 1
ATOM 6438 N N . THR D 1 56 ? 22.335 46.594 28.171 1.00 28.68 53 THR D N 1
ATOM 6439 C CA . THR D 1 56 ? 23.526 46.356 28.996 1.00 29.19 53 THR D CA 1
ATOM 6440 C C . THR D 1 56 ? 24.406 45.259 28.455 1.00 25.73 53 THR D C 1
ATOM 6441 O O . THR D 1 56 ? 24.544 44.199 29.066 1.00 25.24 53 THR D O 1
ATOM 6445 N N . ARG D 1 57 ? 25.034 45.518 27.329 1.00 26.49 54 ARG D N 1
ATOM 6446 C CA . ARG D 1 57 ? 25.575 44.422 26.572 1.00 28.01 54 ARG D CA 1
ATOM 6447 C C . ARG D 1 57 ? 26.954 43.956 27.032 1.00 31.03 54 ARG D C 1
ATOM 6448 O O . ARG D 1 57 ? 27.345 42.846 26.747 1.00 37.29 54 ARG D O 1
ATOM 6456 N N . PHE D 1 58 ? 27.689 44.770 27.776 1.00 30.12 55 PHE D N 1
ATOM 6457 C CA . PHE D 1 58 ? 28.988 44.310 28.261 1.00 31.62 55 PHE D CA 1
ATOM 6458 C C . PHE D 1 58 ? 28.778 43.439 29.494 1.00 33.22 55 PHE D C 1
ATOM 6459 O O . PHE D 1 58 ? 29.339 42.362 29.615 1.00 32.22 55 PHE D O 1
ATOM 6467 N N . LEU D 1 59 ? 27.885 43.868 30.363 1.00 28.20 56 LEU D N 1
ATOM 6468 C CA . LEU D 1 59 ? 27.489 43.043 31.472 1.00 30.98 56 LEU D CA 1
ATOM 6469 C C . LEU D 1 59 ? 27.061 41.645 31.013 1.00 34.92 56 LEU D C 1
ATOM 6470 O O . LEU D 1 59 ? 27.352 40.627 31.674 1.00 30.98 56 LEU D O 1
ATOM 6475 N N . ILE D 1 60 ? 26.344 41.611 29.895 1.00 28.66 57 ILE D N 1
ATOM 6476 C CA . ILE D 1 60 ? 25.850 40.363 29.370 1.00 29.12 57 ILE D CA 1
ATOM 6477 C C . ILE D 1 60 ? 27.029 39.525 28.871 1.00 34.59 57 ILE D C 1
ATOM 6478 O O . ILE D 1 60 ? 27.098 38.324 29.142 1.00 37.52 57 ILE D O 1
ATOM 6483 N N . GLU D 1 61 ? 27.962 40.152 28.160 1.00 33.93 58 GLU D N 1
ATOM 6484 C CA . GLU D 1 61 ? 29.167 39.457 27.719 1.00 35.01 58 GLU D CA 1
ATOM 6485 C C . GLU D 1 61 ? 29.912 38.875 28.901 1.00 29.99 58 GLU D C 1
ATOM 6486 O O . GLU D 1 61 ? 30.146 37.687 28.950 1.00 33.55 58 GLU D O 1
ATOM 6492 N N . LYS D 1 62 ? 30.271 39.715 29.856 1.00 30.70 59 LYS D N 1
ATOM 6493 C CA . LYS D 1 62 ? 30.943 39.275 31.060 1.00 33.73 59 LYS D CA 1
ATOM 6494 C C . LYS D 1 62 ? 30.272 38.075 31.725 1.00 31.06 59 LYS D C 1
ATOM 6495 O O . LYS D 1 62 ? 30.966 37.199 32.220 1.00 33.61 59 LYS D O 1
ATOM 6501 N N . ALA D 1 63 ? 28.941 38.030 31.735 1.00 29.27 60 ALA D N 1
ATOM 6502 C CA . ALA D 1 63 ? 28.208 36.867 32.272 1.00 29.55 60 ALA D CA 1
ATOM 6503 C C . ALA D 1 63 ? 28.414 35.604 31.445 1.00 30.99 60 ALA D C 1
ATOM 6504 O O . ALA D 1 63 ? 28.585 34.501 31.992 1.00 28.07 60 ALA D O 1
ATOM 6506 N N . LEU D 1 64 ? 28.326 35.754 30.129 1.00 31.78 61 LEU D N 1
ATOM 6507 C CA . LEU D 1 64 ? 28.652 34.668 29.240 1.00 30.28 61 LEU D CA 1
ATOM 6508 C C . LEU D 1 64 ? 30.123 34.225 29.455 1.00 36.73 61 LEU D C 1
ATOM 6509 O O . LEU D 1 64 ? 30.435 33.024 29.460 1.00 35.40 61 LEU D O 1
ATOM 6514 N N . GLU D 1 65 ? 31.024 35.175 29.674 1.00 33.71 62 GLU D N 1
ATOM 6515 C CA . GLU D 1 65 ? 32.394 34.795 29.988 1.00 34.62 62 GLU D CA 1
ATOM 6516 C C . GLU D 1 65 ? 32.577 33.988 31.295 1.00 37.04 62 GLU D C 1
ATOM 6517 O O . GLU D 1 65 ? 33.551 33.246 31.390 1.00 41.26 62 GLU D O 1
ATOM 6523 N N . ARG D 1 66 ? 31.688 34.144 32.289 1.00 29.54 63 ARG D N 1
ATOM 6524 C CA . ARG D 1 66 ? 31.724 33.324 33.505 1.00 32.76 63 ARG D CA 1
ATOM 6525 C C . ARG D 1 66 ? 31.329 31.890 33.238 1.00 32.56 63 ARG D C 1
ATOM 6526 O O . ARG D 1 66 ? 31.647 31.014 34.030 1.00 37.19 63 ARG D O 1
ATOM 6534 N N . GLY D 1 67 ? 30.606 31.646 32.155 1.00 29.58 64 GLY D N 1
ATOM 6535 C CA . GLY D 1 67 ? 30.136 30.308 31.899 1.00 27.75 64 GLY D CA 1
ATOM 6536 C C . GLY D 1 67 ? 28.675 30.121 32.237 1.00 28.42 64 GLY D C 1
ATOM 6537 O O . GLY D 1 67 ? 28.190 28.984 32.240 1.00 24.31 64 GLY D O 1
ATOM 6538 N N . ALA D 1 68 ? 27.949 31.221 32.478 1.00 25.58 65 ALA D N 1
ATOM 6539 C CA . ALA D 1 68 ? 26.537 31.118 32.850 1.00 23.72 65 ALA D CA 1
ATOM 6540 C C . ALA D 1 68 ? 25.691 30.719 31.655 1.00 25.25 65 ALA D C 1
ATOM 6541 O O . ALA D 1 68 ? 26.132 30.930 30.513 1.00 27.13 65 ALA D O 1
ATOM 6543 N N . SER D 1 69 ? 24.502 30.145 31.908 1.00 26.35 66 SER D N 1
ATOM 6544 C CA . SER D 1 69 ? 23.435 30.092 30.874 1.00 30.62 66 SER D CA 1
ATOM 6545 C C . SER D 1 69 ? 22.557 31.348 30.907 1.00 31.44 66 SER D C 1
ATOM 6546 O O . SER D 1 69 ? 21.599 31.455 31.699 1.00 29.99 66 SER D O 1
ATOM 6549 N N . VAL D 1 70 ? 22.910 32.282 30.025 1.00 25.21 67 VAL D N 1
ATOM 6550 C CA . VAL D 1 70 ? 22.312 33.582 29.995 1.00 23.29 67 VAL D CA 1
ATOM 6551 C C . VAL D 1 70 ? 21.099 33.732 29.097 1.00 23.77 67 VAL D C 1
ATOM 6552 O O . VAL D 1 70 ? 21.085 33.306 27.966 1.00 32.08 67 VAL D O 1
ATOM 6556 N N . THR D 1 71 ? 20.046 34.313 29.646 1.00 23.67 68 THR D N 1
ATOM 6557 C CA . THR D 1 71 ? 18.893 34.730 28.885 1.00 21.85 68 THR D CA 1
ATOM 6558 C C . THR D 1 71 ? 18.812 36.235 29.037 1.00 21.27 68 THR D C 1
ATOM 6559 O O . THR D 1 71 ? 19.032 36.749 30.131 1.00 26.62 68 THR D O 1
ATOM 6563 N N . VAL D 1 72 ? 18.500 36.941 27.953 1.00 17.68 69 VAL D N 1
ATOM 6564 C CA . VAL D 1 72 ? 18.201 38.348 28.043 1.00 17.29 69 VAL D CA 1
ATOM 6565 C C . VAL D 1 72 ? 16.737 38.590 27.734 1.00 21.60 69 VAL D C 1
ATOM 6566 O O . VAL D 1 72 ? 16.188 38.029 26.798 1.00 23.08 69 VAL D O 1
ATOM 6570 N N . PHE D 1 73 ? 16.101 39.425 28.540 1.00 18.26 70 PHE D N 1
ATOM 6571 C CA . PHE D 1 73 ? 14.738 39.877 28.288 1.00 17.63 70 PHE D CA 1
ATOM 6572 C C . PHE D 1 73 ? 14.729 41.390 27.955 1.00 22.24 70 PHE D C 1
ATOM 6573 O O . PHE D 1 73 ? 15.389 42.180 28.634 1.00 19.42 70 PHE D O 1
ATOM 6581 N N . ASP D 1 74 ? 14.003 41.787 26.907 1.00 24.43 71 ASP D N 1
ATOM 6582 C CA . ASP D 1 74 ? 13.790 43.211 26.603 1.00 20.91 71 ASP D CA 1
ATOM 6583 C C . ASP D 1 74 ? 12.426 43.428 25.974 1.00 22.73 71 ASP D C 1
ATOM 6584 O O . ASP D 1 74 ? 11.943 42.574 25.267 1.00 24.27 71 ASP D O 1
ATOM 6589 N N . PHE D 1 75 ? 11.775 44.552 26.245 1.00 22.80 72 PHE D N 1
ATOM 6590 C CA . PHE D 1 75 ? 10.446 44.750 25.668 1.00 21.26 72 PHE D CA 1
ATOM 6591 C C . PHE D 1 75 ? 10.528 45.431 24.282 1.00 26.55 72 PHE D C 1
ATOM 6592 O O . PHE D 1 75 ? 9.509 45.720 23.662 1.00 27.00 72 PHE D O 1
ATOM 6600 N N . SER D 1 76 ? 11.754 45.675 23.803 1.00 28.00 73 SER D N 1
ATOM 6601 C CA . SER D 1 76 ? 12.010 46.285 22.487 1.00 25.95 73 SER D CA 1
ATOM 6602 C C . SER D 1 76 ? 12.571 45.287 21.475 1.00 27.98 73 SER D C 1
ATOM 6603 O O . SER D 1 76 ? 13.691 44.779 21.630 1.00 27.14 73 SER D O 1
ATOM 6606 N N . GLN D 1 77 ? 11.804 45.036 20.420 1.00 29.31 74 GLN D N 1
ATOM 6607 C CA . GLN D 1 77 ? 12.248 44.156 19.357 1.00 31.63 74 GLN D CA 1
ATOM 6608 C C . GLN D 1 77 ? 13.581 44.589 18.713 1.00 32.94 74 GLN D C 1
ATOM 6609 O O . GLN D 1 77 ? 14.443 43.757 18.405 1.00 33.21 74 GLN D O 1
ATOM 6615 N N . ARG D 1 78 ? 13.756 45.889 18.521 1.00 25.15 75 ARG D N 1
ATOM 6616 C CA . ARG D 1 78 ? 14.989 46.387 17.931 1.00 34.75 75 ARG D CA 1
ATOM 6617 C C . ARG D 1 78 ? 16.138 46.014 18.833 1.00 38.11 75 ARG D C 1
ATOM 6618 O O . ARG D 1 78 ? 17.175 45.566 18.357 1.00 39.01 75 ARG D O 1
ATOM 6634 N N . CYS D 1 80 ? 16.277 43.575 21.033 1.00 30.10 77 CYS D N 1
ATOM 6635 C CA . CYS D 1 80 ? 16.541 42.141 20.986 1.00 31.56 77 CYS D CA 1
ATOM 6636 C C . CYS D 1 80 ? 17.334 41.814 19.739 1.00 37.83 77 CYS D C 1
ATOM 6637 O O . CYS D 1 80 ? 18.386 41.154 19.803 1.00 36.56 77 CYS D O 1
ATOM 6640 N N . ASP D 1 81 ? 16.799 42.253 18.594 1.00 39.31 78 ASP D N 1
ATOM 6641 C CA . ASP D 1 81 ? 17.402 41.979 17.296 1.00 33.51 78 ASP D CA 1
ATOM 6642 C C . ASP D 1 81 ? 18.828 42.466 17.227 1.00 34.76 78 ASP D C 1
ATOM 6643 O O . ASP D 1 81 ? 19.711 41.730 16.825 1.00 37.94 78 ASP D O 1
ATOM 6648 N N . ASP D 1 82 ? 19.063 43.701 17.641 1.00 31.62 79 ASP D N 1
ATOM 6649 C CA . ASP D 1 82 ? 20.406 44.261 17.621 1.00 31.24 79 ASP D CA 1
ATOM 6650 C C . ASP D 1 82 ? 21.401 43.486 18.459 1.00 35.30 79 ASP D C 1
ATOM 6651 O O . ASP D 1 82 ? 22.572 43.375 18.091 1.00 32.48 79 ASP D O 1
ATOM 6656 N N . LEU D 1 83 ? 20.924 42.916 19.564 1.00 37.40 80 LEU D N 1
ATOM 6657 C CA . LEU D 1 83 ? 21.796 42.183 20.476 1.00 34.44 80 LEU D CA 1
ATOM 6658 C C . LEU D 1 83 ? 22.008 40.765 19.953 1.00 37.14 80 LEU D C 1
ATOM 6659 O O . LEU D 1 83 ? 23.134 40.245 20.015 1.00 36.19 80 LEU D O 1
ATOM 6664 N N . ALA D 1 84 ? 20.941 40.160 19.416 1.00 32.94 81 ALA D N 1
ATOM 6665 C CA . ALA D 1 84 ? 21.065 38.878 18.704 1.00 40.45 81 ALA D CA 1
ATOM 6666 C C . ALA D 1 84 ? 22.144 38.884 17.602 1.00 44.17 81 ALA D C 1
ATOM 6667 O O . ALA D 1 84 ? 22.840 37.888 17.388 1.00 47.38 81 ALA D O 1
ATOM 6669 N N A GLU D 1 85 ? 22.272 40.002 16.889 0.49 42.00 82 GLU D N 1
ATOM 6670 N N B GLU D 1 85 ? 22.284 40.002 16.910 0.51 42.00 82 GLU D N 1
ATOM 6671 C CA A GLU D 1 85 ? 23.300 40.115 15.862 0.49 45.56 82 GLU D CA 1
ATOM 6672 C CA B GLU D 1 85 ? 23.293 40.074 15.879 0.51 45.51 82 GLU D CA 1
ATOM 6673 C C A GLU D 1 85 ? 24.679 40.297 16.503 0.49 46.55 82 GLU D C 1
ATOM 6674 C C B GLU D 1 85 ? 24.690 40.323 16.478 0.51 46.56 82 GLU D C 1
ATOM 6675 O O A GLU D 1 85 ? 25.644 39.595 16.171 0.49 47.66 82 GLU D O 1
ATOM 6676 O O B GLU D 1 85 ? 25.677 39.674 16.103 0.51 47.69 82 GLU D O 1
ATOM 6687 N N . ALA D 1 86 ? 24.767 41.242 17.427 1.00 42.64 83 ALA D N 1
ATOM 6688 C CA . ALA D 1 86 ? 26.008 41.464 18.134 1.00 42.80 83 ALA D CA 1
ATOM 6689 C C . ALA D 1 86 ? 26.579 40.192 18.818 1.00 47.46 83 ALA D C 1
ATOM 6690 O O . ALA D 1 86 ? 27.798 40.079 19.020 1.00 47.94 83 ALA D O 1
ATOM 6692 N N . LEU D 1 87 ? 25.718 39.246 19.196 1.00 42.78 84 LEU D N 1
ATOM 6693 C CA . LEU D 1 87 ? 26.210 38.069 19.920 1.00 44.03 84 LEU D CA 1
ATOM 6694 C C . LEU D 1 87 ? 25.792 36.773 19.255 1.00 49.20 84 LEU D C 1
ATOM 6695 O O . LEU D 1 87 ? 25.506 35.790 19.948 1.00 43.47 84 LEU D O 1
ATOM 6700 N N . ALA D 1 88 ? 25.747 36.775 17.921 1.00 53.03 85 ALA D N 1
ATOM 6701 C CA . ALA D 1 88 ? 25.228 35.639 17.160 1.00 50.76 85 ALA D CA 1
ATOM 6702 C C . ALA D 1 88 ? 25.965 34.351 17.493 1.00 52.60 85 ALA D C 1
ATOM 6703 O O . ALA D 1 88 ? 25.345 33.300 17.661 1.00 50.83 85 ALA D O 1
ATOM 6705 N N . ASP D 1 89 ? 27.285 34.448 17.608 1.00 50.44 86 ASP D N 1
ATOM 6706 C CA . ASP D 1 89 ? 28.139 33.277 17.761 1.00 52.04 86 ASP D CA 1
ATOM 6707 C C . ASP D 1 89 ? 28.240 32.809 19.210 1.00 52.98 86 ASP D C 1
ATOM 6708 O O . ASP D 1 89 ? 29.044 31.945 19.585 1.00 52.92 86 ASP D O 1
ATOM 6713 N N . ARG D 1 90 ? 27.383 33.391 20.017 1.00 50.17 87 ARG D N 1
ATOM 6714 C CA . ARG D 1 90 ? 27.368 33.158 21.434 1.00 47.60 87 ARG D CA 1
ATOM 6715 C C . ARG D 1 90 ? 26.094 32.410 21.697 1.00 49.52 87 ARG D C 1
ATOM 6716 O O . ARG D 1 90 ? 25.146 32.456 20.899 1.00 54.33 87 ARG D O 1
ATOM 6724 N N . CYS D 1 91 ? 26.030 31.697 22.797 1.00 47.21 88 CYS D N 1
ATOM 6725 C CA . CYS D 1 91 ? 24.844 30.873 22.936 1.00 51.97 88 CYS D CA 1
ATOM 6726 C C . CYS D 1 91 ? 23.881 31.490 23.919 1.00 46.92 88 CYS D C 1
ATOM 6727 O O . CYS D 1 91 ? 23.847 31.141 25.087 1.00 56.50 88 CYS D O 1
ATOM 6730 N N . VAL D 1 92 ? 23.097 32.435 23.434 1.00 42.12 89 VAL D N 1
ATOM 6731 C CA . VAL D 1 92 ? 22.286 33.245 24.322 1.00 39.22 89 VAL D CA 1
ATOM 6732 C C . VAL D 1 92 ? 20.813 33.166 23.943 1.00 39.91 89 VAL D C 1
ATOM 6733 O O . VAL D 1 92 ? 20.466 33.298 22.761 1.00 45.09 89 VAL D O 1
ATOM 6737 N N . THR D 1 93 ? 19.936 32.998 24.929 1.00 30.10 90 THR D N 1
ATOM 6738 C CA . THR D 1 93 ? 18.539 33.141 24.619 1.00 30.45 90 THR D CA 1
ATOM 6739 C C . THR D 1 93 ? 18.147 34.616 24.754 1.00 28.92 90 THR D C 1
ATOM 6740 O O . THR D 1 93 ? 18.369 35.221 25.795 1.00 25.76 90 THR D O 1
ATOM 6744 N N . ILE D 1 94 ? 17.577 35.190 23.694 1.00 31.09 91 ILE D N 1
ATOM 6745 C CA . ILE D 1 94 ? 17.035 36.548 23.748 1.00 31.43 91 ILE D CA 1
ATOM 6746 C C . ILE D 1 94 ? 15.542 36.617 23.464 1.00 30.96 91 ILE D C 1
ATOM 6747 O O . ILE D 1 94 ? 15.131 36.492 22.335 1.00 39.43 91 ILE D O 1
ATOM 6752 N N . ASP D 1 95 ? 14.742 36.818 24.506 1.00 29.36 92 ASP D N 1
ATOM 6753 C CA . ASP D 1 95 ? 13.291 36.817 24.403 1.00 29.02 92 ASP D CA 1
ATOM 6754 C C . ASP D 1 95 ? 12.730 38.210 24.631 1.00 31.70 92 ASP D C 1
ATOM 6755 O O . ASP D 1 95 ? 13.250 39.009 25.416 1.00 31.24 92 ASP D O 1
ATOM 6760 N N . LEU D 1 96 ? 11.624 38.474 23.965 1.00 36.10 93 LEU D N 1
ATOM 6761 C CA . LEU D 1 96 ? 10.906 39.722 24.094 1.00 34.38 93 LEU D CA 1
ATOM 6762 C C . LEU D 1 96 ? 9.925 39.643 25.270 1.00 31.59 93 LEU D C 1
ATOM 6763 O O . LEU D 1 96 ? 9.042 38.795 25.275 1.00 33.86 93 LEU D O 1
ATOM 6768 N N . LEU D 1 97 ? 10.093 40.505 26.269 1.00 26.82 94 LEU D N 1
ATOM 6769 C CA . LEU D 1 97 ? 9.253 40.445 27.457 1.00 25.64 94 LEU D CA 1
ATOM 6770 C C . LEU D 1 97 ? 9.266 41.733 28.238 1.00 23.60 94 LEU D C 1
ATOM 6771 O O . LEU D 1 97 ? 10.274 42.445 28.221 1.00 21.40 94 LEU D O 1
ATOM 6776 N N . ASP D 1 98 ? 8.158 42.025 28.932 1.00 25.22 95 ASP D N 1
ATOM 6777 C CA . ASP D 1 98 ? 8.001 43.284 29.672 1.00 24.17 95 ASP D CA 1
ATOM 6778 C C . ASP D 1 98 ? 8.097 43.005 31.174 1.00 29.57 95 ASP D C 1
ATOM 6779 O O . ASP D 1 98 ? 7.308 42.244 31.706 1.00 33.34 95 ASP D O 1
ATOM 6784 N N . ILE D 1 99 ? 9.041 43.633 31.871 1.00 24.08 96 ILE D N 1
ATOM 6785 C CA . ILE D 1 99 ? 9.318 43.196 33.221 1.00 25.94 96 ILE D CA 1
ATOM 6786 C C . ILE D 1 99 ? 8.243 43.691 34.180 1.00 30.47 96 ILE D C 1
ATOM 6787 O O . ILE D 1 99 ? 8.104 43.175 35.309 1.00 28.38 96 ILE D O 1
ATOM 6792 N N . THR D 1 100 ? 7.484 44.687 33.704 1.00 29.32 97 THR D N 1
ATOM 6793 C CA . THR D 1 100 ? 6.390 45.323 34.468 1.00 30.52 97 THR D CA 1
ATOM 6794 C C . THR D 1 100 ? 5.018 44.660 34.154 1.00 35.76 97 THR D C 1
ATOM 6795 O O . THR D 1 100 ? 3.942 45.204 34.438 1.00 35.85 97 THR D O 1
ATOM 6799 N N . ALA D 1 101 ? 5.058 43.496 33.532 1.00 30.19 98 ALA D N 1
ATOM 6800 C CA . ALA D 1 101 ? 3.841 42.801 33.267 1.00 29.83 98 ALA D CA 1
ATOM 6801 C C . ALA D 1 101 ? 3.960 41.420 33.858 1.00 36.58 98 ALA D C 1
ATOM 6802 O O . ALA D 1 101 ? 5.034 40.988 34.246 1.00 35.91 98 ALA D O 1
ATOM 6804 N N . GLU D 1 102 ? 2.853 40.710 33.930 1.00 43.69 99 GLU D N 1
ATOM 6805 C CA . GLU D 1 102 ? 2.885 39.420 34.591 1.00 48.00 99 GLU D CA 1
ATOM 6806 C C . GLU D 1 102 ? 3.837 38.472 33.875 1.00 44.04 99 GLU D C 1
ATOM 6807 O O . GLU D 1 102 ? 3.748 38.255 32.672 1.00 40.82 99 GLU D O 1
ATOM 6813 N N . ILE D 1 103 ? 4.768 37.919 34.640 1.00 44.81 100 ILE D N 1
ATOM 6814 C CA . ILE D 1 103 ? 5.651 36.885 34.111 1.00 45.02 100 ILE D CA 1
ATOM 6815 C C . ILE D 1 103 ? 4.850 35.624 33.826 1.00 44.86 100 ILE D C 1
ATOM 6816 O O . ILE D 1 103 ? 4.043 35.198 34.646 1.00 51.13 100 ILE D O 1
ATOM 6821 N N . PRO D 1 104 ? 5.059 35.043 32.650 1.00 43.37 101 PRO D N 1
ATOM 6822 C CA . PRO D 1 104 ? 4.608 33.737 32.167 1.00 46.36 101 PRO D CA 1
ATOM 6823 C C . PRO D 1 104 ? 4.876 32.612 33.174 1.00 57.81 101 PRO D C 1
ATOM 6824 O O . PRO D 1 104 ? 5.933 32.649 33.794 1.00 55.25 101 PRO D O 1
ATOM 6828 N N . LYS D 1 105 ? 3.967 31.638 33.309 1.00 63.34 102 LYS D N 1
ATOM 6829 C CA . LYS D 1 105 ? 4.161 30.494 34.196 1.00 59.08 102 LYS D CA 1
ATOM 6830 C C . LYS D 1 105 ? 5.430 29.706 33.867 1.00 61.76 102 LYS D C 1
ATOM 6831 O O . LYS D 1 105 ? 6.138 29.238 34.781 1.00 56.32 102 LYS D O 1
ATOM 6837 N N . GLU D 1 106 ? 5.705 29.526 32.575 1.00 56.53 103 GLU D N 1
ATOM 6838 C CA . GLU D 1 106 ? 6.810 28.662 32.166 1.00 54.98 103 GLU D CA 1
ATOM 6839 C C . GLU D 1 106 ? 8.182 29.283 32.390 1.00 53.33 103 GLU D C 1
ATOM 6840 O O . GLU D 1 106 ? 9.195 28.579 32.317 1.00 52.49 103 GLU D O 1
ATOM 6846 N N . LEU D 1 107 ? 8.213 30.589 32.659 1.00 45.73 104 LEU D N 1
ATOM 6847 C CA . LEU D 1 107 ? 9.445 31.273 33.084 1.00 43.80 104 LEU D CA 1
ATOM 6848 C C . LEU D 1 107 ? 9.645 31.392 34.608 1.00 41.57 104 LEU D C 1
ATOM 6849 O O . LEU D 1 107 ? 10.774 31.428 35.098 1.00 41.50 104 LEU D O 1
ATOM 6854 N N . ALA D 1 108 ? 8.551 31.472 35.350 1.00 39.46 105 ALA D N 1
ATOM 6855 C CA . ALA D 1 108 ? 8.620 31.618 36.797 1.00 42.55 105 ALA D CA 1
ATOM 6856 C C . ALA D 1 108 ? 9.580 30.640 37.450 1.00 42.89 105 ALA D C 1
ATOM 6857 O O . ALA D 1 108 ? 9.464 29.422 37.242 1.00 43.10 105 ALA D O 1
ATOM 6859 N N . GLY D 1 109 ? 10.512 31.176 38.237 1.00 35.98 106 GLY D N 1
ATOM 6860 C CA . GLY D 1 109 ? 11.381 30.363 39.076 1.00 37.95 106 GLY D CA 1
ATOM 6861 C C . GLY D 1 109 ? 12.496 29.635 38.342 1.00 40.72 106 GLY D C 1
ATOM 6862 O O . GLY D 1 109 ? 13.064 28.685 38.895 1.00 41.33 106 GLY D O 1
ATOM 6863 N N . HIS D 1 110 ? 12.828 30.091 37.126 1.00 33.56 107 HIS D N 1
ATOM 6864 C CA . HIS D 1 110 ? 13.772 29.387 36.252 1.00 35.30 107 HIS D CA 1
ATOM 6865 C C . HIS D 1 110 ? 15.193 29.953 36.242 1.00 30.44 107 HIS D C 1
ATOM 6866 O O . HIS D 1 110 ? 16.088 29.405 35.606 1.00 28.81 107 HIS D O 1
ATOM 6873 N N . PHE D 1 111 ? 15.401 31.034 36.977 1.00 27.00 108 PHE D N 1
ATOM 6874 C CA . PHE D 1 111 ? 16.710 31.639 37.025 1.00 25.77 108 PHE D CA 1
ATOM 6875 C C . PHE D 1 111 ? 17.282 31.750 38.430 1.00 29.03 108 PHE D C 1
ATOM 6876 O O . PHE D 1 111 ? 16.594 32.148 39.376 1.00 29.98 108 PHE D O 1
ATOM 6884 N N . ASP D 1 112 ? 18.557 31.375 38.536 1.00 25.63 109 ASP D N 1
ATOM 6885 C CA . ASP D 1 112 ? 19.322 31.474 39.770 1.00 28.37 109 ASP D CA 1
ATOM 6886 C C . ASP D 1 112 ? 19.548 32.932 40.103 1.00 26.72 109 ASP D C 1
ATOM 6887 O O . ASP D 1 112 ? 19.614 33.299 41.259 1.00 30.48 109 ASP D O 1
ATOM 6892 N N . PHE D 1 113 ? 19.647 33.756 39.065 1.00 22.40 110 PHE D N 1
ATOM 6893 C CA . PHE D 1 113 ? 19.899 35.170 39.190 1.00 18.77 110 PHE D CA 1
ATOM 6894 C C . PHE D 1 113 ? 19.149 36.031 38.163 1.00 20.79 110 PHE D C 1
ATOM 6895 O O . PHE D 1 113 ? 19.047 35.691 36.996 1.00 21.44 110 PHE D O 1
ATOM 6903 N N . VAL D 1 114 ? 18.689 37.194 38.607 1.00 19.87 111 VAL D N 1
ATOM 6904 C CA . VAL D 1 114 ? 18.230 38.227 37.702 1.00 18.60 111 VAL D CA 1
ATOM 6905 C C . VAL D 1 114 ? 19.012 39.500 37.947 1.00 16.39 111 VAL D C 1
ATOM 6906 O O . VAL D 1 114 ? 19.082 39.989 39.049 1.00 18.07 111 VAL D O 1
ATOM 6910 N N . LEU D 1 115 ? 19.602 40.022 36.891 1.00 14.57 112 LEU D N 1
ATOM 6911 C CA . LEU D 1 115 ? 20.353 41.258 36.941 1.00 14.24 112 LEU D CA 1
ATOM 6912 C C . LEU D 1 115 ? 19.745 42.357 36.080 1.00 15.20 112 LEU D C 1
ATOM 6913 O O . LEU D 1 115 ? 19.177 42.106 35.004 1.00 17.81 112 LEU D O 1
ATOM 6918 N N . ASN D 1 116 ? 19.900 43.583 36.535 1.00 13.65 113 ASN D N 1
ATOM 6919 C CA . ASN D 1 116 ? 19.606 44.721 35.683 1.00 15.46 113 ASN D CA 1
ATOM 6920 C C . ASN D 1 116 ? 20.367 45.895 36.200 1.00 18.08 113 ASN D C 1
ATOM 6921 O O . ASN D 1 116 ? 20.683 45.953 37.387 1.00 19.41 113 ASN D O 1
ATOM 6926 N N . ASP D 1 117 ? 20.651 46.827 35.303 1.00 16.82 114 ASP D N 1
ATOM 6927 C CA . ASP D 1 117 ? 21.540 47.928 35.595 1.00 19.54 114 ASP D CA 1
ATOM 6928 C C . ASP D 1 117 ? 20.924 49.282 35.249 1.00 20.87 114 ASP D C 1
ATOM 6929 O O . ASP D 1 117 ? 20.960 49.712 34.110 1.00 24.28 114 ASP D O 1
ATOM 6934 N N . ARG D 1 118 ? 20.413 49.967 36.260 1.00 21.11 115 ARG D N 1
ATOM 6935 C CA . ARG D 1 118 ? 19.598 51.157 36.080 1.00 20.71 115 ARG D CA 1
ATOM 6936 C C . ARG D 1 118 ? 18.394 50.929 35.185 1.00 19.24 115 ARG D C 1
ATOM 6937 O O . ARG D 1 118 ? 17.926 51.837 34.539 1.00 23.98 115 ARG D O 1
ATOM 6945 N N . LEU D 1 119 ? 17.890 49.711 35.157 1.00 16.26 116 LEU D N 1
ATOM 6946 C CA . LEU D 1 119 ? 16.621 49.485 34.541 1.00 18.10 116 LEU D CA 1
ATOM 6947 C C . LEU D 1 119 ? 15.587 50.272 35.360 1.00 23.87 116 LEU D C 1
ATOM 6948 O O . LEU D 1 119 ? 14.686 50.913 34.812 1.00 22.95 116 LEU D O 1
ATOM 6953 N N . ILE D 1 120 ? 15.759 50.277 36.679 1.00 21.09 117 ILE D N 1
ATOM 6954 C CA . ILE D 1 120 ? 14.781 50.898 37.544 1.00 18.51 117 ILE D CA 1
ATOM 6955 C C . ILE D 1 120 ? 14.580 52.399 37.297 1.00 21.32 117 ILE D C 1
ATOM 6956 O O . ILE D 1 120 ? 13.496 52.960 37.535 1.00 19.26 117 ILE D O 1
ATOM 6961 N N . ASN D 1 121 ? 15.606 53.061 36.793 1.00 22.70 118 ASN D N 1
ATOM 6962 C CA . ASN D 1 121 ? 15.459 54.483 36.544 1.00 22.50 118 ASN D CA 1
ATOM 6963 C C . ASN D 1 121 ? 14.481 54.769 35.385 1.00 26.28 118 ASN D C 1
ATOM 6964 O O . ASN D 1 121 ? 14.064 55.892 35.169 1.00 25.05 118 ASN D O 1
ATOM 6969 N N . ARG D 1 122 ? 14.096 53.726 34.670 1.00 24.84 119 ARG D N 1
ATOM 6970 C CA . ARG D 1 122 ? 13.281 53.880 33.485 1.00 26.02 119 ARG D CA 1
ATOM 6971 C C . ARG D 1 122 ? 11.865 53.636 33.851 1.00 27.48 119 ARG D C 1
ATOM 6972 O O . ARG D 1 122 ? 11.049 53.393 32.962 1.00 27.39 119 ARG D O 1
ATOM 6980 N N . PHE D 1 123 ? 11.584 53.669 35.160 1.00 28.53 120 PHE D N 1
ATOM 6981 C CA . PHE D 1 123 ? 10.238 53.395 35.672 1.00 25.58 120 PHE D CA 1
ATOM 6982 C C . PHE D 1 123 ? 9.671 54.589 36.454 1.00 28.12 120 PHE D C 1
ATOM 6983 O O . PHE D 1 123 ? 10.423 55.456 36.938 1.00 24.53 120 PHE D O 1
ATOM 6991 N N . THR D 1 124 ? 8.341 54.635 36.562 1.00 27.11 121 THR D N 1
ATOM 6992 C CA . THR D 1 124 ? 7.697 55.428 37.621 1.00 30.36 121 THR D CA 1
ATOM 6993 C C . THR D 1 124 ? 7.638 54.569 38.868 1.00 31.53 121 THR D C 1
ATOM 6994 O O . THR D 1 124 ? 7.624 53.328 38.777 1.00 30.19 121 THR D O 1
ATOM 6998 N N . THR D 1 125 ? 7.561 55.221 40.023 1.00 25.87 122 THR D N 1
ATOM 6999 C CA . THR D 1 125 ? 7.310 54.507 41.254 1.00 26.10 122 THR D CA 1
ATOM 7000 C C . THR D 1 125 ? 6.383 53.286 41.121 1.00 29.35 122 THR D C 1
ATOM 7001 O O . THR D 1 125 ? 6.723 52.214 41.602 1.00 32.07 122 THR D O 1
ATOM 7005 N N A GLU D 1 126 ? 5.226 53.419 40.476 0.51 28.77 123 GLU D N 1
ATOM 7006 N N B GLU D 1 126 ? 5.235 53.459 40.469 0.49 28.81 123 GLU D N 1
ATOM 7007 C CA A GLU D 1 126 ? 4.314 52.273 40.394 0.51 29.47 123 GLU D CA 1
ATOM 7008 C CA B GLU D 1 126 ? 4.278 52.373 40.295 0.49 29.44 123 GLU D CA 1
ATOM 7009 C C A GLU D 1 126 ? 4.720 51.186 39.390 0.51 29.26 123 GLU D C 1
ATOM 7010 C C B GLU D 1 126 ? 4.843 51.219 39.482 0.49 29.19 123 GLU D C 1
ATOM 7011 O O A GLU D 1 126 ? 4.337 50.028 39.539 0.51 29.40 123 GLU D O 1
ATOM 7012 O O B GLU D 1 126 ? 4.670 50.055 39.835 0.49 29.28 123 GLU D O 1
ATOM 7023 N N . GLU D 1 127 ? 5.496 51.553 38.374 1.00 31.82 124 GLU D N 1
ATOM 7024 C CA . GLU D 1 127 ? 6.087 50.553 37.485 1.00 27.57 124 GLU D CA 1
ATOM 7025 C C . GLU D 1 127 ? 7.187 49.786 38.220 1.00 25.93 124 GLU D C 1
ATOM 7026 O O . GLU D 1 127 ? 7.295 48.583 38.079 1.00 26.63 124 GLU D O 1
ATOM 7032 N N . ALA D 1 128 ? 7.994 50.485 39.013 1.00 26.91 125 ALA D N 1
ATOM 7033 C CA . ALA D 1 128 ? 9.098 49.842 39.717 1.00 24.51 125 ALA D CA 1
ATOM 7034 C C . ALA D 1 128 ? 8.588 48.717 40.585 1.00 26.31 125 ALA D C 1
ATOM 7035 O O . ALA D 1 128 ? 9.074 47.576 40.485 1.00 25.82 125 ALA D O 1
ATOM 7037 N N . ARG D 1 129 ? 7.592 49.015 41.413 1.00 27.44 126 ARG D N 1
ATOM 7038 C CA . ARG D 1 129 ? 6.925 47.963 42.167 1.00 27.84 126 ARG D CA 1
ATOM 7039 C C . ARG D 1 129 ? 6.575 46.742 41.319 1.00 31.38 126 ARG D C 1
ATOM 7040 O O . ARG D 1 129 ? 6.857 45.606 41.716 1.00 32.22 126 ARG D O 1
ATOM 7048 N N . ARG D 1 130 ? 5.956 46.949 40.161 1.00 26.69 127 ARG D N 1
ATOM 7049 C CA . ARG D 1 130 ? 5.554 45.803 39.361 1.00 26.46 127 ARG D CA 1
ATOM 7050 C C . ARG D 1 130 ? 6.788 45.055 38.829 1.00 30.14 127 ARG D C 1
ATOM 7051 O O . ARG D 1 130 ? 6.803 43.820 38.778 1.00 30.63 127 ARG D O 1
ATOM 7059 N N . ALA D 1 131 ? 7.823 45.810 38.448 1.00 29.34 128 ALA D N 1
ATOM 7060 C CA . ALA D 1 131 ? 9.049 45.243 37.890 1.00 25.96 128 ALA D CA 1
ATOM 7061 C C . ALA D 1 131 ? 9.757 44.366 38.946 1.00 31.24 128 ALA D C 1
ATOM 7062 O O . ALA D 1 131 ? 10.136 43.206 38.671 1.00 28.77 128 ALA D O 1
ATOM 7064 N N . CYS D 1 132 ? 9.922 44.896 40.158 1.00 27.53 129 CYS D N 1
ATOM 7065 C CA . CYS D 1 132 ? 10.446 44.062 41.253 1.00 27.41 129 CYS D CA 1
ATOM 7066 C C . CYS D 1 132 ? 9.665 42.752 41.425 1.00 30.29 129 CYS D C 1
ATOM 7067 O O . CYS D 1 132 ? 10.250 41.674 41.490 1.00 33.39 129 CYS D O 1
ATOM 7070 N N . LEU D 1 133 ? 8.346 42.821 41.453 1.00 30.32 130 LEU D N 1
ATOM 7071 C CA . LEU D 1 133 ? 7.561 41.592 41.383 1.00 34.22 130 LEU D CA 1
ATOM 7072 C C . LEU D 1 133 ? 7.995 40.693 40.230 1.00 28.70 130 LEU D C 1
ATOM 7073 O O . LEU D 1 133 ? 8.219 39.500 40.420 1.00 29.99 130 LEU D O 1
ATOM 7078 N N . GLY D 1 134 ? 8.095 41.267 39.032 1.00 28.89 131 GLY D N 1
ATOM 7079 C CA . GLY D 1 134 ? 8.567 40.538 37.860 1.00 25.85 131 GLY D CA 1
ATOM 7080 C C . GLY D 1 134 ? 9.891 39.832 38.092 1.00 26.95 131 GLY D C 1
ATOM 7081 O O . GLY D 1 134 ? 10.002 38.631 37.897 1.00 25.92 131 GLY D O 1
ATOM 7090 N N . LEU D 1 136 ? 11.342 38.997 40.988 1.00 27.42 133 LEU D N 1
ATOM 7091 C CA . LEU D 1 136 ? 11.253 37.936 42.018 1.00 27.79 133 LEU D CA 1
ATOM 7092 C C . LEU D 1 136 ? 10.558 36.700 41.469 1.00 29.60 133 LEU D C 1
ATOM 7093 O O . LEU D 1 136 ? 10.923 35.565 41.769 1.00 28.35 133 LEU D O 1
ATOM 7098 N N . SER D 1 137 ? 9.559 36.927 40.633 1.00 30.71 134 SER D N 1
ATOM 7099 C CA . SER D 1 137 ? 8.860 35.833 40.000 1.00 32.62 134 SER D CA 1
ATOM 7100 C C . SER D 1 137 ? 9.805 34.993 39.111 1.00 33.73 134 SER D C 1
ATOM 7101 O O . SER D 1 137 ? 9.702 33.772 39.031 1.00 36.16 134 SER D O 1
ATOM 7104 N N . LEU D 1 138 ? 10.741 35.661 38.455 1.00 30.60 135 LEU D N 1
ATOM 7105 C CA . LEU D 1 138 ? 11.725 34.987 37.657 1.00 24.38 135 LEU D CA 1
ATOM 7106 C C . LEU D 1 138 ? 12.735 34.157 38.474 1.00 32.51 135 LEU D C 1
ATOM 7107 O O . LEU D 1 138 ? 13.092 33.046 38.061 1.00 36.03 135 LEU D O 1
ATOM 7112 N N . VAL D 1 139 ? 13.204 34.655 39.620 1.00 29.37 136 VAL D N 1
ATOM 7113 C CA . VAL D 1 139 ? 14.263 33.925 40.325 1.00 29.83 136 VAL D CA 1
ATOM 7114 C C . VAL D 1 139 ? 13.787 32.840 41.258 1.00 32.56 136 VAL D C 1
ATOM 7115 O O . VAL D 1 139 ? 14.580 31.979 41.672 1.00 37.82 136 VAL D O 1
ATOM 7119 N N . GLY D 1 140 ? 12.507 32.902 41.616 1.00 34.03 137 GLY D N 1
ATOM 7120 C CA . GLY D 1 140 ? 11.940 32.045 42.656 1.00 34.33 137 GLY D CA 1
ATOM 7121 C C . GLY D 1 140 ? 12.700 32.177 43.953 1.00 30.49 137 GLY D C 1
ATOM 7122 O O . GLY D 1 140 ? 12.581 33.169 44.660 1.00 29.08 137 GLY D O 1
ATOM 7123 N N . SER D 1 141 ? 13.523 31.187 44.257 1.00 33.95 138 SER D N 1
ATOM 7124 C CA . SER D 1 141 ? 14.359 31.268 45.469 1.00 39.36 138 SER D CA 1
ATOM 7125 C C . SER D 1 141 ? 15.770 31.815 45.182 1.00 38.23 138 SER D C 1
ATOM 7126 O O . SER D 1 141 ? 16.672 31.732 46.044 1.00 34.06 138 SER D O 1
ATOM 7129 N N . GLY D 1 142 ? 15.939 32.374 43.976 1.00 34.23 139 GLY D N 1
ATOM 7130 C CA . GLY D 1 142 ? 17.202 32.950 43.562 1.00 29.04 139 GLY D CA 1
ATOM 7131 C C . GLY D 1 142 ? 17.432 34.383 44.039 1.00 30.39 139 GLY D C 1
ATOM 7132 O O . GLY D 1 142 ? 16.833 34.839 45.010 1.00 29.08 139 GLY D O 1
ATOM 7133 N N . THR D 1 143 ? 18.325 35.090 43.356 1.00 23.87 140 THR D N 1
ATOM 7134 C CA . THR D 1 143 ? 18.852 36.348 43.849 1.00 21.66 140 THR D CA 1
ATOM 7135 C C . THR D 1 143 ? 18.692 37.412 42.774 1.00 26.87 140 THR D C 1
ATOM 7136 O O . THR D 1 143 ? 19.133 37.209 41.620 1.00 27.53 140 THR D O 1
ATOM 7140 N N . VAL D 1 144 ? 18.048 38.524 43.135 1.00 18.90 141 VAL D N 1
ATOM 7141 C CA . VAL D 1 144 ? 17.872 39.638 42.222 1.00 16.79 141 VAL D CA 1
ATOM 7142 C C . VAL D 1 144 ? 18.916 40.699 42.545 1.00 22.22 141 VAL D C 1
ATOM 7143 O O . VAL D 1 144 ? 19.180 40.970 43.731 1.00 23.77 141 VAL D O 1
ATOM 7147 N N . ARG D 1 145 ? 19.537 41.262 41.499 1.00 18.15 142 ARG D N 1
ATOM 7148 C CA . ARG D 1 145 ? 20.422 42.415 41.650 1.00 16.82 142 ARG D CA 1
ATOM 7149 C C . ARG D 1 145 ? 20.074 43.521 40.670 1.00 19.13 142 ARG D C 1
ATOM 7150 O O . ARG D 1 145 ? 20.173 43.329 39.448 1.00 19.71 142 ARG D O 1
ATOM 7158 N N . ALA D 1 146 ? 19.714 44.685 41.216 1.00 17.24 143 ALA D N 1
ATOM 7159 C CA . ALA D 1 146 ? 19.276 45.837 40.431 1.00 15.56 143 ALA D CA 1
ATOM 7160 C C . ALA D 1 146 ? 20.059 46.997 40.897 1.00 19.67 143 ALA D C 1
ATOM 7161 O O . ALA D 1 146 ? 20.144 47.249 42.084 1.00 24.39 143 ALA D O 1
ATOM 7163 N N . SER D 1 147 ? 20.628 47.739 39.970 1.00 21.83 144 SER D N 1
ATOM 7164 C CA . SER D 1 147 ? 21.325 48.952 40.361 1.00 19.51 144 SER D CA 1
ATOM 7165 C C . SER D 1 147 ? 20.434 50.118 40.064 1.00 19.84 144 SER D C 1
ATOM 7166 O O . SER D 1 147 ? 19.547 50.046 39.219 1.00 18.01 144 SER D O 1
ATOM 7169 N N . VAL D 1 148 ? 20.667 51.207 40.763 1.00 21.37 145 VAL D N 1
ATOM 7170 C CA . VAL D 1 148 ? 19.822 52.363 40.575 1.00 20.94 145 VAL D CA 1
ATOM 7171 C C . VAL D 1 148 ? 20.700 53.587 40.699 1.00 25.26 145 VAL D C 1
ATOM 7172 O O . VAL D 1 148 ? 21.465 53.716 41.646 1.00 28.94 145 VAL D O 1
ATOM 7176 N N . LYS D 1 149 ? 20.613 54.478 39.729 1.00 24.13 146 LYS D N 1
ATOM 7177 C CA . LYS D 1 149 ? 21.221 55.800 39.875 1.00 30.06 146 LYS D CA 1
ATOM 7178 C C . LYS D 1 149 ? 20.345 56.600 40.864 1.00 29.41 146 LYS D C 1
ATOM 7179 O O . LYS D 1 149 ? 19.129 56.711 40.690 1.00 26.85 146 LYS D O 1
ATOM 7185 N N . LEU D 1 150 ? 20.959 57.121 41.924 1.00 33.69 147 LEU D N 1
ATOM 7186 C CA . LEU D 1 150 ? 20.193 57.865 42.923 1.00 34.70 147 LEU D CA 1
ATOM 7187 C C . LEU D 1 150 ? 20.346 59.370 42.747 1.00 37.98 147 LEU D C 1
ATOM 7188 O O . LEU D 1 150 ? 21.364 59.844 42.237 1.00 38.26 147 LEU D O 1
ATOM 7193 N N . GLY D 1 151 ? 19.334 60.116 43.186 1.00 34.66 148 GLY D N 1
ATOM 7194 C CA . GLY D 1 151 ? 19.372 61.563 43.084 1.00 33.44 148 GLY D CA 1
ATOM 7195 C C . GLY D 1 151 ? 18.913 62.033 41.723 1.00 35.86 148 GLY D C 1
ATOM 7196 O O . GLY D 1 151 ? 18.346 61.263 40.950 1.00 37.54 148 GLY D O 1
ATOM 7197 N N . PHE D 1 152 ? 19.168 63.299 41.423 1.00 37.77 149 PHE D N 1
ATOM 7198 C CA . PHE D 1 152 ? 18.828 63.845 40.128 1.00 36.43 149 PHE D CA 1
ATOM 7199 C C . PHE D 1 152 ? 19.961 63.632 39.150 1.00 34.38 149 PHE D C 1
ATOM 7200 O O . PHE D 1 152 ? 21.109 63.456 39.541 1.00 36.20 149 PHE D O 1
ATOM 7208 N N . TYR D 1 153 ? 19.633 63.684 37.867 1.00 34.41 150 TYR D N 1
ATOM 7209 C CA . TYR D 1 153 ? 20.656 63.708 36.835 1.00 38.90 150 TYR D CA 1
ATOM 7210 C C . TYR D 1 153 ? 21.064 65.136 36.499 1.00 40.32 150 TYR D C 1
ATOM 7211 O O . TYR D 1 153 ? 20.391 66.099 36.865 1.00 43.77 150 TYR D O 1
ATOM 7220 N N . ASP D 1 154 ? 22.145 65.284 35.761 1.00 43.16 151 ASP D N 1
ATOM 7221 C CA . ASP D 1 154 ? 22.535 66.620 35.339 1.00 53.84 151 ASP D CA 1
ATOM 7222 C C . ASP D 1 154 ? 21.407 67.275 34.535 1.00 55.65 151 ASP D C 1
ATOM 7223 O O . ASP D 1 154 ? 21.093 68.459 34.708 1.00 56.76 151 ASP D O 1
ATOM 7228 N N . ILE D 1 155 ? 20.789 66.515 33.648 1.00 44.49 152 ILE D N 1
ATOM 7229 C CA . ILE D 1 155 ? 19.733 67.123 32.878 1.00 41.96 152 ILE D CA 1
ATOM 7230 C C . ILE D 1 155 ? 18.587 67.600 33.777 1.00 40.78 152 ILE D C 1
ATOM 7231 O O . ILE D 1 155 ? 18.015 68.650 33.545 1.00 43.32 152 ILE D O 1
ATOM 7236 N N . ASP D 1 156 ? 18.266 66.848 34.813 1.00 36.03 153 ASP D N 1
ATOM 7237 C CA . ASP D 1 156 ? 17.202 67.258 35.716 1.00 40.82 153 ASP D CA 1
ATOM 7238 C C . ASP D 1 156 ? 17.429 68.647 36.329 1.00 48.41 153 ASP D C 1
ATOM 7239 O O . ASP D 1 156 ? 16.482 69.420 36.433 1.00 47.39 153 ASP D O 1
ATOM 7244 N N . LEU D 1 157 ? 18.656 68.959 36.757 1.00 43.12 154 LEU D N 1
ATOM 7245 C CA . LEU D 1 157 ? 18.917 70.255 37.378 1.00 40.76 154 LEU D CA 1
ATOM 7246 C C . LEU D 1 157 ? 18.538 71.399 36.437 1.00 50.37 154 LEU D C 1
ATOM 7247 O O . LEU D 1 157 ? 17.820 72.334 36.827 1.00 52.26 154 LEU D O 1
ATOM 7252 N N . LYS D 1 158 ? 19.020 71.314 35.198 1.00 47.37 155 LYS D N 1
ATOM 7253 C CA . LYS D 1 158 ? 18.654 72.256 34.149 1.00 44.65 155 LYS D CA 1
ATOM 7254 C C . LYS D 1 158 ? 17.132 72.280 33.896 1.00 49.76 155 LYS D C 1
ATOM 7255 O O . LYS D 1 158 ? 16.515 73.343 33.909 1.00 50.11 155 LYS D O 1
ATOM 7261 N N . LEU D 1 159 ? 16.532 71.111 33.672 1.00 47.62 156 LEU D N 1
ATOM 7262 C CA . LEU D 1 159 ? 15.079 70.969 33.541 1.00 44.86 156 LEU D CA 1
ATOM 7263 C C . LEU D 1 159 ? 14.304 71.701 34.638 1.00 50.59 156 LEU D C 1
ATOM 7264 O O . LEU D 1 159 ? 13.195 72.186 34.411 1.00 50.51 156 LEU D O 1
ATOM 7269 N N . ILE D 1 160 ? 14.886 71.741 35.838 1.00 47.51 157 ILE D N 1
ATOM 7270 C CA . ILE D 1 160 ? 14.268 72.374 36.993 1.00 46.47 157 ILE D CA 1
ATOM 7271 C C . ILE D 1 160 ? 14.546 73.881 36.988 1.00 50.16 157 ILE D C 1
ATOM 7272 O O . ILE D 1 160 ? 13.640 74.689 37.169 1.00 52.63 157 ILE D O 1
ATOM 7277 N N . GLU D 1 161 ? 15.800 74.245 36.753 1.00 50.51 158 GLU D N 1
ATOM 7278 C CA . GLU D 1 161 ? 16.211 75.639 36.658 1.00 50.85 158 GLU D CA 1
ATOM 7279 C C . GLU D 1 161 ? 15.448 76.386 35.570 1.00 62.06 158 GLU D C 1
ATOM 7280 O O . GLU D 1 161 ? 14.854 77.444 35.839 1.00 62.19 158 GLU D O 1
ATOM 7286 N N . TYR D 1 162 ? 15.476 75.832 34.347 1.00 62.68 159 TYR D N 1
ATOM 7287 C CA . TYR D 1 162 ? 14.812 76.408 33.169 1.00 52.75 159 TYR D CA 1
ATOM 7288 C C . TYR D 1 162 ? 13.294 76.337 33.265 1.00 58.59 159 TYR D C 1
ATOM 7289 O O . TYR D 1 162 ? 12.587 77.090 32.598 1.00 58.18 159 TYR D O 1
ATOM 7298 N N . GLY D 1 163 ? 12.792 75.429 34.096 1.00 60.08 160 GLY D N 1
ATOM 7299 C CA . GLY D 1 163 ? 11.361 75.296 34.298 1.00 59.75 160 GLY D CA 1
ATOM 7300 C C . GLY D 1 163 ? 10.864 76.413 35.182 1.00 63.71 160 GLY D C 1
ATOM 7301 O O . GLY D 1 163 ? 9.759 76.912 35.002 1.00 57.86 160 GLY D O 1
ATOM 7302 N N . GLU D 1 164 ? 11.699 76.780 36.153 1.00 69.19 161 GLU D N 1
ATOM 7303 C CA . GLU D 1 164 ? 11.425 77.870 37.084 1.00 66.93 161 GLU D CA 1
ATOM 7304 C C . GLU D 1 164 ? 11.464 79.209 36.364 1.00 69.36 161 GLU D C 1
ATOM 7305 O O . GLU D 1 164 ? 10.643 80.077 36.661 1.00 66.72 161 GLU D O 1
ATOM 7311 N N . GLN D 1 165 ? 12.429 79.367 35.445 1.00 64.19 162 GLN D N 1
ATOM 7312 C CA . GLN D 1 165 ? 12.583 80.585 34.634 1.00 66.72 162 GLN D CA 1
ATOM 7313 C C . GLN D 1 165 ? 11.452 80.783 33.611 1.00 69.02 162 GLN D C 1
ATOM 7314 O O . GLN D 1 165 ? 11.530 81.700 32.780 1.00 66.69 162 GLN D O 1
ATOM 7320 N N . SER D 1 166 ? 10.442 79.911 33.629 1.00 61.39 163 SER D N 1
ATOM 7321 C CA . SER D 1 166 ? 9.284 80.083 32.754 1.00 62.73 163 SER D CA 1
ATOM 7322 C C . SER D 1 166 ? 7.964 79.638 33.398 1.00 65.83 163 SER D C 1
ATOM 7323 O O . SER D 1 166 ? 6.944 79.512 32.714 1.00 65.49 163 SER D O 1
ATOM 7326 N N . GLY D 1 167 ? 7.992 79.420 34.712 1.00 59.62 164 GLY D N 1
ATOM 7327 C CA . GLY D 1 167 ? 6.811 79.033 35.457 1.00 57.48 164 GLY D CA 1
ATOM 7328 C C . GLY D 1 167 ? 6.057 77.868 34.844 1.00 66.19 164 GLY D C 1
ATOM 7329 O O . GLY D 1 167 ? 4.818 77.843 34.848 1.00 68.46 164 GLY D O 1
ATOM 7330 N N . THR D 1 168 ? 6.799 76.895 34.315 1.00 61.94 165 THR D N 1
ATOM 7331 C CA . THR D 1 168 ? 6.181 75.699 33.761 1.00 59.82 165 THR D CA 1
ATOM 7332 C C . THR D 1 168 ? 6.554 74.440 34.520 1.00 55.94 165 THR D C 1
ATOM 7333 O O . THR D 1 168 ? 6.096 73.341 34.172 1.00 50.71 165 THR D O 1
ATOM 7337 N N . LEU D 1 169 ? 7.380 74.584 35.550 1.00 51.44 166 LEU D N 1
ATOM 7338 C CA . LEU D 1 169 ? 7.873 73.397 36.202 1.00 46.76 166 LEU D CA 1
ATOM 7339 C C . LEU D 1 169 ? 6.736 72.507 36.669 1.00 50.45 166 LEU D C 1
ATOM 7340 O O . LEU D 1 169 ? 6.840 71.280 36.564 1.00 46.51 166 LEU D O 1
ATOM 7345 N N . ALA D 1 170 ? 5.647 73.100 37.162 1.00 52.82 167 ALA D N 1
ATOM 7346 C CA . ALA D 1 170 ? 4.522 72.290 37.669 1.00 52.71 167 ALA D CA 1
ATOM 7347 C C . ALA D 1 170 ? 3.890 71.413 36.588 1.00 49.82 167 ALA D C 1
ATOM 7348 O O . ALA D 1 170 ? 3.166 70.460 36.900 1.00 46.01 167 ALA D O 1
ATOM 7350 N N . LYS D 1 171 ? 4.169 71.744 35.325 1.00 46.70 168 LYS D N 1
ATOM 7351 C CA . LYS D 1 171 ? 3.534 71.077 34.189 1.00 48.07 168 LYS D CA 1
ATOM 7352 C C . LYS D 1 171 ? 4.146 69.726 33.841 1.00 47.55 168 LYS D C 1
ATOM 7353 O O . LYS D 1 171 ? 3.491 68.864 33.261 1.00 47.54 168 LYS D O 1
ATOM 7359 N N . PHE D 1 172 ? 5.411 69.549 34.193 1.00 47.02 169 PHE D N 1
ATOM 7360 C CA . PHE D 1 172 ? 6.124 68.345 33.815 1.00 47.84 169 PHE D CA 1
ATOM 7361 C C . PHE D 1 172 ? 6.975 67.700 34.951 1.00 47.05 169 PHE D C 1
ATOM 7362 O O . PHE D 1 172 ? 7.840 66.833 34.704 1.00 39.80 169 PHE D O 1
ATOM 7370 N N . PHE D 1 173 ? 6.721 68.128 36.187 1.00 45.07 170 PHE D N 1
ATOM 7371 C CA . PHE D 1 173 ? 7.467 67.627 37.321 1.00 43.86 170 PHE D CA 1
ATOM 7372 C C . PHE D 1 173 ? 6.609 67.561 38.563 1.00 48.30 170 PHE D C 1
ATOM 7373 O O . PHE D 1 173 ? 6.133 68.592 39.042 1.00 51.73 170 PHE D O 1
ATOM 7381 N N . ASP D 1 174 ? 6.428 66.355 39.098 1.00 45.84 171 ASP D N 1
ATOM 7382 C CA . ASP D 1 174 ? 5.703 66.173 40.360 1.00 45.29 171 ASP D CA 1
ATOM 7383 C C . ASP D 1 174 ? 6.630 65.957 41.588 1.00 50.66 171 ASP D C 1
ATOM 7384 O O . ASP D 1 174 ? 7.255 64.901 41.726 1.00 46.09 171 ASP D O 1
ATOM 7389 N N . PRO D 1 175 ? 6.732 66.970 42.477 1.00 55.55 172 PRO D N 1
ATOM 7390 C CA . PRO D 1 175 ? 7.630 66.945 43.641 1.00 54.12 172 PRO D CA 1
ATOM 7391 C C . PRO D 1 175 ? 7.307 65.892 44.686 1.00 50.43 172 PRO D C 1
ATOM 7392 O O . PRO D 1 175 ? 8.195 65.533 45.460 1.00 50.82 172 PRO D O 1
ATOM 7396 N N . SER D 1 176 ? 6.078 65.402 44.713 1.00 48.52 173 SER D N 1
ATOM 7397 C CA . SER D 1 176 ? 5.724 64.392 45.694 1.00 52.54 173 SER D CA 1
ATOM 7398 C C . SER D 1 176 ? 6.540 63.108 45.513 1.00 55.88 173 SER D C 1
ATOM 7399 O O . SER D 1 176 ? 6.782 62.345 46.455 1.00 53.47 173 SER D O 1
ATOM 7402 N N . ASP D 1 177 ? 6.957 62.882 44.274 1.00 58.41 174 ASP D N 1
ATOM 7403 C CA . ASP D 1 177 ? 7.544 61.620 43.844 1.00 50.54 174 ASP D CA 1
ATOM 7404 C C . ASP D 1 177 ? 8.909 61.836 43.283 1.00 45.18 174 ASP D C 1
ATOM 7405 O O . ASP D 1 177 ? 9.689 60.906 43.175 1.00 48.08 174 ASP D O 1
ATOM 7410 N N . LYS D 1 178 ? 9.161 63.081 42.910 1.00 43.12 175 LYS D N 1
ATOM 7411 C CA . LYS D 1 178 ? 10.229 63.458 42.011 1.00 43.21 175 LYS D CA 1
ATOM 7412 C C . LYS D 1 178 ? 10.058 62.736 40.666 1.00 42.17 175 LYS D C 1
ATOM 7413 O O . LYS D 1 178 ? 10.991 62.154 40.149 1.00 39.46 175 LYS D O 1
ATOM 7419 N N . THR D 1 179 ? 8.854 62.780 40.106 1.00 40.56 176 THR D N 1
ATOM 7420 C CA . THR D 1 179 ? 8.617 62.254 38.767 1.00 37.89 176 THR D CA 1
ATOM 7421 C C . THR D 1 179 ? 8.670 63.305 37.627 1.00 42.41 176 THR D C 1
ATOM 7422 O O . THR D 1 179 ? 8.133 64.439 37.741 1.00 37.73 176 THR D O 1
ATOM 7426 N N . PHE D 1 180 ? 9.322 62.922 36.525 1.00 35.92 177 PHE D N 1
ATOM 7427 C CA . PHE D 1 180 ? 9.442 63.823 35.386 1.00 37.45 177 PHE D CA 1
ATOM 7428 C C . PHE D 1 180 ? 8.632 63.308 34.191 1.00 33.05 177 PHE D C 1
ATOM 7429 O O . PHE D 1 180 ? 8.607 62.111 33.893 1.00 34.93 177 PHE D O 1
ATOM 7437 N N . HIS D 1 181 ? 7.933 64.224 33.544 1.00 35.51 178 HIS D N 1
ATOM 7438 C CA . HIS D 1 181 ? 7.271 63.960 32.271 1.00 36.30 178 HIS D CA 1
ATOM 7439 C C . HIS D 1 181 ? 7.975 64.758 31.161 1.00 37.60 178 HIS D C 1
ATOM 7440 O O . HIS D 1 181 ? 7.682 65.941 30.941 1.00 35.80 178 HIS D O 1
ATOM 7447 N N . PHE D 1 182 ? 8.938 64.120 30.502 1.00 36.52 179 PHE D N 1
ATOM 7448 C CA . PHE D 1 182 ? 9.850 64.818 29.594 1.00 37.25 179 PHE D CA 1
ATOM 7449 C C . PHE D 1 182 ? 9.127 65.547 28.459 1.00 41.09 179 PHE D C 1
ATOM 7450 O O . PHE D 1 182 ? 9.526 66.649 28.051 1.00 41.61 179 PHE D O 1
ATOM 7458 N N . ARG D 1 183 ? 8.036 64.944 27.991 1.00 39.62 180 ARG D N 1
ATOM 7459 C CA . ARG D 1 183 ? 7.274 65.488 26.872 1.00 46.62 180 ARG D CA 1
ATOM 7460 C C . ARG D 1 183 ? 6.689 66.868 27.184 1.00 48.09 180 ARG D C 1
ATOM 7461 O O . ARG D 1 183 ? 6.832 67.806 26.398 1.00 49.74 180 ARG D O 1
ATOM 7469 N N . GLU D 1 184 ? 6.063 66.964 28.354 1.00 44.27 181 GLU D N 1
ATOM 7470 C CA . GLU D 1 184 ? 5.359 68.149 28.812 1.00 43.93 181 GLU D CA 1
ATOM 7471 C C . GLU D 1 184 ? 6.294 69.291 29.157 1.00 43.65 181 GLU D C 1
ATOM 7472 O O . GLU D 1 184 ? 5.853 70.379 29.519 1.00 45.58 181 GLU D O 1
ATOM 7478 N N . ALA D 1 185 ? 7.588 69.070 29.025 1.00 36.88 182 ALA D N 1
ATOM 7479 C CA . ALA D 1 185 ? 8.504 70.163 29.272 1.00 38.58 182 ALA D CA 1
ATOM 7480 C C . ALA D 1 185 ? 8.723 71.077 28.036 1.00 44.46 182 ALA D C 1
ATOM 7481 O O . ALA D 1 185 ? 9.387 72.115 28.120 1.00 40.14 182 ALA D O 1
ATOM 7483 N N . GLY D 1 186 ? 8.169 70.674 26.888 1.00 47.21 183 GLY D N 1
ATOM 7484 C CA . GLY D 1 186 ? 8.250 71.455 25.669 1.00 38.84 183 GLY D CA 1
ATOM 7485 C C . GLY D 1 186 ? 9.681 71.745 25.294 1.00 46.36 183 GLY D C 1
ATOM 7486 O O . GLY D 1 186 ? 10.507 70.836 25.255 1.00 48.36 183 GLY D O 1
ATOM 7487 N N . ASP D 1 187 ? 10.006 72.994 25.000 1.00 43.61 184 ASP D N 1
ATOM 7488 C CA . ASP D 1 187 ? 11.374 73.244 24.563 1.00 54.03 184 ASP D CA 1
ATOM 7489 C C . ASP D 1 187 ? 12.337 73.471 25.736 1.00 52.09 184 ASP D C 1
ATOM 7490 O O . ASP D 1 187 ? 13.550 73.524 25.556 1.00 51.27 184 ASP D O 1
ATOM 7495 N N . VAL D 1 188 ? 11.793 73.566 26.946 1.00 48.53 185 VAL D N 1
ATOM 7496 C CA . VAL D 1 188 ? 12.625 73.521 28.142 1.00 50.04 185 VAL D CA 1
ATOM 7497 C C . VAL D 1 188 ? 13.483 72.245 28.044 1.00 50.45 185 VAL D C 1
ATOM 7498 O O . VAL D 1 188 ? 14.677 72.244 28.382 1.00 50.95 185 VAL D O 1
ATOM 7502 N N . LEU D 1 189 ? 12.866 71.171 27.550 1.00 45.49 186 LEU D N 1
ATOM 7503 C CA . LEU D 1 189 ? 13.598 69.963 27.245 1.00 42.64 186 LEU D CA 1
ATOM 7504 C C . LEU D 1 189 ? 14.750 70.222 26.285 1.00 42.12 186 LEU D C 1
ATOM 7505 O O . LEU D 1 189 ? 15.852 69.731 26.544 1.00 44.81 186 LEU D O 1
ATOM 7510 N N . ASP D 1 190 ? 14.540 70.974 25.197 1.00 46.02 187 ASP D N 1
ATOM 7511 C CA . ASP D 1 190 ? 15.655 71.229 24.235 1.00 49.49 187 ASP D CA 1
ATOM 7512 C C . ASP D 1 190 ? 16.811 72.067 24.810 1.00 50.52 187 ASP D C 1
ATOM 7513 O O . ASP D 1 190 ? 17.976 71.854 24.469 1.00 52.07 187 ASP D O 1
ATOM 7518 N N . ARG D 1 191 ? 16.480 73.030 25.666 1.00 51.32 188 ARG D N 1
ATOM 7519 C CA . ARG D 1 191 ? 17.479 73.915 26.260 1.00 54.88 188 ARG D CA 1
ATOM 7520 C C . ARG D 1 191 ? 18.323 73.142 27.248 1.00 48.86 188 ARG D C 1
ATOM 7521 O O . ARG D 1 191 ? 19.477 73.493 27.505 1.00 42.69 188 ARG D O 1
ATOM 7529 N N . ALA D 1 192 ? 17.748 72.083 27.807 1.00 49.04 189 ALA D N 1
ATOM 7530 C CA . ALA D 1 192 ? 18.395 71.336 28.879 1.00 52.97 189 ALA D CA 1
ATOM 7531 C C . ALA D 1 192 ? 19.300 70.242 28.320 1.00 53.83 189 ALA D C 1
ATOM 7532 O O . ALA D 1 192 ? 20.316 69.896 28.922 1.00 57.80 189 ALA D O 1
ATOM 7534 N N . LEU D 1 193 ? 18.923 69.702 27.166 1.00 55.17 190 LEU D N 1
ATOM 7535 C CA . LEU D 1 193 ? 19.520 68.470 26.666 1.00 58.25 190 LEU D CA 1
ATOM 7536 C C . LEU D 1 193 ? 21.042 68.565 26.639 1.00 61.87 190 LEU D C 1
ATOM 7537 O O . LEU D 1 193 ? 21.601 69.618 26.332 1.00 53.35 190 LEU D O 1
ATOM 7542 N N . VAL D 1 194 ? 21.705 67.460 26.963 1.00 77.08 191 VAL D N 1
ATOM 7543 C CA . VAL D 1 194 ? 23.161 67.431 27.022 1.00 71.27 191 VAL D CA 1
ATOM 7544 C C . VAL D 1 194 ? 23.729 66.357 26.100 1.00 75.50 191 VAL D C 1
ATOM 7545 O O . VAL D 1 194 ? 23.124 65.301 25.915 1.00 78.87 191 VAL D O 1
ATOM 7549 N N . PRO D 1 195 ? 24.894 66.634 25.524 1.00 85.94 192 PRO D N 1
ATOM 7550 C CA . PRO D 1 195 ? 25.482 65.751 24.511 1.00 78.12 192 PRO D CA 1
ATOM 7551 C C . PRO D 1 195 ? 25.656 64.328 25.032 1.00 79.79 192 PRO D C 1
ATOM 7552 O O . PRO D 1 195 ? 26.524 64.080 25.869 1.00 86.17 192 PRO D O 1
ATOM 7556 N N . HIS D 1 196 ? 24.834 63.408 24.538 1.00 84.33 193 HIS D N 1
ATOM 7557 C CA . HIS D 1 196 ? 24.928 62.007 24.931 1.00 84.93 193 HIS D CA 1
ATOM 7558 C C . HIS D 1 196 ? 25.803 61.220 23.961 1.00 86.20 193 HIS D C 1
ATOM 7559 O O . HIS D 1 196 ? 25.332 60.304 23.288 1.00 75.52 193 HIS D O 1
ATOM 7566 N N . GLY D 1 197 ? 27.080 61.584 23.896 1.00 72.23 194 GLY D N 1
ATOM 7567 C CA . GLY D 1 197 ? 28.005 60.959 22.969 1.00 57.18 194 GLY D CA 1
ATOM 7568 C C . GLY D 1 197 ? 27.860 61.492 21.557 1.00 53.09 194 GLY D C 1
ATOM 7569 O O . GLY D 1 197 ? 28.140 62.661 21.293 1.00 55.30 194 GLY D O 1
ATOM 7570 N N . LEU D 1 198 ? 27.420 60.629 20.647 1.00 39.78 195 LEU D N 1
ATOM 7571 C CA . LEU D 1 198 ? 27.431 60.946 19.223 1.00 42.60 195 LEU D CA 1
ATOM 7572 C C . LEU D 1 198 ? 26.078 60.652 18.583 1.00 44.65 195 LEU D C 1
ATOM 7573 O O . LEU D 1 198 ? 25.902 60.821 17.377 1.00 47.09 195 LEU D O 1
ATOM 7578 N N . ILE D 1 199 ? 25.126 60.212 19.399 1.00 39.43 196 ILE D N 1
ATOM 7579 C CA . ILE D 1 199 ? 23.734 60.096 18.964 1.00 40.25 196 ILE D CA 1
ATOM 7580 C C . ILE D 1 199 ? 23.157 61.505 18.660 1.00 49.46 196 ILE D C 1
ATOM 7581 O O . ILE D 1 199 ? 23.344 62.474 19.456 1.00 38.93 196 ILE D O 1
ATOM 7586 N N . ASP D 1 200 ? 22.454 61.607 17.519 1.00 44.57 197 ASP D N 1
ATOM 7587 C CA . ASP D 1 200 ? 22.034 62.904 17.006 1.00 38.80 197 ASP D CA 1
ATOM 7588 C C . ASP D 1 200 ? 21.023 63.547 17.921 1.00 35.24 197 ASP D C 1
ATOM 7589 O O . ASP D 1 200 ? 20.197 62.850 18.510 1.00 32.73 197 ASP D O 1
ATOM 7594 N N . LYS D 1 201 ? 21.080 64.870 18.037 1.00 36.54 198 LYS D N 1
ATOM 7595 C CA . LYS D 1 201 ? 20.265 65.565 19.038 1.00 39.74 198 LYS D CA 1
ATOM 7596 C C . LYS D 1 201 ? 18.762 65.253 18.886 1.00 38.24 198 LYS D C 1
ATOM 7597 O O . LYS D 1 201 ? 18.096 64.894 19.862 1.00 39.69 198 LYS D O 1
ATOM 7603 N N . PRO D 1 202 ? 18.227 65.369 17.663 1.00 37.44 199 PRO D N 1
ATOM 7604 C CA . PRO D 1 202 ? 16.802 65.079 17.478 1.00 34.82 199 PRO D CA 1
ATOM 7605 C C . PRO D 1 202 ? 16.432 63.672 17.908 1.00 34.13 199 PRO D C 1
ATOM 7606 O O . PRO D 1 202 ? 15.343 63.512 18.486 1.00 36.67 199 PRO D O 1
ATOM 7610 N N . THR D 1 203 ? 17.280 62.675 17.631 1.00 36.27 200 THR D N 1
ATOM 7611 C CA . THR D 1 203 ? 16.983 61.316 18.107 1.00 33.17 200 THR D CA 1
ATOM 7612 C C . THR D 1 203 ? 16.959 61.218 19.622 1.00 27.69 200 THR D C 1
ATOM 7613 O O . THR D 1 203 ? 16.042 60.645 20.172 1.00 29.62 200 THR D O 1
ATOM 7617 N N . LEU D 1 204 ? 17.924 61.826 20.304 1.00 30.75 201 LEU D N 1
ATOM 7618 C CA . LEU D 1 204 ? 17.840 61.947 21.763 1.00 33.18 201 LEU D CA 1
ATOM 7619 C C . LEU D 1 204 ? 16.571 62.660 22.299 1.00 35.56 201 LEU D C 1
ATOM 7620 O O . LEU D 1 204 ? 15.981 62.200 23.279 1.00 37.54 201 LEU D O 1
ATOM 7625 N N . LEU D 1 205 ? 16.156 63.770 21.697 1.00 30.93 202 LEU D N 1
ATOM 7626 C CA . LEU D 1 205 ? 14.958 64.454 22.182 1.00 32.01 202 LEU D CA 1
ATOM 7627 C C . LEU D 1 205 ? 13.775 63.540 22.069 1.00 33.20 202 LEU D C 1
ATOM 7628 O O . LEU D 1 205 ? 12.984 63.431 23.005 1.00 35.89 202 LEU D O 1
ATOM 7633 N N . GLU D 1 206 ? 13.645 62.873 20.930 1.00 32.13 203 GLU D N 1
ATOM 7634 C CA . GLU D 1 206 ? 12.505 61.982 20.733 1.00 34.11 203 GLU D CA 1
ATOM 7635 C C . GLU D 1 206 ? 12.548 60.772 21.673 1.00 32.88 203 GLU D C 1
ATOM 7636 O O . GLU D 1 206 ? 11.518 60.310 22.207 1.00 27.67 203 GLU D O 1
ATOM 7642 N N . TRP D 1 207 ? 13.753 60.281 21.893 1.00 28.68 204 TRP D N 1
ATOM 7643 C CA . TRP D 1 207 ? 13.936 59.204 22.823 1.00 32.87 204 TRP D CA 1
ATOM 7644 C C . TRP D 1 207 ? 13.414 59.589 24.232 1.00 32.83 204 TRP D C 1
ATOM 7645 O O . TRP D 1 207 ? 12.734 58.793 24.863 1.00 27.84 204 TRP D O 1
ATOM 7656 N N . TYR D 1 208 ? 13.720 60.805 24.693 1.00 29.82 205 TYR D N 1
ATOM 7657 C CA . TYR D 1 208 ? 13.332 61.288 26.012 1.00 28.54 205 TYR D CA 1
ATOM 7658 C C . TYR D 1 208 ? 11.825 61.490 26.121 1.00 31.56 205 TYR D C 1
ATOM 7659 O O . TYR D 1 208 ? 11.215 61.189 27.145 1.00 28.98 205 TYR D O 1
ATOM 7668 N N . ARG D 1 209 ? 11.244 62.073 25.078 1.00 31.65 206 ARG D N 1
ATOM 7669 C CA . ARG D 1 209 ? 9.809 62.275 25.005 1.00 29.51 206 ARG D CA 1
ATOM 7670 C C . ARG D 1 209 ? 9.060 60.938 24.961 1.00 31.42 206 ARG D C 1
ATOM 7671 O O . ARG D 1 209 ? 8.020 60.775 25.595 1.00 30.70 206 ARG D O 1
ATOM 7679 N N . ARG D 1 210 ? 9.584 59.988 24.187 1.00 30.32 207 ARG D N 1
ATOM 7680 C CA . ARG D 1 210 ? 8.987 58.662 24.092 1.00 29.13 207 ARG D CA 1
ATOM 7681 C C . ARG D 1 210 ? 9.127 57.822 25.373 1.00 29.80 207 ARG D C 1
ATOM 7682 O O . ARG D 1 210 ? 8.381 56.845 25.569 1.00 28.86 207 ARG D O 1
ATOM 7690 N N . ARG D 1 211 ? 10.055 58.227 26.245 1.00 29.33 208 ARG D N 1
ATOM 7691 C CA . ARG D 1 211 ? 10.279 57.596 27.558 1.00 29.54 208 ARG D CA 1
ATOM 7692 C C . ARG D 1 211 ? 9.207 57.930 28.610 1.00 33.65 208 ARG D C 1
ATOM 7693 O O . ARG D 1 211 ? 9.168 57.329 29.697 1.00 31.61 208 ARG D O 1
ATOM 7701 N N . GLY D 1 212 ? 8.359 58.905 28.299 1.00 30.41 209 GLY D N 1
ATOM 7702 C CA . GLY D 1 212 ? 7.262 59.265 29.179 1.00 31.90 209 GLY D CA 1
ATOM 7703 C C . GLY D 1 212 ? 7.673 59.792 30.544 1.00 31.11 209 GLY D C 1
ATOM 7704 O O . GLY D 1 212 ? 8.419 60.781 30.680 1.00 27.14 209 GLY D O 1
ATOM 7705 N N . LYS D 1 213 ? 7.141 59.139 31.567 1.00 31.06 210 LYS D N 1
ATOM 7706 C CA . LYS D 1 213 ? 7.355 59.558 32.951 1.00 28.10 210 LYS D CA 1
ATOM 7707 C C . LYS D 1 213 ? 8.424 58.684 33.632 1.00 27.20 210 LYS D C 1
ATOM 7708 O O . LYS D 1 213 ? 8.381 57.442 33.563 1.00 25.75 210 LYS D O 1
ATOM 7714 N N . GLU D 1 214 ? 9.398 59.330 34.263 1.00 24.14 211 GLU D N 1
ATOM 7715 C CA . GLU D 1 214 ? 10.418 58.606 35.031 1.00 26.60 211 GLU D CA 1
ATOM 7716 C C . GLU D 1 214 ? 10.557 59.184 36.443 1.00 29.00 211 GLU D C 1
ATOM 7717 O O . GLU D 1 214 ? 10.677 60.394 36.621 1.00 28.45 211 GLU D O 1
ATOM 7723 N N . THR D 1 215 ? 10.536 58.315 37.443 1.00 29.71 212 THR D N 1
ATOM 7724 C CA . THR D 1 215 ? 10.779 58.739 38.822 1.00 30.69 212 THR D CA 1
ATOM 7725 C C . THR D 1 215 ? 12.287 58.844 39.157 1.00 27.47 212 THR D C 1
ATOM 7726 O O . THR D 1 215 ? 13.065 57.989 38.768 1.00 29.50 212 THR D O 1
ATOM 7730 N N . ARG D 1 216 ? 12.703 59.861 39.890 1.00 28.85 213 ARG D N 1
ATOM 7731 C CA . ARG D 1 216 ? 14.049 59.837 40.451 1.00 32.04 213 ARG D CA 1
ATOM 7732 C C . ARG D 1 216 ? 14.049 59.330 41.898 1.00 30.83 213 ARG D C 1
ATOM 7733 O O . ARG D 1 216 ? 13.232 59.736 42.700 1.00 34.68 213 ARG D O 1
ATOM 7741 N N . PHE D 1 217 ? 14.997 58.454 42.214 1.00 35.79 214 PHE D N 1
ATOM 7742 C CA . PHE D 1 217 ? 15.035 57.745 43.483 1.00 30.64 214 PHE D CA 1
ATOM 7743 C C . PHE D 1 217 ? 16.260 58.116 44.290 1.00 35.92 214 PHE D C 1
ATOM 7744 O O . PHE D 1 217 ? 17.377 58.216 43.753 1.00 33.09 214 PHE D O 1
ATOM 7752 N N . ASP D 1 218 ? 16.023 58.309 45.595 1.00 41.97 215 ASP D N 1
ATOM 7753 C CA . ASP D 1 218 ? 17.056 58.406 46.631 1.00 32.77 215 ASP D CA 1
ATOM 7754 C C . ASP D 1 218 ? 17.157 57.048 47.319 1.00 33.10 215 ASP D C 1
ATOM 7755 O O . ASP D 1 218 ? 16.239 56.211 47.192 1.00 30.56 215 ASP D O 1
ATOM 7760 N N . ASP D 1 219 ? 18.269 56.812 48.021 1.00 33.19 216 ASP D N 1
ATOM 7761 C CA . ASP D 1 219 ? 18.476 55.534 48.721 1.00 29.98 216 ASP D CA 1
ATOM 7762 C C . ASP D 1 219 ? 17.219 55.092 49.437 1.00 31.50 216 ASP D C 1
ATOM 7763 O O . ASP D 1 219 ? 16.780 53.920 49.277 1.00 25.40 216 ASP D O 1
ATOM 7768 N N A GLU D 1 220 ? 16.627 56.013 50.218 0.46 33.12 217 GLU D N 1
ATOM 7769 N N B GLU D 1 220 ? 16.637 56.027 50.197 0.54 32.37 217 GLU D N 1
ATOM 7770 C CA A GLU D 1 220 ? 15.395 55.763 50.985 0.46 32.09 217 GLU D CA 1
ATOM 7771 C CA B GLU D 1 220 ? 15.435 55.783 50.987 0.54 32.20 217 GLU D CA 1
ATOM 7772 C C A GLU D 1 220 ? 14.231 55.281 50.123 0.46 31.77 217 GLU D C 1
ATOM 7773 C C B GLU D 1 220 ? 14.234 55.314 50.144 0.54 30.19 217 GLU D C 1
ATOM 7774 O O A GLU D 1 220 ? 13.490 54.371 50.508 0.46 30.80 217 GLU D O 1
ATOM 7775 O O B GLU D 1 220 ? 13.488 54.416 50.550 0.54 29.73 217 GLU D O 1
ATOM 7786 N N . ASP D 1 221 ? 14.073 55.897 48.955 1.00 32.57 218 ASP D N 1
ATOM 7787 C CA . ASP D 1 221 ? 12.962 55.549 48.046 1.00 32.47 218 ASP D CA 1
ATOM 7788 C C . ASP D 1 221 ? 13.068 54.147 47.452 1.00 27.35 218 ASP D C 1
ATOM 7789 O O . ASP D 1 221 ? 12.069 53.452 47.256 1.00 22.18 218 ASP D O 1
ATOM 7794 N N . VAL D 1 222 ? 14.293 53.729 47.178 1.00 24.60 219 VAL D N 1
ATOM 7795 C CA . VAL D 1 222 ? 14.516 52.358 46.754 1.00 23.80 219 VAL D CA 1
ATOM 7796 C C . VAL D 1 222 ? 14.170 51.402 47.871 1.00 27.01 219 VAL D C 1
ATOM 7797 O O . VAL D 1 222 ? 13.417 50.474 47.663 1.00 34.88 219 VAL D O 1
ATOM 7801 N N . ARG D 1 223 ? 14.697 51.622 49.068 1.00 28.40 220 ARG D N 1
ATOM 7802 C CA . ARG D 1 223 ? 14.319 50.777 50.221 1.00 29.88 220 ARG D CA 1
ATOM 7803 C C . ARG D 1 223 ? 12.796 50.771 50.464 1.00 30.93 220 ARG D C 1
ATOM 7804 O O . ARG D 1 223 ? 12.185 49.722 50.676 1.00 30.84 220 ARG D O 1
ATOM 7812 N N . ALA D 1 224 ? 12.183 51.944 50.384 1.00 31.07 221 ALA D N 1
ATOM 7813 C CA . ALA D 1 224 ? 10.739 52.052 50.488 1.00 31.83 221 ALA D CA 1
ATOM 7814 C C . ALA D 1 224 ? 10.014 51.160 49.465 1.00 34.91 221 ALA D C 1
ATOM 7815 O O . ALA D 1 224 ? 9.037 50.445 49.771 1.00 36.16 221 ALA D O 1
ATOM 7817 N N . LEU D 1 225 ? 10.521 51.197 48.243 1.00 35.86 222 LEU D N 1
ATOM 7818 C CA . LEU D 1 225 ? 10.058 50.321 47.180 1.00 30.60 222 LEU D CA 1
ATOM 7819 C C . LEU D 1 225 ? 10.073 48.855 47.568 1.00 31.39 222 LEU D C 1
ATOM 7820 O O . LEU D 1 225 ? 9.124 48.118 47.297 1.00 32.48 222 LEU D O 1
ATOM 7825 N N . LEU D 1 226 ? 11.159 48.423 48.210 1.00 33.03 223 LEU D N 1
ATOM 7826 C CA . LEU D 1 226 ? 11.331 47.006 48.533 1.00 31.62 223 LEU D CA 1
ATOM 7827 C C . LEU D 1 226 ? 10.570 46.571 49.824 1.00 40.02 223 LEU D C 1
ATOM 7828 O O . LEU D 1 226 ? 10.315 45.390 50.060 1.00 40.60 223 LEU D O 1
ATOM 7833 N N . SER D 1 227 ? 10.166 47.529 50.647 1.00 37.32 224 SER D N 1
ATOM 7834 C CA . SER D 1 227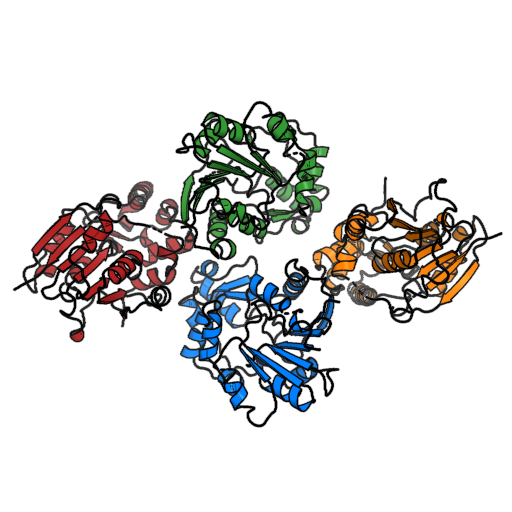 ? 9.383 47.191 51.835 1.00 38.65 224 SER D CA 1
ATOM 7835 C C . SER D 1 227 ? 7.884 47.372 51.556 1.00 40.97 224 SER D C 1
ATOM 7836 O O . SER D 1 227 ? 7.030 47.045 52.394 1.00 38.14 224 SER D O 1
ATOM 7839 N N . HIS D 1 228 ? 7.582 47.866 50.356 1.00 41.19 225 HIS D N 1
ATOM 7840 C CA . HIS D 1 228 ? 6.229 48.215 49.985 1.00 37.96 225 HIS D CA 1
ATOM 7841 C C . HIS D 1 228 ? 5.318 47.006 49.904 1.00 37.43 225 HIS D C 1
ATOM 7842 O O . HIS D 1 228 ? 5.726 45.916 49.544 1.00 36.65 225 HIS D O 1
ATOM 7849 N N . ASP D 1 229 ? 4.062 47.220 50.231 1.00 38.63 226 ASP D N 1
ATOM 7850 C CA . ASP D 1 229 ? 3.103 46.141 50.308 1.00 42.30 226 ASP D CA 1
ATOM 7851 C C . ASP D 1 229 ? 2.882 45.459 48.993 1.00 41.01 226 ASP D C 1
ATOM 7852 O O . ASP D 1 229 ? 2.747 44.235 48.943 1.00 43.81 226 ASP D O 1
ATOM 7857 N N . VAL D 1 230 ? 2.849 46.244 47.921 1.00 42.11 227 VAL D N 1
ATOM 7858 C CA . VAL D 1 230 ? 2.638 45.692 46.583 1.00 36.38 227 VAL D CA 1
ATOM 7859 C C . VAL D 1 230 ? 3.700 44.662 46.209 1.00 36.07 227 VAL D C 1
ATOM 7860 O O . VAL D 1 230 ? 3.378 43.553 45.780 1.00 33.97 227 VAL D O 1
ATOM 7864 N N . VAL D 1 231 ? 4.954 45.064 46.384 1.00 32.51 228 VAL D N 1
ATOM 7865 C CA . VAL D 1 231 ? 6.132 44.210 46.264 1.00 35.82 228 VAL D CA 1
ATOM 7866 C C . VAL D 1 231 ? 6.200 43.001 47.246 1.00 37.14 228 VAL D C 1
ATOM 7867 O O . VAL D 1 231 ? 6.773 41.958 46.922 1.00 33.29 228 VAL D O 1
ATOM 7871 N N . ASN D 1 232 ? 5.636 43.152 48.447 1.00 38.20 229 ASN D N 1
ATOM 7872 C CA . ASN D 1 232 ? 5.633 42.069 49.448 1.00 37.43 229 ASN D CA 1
ATOM 7873 C C . ASN D 1 232 ? 4.365 41.184 49.543 1.00 41.35 229 ASN D C 1
ATOM 7874 O O . ASN D 1 232 ? 4.312 40.221 50.337 1.00 40.28 229 ASN D O 1
ATOM 7879 N N . ALA D 1 233 ? 3.375 41.508 48.711 1.00 39.76 230 ALA D N 1
ATOM 7880 C CA . ALA D 1 233 ? 2.082 40.856 48.715 1.00 35.87 230 ALA D CA 1
ATOM 7881 C C . ALA D 1 233 ? 2.171 39.370 48.437 1.00 41.11 230 ALA D C 1
ATOM 7882 O O . ALA D 1 233 ? 1.334 38.605 48.921 1.00 37.90 230 ALA D O 1
ATOM 7884 N N . ARG D 1 234 ? 3.162 38.941 47.657 1.00 38.48 231 ARG D N 1
ATOM 7885 C CA . ARG D 1 234 ? 3.266 37.505 47.351 1.00 39.05 231 ARG D CA 1
ATOM 7886 C C . ARG D 1 234 ? 4.395 36.790 48.079 1.00 41.48 231 ARG D C 1
ATOM 7887 O O . ARG D 1 234 ? 4.834 35.734 47.624 1.00 45.07 231 ARG D O 1
ATOM 7895 N N . GLY D 1 235 ? 4.862 37.363 49.186 1.00 36.19 232 GLY D N 1
ATOM 7896 C CA . GLY D 1 235 ? 5.881 36.734 49.999 1.00 35.57 232 GLY D CA 1
ATOM 7897 C C . GLY D 1 235 ? 6.790 37.807 50.558 1.00 39.45 232 GLY D C 1
ATOM 7898 O O . GLY D 1 235 ? 7.089 38.752 49.864 1.00 42.26 232 GLY D O 1
ATOM 7899 N N . TYR D 1 236 ? 7.244 37.679 51.798 1.00 35.59 233 TYR D N 1
ATOM 7900 C CA . TYR D 1 236 ? 8.122 38.702 52.357 1.00 36.19 233 TYR D CA 1
ATOM 7901 C C . TYR D 1 236 ? 9.416 38.804 51.553 1.00 38.50 233 TYR D C 1
ATOM 7902 O O . TYR D 1 236 ? 10.082 37.789 51.284 1.00 37.28 233 TYR D O 1
ATOM 7911 N N . VAL D 1 237 ? 9.777 40.037 51.203 1.00 32.35 234 VAL D N 1
ATOM 7912 C CA . VAL D 1 237 ? 10.984 40.310 50.441 1.00 33.11 234 VAL D CA 1
ATOM 7913 C C . VAL D 1 237 ? 12.115 40.920 51.264 1.00 29.83 234 VAL D C 1
ATOM 7914 O O . VAL D 1 237 ? 11.964 41.969 51.872 1.00 31.16 234 VAL D O 1
ATOM 7918 N N . THR D 1 238 ? 13.267 40.265 51.225 1.00 23.89 235 THR D N 1
ATOM 7919 C CA . THR D 1 238 ? 14.421 40.650 52.019 1.00 25.63 235 THR D CA 1
ATOM 7920 C C . THR D 1 238 ? 15.470 41.453 51.239 1.00 25.71 235 THR D C 1
ATOM 7921 O O . THR D 1 238 ? 15.933 41.036 50.177 1.00 28.44 235 THR D O 1
ATOM 7925 N N . LEU D 1 239 ? 15.902 42.566 51.794 1.00 21.31 236 LEU D N 1
ATOM 7926 C CA . LEU D 1 239 ? 17.016 43.292 51.210 1.00 24.56 236 LEU D CA 1
ATOM 7927 C C . LEU D 1 239 ? 18.360 42.841 51.833 1.00 24.01 236 LEU D C 1
ATOM 7928 O O . LEU D 1 239 ? 18.611 43.111 53.002 1.00 29.06 236 LEU D O 1
ATOM 7933 N N . GLU D 1 240 ? 19.213 42.183 51.038 1.00 24.92 237 GLU D N 1
ATOM 7934 C CA . GLU D 1 240 ? 20.479 41.603 51.491 1.00 23.63 237 GLU D CA 1
ATOM 7935 C C . GLU D 1 240 ? 21.744 42.476 51.312 1.00 28.89 237 GLU D C 1
ATOM 7936 O O . GLU D 1 240 ? 22.643 42.496 52.181 1.00 32.17 237 GLU D O 1
ATOM 7942 N N . LYS D 1 241 ? 21.850 43.156 50.177 1.00 24.41 238 LYS D N 1
ATOM 7943 C CA . LYS D 1 241 ? 22.974 44.064 49.984 1.00 23.53 238 LYS D CA 1
ATOM 7944 C C . LYS D 1 241 ? 22.480 45.393 49.466 1.00 25.69 238 LYS D C 1
ATOM 7945 O O . LYS D 1 241 ? 21.424 45.476 48.832 1.00 26.76 238 LYS D O 1
ATOM 7951 N N . ALA D 1 242 ? 23.249 46.418 49.786 1.00 21.73 239 ALA D N 1
ATOM 7952 C CA . ALA D 1 242 ? 23.097 47.726 49.229 1.00 21.29 239 ALA D CA 1
ATOM 7953 C C . ALA D 1 242 ? 24.534 48.274 49.201 1.00 26.38 239 ALA D C 1
ATOM 7954 O O . ALA D 1 242 ? 25.071 48.707 50.194 1.00 32.92 239 ALA D O 1
ATOM 7956 N N . VAL D 1 243 ? 25.152 48.221 48.039 1.00 23.43 240 VAL D N 1
ATOM 7957 C CA . VAL D 1 243 ? 26.572 48.447 47.898 1.00 28.55 240 VAL D CA 1
ATOM 7958 C C . VAL D 1 243 ? 26.825 49.603 46.947 1.00 32.44 240 VAL D C 1
ATOM 7959 O O . VAL D 1 243 ? 26.147 49.707 45.932 1.00 32.44 240 VAL D O 1
ATOM 7963 N N . GLU D 1 244 ? 27.789 50.456 47.276 1.00 36.96 241 GLU D N 1
ATOM 7964 C CA . GLU D 1 244 ? 28.177 51.552 46.396 1.00 41.40 241 GLU D CA 1
ATOM 7965 C C . GLU D 1 244 ? 28.965 51.041 45.194 1.00 44.03 241 GLU D C 1
ATOM 7966 O O . GLU D 1 244 ? 29.915 50.273 45.344 1.00 48.35 241 GLU D O 1
ATOM 7972 N N . LEU D 1 245 ? 28.565 51.474 44.003 1.00 43.47 242 LEU D N 1
ATOM 7973 C CA . LEU D 1 245 ? 29.283 51.129 42.782 1.00 47.79 242 LEU D CA 1
ATOM 7974 C C . LEU D 1 245 ? 30.409 52.120 42.507 1.00 49.93 242 LEU D C 1
ATOM 7975 O O . LEU D 1 245 ? 30.237 53.329 42.661 1.00 48.07 242 LEU D O 1
ATOM 7980 N N . PRO D 1 246 ? 31.562 51.600 42.098 1.00 60.26 243 PRO D N 1
ATOM 7981 C CA . PRO D 1 246 ? 32.799 52.387 42.077 1.00 59.25 243 PRO D CA 1
ATOM 7982 C C . PRO D 1 246 ? 32.804 53.402 40.939 1.00 64.31 243 PRO D C 1
ATOM 7983 O O . PRO D 1 246 ? 33.055 54.585 41.169 1.00 69.47 243 PRO D O 1
ATOM 7987 N N . ASP D 1 247 ? 32.530 52.938 39.724 1.00 59.26 244 ASP D N 1
ATOM 7988 C CA . ASP D 1 247 ? 32.628 53.783 38.540 1.00 64.38 244 ASP D CA 1
ATOM 7989 C C . ASP D 1 247 ? 31.433 54.725 38.435 1.00 69.96 244 ASP D C 1
ATOM 7990 O O . ASP D 1 247 ? 31.595 55.945 38.385 1.00 70.00 244 ASP D O 1
ATOM 7995 N N . ALA D 1 248 ? 30.235 54.152 38.401 1.00 71.07 245 ALA D N 1
ATOM 7996 C CA . ALA D 1 248 ? 29.014 54.936 38.262 1.00 66.00 245 ALA D CA 1
ATOM 7997 C C . ALA D 1 248 ? 28.872 55.942 39.399 1.00 71.80 245 ALA D C 1
ATOM 7998 O O . ALA D 1 248 ? 29.054 55.601 40.568 1.00 66.53 245 ALA D O 1
ATOM 8000 N N . PRO D 1 249 ? 28.547 57.182 39.049 1.00 72.70 246 PRO D N 1
ATOM 8001 C CA . PRO D 1 249 ? 28.375 58.244 40.045 1.00 72.45 246 PRO D CA 1
ATOM 8002 C C . PRO D 1 249 ? 27.051 58.113 40.790 1.00 62.92 246 PRO D C 1
ATOM 8003 O O . PRO D 1 249 ? 25.989 58.137 40.168 1.00 59.01 246 PRO D O 1
ATOM 8007 N N . ASN D 1 250 ? 27.120 57.977 42.110 1.00 48.20 247 ASN D N 1
ATOM 8008 C CA . ASN D 1 250 ? 25.923 57.935 42.940 1.00 47.95 247 ASN D CA 1
ATOM 8009 C C . ASN D 1 250 ? 25.007 56.772 42.573 1.00 43.69 247 ASN D C 1
ATOM 8010 O O . ASN D 1 250 ? 23.784 56.908 42.572 1.00 42.42 247 ASN D O 1
ATOM 8015 N N . THR D 1 251 ? 25.608 55.628 42.261 1.00 42.12 248 THR D N 1
ATOM 8016 C CA . THR D 1 251 ? 24.861 54.466 41.868 1.00 33.99 248 THR D CA 1
ATOM 8017 C C . THR D 1 251 ? 25.048 53.396 42.908 1.00 31.59 248 THR D C 1
ATOM 8018 O O . THR D 1 251 ? 26.111 53.239 43.472 1.00 37.00 248 THR D O 1
ATOM 8030 N N . LEU D 1 253 ? 23.980 49.343 44.023 1.00 20.60 250 LEU D N 1
ATOM 8031 C CA . LEU D 1 253 ? 23.483 48.016 43.738 1.00 20.36 250 LEU D CA 1
ATOM 8032 C C . LEU D 1 253 ? 22.689 47.387 44.896 1.00 22.31 250 LEU D C 1
ATOM 8033 O O . LEU D 1 253 ? 23.165 47.304 46.009 1.00 25.47 250 LEU D O 1
ATOM 8038 N N . TYR D 1 254 ? 21.467 46.951 44.607 1.00 21.20 251 TYR D N 1
ATOM 8039 C CA . TYR D 1 254 ? 20.588 46.298 45.573 1.00 19.45 251 TYR D CA 1
ATOM 8040 C C . TYR D 1 254 ? 20.404 44.802 45.272 1.00 21.60 251 TYR D C 1
ATOM 8041 O O . TYR D 1 254 ? 20.024 44.416 44.160 1.00 22.22 251 TYR D O 1
ATOM 8050 N N . GLN D 1 255 ? 20.698 43.958 46.253 1.00 18.55 252 GLN D N 1
ATOM 8051 C CA . GLN D 1 255 ? 20.422 42.534 46.154 1.00 17.73 252 GLN D CA 1
ATOM 8052 C C . GLN D 1 255 ? 19.303 42.166 47.088 1.00 20.91 252 GLN D C 1
ATOM 8053 O O . GLN D 1 255 ? 19.362 42.497 48.258 1.00 22.25 252 GLN D O 1
ATOM 8059 N N . PHE D 1 256 ? 18.269 41.510 46.571 1.00 21.37 253 PHE D N 1
ATOM 8060 C CA . PHE D 1 256 ? 17.131 41.114 47.391 1.00 20.85 253 PHE D CA 1
ATOM 8061 C C . PHE D 1 256 ? 16.567 39.791 46.940 1.00 21.37 253 PHE D C 1
ATOM 8062 O O . PHE D 1 256 ? 16.908 39.300 45.880 1.00 23.29 253 PHE D O 1
ATOM 8070 N N . SER D 1 257 ? 15.690 39.214 47.747 1.00 23.92 254 SER D N 1
ATOM 8071 C CA . SER D 1 257 ? 15.183 37.871 47.476 1.00 22.37 254 SER D CA 1
ATOM 8072 C C . SER D 1 257 ? 13.889 37.648 48.226 1.00 29.52 254 SER D C 1
ATOM 8073 O O . SER D 1 257 ? 13.458 38.477 49.038 1.00 27.44 254 SER D O 1
ATOM 8076 N N . ARG D 1 258 ? 13.281 36.505 47.947 1.00 33.08 255 ARG D N 1
ATOM 8077 C CA . ARG D 1 258 ? 12.025 36.135 48.545 1.00 32.13 255 ARG D CA 1
ATOM 8078 C C . ARG D 1 258 ? 11.977 34.613 48.634 1.00 37.70 255 ARG D C 1
ATOM 8079 O O . ARG D 1 258 ? 11.413 33.933 47.784 1.00 34.99 255 ARG D O 1
ATOM 8087 N N . ARG D 1 259 ? 12.612 34.086 49.684 1.00 51.56 256 ARG D N 1
ATOM 8088 C CA . ARG D 1 259 ? 12.460 32.669 50.057 1.00 52.22 256 ARG D CA 1
ATOM 8089 C C . ARG D 1 259 ? 11.335 32.457 51.081 1.00 56.67 256 ARG D C 1
ATOM 8090 O O . ARG D 1 259 ? 10.913 33.411 51.776 1.00 57.17 256 ARG D O 1
ATOM 8098 N N . ALA D 1 260 ? 10.855 31.208 51.144 1.00 62.31 257 ALA D N 1
ATOM 8099 C CA . ALA D 1 260 ? 9.804 30.768 52.085 1.00 75.64 257 ALA D CA 1
ATOM 8100 C C . ALA D 1 260 ? 10.326 30.553 53.516 1.00 63.42 257 ALA D C 1
ATOM 8101 O O . ALA D 1 260 ? 11.423 30.025 53.705 1.00 61.72 257 ALA D O 1
#

Sequence (1002 aa):
ATITNSKAEAWELIGNQFWTIGRVAARPSDRENDIFLENIVPGSTVAVIGASTRFLIEKALERGASVTVFDFSQRCDDLAEALADRCVTIDLLDITAEIPKELAGHFDFVLNDRLINRFTTEEARRACLGLSLVGSGTVRASVKLGFYDIDLKLIEYGEQSGTLAKFFDPSDKTFHFREAGDVLDRALVPHGLIDKPTLLEWYRRRGKETRFDDEDVRALLSHDVVNARGYVTLEKAVELPDAPNTLYQFSRRTITNSKAEAWELIGNQFWTIGRPSDRENNDIFLENIVPGSTVAVIGASTRFLIEKALERGASVTVFDFSQRCDDLAEALADRCVTIDLLDITAEIPKELAGHFDFVLNDRLINRFTTEEARRACLGLSLVGSGTVRASVKLGFYDIDLKLIEYGEQSGTLAKFFDPSDKTFHFREAGDVLDRALVPHGLIDKPTLLEWYRRRGKETRFDDEDVRALLSHDVVNARGYVTLEKAVELPDAPNTLYQFSRRAITNSKAEAWELIGNQFWTIGRVAARPSDRENDIFLENIVPGSTVAVIGASTRFLIEKALERGASVTVFDFSQRCDDLAEALADRCVTIDLLDITAEIPKELAGHFDFVLNDRLINRFTTEEARRACLGLSLVGSGTVRASVKLGFYDIDLKLIEYGEQSGTLAKFFDPSDKTFHFREAGDVLDRALVPHGLIDKPTLLEWYRRRRGKETRFDDEDVRALLSHDVVNARGYVTLEKAVELPDAPNTLYQFSRRTITNSKAEAWELIGNQFWTIGRPSDRENDIFLENIVPGSTVAVIGASTRFLIEKALERGASVTVFDFSQRCDDLAEEALADRCVTIDLLDITAEIPKELAGHFDFVLNDRLINRFTTEEEARRACLGLSLVGSGTVRASVKLGFYDIDLKLIEYGEQSGTLAKFFDPSDKTFHFREAGDVLDRALVPHGLIDKPTLLEWYRRRGKETRFDDEEDVRALLSHDVVNARGYVTLEKAVELPDAPNTLYQFSRRA

Nearest PDB structures (foldseek):
  3iv6-assembly2_B  TM=1.004E+00  e=1.762E-55  Cereibacter sphaeroides 2.4.1
  3iv6-assembly3_C  TM=9.914E-01  e=8.647E-49  Cereibacter sphaeroides 2.4.1
  7wzg-assembly1_A  TM=5.743E-01  e=1.017E-09  Streptomyces sp.
  4mwz-assembly1_A  TM=4.794E-01  e=1.526E-07  Plasmodium vivax Sal-1
  4krg-assembly2_B  TM=7.244E-01  e=3.123E-05  Haemonchus contortus

InterPro domains:
  IPR029063 S-adenosyl-L-methionine-dependent methyltransferase superfamily [G3DSA:3.40.50.150] (3-246)
  IPR036291 NAD(P)-binding domain superfamily [SSF51735] (36-125)

Organism: Cereibacter sphaeroides (strain ATCC 17023 / DSM 158 / JCM 6121 / CCUG 31486 / LMG 2827 / NBRC 12203 / NCIMB 8253 / ATH 2.4.1.) (NCBI:txid272943)

Solvent-accessible surface area: 44220 Å² total

CATH classification: 3.40.50.150 (+1 more: 1.10.150.330)

Foldseek 3Di:
DCPVPVLLVLCLLCQQVCPPQFAPLQADDPVVLPVLCPPPAAAFFEEEEDLNNLVSVVVCVVRRYAYEYEYQYDSLVSSCVVQVPDDHHYDHDDLLDDDDLVQFLPGQEYEYEQVLQLDDLNSSLSNLLSLRRNVQHKYKYKHAADDDQLVVLLVVLCVVVVNNVQAFDPVQTKGFLLRSPPSNLVSDDDGGPDDSVSVSSSSNSSGMGTHHHPVRVVCSQQDCSNCVPAHKDWPDDDQDDRHHRMITMMHGD/DDPALLLVLCVLCQQVCPVFQDADPVQLCVQCPPQAAAFEEEEEDLNPPVSVVVSVVSNYAYEYEYQHPSLVSSCVVCVVGDYHYDYDDLLDDDDLVQFQVGQEYEYEQPQQLDALVSSLSNLLSLRRNVFHKYKYKHQADDDQLVVLLVVVCVVPVNCVQAADPVQRKGFLQRSPCSNVVSDDDSGPDDPVSVSVSSNSSGMGTHHHPVRVVCSLCDCSNPVVARKDFDDDDAGDPPDRMMTMMHGDD/DPDLLLVLCLLCQQVCPVFFAPLQADDPVVLVVLCPPPAAAFEEEEEDLNNLVSQVSCQVRRYAYEYEYQHPSLVSSCVVQVVGDHHYDHDDQLDDDDLVQFQVGQEYEYEQPLQLDDLNSSLSNLLSLRRNVQHKYKYKHQADDDQLRVQLVVVCVVVVNNVQAFDPPQTKGFQLRSPPSNLVSDDGTRPDDSVSVNVSSNSSGMGGHHHPVSVVCSQQDCSNDVVAHKAFPDDDFDDRHRRMITMMHGD/DFDALLLVLCLLCQPVLVPQQDADPVQLCVQCPPQAQDFEEEEEDLSVPVSQVVSLVRNYAYEYEYQHPSLVSSCVVQVVGDYHYDYDDLLDDDDPVQFQVGQEYEYEQPQQLDALNSNLSNLVSLRRNVQHKYKYKHQADDDQLVVLLCVLCVVPVNNVQAADPVFRKGFLQRSPCSNVVSDDDSGPPDSVSVSSSSNSSGMGTHHHPVSVVCSQCDCSNPVVARKDWDDDDDRDPDDRMMTMMHGDD

Radius of gyration: 34.82 Å; Cα contacts (8 Å, |Δi|>4): 1868; chains: 4; bounding box: 66×70×104 Å

B-factor: mean 40.89, std 17.15, range [10.52, 132.64]

Secondary structure (DSSP, 8-state):
---S-TTHHHHHTTTTHHHHTS-GGGS--HHHHHHHTTT--TT-EEEEE-TT-HHHHHHHHHTT-EEEEEES----HHHHHHTSSS--EEEE--TTSPPPGGGTT--SEEEEES-GGGS-HHHHHHHHH--TTTTTSEEEEE--BS--HHHHHHHHHHHTTT-HHHHEETTTTEEEGGGTTHHHHHH----TT--HHHHHHHHHHT-EEE-B-HHHHHHHHTSTTTSBTB-EEEEEE---SSSTT--EEEEE-/----TTHHHHHHHTTHHHHT----TTHHHHHTTT--TT-EEEEE-TT-HHHHHHHHHTT-EEEEEES----HHHHHHTTTS--EEEE--TTS---TTTTT--SEEEEES-GGGS-HHHHHHHHH--TTTTTSEEEEE---B--HHHHHHHHTTTTTT-GGGTEETTTTEEESGGGTHHHHHH----TTS-HHHHHHHHHHH-EEE-B-HHHHHHHHHSHHHHTTSPPEEEEE---SSSTT--EEEE---/---TTHHHHHTTTTHHHHTS-GGGS--HHHHHHHTTT--TT-EEEEE-TT-HHHHHHHHHTT-EEEEEES----HHHHHHTTTS--EEEE--TTSPPPGGGTT--SEEEEES-GGGS-HHHHHHHHH--TTTTTSEEEEE---S--HHHHHHHHHHHTTT-GGGTEETTTTEEEGGGGTHHHHHH---BTTB-HHHHHHHHHHH-EEE---HHHHHHHHHSHHHHTTS-EEEEEE---SSSTT--EEEEE-/----TTHHHHTTTGGGGTS-----HHHHHHHHTT--TT-EEEEE-TT-HHHHHHHHHHT-EEEEEES----HHHHHHTTTS--EEEE--TTSPPPTTTTT--SEEEEES-GGGS-HHHHHHHHH--TTTTTSEEEEE--BS--HHHHHHHHHHHTTT-HHHHEETTTTEEESGGGTHHHHHH----TTS-HHHHHHHHHHT-EEE-B-HHHHHHHHHSHHHHTTS--EEEEE---SSSTT--EEEE---